Protein 5GJO (pdb70)

InterPro domains:
  IPR000183 Ornithine/DAP/Arg decarboxylase [PR01179] (48-66)
  IPR000183 Ornithine/DAP/Arg decarboxylase [PR01179] (68-80)
  IPR000183 Ornithine/DAP/Arg decarboxylase [PR01179] (170-183)
  IPR000183 Ornithine/DAP/Arg decarboxylase [PR01179] (252-271)
  IPR000183 Ornithine/DAP/Arg decarboxylase [PR01179] (350-363)
  IPR002433 Ornithine decarboxylase [PR01182] (20-44)
  IPR002433 Ornithine decarboxylase [PR01182] (46-73)
  IPR002433 Ornithine decarboxylase [PR01182] (90-114)
  IPR002433 Ornithine decarboxylase [PR01182] (120-142)
  IPR002433 Ornithine decarboxylase [PR01182] (287-300)
  IPR002433 Ornithine decarboxylase [PR01182] (317-327)
  IPR002433 Ornithine decarboxylase [PR01182] (337-350)
  IPR002433 Ornithine decarboxylase [PTHR11482] (19-366)
  IPR009006 Alanine racemase/group IV decarboxylase, C-terminal [G3DSA:2.40.37.10] (259-365)
  IPR009006 Alanine racemase/group IV decarboxylase, C-terminal [SSF50621] (244-376)
  IPR022644 Orn/DAP/Arg decarboxylase 2, N-terminal [PF02784] (27-261)
  IPR022653 Orn/DAP/Arg decarboxylase 2, pyridoxal-phosphate binding site [PS00878] (48-66)
  IPR022657 Orn/DAP/Arg decarboxylase 2, conserved site [PS00879] (204-221)
  IPR029066 PLP-binding barrel [G3DSA:3.20.20.10] (28-258)
  IPR029066 PLP-binding barrel [SSF51419] (19-264)

Structure (mmCIF, N/CA/C/O backbone):
data_5GJO
#
_entry.id   5GJO
#
_cell.length_a   55.917
_cell.length_b   122.859
_cell.length_c   136.853
_cell.angle_alpha   90.000
_cell.angle_beta   90.000
_cell.angle_gamma   90.000
#
_symmetry.space_group_name_H-M   'P 21 21 21'
#
loop_
_entity.id
_entity.type
_entity.pdbx_description
1 polymer 'Lysine/ornithine decarboxylase'
2 non-polymer 'SULFATE ION'
3 non-polymer GLYCEROL
4 non-polymer "PYRIDOXAL-5'-PHOSPHATE"
5 non-polymer 'SODIUM ION'
6 water water
#
loop_
_atom_site.group_PDB
_atom_site.id
_atom_site.type_symbol
_atom_site.label_atom_id
_atom_site.label_alt_id
_atom_site.label_comp_id
_atom_site.label_asym_id
_atom_site.label_entity_id
_atom_site.label_seq_id
_atom_site.pdbx_PDB_ins_code
_atom_site.Cartn_x
_atom_site.Cartn_y
_atom_site.Cartn_z
_atom_site.occupancy
_atom_site.B_iso_or_equiv
_atom_site.auth_seq_id
_atom_site.auth_comp_id
_atom_site.auth_asym_id
_atom_site.auth_atom_id
_atom_site.pdbx_PDB_model_num
ATOM 1 N N . ALA A 1 1 ? -39.629 -29.119 -9.229 1.00 58.71 0 ALA A N 1
ATOM 2 C CA . ALA A 1 1 ? -38.825 -30.299 -9.649 1.00 56.71 0 ALA A CA 1
ATOM 3 C C . ALA A 1 1 ? -37.586 -30.400 -8.761 1.00 50.90 0 ALA A C 1
ATOM 4 O O . ALA A 1 1 ? -37.407 -31.436 -8.122 1.00 58.78 0 ALA A O 1
ATOM 6 N N . MET A 1 2 ? -36.761 -29.337 -8.705 1.00 42.46 1 MET A N 1
ATOM 7 C CA . MET A 1 2 ? -35.483 -29.337 -7.921 1.00 37.91 1 MET A CA 1
ATOM 8 C C . MET A 1 2 ? -35.730 -29.550 -6.379 1.00 31.44 1 MET A C 1
ATOM 9 O O . MET A 1 2 ? -36.706 -29.030 -5.806 1.00 34.83 1 MET A O 1
ATOM 14 N N . LYS A 1 3 ? -34.856 -30.327 -5.738 1.00 31.81 2 LYS A N 1
ATOM 15 C CA . LYS A 1 3 ? -34.899 -30.563 -4.266 1.00 31.16 2 LYS A CA 1
ATOM 16 C C . LYS A 1 3 ? -34.021 -29.528 -3.526 1.00 22.49 2 LYS A C 1
ATOM 17 O O . LYS A 1 3 ? -32.863 -29.405 -3.863 1.00 24.85 2 LYS A O 1
ATOM 23 N N . ASN A 1 4 ? -34.531 -28.875 -2.483 1.00 19.34 3 ASN A N 1
ATOM 24 C CA . ASN A 1 4 ? -33.724 -27.977 -1.697 1.00 16.84 3 ASN A CA 1
ATOM 25 C C . ASN A 1 4 ? -32.690 -28.768 -0.884 1.00 15.96 3 ASN A C 1
ATOM 26 O O . ASN A 1 4 ? -32.949 -29.919 -0.577 1.00 14.10 3 ASN A O 1
ATOM 31 N N . PHE A 1 5 ? -31.522 -28.204 -0.549 1.00 12.98 4 PHE A N 1
ATOM 32 C CA . PHE A 1 5 ? -30.568 -28.956 0.258 1.00 12.65 4 PHE A CA 1
ATOM 33 C C . PHE A 1 5 ? -31.109 -28.973 1.694 1.00 13.33 4 PHE A C 1
ATOM 34 O O . PHE A 1 5 ? -31.536 -27.926 2.278 1.00 12.73 4 PHE A O 1
ATOM 42 N N . ARG A 1 6 ? -31.147 -30.156 2.284 1.00 13.10 5 ARG A N 1
ATOM 43 C CA . ARG A 1 6 ? -31.619 -30.299 3.640 1.00 13.26 5 ARG A CA 1
ATOM 44 C C . ARG A 1 6 ? -30.862 -31.411 4.305 1.00 14.40 5 ARG A C 1
ATOM 45 O O . ARG A 1 6 ? -30.909 -32.583 3.843 1.00 11.37 5 ARG A O 1
ATOM 53 N N . LEU A 1 7 ? -30.287 -31.122 5.440 1.00 12.20 6 LEU A N 1
ATOM 54 C CA . LEU A 1 7 ? -29.659 -32.131 6.222 1.00 13.07 6 LEU A CA 1
ATOM 55 C C . LEU A 1 7 ? -30.694 -33.044 6.867 1.00 13.73 6 LEU A C 1
ATOM 56 O O . LEU A 1 7 ? -31.702 -32.597 7.340 1.00 13.76 6 LEU A O 1
ATOM 61 N N . SER A 1 8 ? -30.384 -34.335 6.963 1.00 13.43 7 SER A N 1
ATOM 62 C CA . SER A 1 8 ? -31.178 -35.237 7.740 1.00 14.64 7 SER A CA 1
ATOM 63 C C . SER A 1 8 ? -30.911 -35.099 9.224 1.00 14.38 7 SER A C 1
ATOM 64 O O . SER A 1 8 ? -29.924 -34.617 9.632 1.00 14.37 7 SER A O 1
ATOM 67 N N . GLU A 1 9 ? -31.808 -35.597 10.048 1.00 14.84 8 GLU A N 1
ATOM 68 C CA . GLU A 1 9 ? -31.613 -35.621 11.495 1.00 15.79 8 GLU A CA 1
ATOM 69 C C . GLU A 1 9 ? -30.305 -36.320 11.869 1.00 15.43 8 GLU A C 1
ATOM 70 O O . GLU A 1 9 ? -29.543 -35.796 12.703 1.00 15.28 8 GLU A O 1
ATOM 76 N N . LYS A 1 10 ? -30.018 -37.435 11.238 1.00 15.33 9 LYS A N 1
ATOM 77 C CA . LYS A 1 10 ? -28.776 -38.151 11.534 1.00 18.04 9 LYS A CA 1
ATOM 78 C C . LYS A 1 10 ? -27.535 -37.345 11.222 1.00 16.52 9 LYS A C 1
ATOM 79 O O . LYS A 1 10 ? -26.590 -37.326 12.002 1.00 15.50 9 LYS A O 1
ATOM 85 N N . GLU A 1 11 ? -27.536 -36.678 10.063 1.00 14.19 10 GLU A N 1
ATOM 86 C CA . GLU A 1 11 ? -26.442 -35.783 9.656 1.00 14.20 10 GLU A CA 1
ATOM 87 C C . GLU A 1 11 ? -26.261 -34.657 10.617 1.00 14.02 10 GLU A C 1
ATOM 88 O O . GLU A 1 11 ? -25.161 -34.244 10.876 1.00 14.17 10 GLU A O 1
ATOM 94 N N . VAL A 1 12 ? -27.367 -34.049 11.015 1.00 14.06 11 VAL A N 1
ATOM 95 C CA . VAL A 1 12 ? -27.321 -32.994 12.042 1.00 13.69 11 VAL A CA 1
ATOM 96 C C . VAL A 1 12 ? -26.594 -33.459 13.280 1.00 14.83 11 VAL A C 1
ATOM 97 O O . VAL A 1 12 ? -25.662 -32.783 13.791 1.00 15.91 11 VAL A O 1
ATOM 101 N N . LYS A 1 13 ? -26.928 -34.652 13.732 1.00 14.71 12 LYS A N 1
ATOM 102 C CA . LYS A 1 13 ? -26.330 -35.206 14.938 1.00 16.10 12 LYS A CA 1
ATOM 103 C C . LYS A 1 13 ? -24.793 -35.420 14.822 1.00 14.28 12 LYS A C 1
ATOM 104 O O . LYS A 1 13 ? -24.026 -35.021 15.698 1.00 13.71 12 LYS A O 1
ATOM 110 N N . THR A 1 14 ? -24.368 -36.048 13.714 1.00 14.62 13 THR A N 1
ATOM 111 C CA . THR A 1 14 ? -22.987 -36.353 13.524 1.00 15.39 13 THR A CA 1
ATOM 112 C C . THR A 1 14 ? -22.184 -35.068 13.255 1.00 17.17 13 THR A C 1
ATOM 113 O O . THR A 1 14 ? -21.090 -34.865 13.822 1.00 16.17 13 THR A O 1
ATOM 117 N N . LEU A 1 15 ? -22.754 -34.170 12.463 1.00 14.46 14 LEU A N 1
ATOM 118 C CA . LEU A 1 15 ? -22.074 -32.899 12.215 1.00 14.76 14 LEU A CA 1
ATOM 119 C C . LEU A 1 15 ? -21.852 -32.156 13.532 1.00 14.57 14 LEU A C 1
ATOM 120 O O . LEU A 1 15 ? -20.770 -31.614 13.801 1.00 15.54 14 LEU A O 1
ATOM 125 N N . ALA A 1 16 ? -22.903 -32.056 14.333 1.00 15.33 15 ALA A N 1
ATOM 126 C CA . ALA A 1 16 ? -22.828 -31.226 15.578 1.00 15.75 15 ALA A CA 1
ATOM 127 C C . ALA A 1 16 ? -22.010 -31.891 16.681 1.00 18.42 15 ALA A C 1
ATOM 128 O O . ALA A 1 16 ? -21.510 -31.200 17.580 1.00 21.59 15 ALA A O 1
ATOM 130 N N . LYS A 1 17 ? -21.840 -33.195 16.618 1.00 18.07 16 LYS A N 1
ATOM 131 C CA . LYS A 1 17 ? -20.913 -33.856 17.522 1.00 22.27 16 LYS A CA 1
ATOM 132 C C . LYS A 1 17 ? -19.478 -33.412 17.254 1.00 21.60 16 LYS A C 1
ATOM 133 O O . LYS A 1 17 ? -18.688 -33.254 18.148 1.00 20.64 16 LYS A O 1
ATOM 139 N N . ARG A 1 18 ? -19.164 -33.341 15.972 1.00 17.97 17 ARG A N 1
ATOM 140 C CA . ARG A 1 18 ? -17.880 -32.902 15.452 1.00 18.78 17 ARG A CA 1
ATOM 141 C C . ARG A 1 18 ? -17.566 -31.410 15.513 1.00 17.93 17 ARG A C 1
ATOM 142 O O . ARG A 1 18 ? -16.462 -31.019 15.795 1.00 16.64 17 ARG A O 1
ATOM 150 N N . ILE A 1 19 ? -18.571 -30.606 15.219 1.00 16.46 18 ILE A N 1
ATOM 151 C CA . ILE A 1 19 ? -18.404 -29.185 15.031 1.00 16.84 18 ILE A CA 1
ATOM 152 C C . ILE A 1 19 ? -19.274 -28.392 16.000 1.00 19.07 18 ILE A C 1
ATOM 153 O O . ILE A 1 19 ? -20.460 -28.559 16.003 1.00 16.51 18 ILE A O 1
ATOM 158 N N . PRO A 1 20 ? -18.694 -27.486 16.776 1.00 18.06 19 PRO A N 1
ATOM 159 C CA . PRO A 1 20 ? -19.542 -26.728 17.685 1.00 18.20 19 PRO A CA 1
ATOM 160 C C . PRO A 1 20 ? -20.530 -25.803 16.998 1.00 15.53 19 PRO A C 1
ATOM 161 O O . PRO A 1 20 ? -20.185 -25.055 16.084 1.00 15.96 19 PRO A O 1
ATOM 165 N N . THR A 1 21 ? -21.747 -25.840 17.472 1.00 14.74 20 THR A N 1
ATOM 166 C CA . THR A 1 21 ? -22.787 -24.972 16.995 1.00 13.85 20 THR A CA 1
ATOM 167 C C . THR A 1 21 ? -22.563 -23.554 17.459 1.00 14.17 20 THR A C 1
ATOM 168 O O . THR A 1 21 ? -21.984 -23.372 18.544 1.00 15.73 20 THR A O 1
ATOM 172 N N . PRO A 1 22 ? -23.119 -22.557 16.776 1.00 14.28 21 PRO A N 1
ATOM 173 C CA . PRO A 1 22 ? -23.847 -22.681 15.530 1.00 13.22 21 PRO A CA 1
ATOM 174 C C . PRO A 1 22 ? -22.877 -22.756 14.347 1.00 13.42 21 PRO A C 1
ATOM 175 O O . PRO A 1 22 ? -21.752 -22.164 14.334 1.00 13.05 21 PRO A O 1
ATOM 179 N N . PHE A 1 23 ? -23.316 -23.387 13.279 1.00 11.97 22 PHE A N 1
ATOM 180 C CA . PHE A 1 23 ? -22.627 -23.333 12.011 1.00 12.08 22 PHE A CA 1
ATOM 181 C C . PHE A 1 23 ? -23.556 -23.476 10.872 1.00 11.34 22 PHE A C 1
ATOM 182 O O . PHE A 1 23 ? -24.635 -24.127 11.022 1.00 10.79 22 PHE A O 1
ATOM 190 N N . LEU A 1 24 ? -23.151 -22.930 9.729 1.00 11.79 23 LEU A N 1
ATOM 191 C CA . LEU A 1 24 ? -23.839 -23.147 8.470 1.00 12.49 23 LEU A CA 1
ATOM 192 C C . LEU A 1 24 ? -23.221 -24.287 7.724 1.00 12.65 23 LEU A C 1
ATOM 193 O O . LEU A 1 24 ? -22.003 -24.497 7.803 1.00 13.22 23 LEU A O 1
ATOM 198 N N . VAL A 1 25 ? -24.005 -24.989 6.931 1.00 10.95 24 VAL A N 1
ATOM 199 C CA . VAL A 1 25 ? -23.506 -26.053 6.074 1.00 11.00 24 VAL A CA 1
ATOM 200 C C . VAL A 1 25 ? -23.963 -25.756 4.633 1.00 10.73 24 VAL A C 1
ATOM 201 O O . VAL A 1 25 ? -25.208 -25.606 4.383 1.00 11.35 24 VAL A O 1
ATOM 205 N N . ALA A 1 26 ? -23.029 -25.547 3.735 1.00 10.56 25 ALA A N 1
ATOM 206 C CA . ALA A 1 26 ? -23.244 -25.245 2.342 1.00 11.07 25 ALA A CA 1
ATOM 207 C C . ALA A 1 26 ? -22.975 -26.399 1.423 1.00 13.09 25 ALA A C 1
ATOM 208 O O . ALA A 1 26 ? -21.854 -27.012 1.487 1.00 12.71 25 ALA A O 1
ATOM 210 N N . SER A 1 27 ? -23.914 -26.653 0.503 1.00 12.34 26 SER A N 1
ATOM 211 C CA . SER A 1 27 ? -23.733 -27.723 -0.498 1.00 13.48 26 SER A CA 1
ATOM 212 C C . SER A 1 27 ? -23.308 -27.136 -1.847 1.00 13.50 26 SER A C 1
ATOM 213 O O . SER A 1 27 ? -24.053 -26.428 -2.508 1.00 12.34 26 SER A O 1
ATOM 216 N N . LEU A 1 28 ? -22.065 -27.391 -2.206 1.00 11.77 27 LEU A N 1
ATOM 217 C CA . LEU A 1 28 ? -21.537 -26.926 -3.506 1.00 14.23 27 LEU A CA 1
ATOM 218 C C . LEU A 1 28 ? -22.319 -27.577 -4.616 1.00 14.50 27 LEU A C 1
ATOM 219 O O . LEU A 1 28 ? -22.558 -26.962 -5.674 1.00 13.65 27 LEU A O 1
ATOM 224 N N . ASP A 1 29 ? -22.665 -28.861 -4.458 1.00 14.42 28 ASP A N 1
ATOM 225 C CA . ASP A 1 29 ? -23.423 -29.546 -5.504 1.00 15.03 28 ASP A CA 1
ATOM 226 C C . ASP A 1 29 ? -24.780 -28.857 -5.743 1.00 13.43 28 ASP A C 1
ATOM 227 O O . ASP A 1 29 ? -25.225 -28.751 -6.894 1.00 13.14 28 ASP A O 1
ATOM 232 N N . LYS A 1 30 ? -25.392 -28.325 -4.676 1.00 12.95 29 LYS A N 1
ATOM 233 C CA . LYS A 1 30 ? -26.700 -27.672 -4.863 1.00 12.90 29 LYS A CA 1
ATOM 234 C C . LYS A 1 30 ? -26.447 -26.290 -5.507 1.00 12.65 29 LYS A C 1
ATOM 235 O O . LYS A 1 30 ? -27.286 -25.898 -6.385 1.00 12.79 29 LYS A O 1
ATOM 241 N N . VAL A 1 31 ? -25.365 -25.600 -5.151 1.00 13.15 30 VAL A N 1
ATOM 242 C CA . VAL A 1 31 ? -25.037 -24.331 -5.877 1.00 12.96 30 VAL A CA 1
ATOM 243 C C . VAL A 1 31 ? -24.872 -24.619 -7.374 1.00 13.85 30 VAL A C 1
ATOM 244 O O . VAL A 1 31 ? -25.415 -23.947 -8.256 1.00 11.59 30 VAL A O 1
ATOM 248 N N . GLU A 1 32 ? -24.136 -25.690 -7.678 1.00 12.70 31 GLU A N 1
ATOM 249 C CA . GLU A 1 32 ? -23.968 -26.050 -9.078 1.00 14.08 31 GLU A CA 1
ATOM 250 C C . GLU A 1 32 ? -25.248 -26.389 -9.776 1.00 12.94 31 GLU A C 1
ATOM 251 O O . GLU A 1 32 ? -25.438 -25.937 -10.936 1.00 14.17 31 GLU A O 1
ATOM 257 N N . GLU A 1 33 ? -26.137 -27.179 -9.129 1.00 13.87 32 GLU A N 1
ATOM 258 C CA . GLU A 1 33 ? -27.405 -27.487 -9.668 1.00 15.32 32 GLU A CA 1
ATOM 259 C C . GLU A 1 33 ? -28.223 -26.216 -9.970 1.00 13.72 32 GLU A C 1
ATOM 260 O O . GLU A 1 33 ? -28.934 -26.121 -11.031 1.00 13.09 32 GLU A O 1
ATOM 266 N N . ASN A 1 34 ? -28.182 -25.277 -9.016 1.00 11.70 33 ASN A N 1
ATOM 267 C CA . ASN A 1 34 ? -28.873 -23.996 -9.253 1.00 12.43 33 ASN A CA 1
ATOM 268 C C . ASN A 1 34 ? -28.294 -23.211 -10.461 1.00 12.24 33 ASN A C 1
ATOM 269 O O . ASN A 1 34 ? -29.068 -22.614 -11.252 1.00 12.98 33 ASN A O 1
ATOM 274 N N . TYR A 1 35 ? -26.980 -23.194 -10.619 1.00 13.10 34 TYR A N 1
ATOM 275 C CA . TYR A 1 35 ? -26.368 -22.528 -11.738 1.00 13.77 34 TYR A CA 1
ATOM 276 C C . TYR A 1 35 ? -26.818 -23.218 -13.019 1.00 14.70 34 TYR A C 1
ATOM 277 O O . TYR A 1 35 ? -27.220 -22.583 -13.985 1.00 12.75 34 TYR A O 1
ATOM 286 N N . GLN A 1 36 ? -26.733 -24.524 -13.062 1.00 14.62 35 GLN A N 1
ATOM 287 C CA . GLN A 1 36 ? -27.129 -25.239 -14.286 1.00 16.62 35 GLN A CA 1
ATOM 288 C C . GLN A 1 36 ? -28.591 -25.104 -14.631 1.00 16.86 35 GLN A C 1
ATOM 289 O O . GLN A 1 36 ? -28.915 -25.035 -15.806 1.00 15.11 35 GLN A O 1
ATOM 295 N N . PHE A 1 37 ? -29.471 -25.099 -13.647 1.00 15.11 36 PHE A N 1
ATOM 296 C CA . PHE A 1 37 ? -30.872 -24.887 -13.884 1.00 15.28 36 PHE A CA 1
ATOM 297 C C . PHE A 1 37 ? -31.089 -23.515 -14.569 1.00 15.21 36 PHE A C 1
ATOM 298 O O . PHE A 1 37 ? -31.893 -23.406 -15.467 1.00 13.84 36 PHE A O 1
ATOM 306 N N . MET A 1 38 ? -30.406 -22.494 -14.100 1.00 15.02 37 MET A N 1
ATOM 307 C CA . MET A 1 38 ? -30.536 -21.139 -14.710 1.00 15.58 37 MET A CA 1
ATOM 308 C C . MET A 1 38 ? -30.001 -21.147 -16.148 1.00 15.69 37 MET A C 1
ATOM 309 O O . MET A 1 38 ? -30.578 -20.559 -17.032 1.00 14.01 37 MET A O 1
ATOM 314 N N . ARG A 1 39 ? -28.888 -21.810 -16.385 1.00 14.96 38 ARG A N 1
ATOM 315 C CA . ARG A 1 39 ? -28.355 -21.995 -17.755 1.00 17.49 38 ARG A CA 1
ATOM 316 C C . ARG A 1 39 ? -29.322 -22.724 -18.671 1.00 17.34 38 ARG A C 1
ATOM 317 O O . ARG A 1 39 ? -29.410 -22.362 -19.852 1.00 18.94 38 ARG A O 1
ATOM 325 N N . ARG A 1 40 ? -29.981 -23.745 -18.157 1.00 15.59 39 ARG A N 1
ATOM 326 C CA . ARG A 1 40 ? -31.001 -24.489 -18.866 1.00 17.30 39 ARG A CA 1
ATOM 327 C C . ARG A 1 40 ? -32.291 -23.728 -19.194 1.00 17.82 39 ARG A C 1
ATOM 328 O O . ARG A 1 40 ? -32.782 -23.822 -20.284 1.00 18.57 39 ARG A O 1
ATOM 336 N N . HIS A 1 41 ? -32.808 -22.964 -18.244 1.00 16.75 40 HIS A N 1
ATOM 337 C CA . HIS A 1 41 ? -34.110 -22.294 -18.403 1.00 17.38 40 HIS A CA 1
ATOM 338 C C . HIS A 1 41 ? -34.004 -20.862 -18.839 1.00 15.35 40 HIS A C 1
ATOM 339 O O . HIS A 1 41 ? -34.965 -20.312 -19.325 1.00 18.46 40 HIS A O 1
ATOM 346 N N . LEU A 1 42 ? -32.837 -20.285 -18.649 1.00 14.05 41 LEU A N 1
ATOM 347 C CA . LEU A 1 42 ? -32.599 -18.922 -19.031 1.00 14.83 41 LEU A CA 1
ATOM 348 C C . LEU A 1 42 ? -31.270 -18.867 -19.781 1.00 13.88 41 LEU A C 1
ATOM 349 O O . LEU A 1 42 ? -30.375 -18.164 -19.400 1.00 13.98 41 LEU A O 1
ATOM 354 N N . PRO A 1 43 ? -31.179 -19.608 -20.887 1.00 15.76 42 PRO A N 1
ATOM 355 C CA . PRO A 1 43 ? -29.905 -19.653 -21.595 1.00 17.23 42 PRO A CA 1
ATOM 356 C C . PRO A 1 43 ? -29.407 -18.326 -22.151 1.00 16.43 42 PRO A C 1
ATOM 357 O O . PRO A 1 43 ? -28.206 -18.085 -22.177 1.00 15.66 42 PRO A O 1
ATOM 361 N N . ARG A 1 44 ? -30.307 -17.451 -22.547 1.00 15.79 43 ARG A N 1
ATOM 362 C CA . ARG A 1 44 ? -29.916 -16.173 -23.132 1.00 15.49 43 ARG A CA 1
ATOM 363 C C . ARG A 1 44 ? -29.149 -15.231 -22.183 1.00 17.62 43 ARG A C 1
ATOM 364 O O . ARG A 1 44 ? -28.434 -14.362 -22.638 1.00 18.99 43 ARG A O 1
ATOM 372 N N . ALA A 1 45 ? -29.347 -15.363 -20.875 1.00 16.75 44 ALA A N 1
ATOM 373 C CA . ALA A 1 45 ? -28.750 -14.406 -19.934 1.00 16.37 44 ALA A CA 1
ATOM 374 C C . ALA A 1 45 ? -27.584 -15.006 -19.275 1.00 15.96 44 ALA A C 1
ATOM 375 O O . ALA A 1 45 ? -27.747 -15.844 -18.348 1.00 16.58 44 ALA A O 1
ATOM 377 N N . GLY A 1 46 ? -26.388 -14.524 -19.664 1.00 15.92 45 GLY A N 1
ATOM 378 C CA . GLY A 1 46 ? -25.149 -14.889 -19.034 1.00 17.91 45 GLY A CA 1
ATOM 379 C C . GLY A 1 46 ? -25.101 -14.413 -17.581 1.00 18.12 45 GLY A C 1
ATOM 380 O O . GLY A 1 46 ? -25.628 -13.387 -17.263 1.00 14.51 45 GLY A O 1
ATOM 381 N N . VAL A 1 47 ? -24.533 -15.234 -16.703 1.00 15.47 46 VAL A N 1
ATOM 382 C CA . VAL A 1 47 ? -24.592 -14.971 -15.251 1.00 15.09 46 VAL A CA 1
ATOM 383 C C . VAL A 1 47 ? -23.418 -14.155 -14.699 1.00 14.80 46 VAL A C 1
ATOM 384 O O . VAL A 1 47 ? -22.224 -14.518 -14.829 1.00 16.37 46 VAL A O 1
ATOM 388 N N . PHE A 1 48 ? -23.718 -13.039 -14.057 1.00 13.77 47 PHE A N 1
ATOM 389 C CA . PHE A 1 48 ? -22.838 -12.311 -13.160 1.00 15.01 47 PHE A CA 1
ATOM 390 C C . PHE A 1 48 ? -23.363 -12.534 -11.727 1.00 14.96 47 PHE A C 1
ATOM 391 O O . PHE A 1 48 ? -24.326 -11.887 -11.288 1.00 16.69 47 PHE A O 1
ATOM 399 N N . TYR A 1 49 ? -22.770 -13.451 -11.005 1.00 14.57 48 TYR A N 1
ATOM 400 C CA . TYR A 1 49 ? -23.263 -13.800 -9.661 1.00 13.04 48 TYR A CA 1
ATOM 401 C C . TYR A 1 49 ? -23.091 -12.652 -8.722 1.00 12.25 48 TYR A C 1
ATOM 402 O O . TYR A 1 49 ? -21.989 -12.105 -8.555 1.00 12.68 48 TYR A O 1
ATOM 411 N N . ALA A 1 50 ? -24.191 -12.264 -8.102 1.00 12.41 49 ALA A N 1
ATOM 412 C CA . ALA A 1 50 ? -24.238 -11.173 -7.122 1.00 12.60 49 ALA A CA 1
ATOM 413 C C . ALA A 1 50 ? -23.793 -11.679 -5.757 1.00 12.86 49 ALA A C 1
ATOM 414 O O . ALA A 1 50 ? -24.525 -12.128 -4.932 1.00 12.40 49 ALA A O 1
ATOM 416 N N . MET A 1 51 ? -22.473 -11.676 -5.582 1.00 11.65 50 MET A N 1
ATOM 417 C CA . MET A 1 51 ? -21.835 -12.243 -4.418 1.00 12.21 50 MET A CA 1
ATOM 418 C C . MET A 1 51 ? -22.173 -11.599 -3.117 1.00 11.36 50 MET A C 1
ATOM 419 O O . MET A 1 51 ? -21.980 -12.237 -2.091 1.00 12.85 50 MET A O 1
ATOM 424 N N . LYS A 1 52 ? -22.850 -10.452 -3.158 1.00 11.64 51 LYS A N 1
ATOM 425 C CA . LYS A 1 52 ? -23.379 -9.805 -1.963 1.00 12.58 51 LYS A CA 1
ATOM 426 C C . LYS A 1 52 ? -24.318 -10.775 -1.207 1.00 12.78 51 LYS A C 1
ATOM 427 O O . LYS A 1 52 ? -24.431 -10.708 -0.011 1.00 11.83 51 LYS A O 1
ATOM 433 N N . ALA A 1 53 ? -25.025 -11.629 -1.923 1.00 12.06 52 ALA A N 1
ATOM 434 C CA . ALA A 1 53 ? -25.884 -12.617 -1.259 1.00 12.20 52 ALA A CA 1
ATOM 435 C C . ALA A 1 53 ? -25.131 -13.645 -0.406 1.00 13.00 52 ALA A C 1
ATOM 436 O O . ALA A 1 53 ? -25.612 -14.066 0.615 1.00 11.79 52 ALA A O 1
ATOM 438 N N . ASN A 1 54 ? -24.023 -14.140 -0.937 1.00 12.73 53 ASN A N 1
ATOM 439 C CA . ASN A 1 54 ? -23.218 -15.124 -0.252 1.00 12.71 53 ASN A CA 1
ATOM 440 C C . ASN A 1 54 ? -21.812 -15.222 -0.817 1.00 11.81 53 ASN A C 1
ATOM 441 O O . ASN A 1 54 ? -21.616 -15.776 -1.856 1.00 13.26 53 ASN A O 1
ATOM 446 N N . PRO A 1 55 ? -20.818 -14.722 -0.100 1.00 12.83 54 PRO A N 1
ATOM 447 C CA . PRO A 1 55 ? -19.458 -14.699 -0.648 1.00 14.03 54 PRO A CA 1
ATOM 448 C C . PRO A 1 55 ? -18.553 -15.839 -0.190 1.00 14.57 54 PRO A C 1
ATOM 449 O O . PRO A 1 55 ? -17.366 -15.658 -0.169 1.00 13.80 54 PRO A O 1
ATOM 453 N N . THR A 1 56 ? -19.115 -16.959 0.225 1.00 12.95 55 THR A N 1
ATOM 454 C CA . THR A 1 56 ? -18.271 -18.026 0.729 1.00 13.67 55 THR A CA 1
ATOM 455 C C . THR A 1 56 ? -17.233 -18.388 -0.332 1.00 13.00 55 THR A C 1
ATOM 456 O O . THR A 1 56 ? -17.563 -18.669 -1.467 1.00 12.13 55 THR A O 1
ATOM 460 N N . PRO A 1 57 ? -15.967 -18.413 0.063 1.00 15.68 56 PRO A N 1
ATOM 461 C CA . PRO A 1 57 ? -14.899 -18.541 -0.970 1.00 16.71 56 PRO A CA 1
ATOM 462 C C . PRO A 1 57 ? -15.023 -19.787 -1.812 1.00 14.83 56 PRO A C 1
ATOM 463 O O . PRO A 1 57 ? -14.795 -19.738 -3.017 1.00 13.37 56 PRO A O 1
ATOM 467 N N . GLU A 1 58 ? -15.364 -20.938 -1.205 1.00 14.35 57 GLU A N 1
ATOM 468 C CA . GLU A 1 58 ? -15.490 -22.129 -2.008 1.00 14.09 57 GLU A CA 1
ATOM 469 C C . GLU A 1 58 ? -16.632 -22.056 -3.004 1.00 15.41 57 GLU A C 1
ATOM 470 O O . GLU A 1 58 ? -16.597 -22.695 -4.082 1.00 15.97 57 GLU A O 1
ATOM 476 N N . ILE A 1 59 ? -17.659 -21.287 -2.655 1.00 15.22 58 ILE A N 1
ATOM 477 C CA . ILE A 1 59 ? -18.787 -21.050 -3.593 1.00 14.64 58 ILE A CA 1
ATOM 478 C C . ILE A 1 59 ? -18.338 -20.230 -4.785 1.00 12.04 58 ILE A C 1
ATOM 479 O O . ILE A 1 59 ? -18.648 -20.583 -5.948 1.00 12.30 58 ILE A O 1
ATOM 484 N N . LEU A 1 60 ? -17.562 -19.193 -4.486 1.00 13.03 59 LEU A N 1
ATOM 485 C CA . LEU A 1 60 ? -17.050 -18.311 -5.528 1.00 13.79 59 LEU A CA 1
ATOM 486 C C . LEU A 1 60 ? -16.117 -19.084 -6.470 1.00 12.88 59 LEU A C 1
ATOM 487 O O . LEU A 1 60 ? -16.225 -18.950 -7.681 1.00 12.32 59 LEU A O 1
ATOM 492 N N . SER A 1 61 ? -15.260 -19.934 -5.905 1.00 14.95 60 SER A N 1
ATOM 493 C CA . SER A 1 61 ? -14.378 -20.711 -6.754 1.00 14.62 60 SER A CA 1
ATOM 494 C C . SER A 1 61 ? -15.134 -21.693 -7.592 1.00 15.57 60 SER A C 1
ATOM 495 O O . SER A 1 61 ? -14.765 -21.939 -8.772 1.00 16.59 60 SER A O 1
ATOM 498 N N . LEU A 1 62 ? -16.133 -22.379 -7.009 1.00 15.68 61 LEU A N 1
ATOM 499 C CA . LEU A 1 62 ? -16.969 -23.236 -7.761 1.00 16.51 61 LEU A CA 1
ATOM 500 C C . LEU A 1 62 ? -17.582 -22.512 -8.999 1.00 15.81 61 LEU A C 1
ATOM 501 O O . LEU A 1 62 ? -17.529 -22.991 -10.199 1.00 15.27 61 LEU A O 1
ATOM 506 N N . LEU A 1 63 ? -18.252 -21.385 -8.714 1.00 15.26 62 LEU A N 1
ATOM 507 C CA . LEU A 1 63 ? -18.862 -20.627 -9.736 1.00 14.81 62 LEU A CA 1
ATOM 508 C C . LEU A 1 63 ? -17.882 -20.126 -10.805 1.00 15.01 62 LEU A C 1
ATOM 509 O O . LEU A 1 63 ? -18.246 -20.227 -11.999 1.00 14.56 62 LEU A O 1
ATOM 514 N N . ALA A 1 64 ? -16.702 -19.628 -10.391 1.00 16.42 63 ALA A N 1
ATOM 515 C CA . ALA A 1 64 ? -15.677 -19.224 -11.354 1.00 16.61 63 ALA A CA 1
ATOM 516 C C . ALA A 1 64 ? -15.343 -20.415 -12.313 1.00 17.47 63 ALA A C 1
ATOM 517 O O . ALA A 1 64 ? -15.279 -20.273 -13.538 1.00 17.37 63 ALA A O 1
ATOM 519 N N . GLY A 1 65 ? -15.243 -21.598 -11.741 1.00 16.92 64 GLY A N 1
ATOM 520 C CA . GLY A 1 65 ? -14.872 -22.781 -12.499 1.00 17.07 64 GLY A CA 1
ATOM 521 C C . GLY A 1 65 ? -15.959 -23.258 -13.378 1.00 19.13 64 GLY A C 1
ATOM 522 O O . GLY A 1 65 ? -15.681 -23.977 -14.366 1.00 21.59 64 GLY A O 1
ATOM 523 N N . LEU A 1 66 ? -17.221 -22.908 -13.109 1.00 16.34 65 LEU A N 1
ATOM 524 C CA . LEU A 1 66 ? -18.273 -23.170 -14.003 1.00 17.97 65 LEU A CA 1
ATOM 525 C C . LEU A 1 66 ? -18.421 -22.121 -15.148 1.00 17.61 65 LEU A C 1
ATOM 526 O O . LEU A 1 66 ? -19.236 -22.305 -15.994 1.00 20.21 65 LEU A O 1
ATOM 531 N N . GLY A 1 67 ? -17.605 -21.103 -15.156 1.00 17.73 66 GLY A N 1
ATOM 532 C CA . GLY A 1 67 ? -17.680 -20.066 -16.152 1.00 19.13 66 GLY A CA 1
ATOM 533 C C . GLY A 1 67 ? -18.492 -18.841 -15.732 1.00 18.39 66 GLY A C 1
ATOM 534 O O . GLY A 1 67 ? -18.751 -17.968 -16.570 1.00 17.94 66 GLY A O 1
ATOM 535 N N . SER A 1 68 ? -18.881 -18.719 -14.466 1.00 15.98 67 SER A N 1
ATOM 536 C CA . SER A 1 68 ? -19.718 -17.572 -14.056 1.00 15.22 67 SER A CA 1
ATOM 537 C C . SER A 1 68 ? -18.893 -16.341 -14.091 1.00 15.69 67 SER A C 1
ATOM 538 O O . SER A 1 68 ? -17.702 -16.375 -13.760 1.00 16.29 67 SER A O 1
ATOM 541 N N . HIS A 1 69 ? -19.538 -15.195 -14.366 1.00 14.21 68 HIS A N 1
ATOM 542 C CA . HIS A 1 69 ? -18.960 -13.928 -14.025 1.00 15.88 68 HIS A CA 1
ATOM 543 C C . HIS A 1 69 ? -19.464 -13.467 -12.637 1.00 13.82 68 HIS A C 1
ATOM 544 O O . HIS A 1 69 ? -20.177 -14.230 -11.925 1.00 12.88 68 HIS A O 1
ATOM 551 N N . PHE A 1 70 ? -19.053 -12.248 -12.242 1.00 13.27 69 PHE A N 1
ATOM 552 C CA . PHE A 1 70 ? -19.397 -11.744 -10.910 1.00 13.95 69 PHE A CA 1
ATOM 553 C C . PHE A 1 70 ? -19.819 -10.288 -10.885 1.00 15.81 69 PHE A C 1
ATOM 554 O O . PHE A 1 70 ? -19.225 -9.488 -11.554 1.00 15.75 69 PHE A O 1
ATOM 562 N N . ASP A 1 71 ? -20.824 -9.992 -10.079 1.00 13.99 70 ASP A N 1
ATOM 563 C CA . ASP A 1 71 ? -21.279 -8.636 -9.807 1.00 14.83 70 ASP A CA 1
ATOM 564 C C . ASP A 1 71 ? -20.727 -8.294 -8.432 1.00 14.19 70 ASP A C 1
ATOM 565 O O . ASP A 1 71 ? -20.984 -8.999 -7.427 1.00 14.00 70 ASP A O 1
ATOM 570 N N . VAL A 1 72 ? -19.945 -7.217 -8.353 1.00 13.83 71 VAL A N 1
ATOM 571 C CA . VAL A 1 72 ? -19.265 -6.772 -7.148 1.00 14.74 71 VAL A CA 1
ATOM 572 C C . VAL A 1 72 ? -19.816 -5.395 -6.740 1.00 15.25 71 VAL A C 1
ATOM 573 O O . VAL A 1 72 ? -20.091 -4.575 -7.627 1.00 15.34 71 VAL A O 1
ATOM 577 N N . ALA A 1 73 ? -19.952 -5.194 -5.446 1.00 15.40 72 ALA A N 1
ATOM 578 C CA . ALA A 1 73 ? -20.554 -3.977 -4.849 1.00 14.90 72 ALA A CA 1
ATOM 579 C C . ALA A 1 73 ? -19.571 -3.055 -4.215 1.00 13.96 72 ALA A C 1
ATOM 580 O O . ALA A 1 73 ? -19.996 -1.973 -3.782 1.00 15.72 72 ALA A O 1
ATOM 582 N N . SER A 1 74 ? -18.317 -3.473 -4.047 1.00 13.63 73 SER A N 1
ATOM 583 C CA . SER A 1 74 ? -17.344 -2.760 -3.204 1.00 15.87 73 SER A CA 1
ATOM 584 C C . SER A 1 74 ? -15.929 -3.274 -3.492 1.00 15.45 73 SER A C 1
ATOM 585 O O . SER A 1 74 ? -15.759 -4.320 -4.092 1.00 12.80 73 SER A O 1
ATOM 588 N N . ALA A 1 75 ? -14.931 -2.460 -3.109 1.00 16.00 74 ALA A N 1
ATOM 589 C CA . ALA A 1 75 ? -13.492 -2.919 -3.097 1.00 16.75 74 ALA A CA 1
ATOM 590 C C . ALA A 1 75 ? -13.286 -4.256 -2.427 1.00 16.31 74 ALA A C 1
ATOM 591 O O . ALA A 1 75 ? -12.540 -5.099 -2.966 1.00 15.93 74 ALA A O 1
ATOM 593 N N . GLY A 1 76 ? -13.995 -4.466 -1.313 1.00 16.44 75 GLY A N 1
ATOM 594 C CA . GLY A 1 76 ? -13.868 -5.707 -0.493 1.00 17.38 75 GLY A CA 1
ATOM 595 C C . GLY A 1 76 ? -14.208 -6.907 -1.329 1.00 17.24 75 GLY A C 1
ATOM 596 O O . GLY A 1 76 ? -13.564 -7.971 -1.216 1.00 14.53 75 GLY A O 1
ATOM 597 N N . GLU A 1 77 ? -15.295 -6.797 -2.074 1.00 16.69 76 GLU A N 1
ATOM 598 C CA . GLU A 1 77 ? -15.749 -7.888 -2.912 1.00 14.60 76 GLU A CA 1
ATOM 599 C C . GLU A 1 77 ? -14.784 -8.187 -4.061 1.00 15.75 76 GLU A C 1
ATOM 600 O O . GLU A 1 77 ? -14.511 -9.318 -4.375 1.00 14.01 76 GLU A O 1
ATOM 606 N N . MET A 1 78 ? -14.290 -7.128 -4.681 1.00 14.83 77 MET A N 1
ATOM 607 C CA . MET A 1 78 ? -13.263 -7.273 -5.715 1.00 16.19 77 MET A CA 1
ATOM 608 C C . MET A 1 78 ? -12.016 -7.937 -5.140 1.00 15.79 77 MET A C 1
ATOM 609 O O . MET A 1 78 ? -11.421 -8.778 -5.832 1.00 16.90 77 MET A O 1
ATOM 614 N N . GLU A 1 79 ? -11.612 -7.526 -3.948 1.00 16.61 78 GLU A N 1
ATOM 615 C CA . GLU A 1 79 ? -10.410 -8.070 -3.332 1.00 18.67 78 GLU A CA 1
ATOM 616 C C . GLU A 1 79 ? -10.571 -9.554 -3.093 1.00 17.51 78 GLU A C 1
ATOM 617 O O . GLU A 1 79 ? -9.677 -10.312 -3.344 1.00 17.04 78 GLU A O 1
ATOM 623 N N . ILE A 1 80 ? -11.742 -9.956 -2.645 1.00 18.46 79 ILE A N 1
ATOM 624 C CA . ILE A 1 80 ? -11.990 -11.414 -2.379 1.00 17.40 79 ILE A CA 1
ATOM 625 C C . ILE A 1 80 ? -11.814 -12.197 -3.628 1.00 16.51 79 ILE A C 1
ATOM 626 O O . ILE A 1 80 ? -11.092 -13.282 -3.648 1.00 18.47 79 ILE A O 1
ATOM 631 N N . LEU A 1 81 ? -12.459 -11.759 -4.711 1.00 14.54 80 LEU A N 1
ATOM 632 C CA . LEU A 1 81 ? -12.356 -12.451 -6.000 1.00 14.19 80 LEU A CA 1
ATOM 633 C C . LEU A 1 81 ? -10.892 -12.477 -6.529 1.00 16.42 80 LEU A C 1
ATOM 634 O O . LEU A 1 81 ? -10.422 -13.492 -7.039 1.00 18.03 80 LEU A O 1
ATOM 639 N N . HIS A 1 82 ? -10.228 -11.329 -6.398 1.00 18.10 81 HIS A N 1
ATOM 640 C CA . HIS A 1 82 ? -8.819 -11.218 -6.844 1.00 20.77 81 HIS A CA 1
ATOM 641 C C . HIS A 1 82 ? -7.964 -12.299 -6.152 1.00 22.06 81 HIS A C 1
ATOM 642 O O . HIS A 1 82 ? -7.248 -13.017 -6.824 1.00 23.56 81 HIS A O 1
ATOM 649 N N . GLU A 1 83 ? -8.095 -12.444 -4.858 1.00 20.62 82 GLU A N 1
ATOM 650 C CA . GLU A 1 83 ? -7.339 -13.452 -4.086 1.00 25.40 82 GLU A CA 1
ATOM 651 C C . GLU A 1 83 ? -7.692 -14.889 -4.483 1.00 24.15 82 GLU A C 1
ATOM 652 O O . GLU A 1 83 ? -6.853 -15.809 -4.390 1.00 24.17 82 GLU A O 1
ATOM 658 N N . LEU A 1 84 ? -8.891 -15.104 -5.028 1.00 20.09 83 LEU A N 1
ATOM 659 C CA . LEU A 1 84 ? -9.277 -16.394 -5.588 1.00 18.58 83 LEU A CA 1
ATOM 660 C C . LEU A 1 84 ? -8.936 -16.578 -7.062 1.00 19.50 83 LEU A C 1
ATOM 661 O O . LEU A 1 84 ? -9.293 -17.597 -7.663 1.00 21.56 83 LEU A O 1
ATOM 666 N N . GLY A 1 85 ? -8.203 -15.628 -7.664 1.00 20.53 84 GLY A N 1
ATOM 667 C CA . GLY A 1 85 ? -7.697 -15.773 -8.999 1.00 21.18 84 GLY A CA 1
ATOM 668 C C . GLY A 1 85 ? -8.622 -15.333 -10.109 1.00 22.60 84 GLY A C 1
ATOM 669 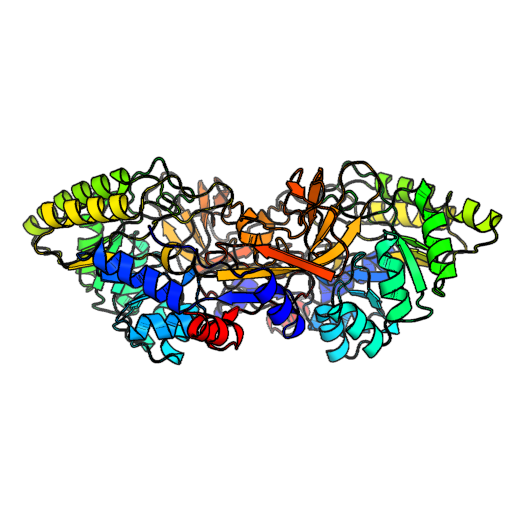O O . GLY A 1 85 ? -8.425 -15.698 -11.277 1.00 21.74 84 GLY A O 1
ATOM 670 N N . VAL A 1 86 ? -9.637 -14.481 -9.787 1.00 18.92 85 VAL A N 1
ATOM 671 C CA . VAL A 1 86 ? -10.589 -14.112 -10.799 1.00 17.86 85 VAL A CA 1
ATOM 672 C C . VAL A 1 86 ? -10.073 -12.799 -11.335 1.00 18.12 85 VAL A C 1
ATOM 673 O O . VAL A 1 86 ? -9.715 -11.918 -10.537 1.00 21.10 85 VAL A O 1
ATOM 677 N N . ASP A 1 87 ? -10.049 -12.709 -12.663 1.00 20.81 86 ASP A N 1
ATOM 678 C CA . ASP A 1 87 ? -9.615 -11.531 -13.406 1.00 21.65 86 ASP A CA 1
ATOM 679 C C . ASP A 1 87 ? -10.695 -10.429 -13.349 1.00 19.90 86 ASP A C 1
ATOM 680 O O . ASP A 1 87 ? -11.883 -10.743 -13.399 1.00 17.21 86 ASP A O 1
ATOM 685 N N . GLY A 1 88 ? -10.277 -9.193 -13.333 1.00 21.28 87 GLY A N 1
ATOM 686 C CA . GLY A 1 88 ? -11.225 -8.056 -13.443 1.00 20.45 87 GLY A CA 1
ATOM 687 C C . GLY A 1 88 ? -12.136 -8.035 -14.612 1.00 19.57 87 GLY A C 1
ATOM 688 O O . GLY A 1 88 ? -13.266 -7.468 -14.558 1.00 18.85 87 GLY A O 1
ATOM 689 N N . SER A 1 89 ? -11.709 -8.629 -15.716 1.00 18.74 88 SER A N 1
ATOM 690 C CA . SER A 1 89 ? -12.542 -8.826 -16.862 1.00 20.51 88 SER A CA 1
ATOM 691 C C . SER A 1 89 ? -13.829 -9.637 -16.636 1.00 18.42 88 SER A C 1
ATOM 692 O O . SER A 1 89 ? -14.730 -9.561 -17.439 1.00 18.38 88 SER A O 1
ATOM 695 N N . GLN A 1 90 ? -13.887 -10.408 -15.548 1.00 16.41 89 GLN A N 1
ATOM 696 C CA . GLN A 1 90 ? -15.059 -11.244 -15.234 1.00 16.66 89 GLN A CA 1
ATOM 697 C C . GLN A 1 90 ? -15.976 -10.481 -14.248 1.00 17.46 89 GLN A C 1
ATOM 698 O O . GLN A 1 90 ? -16.968 -11.081 -13.810 1.00 17.53 89 GLN A O 1
ATOM 704 N N . MET A 1 91 ? -15.703 -9.222 -13.950 1.00 17.31 90 MET A N 1
ATOM 705 C CA . MET A 1 91 ? -16.492 -8.511 -12.964 1.00 16.12 90 MET A CA 1
ATOM 706 C C . MET A 1 91 ? -17.284 -7.349 -13.545 1.00 18.16 90 MET A C 1
ATOM 707 O O . MET A 1 91 ? -16.872 -6.737 -14.497 1.00 18.30 90 MET A O 1
ATOM 712 N N . ILE A 1 92 ? -18.436 -7.088 -12.957 1.00 15.49 91 ILE A N 1
ATOM 713 C CA . ILE A 1 92 ? -19.149 -5.821 -13.134 1.00 14.36 91 ILE A CA 1
ATOM 714 C C . ILE A 1 92 ? -19.244 -5.137 -11.801 1.00 15.22 91 ILE A C 1
ATOM 715 O O . ILE A 1 92 ? -19.639 -5.732 -10.805 1.00 14.43 91 ILE A O 1
ATOM 720 N N . TYR A 1 93 ? -18.799 -3.895 -11.735 1.00 14.84 92 TYR A N 1
ATOM 721 C CA . TYR A 1 93 ? -18.940 -3.122 -10.510 1.00 14.02 92 TYR A CA 1
ATOM 722 C C . TYR A 1 93 ? -20.296 -2.424 -10.631 1.00 16.83 92 TYR A C 1
ATOM 723 O O . TYR A 1 93 ? -20.403 -1.334 -11.161 1.00 15.83 92 TYR A O 1
ATOM 732 N N . ALA A 1 94 ? -21.326 -3.114 -10.159 1.00 15.10 93 ALA A N 1
ATOM 733 C CA . ALA A 1 94 ? -22.714 -2.676 -10.327 1.00 14.60 93 ALA A CA 1
ATOM 734 C C . ALA A 1 94 ? -23.317 -1.949 -9.125 1.00 15.19 93 ALA A C 1
ATOM 735 O O . ALA A 1 94 ? -24.564 -1.897 -8.988 1.00 19.21 93 ALA A O 1
AT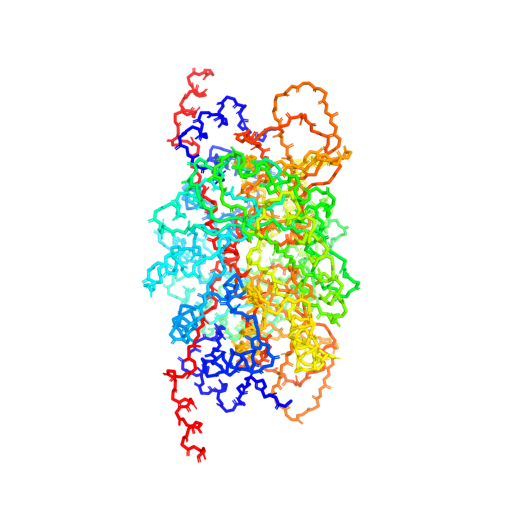OM 737 N N . ASN A 1 95 ? -22.499 -1.389 -8.303 1.00 15.23 94 ASN A N 1
ATOM 738 C CA . ASN A 1 95 ? -22.984 -0.401 -7.340 1.00 14.90 94 ASN A CA 1
ATOM 739 C C . ASN A 1 95 ? -23.069 0.912 -8.105 1.00 15.87 94 ASN A C 1
ATOM 740 O O . ASN A 1 95 ? -22.013 1.418 -8.574 1.00 15.54 94 ASN A O 1
ATOM 745 N N . PRO A 1 96 ? -24.289 1.440 -8.255 1.00 14.74 95 PRO A N 1
ATOM 746 C CA . PRO A 1 96 ? -24.392 2.669 -9.042 1.00 15.39 95 PRO A CA 1
ATOM 747 C C . PRO A 1 96 ? -23.652 3.846 -8.426 1.00 15.78 95 PRO A C 1
ATOM 748 O O . PRO A 1 96 ? -23.416 4.785 -9.192 1.00 17.39 95 PRO A O 1
ATOM 752 N N . VAL A 1 97 ? -23.394 3.874 -7.124 1.00 14.52 96 VAL A N 1
ATOM 753 C CA . VAL A 1 97 ? -22.736 4.974 -6.487 1.00 16.38 96 VAL A CA 1
ATOM 754 C C . VAL A 1 97 ? -21.495 4.484 -5.863 1.00 17.52 96 VAL A C 1
ATOM 755 O O . VAL A 1 97 ? -21.498 3.999 -4.755 1.00 16.50 96 VAL A O 1
ATOM 759 N N . LYS A 1 98 ? -20.376 4.714 -6.529 1.00 17.46 97 LYS A N 1
ATOM 760 C CA . LYS A 1 98 ? -19.104 4.120 -6.088 1.00 19.16 97 LYS A CA 1
ATOM 761 C C . LYS A 1 98 ? -18.311 4.978 -5.132 1.00 23.23 97 LYS A C 1
ATOM 762 O O . LYS A 1 98 ? -18.430 6.190 -5.202 1.00 22.71 97 LYS A O 1
ATOM 768 N N . ASP A 1 99 ? -17.518 4.387 -4.255 1.00 26.26 98 ASP A N 1
ATOM 769 C CA . ASP A 1 99 ? -16.662 5.171 -3.378 1.00 28.21 98 ASP A CA 1
ATOM 770 C C . ASP A 1 99 ? -15.219 5.140 -3.863 1.00 25.90 98 ASP A C 1
ATOM 771 O O . ASP A 1 99 ? -14.902 4.486 -4.824 1.00 26.84 98 ASP A O 1
ATOM 776 N N . ALA A 1 100 ? -14.360 5.898 -3.213 1.00 29.44 99 ALA A N 1
ATOM 777 C CA . ALA A 1 100 ? -12.997 6.039 -3.674 1.00 28.89 99 ALA A CA 1
ATOM 778 C C . ALA A 1 100 ? -12.237 4.722 -3.680 1.00 23.15 99 ALA A C 1
ATOM 779 O O . ALA A 1 100 ? -11.558 4.404 -4.618 1.00 24.37 99 ALA A O 1
ATOM 781 N N . ARG A 1 101 ? -12.385 3.952 -2.625 1.00 25.15 100 ARG A N 1
ATOM 782 C CA . ARG A 1 101 ? -11.693 2.686 -2.534 1.00 24.06 100 ARG A CA 1
ATOM 783 C C . ARG A 1 101 ? -12.150 1.733 -3.604 1.00 22.56 100 ARG A C 1
ATOM 784 O O . ARG A 1 101 ? -11.366 1.022 -4.146 1.00 20.68 100 ARG A O 1
ATOM 792 N N . GLY A 1 102 ? -13.441 1.721 -3.888 1.00 21.19 101 GLY A N 1
ATOM 793 C CA . GLY A 1 102 ? -13.953 0.864 -4.928 1.00 20.36 101 GLY A CA 1
ATOM 794 C C . GLY A 1 102 ? -13.428 1.214 -6.300 1.00 20.36 101 GLY A C 1
ATOM 795 O O . GLY A 1 102 ? -13.028 0.361 -7.030 1.00 19.53 101 GLY A O 1
ATOM 796 N N . LEU A 1 103 ? -13.405 2.492 -6.632 1.00 24.20 102 LEU A N 1
ATOM 797 C CA . LEU A 1 103 ? -12.889 2.904 -7.930 1.00 25.92 102 LEU A CA 1
ATOM 798 C C . LEU A 1 103 ? -11.395 2.586 -8.074 1.00 24.23 102 LEU A C 1
ATOM 799 O O . LEU A 1 103 ? -10.947 2.194 -9.119 1.00 26.23 102 LEU A O 1
ATOM 804 N N . LYS A 1 104 ? -10.646 2.769 -7.010 1.00 25.32 103 LYS A N 1
ATOM 805 C CA . LYS A 1 104 ? -9.242 2.400 -7.021 1.00 27.99 103 LYS A CA 1
ATOM 806 C C . LYS A 1 104 ? -9.021 0.907 -7.202 1.00 25.91 103 LYS A C 1
ATOM 807 O O . LYS A 1 104 ? -8.179 0.501 -7.965 1.00 24.14 103 LYS A O 1
ATOM 813 N N . ALA A 1 105 ? -9.810 0.092 -6.513 1.00 24.45 104 ALA A N 1
ATOM 814 C CA . ALA A 1 105 ? -9.734 -1.364 -6.747 1.00 23.34 104 ALA A CA 1
ATOM 815 C C . ALA A 1 105 ? -10.101 -1.756 -8.152 1.00 21.08 104 ALA A C 1
ATOM 816 O O . ALA A 1 105 ? -9.475 -2.610 -8.791 1.00 22.28 104 ALA A O 1
ATOM 818 N N . ALA A 1 106 ? -11.124 -1.106 -8.697 1.00 21.74 105 ALA A N 1
ATOM 819 C CA . ALA A 1 106 ? -11.521 -1.382 -10.051 1.00 23.04 105 ALA A CA 1
ATOM 820 C C . ALA A 1 106 ? -10.371 -1.102 -11.015 1.00 24.00 105 ALA A C 1
ATOM 821 O O . ALA A 1 106 ? -10.086 -1.939 -11.853 1.00 21.34 105 ALA A O 1
ATOM 823 N N . ALA A 1 107 ? -9.703 0.033 -10.828 1.00 25.87 106 ALA A N 1
ATOM 824 C CA . ALA A 1 107 ? -8.558 0.425 -11.701 1.00 28.30 106 ALA A CA 1
ATOM 825 C C . ALA A 1 107 ? -7.452 -0.618 -11.567 1.00 25.64 106 ALA A C 1
ATOM 826 O O . ALA A 1 107 ? -7.036 -1.193 -12.541 1.00 28.22 106 ALA A O 1
ATOM 828 N N . ASP A 1 108 ? -7.090 -0.898 -10.339 1.00 26.30 107 ASP A N 1
ATOM 829 C CA . ASP A 1 108 ? -6.033 -1.935 -10.056 1.00 28.36 107 ASP A CA 1
ATOM 830 C C . ASP A 1 108 ? -6.298 -3.286 -10.687 1.00 29.26 107 ASP A C 1
ATOM 831 O O . ASP A 1 108 ? -5.387 -3.900 -11.279 1.00 24.97 107 ASP A O 1
ATOM 836 N N . TYR A 1 109 ? -7.558 -3.740 -10.689 1.00 24.52 108 TYR A N 1
ATOM 837 C CA . TYR A 1 109 ? -7.838 -5.057 -11.186 1.00 20.79 108 TYR A CA 1
ATOM 838 C C . TYR A 1 109 ? -8.334 -5.124 -12.565 1.00 19.02 108 TYR A C 1
ATOM 839 O O . TYR A 1 109 ? -8.713 -6.199 -13.069 1.00 21.29 108 TYR A O 1
ATOM 848 N N . ASN A 1 110 ? -8.341 -3.966 -13.256 1.00 23.48 109 ASN A N 1
ATOM 849 C CA . ASN A 1 110 ? -8.780 -3.921 -14.649 1.00 21.10 109 ASN A CA 1
ATOM 850 C C . ASN A 1 110 ? -10.290 -4.281 -14.737 1.00 18.42 109 ASN A C 1
ATOM 851 O O . ASN A 1 110 ? -10.728 -4.945 -15.688 1.00 19.77 109 ASN A O 1
ATOM 856 N N . VAL A 1 111 ? -11.053 -3.854 -13.739 1.00 19.37 110 VAL A N 1
ATOM 857 C CA . VAL A 1 111 ? -12.492 -3.980 -13.802 1.00 19.05 110 VAL A CA 1
ATOM 858 C C . VAL A 1 111 ? -12.927 -2.779 -14.608 1.00 22.32 110 VAL A C 1
ATOM 859 O O . VAL A 1 111 ? -12.673 -1.664 -14.223 1.00 26.16 110 VAL A O 1
ATOM 863 N N . ARG A 1 112 ? -13.549 -3.024 -15.744 1.00 23.63 111 ARG A N 1
ATOM 864 C CA . ARG A 1 112 ? -13.973 -1.938 -16.607 1.00 28.61 111 ARG A CA 1
ATOM 865 C C . ARG A 1 112 ? -15.406 -2.052 -17.121 1.00 29.03 111 ARG A C 1
ATOM 866 O O . ARG A 1 112 ? -15.679 -1.727 -18.258 1.00 25.44 111 ARG A O 1
ATOM 874 N N . ARG A 1 113 ? -16.311 -2.535 -16.275 1.00 22.52 112 ARG A N 1
ATOM 875 C CA . ARG A 1 113 ? -17.745 -2.652 -16.665 1.00 19.10 112 ARG A CA 1
ATOM 876 C C . ARG A 1 113 ? -18.414 -2.120 -15.407 1.00 17.75 112 ARG A C 1
ATOM 877 O O . ARG A 1 113 ? -18.152 -2.668 -14.291 1.00 16.45 112 ARG A O 1
ATOM 885 N N . PHE A 1 114 ? -19.200 -1.069 -15.567 1.00 16.56 113 PHE A N 1
ATOM 886 C CA . PHE A 1 114 ? -19.794 -0.313 -14.478 1.00 17.64 113 PHE A CA 1
ATOM 887 C C . PHE A 1 114 ? -21.269 -0.109 -14.782 1.00 14.40 113 PHE A C 1
ATOM 888 O O . PHE A 1 114 ? -21.644 -0.094 -15.913 1.00 14.28 113 PHE A O 1
ATOM 896 N N . THR A 1 115 ? -22.070 0.040 -13.742 1.00 15.41 114 THR A N 1
ATOM 897 C CA . THR A 1 115 ? -23.427 0.669 -13.854 1.00 14.22 114 THR A CA 1
ATOM 898 C C . THR A 1 115 ? -23.450 2.020 -13.247 1.00 13.65 114 THR A C 1
ATOM 899 O O . THR A 1 115 ? -22.645 2.359 -12.429 1.00 15.67 114 THR A O 1
ATOM 903 N N . PHE A 1 116 ? -24.415 2.818 -13.686 1.00 14.43 115 PHE A N 1
ATOM 904 C CA . PHE A 1 116 ? -24.681 4.110 -13.095 1.00 14.58 115 PHE A CA 1
ATOM 905 C C . PHE A 1 116 ? -26.126 4.559 -13.328 1.00 12.68 115 PHE A C 1
ATOM 906 O O . PHE A 1 116 ? -26.784 4.083 -14.206 1.00 15.12 115 PHE A O 1
ATOM 914 N N . ASP A 1 117 ? -26.597 5.453 -12.478 1.00 13.44 116 ASP A N 1
ATOM 915 C CA . ASP A 1 117 ? -27.941 5.985 -12.605 1.00 15.02 116 ASP A CA 1
ATOM 916 C C . ASP A 1 117 ? -28.046 7.491 -12.391 1.00 16.26 116 ASP A C 1
ATOM 917 O O . ASP A 1 117 ? -29.121 7.996 -12.232 1.00 17.03 116 ASP A O 1
ATOM 922 N N . ASP A 1 118 ? -26.921 8.183 -12.347 1.00 15.87 117 ASP A N 1
ATOM 923 C CA . ASP A 1 118 ? -26.938 9.619 -12.054 1.00 17.37 117 ASP A CA 1
ATOM 924 C C . ASP A 1 118 ? -25.872 10.401 -12.810 1.00 18.24 117 ASP A C 1
ATOM 925 O O . ASP A 1 118 ? -24.804 9.886 -13.042 1.00 17.22 117 ASP A O 1
ATOM 930 N N . PRO A 1 119 ? -26.129 11.663 -13.139 1.00 18.73 118 PRO A N 1
ATOM 931 C CA . PRO A 1 119 ? -25.018 12.390 -13.807 1.00 19.09 118 PRO A CA 1
ATOM 932 C C . PRO A 1 119 ? -23.828 12.621 -12.913 1.00 19.68 118 PRO A C 1
ATOM 933 O O . PRO A 1 119 ? -22.702 12.687 -13.407 1.00 20.91 118 PRO A O 1
ATOM 937 N N . SER A 1 120 ? -24.020 12.646 -11.584 1.00 17.77 119 SER A N 1
ATOM 938 C CA . SER A 1 120 ? -22.916 12.858 -10.676 1.00 20.29 119 SER A CA 1
ATOM 939 C C . SER A 1 120 ? -21.887 11.706 -10.620 1.00 19.84 119 SER A C 1
ATOM 940 O O . SER A 1 120 ? -20.823 11.838 -10.079 1.00 19.83 119 SER A O 1
ATOM 943 N N . GLU A 1 121 ? -22.258 10.559 -11.173 1.00 17.40 120 GLU A N 1
ATOM 944 C CA . GLU A 1 121 ? -21.390 9.378 -11.229 1.00 16.69 120 GLU A CA 1
ATOM 945 C C . GLU A 1 121 ? -20.393 9.376 -12.391 1.00 18.54 120 GLU A C 1
ATOM 946 O O . GLU A 1 121 ? -19.404 8.682 -12.375 1.00 17.94 120 GLU A O 1
ATOM 952 N N . ILE A 1 122 ? -20.698 10.153 -13.416 1.00 19.35 121 ILE A N 1
ATOM 953 C CA . ILE A 1 122 ? -19.982 10.038 -14.690 1.00 19.57 121 ILE A CA 1
ATOM 954 C C . ILE A 1 122 ? -18.536 10.475 -14.510 1.00 20.03 121 ILE A C 1
ATOM 955 O O . ILE A 1 122 ? -17.579 9.747 -14.899 1.00 20.72 121 ILE A O 1
ATOM 960 N N . ASP A 1 123 ? -18.321 11.671 -13.960 1.00 22.83 122 ASP A N 1
ATOM 961 C CA . ASP A 1 123 ? -16.918 12.136 -13.830 1.00 23.87 122 ASP A CA 1
ATOM 962 C C . ASP A 1 123 ? -16.027 11.258 -12.951 1.00 23.79 122 ASP A C 1
ATOM 963 O O . ASP A 1 123 ? -14.853 11.047 -13.284 1.00 23.83 122 ASP A O 1
ATOM 968 N N . LYS A 1 124 ? -16.560 10.724 -11.858 1.00 20.74 123 LYS A N 1
ATOM 969 C CA . LYS A 1 124 ? -15.866 9.765 -10.989 1.00 20.16 123 LYS A CA 1
ATOM 970 C C . LYS A 1 124 ? -15.422 8.554 -11.825 1.00 19.53 123 LYS A C 1
ATOM 971 O O . LYS A 1 124 ? -14.262 8.128 -11.692 1.00 24.72 123 LYS A O 1
ATOM 977 N N . MET A 1 125 ? -16.323 7.980 -12.635 1.00 21.05 124 MET A N 1
ATOM 978 C CA . MET A 1 125 ? -16.032 6.781 -13.420 1.00 20.04 124 MET A CA 1
ATOM 979 C C . MET A 1 125 ? -14.974 7.083 -14.533 1.00 24.08 124 MET A C 1
ATOM 980 O O . MET A 1 125 ? -14.015 6.315 -14.764 1.00 21.35 124 MET A O 1
ATOM 985 N N . ALA A 1 126 ? -15.192 8.190 -15.236 1.00 22.72 125 ALA A N 1
ATOM 986 C CA . ALA A 1 126 ? -14.312 8.588 -16.339 1.00 26.53 125 ALA A CA 1
ATOM 987 C C . ALA A 1 126 ? -12.900 8.867 -15.855 1.00 27.14 125 ALA A C 1
ATOM 988 O O . ALA A 1 126 ? -11.915 8.538 -16.555 1.00 28.88 125 ALA A O 1
ATOM 990 N N . LYS A 1 127 ? -12.767 9.416 -14.653 1.00 23.66 126 LYS A N 1
ATOM 991 C CA . LYS A 1 127 ? -11.502 9.678 -14.083 1.00 29.33 126 LYS A CA 1
ATOM 992 C C . LYS A 1 127 ? -10.791 8.400 -13.633 1.00 30.58 126 LYS A C 1
ATOM 993 O O . LYS A 1 127 ? -9.595 8.312 -13.743 1.00 27.92 126 LYS A O 1
ATOM 999 N N . ALA A 1 128 ? -11.509 7.446 -13.050 1.00 26.01 127 ALA A N 1
ATOM 1000 C CA . ALA A 1 128 ? -10.882 6.285 -12.430 1.00 24.71 127 ALA A CA 1
ATOM 1001 C C . ALA A 1 128 ? -10.542 5.273 -13.464 1.00 24.33 127 ALA A C 1
ATOM 1002 O O . ALA A 1 128 ? -9.500 4.656 -13.360 1.00 26.08 127 ALA A O 1
ATOM 1004 N N . VAL A 1 129 ? -11.419 5.059 -14.432 1.00 22.75 128 VAL A N 1
ATOM 1005 C CA . VAL A 1 129 ? -11.241 4.042 -15.463 1.00 24.18 128 VAL A CA 1
ATOM 1006 C C . VAL A 1 129 ? -11.712 4.581 -16.804 1.00 24.74 128 VAL A C 1
ATOM 1007 O O . VAL A 1 129 ? -12.784 4.231 -17.341 1.00 22.40 128 VAL A O 1
ATOM 1011 N N . PRO A 1 130 ? -10.893 5.454 -17.408 1.00 25.05 129 PRO A N 1
ATOM 1012 C CA . PRO A 1 130 ? -11.315 6.013 -18.699 1.00 23.73 129 PRO A CA 1
ATOM 1013 C C . PRO A 1 130 ? -11.574 4.972 -19.747 1.00 22.34 129 PRO A C 1
ATOM 1014 O O . PRO A 1 130 ? -10.943 3.931 -19.799 1.00 24.50 129 PRO A O 1
ATOM 1018 N N . GLY A 1 131 ? -12.614 5.183 -20.539 1.00 19.60 130 GLY A N 1
ATOM 1019 C CA . GLY A 1 131 ? -12.981 4.269 -21.570 1.00 22.13 130 GLY A CA 1
ATOM 1020 C C . GLY A 1 131 ? -13.780 3.026 -21.092 1.00 19.35 130 GLY A C 1
ATOM 1021 O O . GLY A 1 131 ? -14.106 2.190 -21.883 1.00 21.06 130 GLY A O 1
ATOM 1022 N N . ALA A 1 132 ? -14.124 2.985 -19.815 1.00 23.21 131 ALA A N 1
ATOM 1023 C CA . ALA A 1 132 ? -14.896 1.798 -19.241 1.00 21.51 131 ALA A CA 1
ATOM 1024 C C . ALA A 1 132 ? -16.209 1.629 -19.914 1.00 20.34 131 ALA A C 1
ATOM 1025 O O . ALA A 1 132 ? -16.847 2.648 -20.330 1.00 20.06 131 ALA A O 1
ATOM 1027 N N . ASP A 1 133 ? -16.650 0.394 -20.065 1.00 19.53 132 ASP A N 1
ATOM 1028 C CA . ASP A 1 133 ? -17.977 0.106 -20.488 1.00 18.72 132 ASP A CA 1
ATOM 1029 C C . ASP A 1 133 ? -18.968 0.503 -19.358 1.00 20.14 132 ASP A C 1
ATOM 1030 O O . ASP A 1 133 ? -18.771 0.106 -18.165 1.00 19.71 132 ASP A O 1
ATOM 1035 N N . VAL A 1 134 ? -20.016 1.216 -19.745 1.00 18.80 133 VAL A N 1
ATOM 1036 C CA . VAL A 1 134 ? -21.082 1.583 -18.791 1.00 17.24 133 VAL A CA 1
ATOM 1037 C C . VAL A 1 134 ? -22.451 1.190 -19.273 1.00 16.83 133 VAL A C 1
ATOM 1038 O O . VAL A 1 134 ? -22.793 1.238 -20.469 1.00 16.32 133 VAL A O 1
ATOM 1042 N N . LEU A 1 135 ? -23.269 0.652 -18.335 1.00 15.16 134 LEU A N 1
ATOM 1043 C CA . LEU A 1 135 ? -24.662 0.397 -18.561 1.00 16.44 134 LEU A CA 1
ATOM 1044 C C . LEU A 1 135 ? -25.433 1.351 -17.648 1.00 15.60 134 LEU A C 1
ATOM 1045 O O . LEU A 1 135 ? -25.205 1.438 -16.440 1.00 15.12 134 LEU A O 1
ATOM 1050 N N . VAL A 1 136 ? -26.420 2.030 -18.220 1.00 16.74 135 VAL A N 1
ATOM 1051 C CA . VAL A 1 136 ? -27.199 2.941 -17.453 1.00 14.59 135 VAL A CA 1
ATOM 1052 C C . VAL A 1 136 ? -28.355 2.116 -16.854 1.00 14.50 135 VAL A C 1
ATOM 1053 O O . VAL A 1 136 ? -28.950 1.334 -17.545 1.00 14.11 135 VAL A O 1
ATOM 1057 N N . ARG A 1 137 ? -28.611 2.355 -15.566 1.00 14.37 136 ARG A N 1
ATOM 1058 C CA . ARG A 1 137 ? -29.658 1.586 -14.857 1.00 13.99 136 ARG A CA 1
ATOM 1059 C C . ARG A 1 137 ? -30.911 2.444 -14.862 1.00 11.64 136 ARG A C 1
ATOM 1060 O O . ARG A 1 137 ? -30.871 3.597 -14.326 1.00 12.39 136 ARG A O 1
ATOM 1068 N N . ILE A 1 138 ? -31.964 1.885 -15.378 1.00 13.44 137 ILE A N 1
ATOM 1069 C CA . ILE A 1 138 ? -33.288 2.518 -15.397 1.00 16.41 137 ILE A CA 1
ATOM 1070 C C . ILE A 1 138 ? -34.164 2.023 -14.235 1.00 17.35 137 ILE A C 1
ATOM 1071 O O . ILE A 1 138 ? -34.119 0.847 -13.858 1.00 14.61 137 ILE A O 1
ATOM 1076 N N . ALA A 1 139 ? -34.975 2.936 -13.746 1.00 16.98 138 ALA A N 1
ATOM 1077 C CA . ALA A 1 139 ? -35.980 2.660 -12.756 1.00 18.00 138 ALA A CA 1
ATOM 1078 C C . ALA A 1 139 ? -37.170 1.979 -13.430 1.00 18.45 138 ALA A C 1
ATOM 1079 O O . ALA A 1 139 ? -37.709 2.476 -14.403 1.00 17.90 138 ALA A O 1
ATOM 1081 N N . VAL A 1 140 ? -37.578 0.841 -12.889 1.00 16.34 139 VAL A N 1
ATOM 1082 C CA . VAL A 1 140 ? -38.639 0.026 -13.378 1.00 15.74 139 VAL A CA 1
ATOM 1083 C C . VAL A 1 140 ? -39.678 -0.305 -12.299 1.00 15.56 139 VAL A C 1
ATOM 1084 O O . VAL A 1 140 ? -39.433 -0.111 -11.109 1.00 13.82 139 VAL A O 1
ATOM 1088 N N . ARG A 1 141 ? -40.856 -0.689 -12.750 1.00 15.94 140 ARG A N 1
ATOM 1089 C CA . ARG A 1 141 ? -42.003 -1.013 -11.871 1.00 17.05 140 ARG A CA 1
ATOM 1090 C C . ARG A 1 141 ? -42.002 -2.457 -11.404 1.00 15.08 140 ARG A C 1
ATOM 1091 O O . ARG A 1 141 ? -41.638 -3.343 -12.124 1.00 16.74 140 ARG A O 1
ATOM 1099 N N . ASN A 1 142 ? -42.481 -2.681 -10.191 1.00 14.01 141 ASN A N 1
ATOM 1100 C CA . ASN A 1 142 ? -42.704 -4.024 -9.676 1.00 14.33 141 ASN A CA 1
ATOM 1101 C C . ASN A 1 142 ? -43.594 -3.991 -8.447 1.00 15.84 141 ASN A C 1
ATOM 1102 O O . ASN A 1 142 ? -43.209 -3.421 -7.458 1.00 16.95 141 ASN A O 1
ATOM 1107 N N A ASN A 1 143 ? -44.781 -4.563 -8.691 0.50 16.14 142 ASN A N 1
ATOM 1108 N N B ASN A 1 143 ? -44.792 -4.549 -8.684 0.50 16.70 142 ASN A N 1
ATOM 1109 C CA A ASN A 1 143 ? -45.739 -4.574 -7.598 0.50 16.91 142 ASN A CA 1
ATOM 1110 C CA B ASN A 1 143 ? -45.727 -4.538 -7.564 0.50 17.84 142 ASN A CA 1
ATOM 1111 C C A ASN A 1 143 ? -45.566 -5.749 -6.652 0.50 17.04 142 ASN A C 1
ATOM 1112 C C B ASN A 1 143 ? -45.574 -5.748 -6.649 0.50 17.60 142 ASN A C 1
ATOM 1113 O O A ASN A 1 143 ? -46.300 -5.830 -5.661 0.50 16.93 142 ASN A O 1
ATOM 1114 O O B ASN A 1 143 ? -46.295 -5.826 -5.651 0.50 17.41 142 ASN A O 1
ATOM 1123 N N . LYS A 1 144 ? -44.629 -6.681 -6.963 1.00 15.87 143 LYS A N 1
ATOM 1124 C CA . LYS A 1 144 ? -44.411 -7.821 -6.097 1.00 16.44 143 LYS A CA 1
ATOM 1125 C C . LYS A 1 144 ? -42.946 -8.060 -5.710 1.00 18.45 143 LYS A C 1
ATOM 1126 O O . LYS A 1 144 ? -42.474 -9.159 -5.749 1.00 18.04 143 LYS A O 1
ATOM 1132 N N . ALA A 1 145 ? -42.267 -7.011 -5.277 1.00 16.16 144 ALA A N 1
ATOM 1133 C CA . ALA A 1 145 ? -40.885 -7.145 -4.867 1.00 17.54 144 ALA A CA 1
ATOM 1134 C C . ALA A 1 145 ? -40.814 -6.989 -3.364 1.00 16.69 144 ALA A C 1
ATOM 1135 O O . ALA A 1 145 ? -41.387 -6.089 -2.826 1.00 17.71 144 ALA A O 1
ATOM 1137 N N . LEU A 1 146 ? -40.117 -7.879 -2.687 1.00 15.35 145 LEU A N 1
ATOM 1138 C CA . LEU A 1 146 ? -39.955 -7.726 -1.239 1.00 15.89 145 LEU A CA 1
ATOM 1139 C C . LEU A 1 146 ? -39.104 -6.542 -0.878 1.00 16.77 145 LEU A C 1
ATOM 1140 O O . LEU A 1 146 ? -39.396 -5.881 0.125 1.00 15.81 145 LEU A O 1
ATOM 1145 N N . VAL A 1 147 ? -38.077 -6.296 -1.683 1.00 13.90 146 VAL A N 1
ATOM 1146 C CA . VAL A 1 147 ? -37.116 -5.229 -1.492 1.00 15.93 146 VAL A CA 1
ATOM 1147 C C . VAL A 1 147 ? -37.243 -4.338 -2.724 1.00 15.03 146 VAL A C 1
ATOM 1148 O O . VAL A 1 147 ? -36.933 -4.757 -3.887 1.00 14.14 146 VAL A O 1
ATOM 1152 N N . ASP A 1 148 ? -37.603 -3.087 -2.491 1.00 16.10 147 ASP A N 1
ATOM 1153 C CA . ASP A 1 148 ? -37.704 -2.115 -3.594 1.00 15.48 147 ASP A CA 1
ATOM 1154 C C . ASP A 1 148 ? -36.306 -1.660 -4.007 1.00 15.25 147 ASP A C 1
ATOM 1155 O O . ASP A 1 148 ? -35.554 -1.064 -3.169 1.00 14.26 147 ASP A O 1
ATOM 1160 N N . LEU A 1 149 ? -35.970 -1.862 -5.284 1.00 14.83 148 LEU A N 1
ATOM 1161 C CA . LEU A 1 149 ? -34.658 -1.508 -5.767 1.00 14.40 148 LEU A CA 1
ATOM 1162 C C . LEU A 1 149 ? -34.768 -0.415 -6.831 1.00 15.82 148 LEU A C 1
ATOM 1163 O O . LEU A 1 149 ? -33.915 -0.328 -7.733 1.00 16.53 148 LEU A O 1
ATOM 1168 N N . ASN A 1 150 ? -35.844 0.389 -6.751 1.00 14.68 149 ASN A N 1
ATOM 1169 C CA . ASN A 1 150 ? -36.079 1.389 -7.806 1.00 16.66 149 ASN A CA 1
ATOM 1170 C C . ASN A 1 150 ? -36.443 2.764 -7.303 1.00 14.78 149 ASN A C 1
ATOM 1171 O O . ASN A 1 150 ? -36.879 3.628 -8.112 1.00 16.25 149 ASN A O 1
ATOM 1176 N N . THR A 1 151 ? -36.272 2.993 -6.009 1.00 15.25 150 THR A N 1
ATOM 1177 C CA . THR A 1 151 ? -36.385 4.339 -5.451 1.00 15.60 150 THR A CA 1
ATOM 1178 C C . THR A 1 151 ? -35.019 4.971 -5.216 1.00 17.37 150 THR A C 1
ATOM 1179 O O . THR A 1 151 ? -34.767 6.057 -5.699 1.00 20.14 150 THR A O 1
ATOM 1183 N N . LYS A 1 152 ? -34.180 4.308 -4.404 1.00 15.28 151 LYS A N 1
ATOM 1184 C CA . LYS A 1 152 ? -32.773 4.666 -4.194 1.00 14.75 151 LYS A CA 1
ATOM 1185 C C . LYS A 1 152 ? -31.916 4.551 -5.466 1.00 14.53 151 LYS A C 1
ATOM 1186 O O . LYS A 1 152 ? -30.785 5.164 -5.511 1.00 16.78 151 LYS A O 1
ATOM 1192 N N . PHE A 1 153 ? -32.323 3.670 -6.381 1.00 14.04 152 PHE A N 1
ATOM 1193 C CA . PHE A 1 153 ? -31.572 3.350 -7.619 1.00 15.33 152 PHE A CA 1
ATOM 1194 C C . PHE A 1 153 ? -32.422 3.553 -8.833 1.00 14.96 152 PHE A C 1
ATOM 1195 O O . PHE A 1 153 ? -33.677 3.445 -8.753 1.00 14.96 152 PHE A O 1
ATOM 1203 N N . GLY A 1 154 ? -31.785 3.803 -9.978 1.00 14.65 153 GLY A N 1
ATOM 1204 C CA . GLY A 1 154 ? -32.451 3.717 -11.252 1.00 14.32 153 GLY A CA 1
ATOM 1205 C C . GLY A 1 154 ? -32.767 5.173 -11.697 1.00 17.35 153 GLY A C 1
ATOM 1206 O O . GLY A 1 154 ? -33.287 5.976 -10.900 1.00 18.35 153 GLY A O 1
ATOM 1207 N N . ALA A 1 155 ? -32.381 5.519 -12.906 1.00 15.38 154 ALA A N 1
ATOM 1208 C CA . ALA A 1 155 ? -32.748 6.820 -13.518 1.00 15.72 154 ALA A CA 1
ATOM 1209 C C . ALA A 1 155 ? -34.103 6.752 -14.132 1.00 14.83 154 ALA A C 1
ATOM 1210 O O . ALA A 1 155 ? -34.519 5.718 -14.667 1.00 14.58 154 ALA A O 1
ATOM 1212 N N . PRO A 1 156 ? -34.809 7.888 -14.209 1.00 17.23 155 PRO A N 1
ATOM 1213 C CA . PRO A 1 156 ? -36.013 7.905 -15.027 1.00 18.64 155 PRO A CA 1
ATOM 1214 C C . PRO A 1 156 ? -35.732 7.479 -16.452 1.00 18.22 155 PRO A C 1
ATOM 1215 O O . PRO A 1 156 ? -34.652 7.784 -16.989 1.00 19.17 155 PRO A O 1
ATOM 1219 N N . VAL A 1 157 ? -36.614 6.712 -17.047 1.00 17.70 156 VAL A N 1
ATOM 1220 C CA . VAL A 1 157 ? -36.331 6.147 -18.386 1.00 19.41 156 VAL A CA 1
ATOM 1221 C C . VAL A 1 157 ? -36.098 7.281 -19.398 1.00 20.18 156 VAL A C 1
ATOM 1222 O O . VAL A 1 157 ? -35.318 7.108 -20.273 1.00 19.39 156 VAL A O 1
ATOM 1226 N N . GLU A 1 158 ? -36.737 8.418 -19.214 1.00 20.90 157 GLU A N 1
ATOM 1227 C CA . GLU A 1 158 ? -36.573 9.508 -20.145 1.00 25.00 157 GLU A CA 1
ATOM 1228 C C . GLU A 1 158 ? -35.217 10.242 -20.001 1.00 22.31 157 GLU A C 1
ATOM 1229 O O . GLU A 1 158 ? -34.938 11.121 -20.780 1.00 22.02 157 GLU A O 1
ATOM 1235 N N . GLU A 1 159 ? -34.423 9.907 -18.982 1.00 19.26 158 GLU A N 1
ATOM 1236 C CA . GLU A 1 159 ? -33.084 10.450 -18.852 1.00 19.96 158 GLU A CA 1
ATOM 1237 C C . GLU A 1 159 ? -32.021 9.462 -19.301 1.00 19.92 158 GLU A C 1
ATOM 1238 O O . GLU A 1 159 ? -30.889 9.827 -19.319 1.00 19.49 158 GLU A O 1
ATOM 1244 N N . ALA A 1 160 ? -32.392 8.208 -19.542 1.00 17.03 159 ALA A N 1
ATOM 1245 C CA . ALA A 1 160 ? -31.424 7.126 -19.805 1.00 19.07 159 ALA A CA 1
ATOM 1246 C C . ALA A 1 160 ? -30.492 7.444 -20.954 1.00 17.81 159 ALA A C 1
ATOM 1247 O O . ALA A 1 160 ? -29.289 7.366 -20.795 1.00 18.06 159 ALA A O 1
ATOM 1249 N N . LEU A 1 161 ? -31.036 7.855 -22.099 1.00 18.80 160 LEU A N 1
ATOM 1250 C CA . LEU A 1 161 ? -30.182 8.048 -23.266 1.00 21.59 160 LEU A CA 1
ATOM 1251 C C . LEU A 1 161 ? -29.363 9.312 -23.107 1.00 20.60 160 LEU A C 1
ATOM 1252 O O . LEU A 1 161 ? -28.189 9.347 -23.476 1.00 22.64 160 LEU A O 1
ATOM 1257 N N . ASP A 1 162 ? -29.922 10.336 -22.505 1.00 20.91 161 ASP A N 1
ATOM 1258 C CA . ASP A 1 162 ? -29.111 11.491 -22.111 1.00 19.65 161 ASP A CA 1
ATOM 1259 C C . ASP A 1 162 ? -27.936 11.180 -21.201 1.00 20.36 161 ASP A C 1
ATOM 1260 O O . ASP A 1 162 ? -26.839 11.765 -21.324 1.00 16.89 161 ASP A O 1
ATOM 1265 N N . LEU A 1 163 ? -28.127 10.274 -20.222 1.00 16.99 162 LEU A N 1
ATOM 1266 C CA . LEU A 1 163 ? -27.024 9.843 -19.424 1.00 17.51 162 LEU A CA 1
ATOM 1267 C C . LEU A 1 163 ? -25.937 9.055 -20.209 1.00 17.12 162 LEU A C 1
ATOM 1268 O O . LEU A 1 163 ? -24.738 9.281 -19.959 1.00 18.98 162 LEU A O 1
ATOM 1273 N N . LEU A 1 164 ? -26.355 8.153 -21.080 1.00 18.16 163 LEU A N 1
ATOM 1274 C CA . LEU A 1 164 ? -25.419 7.424 -21.885 1.00 18.12 163 LEU A CA 1
ATOM 1275 C C . LEU A 1 164 ? -24.626 8.419 -22.807 1.00 19.87 163 LEU A C 1
ATOM 1276 O O . LEU A 1 164 ? -23.420 8.297 -22.964 1.00 18.08 163 LEU A O 1
ATOM 1281 N N . LYS A 1 165 ? -25.341 9.378 -23.400 1.00 19.96 164 LYS A N 1
ATOM 1282 C CA . LYS A 1 165 ? -24.683 10.378 -24.268 1.00 23.16 164 LYS A CA 1
ATOM 1283 C C . LYS A 1 165 ? -23.702 11.201 -23.451 1.00 22.02 164 LYS A C 1
ATOM 1284 O O . LYS A 1 165 ? -22.594 11.417 -23.919 1.00 20.21 164 LYS A O 1
ATOM 1290 N N . ALA A 1 166 ? -24.012 11.624 -22.205 1.00 19.18 165 ALA A N 1
ATOM 1291 C CA . ALA A 1 166 ? -23.051 12.340 -21.370 1.00 18.40 165 ALA A CA 1
ATOM 1292 C C . ALA A 1 166 ? -21.845 11.488 -20.994 1.00 18.43 165 ALA A C 1
ATOM 1293 O O . ALA A 1 166 ? -20.680 11.973 -20.814 1.00 20.05 165 ALA A O 1
ATOM 1295 N N . ALA A 1 167 ? -22.102 10.210 -20.702 1.00 18.49 166 ALA A N 1
ATOM 1296 C CA . ALA A 1 167 ? -20.995 9.346 -20.377 1.00 17.87 166 ALA A CA 1
ATOM 1297 C C . ALA A 1 167 ? -20.083 9.214 -21.601 1.00 17.68 166 ALA A C 1
ATOM 1298 O O . ALA A 1 167 ? -18.867 9.254 -21.441 1.00 20.97 166 ALA A O 1
ATOM 1300 N N . GLN A 1 168 ? -20.671 8.962 -22.768 1.00 19.31 167 GLN A N 1
ATOM 1301 C CA . GLN A 1 168 ? -19.926 8.949 -24.065 1.00 20.98 167 GLN A CA 1
ATOM 1302 C C . GLN A 1 168 ? -19.114 10.231 -24.254 1.00 23.18 167 GLN A C 1
ATOM 1303 O O . GLN A 1 168 ? -17.907 10.201 -24.546 1.00 22.88 167 GLN A O 1
ATOM 1309 N N . ASP A 1 169 ? -19.743 11.368 -24.032 1.00 22.36 168 ASP A N 1
ATOM 1310 C CA . ASP A 1 169 ? -18.989 12.642 -24.062 1.00 25.90 168 ASP A CA 1
ATOM 1311 C C . ASP A 1 169 ? -17.798 12.695 -23.124 1.00 27.24 168 ASP A C 1
ATOM 1312 O O . ASP A 1 169 ? -16.798 13.366 -23.440 1.00 25.81 168 ASP A O 1
ATOM 1317 N N . ALA A 1 170 ? -17.879 12.051 -21.952 1.00 22.27 169 ALA A N 1
ATOM 1318 C CA . ALA A 1 170 ? -16.770 11.991 -21.076 1.00 22.83 169 ALA A CA 1
ATOM 1319 C C . ALA A 1 170 ? -15.743 10.857 -21.372 1.00 19.48 169 ALA A C 1
ATOM 1320 O O . ALA A 1 170 ? -14.876 10.617 -20.541 1.00 22.12 169 ALA A O 1
ATOM 1322 N N . GLY A 1 171 ? -15.906 10.140 -22.466 1.00 22.93 170 GLY A N 1
ATOM 1323 C CA . GLY A 1 171 ? -14.940 9.134 -22.933 1.00 21.20 170 GLY A CA 1
ATOM 1324 C C . GLY A 1 171 ? -15.207 7.735 -22.443 1.00 22.36 170 GLY A C 1
ATOM 1325 O O . GLY A 1 171 ? -14.430 6.815 -22.699 1.00 20.26 170 GLY A O 1
ATOM 1326 N N . LEU A 1 172 ? -16.352 7.552 -21.803 1.00 22.54 171 LEU A N 1
ATOM 1327 C CA . LEU A 1 172 ? -16.809 6.183 -21.457 1.00 22.63 171 LEU A CA 1
ATOM 1328 C C . LEU A 1 172 ? -17.443 5.527 -22.616 1.00 22.04 171 LEU A C 1
ATOM 1329 O O . LEU A 1 172 ? -17.917 6.193 -23.543 1.00 19.35 171 LEU A O 1
ATOM 1334 N N . HIS A 1 173 ? -17.542 4.188 -22.603 1.00 17.27 172 HIS A N 1
ATOM 1335 C CA . HIS A 1 173 ? -18.153 3.520 -23.658 1.00 18.00 172 HIS A CA 1
ATOM 1336 C C . HIS A 1 173 ? -19.625 3.252 -23.301 1.00 20.40 172 HIS A C 1
ATOM 1337 O O . HIS A 1 173 ? -19.878 2.483 -22.371 1.00 19.09 172 HIS A O 1
ATOM 1344 N N . ALA A 1 174 ? -20.552 3.861 -24.032 1.00 20.06 173 ALA A N 1
ATOM 1345 C CA . ALA A 1 174 ? -21.986 3.682 -23.813 1.00 20.89 173 ALA A CA 1
ATOM 1346 C C . ALA A 1 174 ? -22.426 2.342 -24.349 1.00 19.14 173 ALA A C 1
ATOM 1347 O O . ALA A 1 174 ? -22.683 2.149 -25.565 1.00 22.33 173 ALA A O 1
ATOM 1349 N N . MET A 1 175 ? -22.486 1.348 -23.435 1.00 18.20 174 MET A N 1
ATOM 1350 C CA . MET A 1 175 ? -22.565 -0.039 -23.836 1.00 17.94 174 MET A CA 1
ATOM 1351 C C . MET A 1 175 ? -23.980 -0.604 -23.810 1.00 19.53 174 MET A C 1
ATOM 1352 O O . MET A 1 175 ? -24.374 -1.511 -24.604 1.00 16.08 174 MET A O 1
ATOM 1357 N N . GLY A 1 176 ? -24.771 -0.089 -22.878 1.00 16.47 175 GLY A N 1
ATOM 1358 C CA . GLY A 1 176 ? -26.131 -0.596 -22.779 1.00 17.85 175 GLY A CA 1
ATOM 1359 C C . GLY A 1 176 ? -26.947 -0.138 -21.575 1.00 16.21 175 GLY A C 1
ATOM 1360 O O . GLY A 1 176 ? -26.671 0.909 -20.960 1.00 16.96 175 GLY A O 1
ATOM 1361 N N . ILE A 1 177 ? -27.935 -0.963 -21.292 1.00 16.84 176 ILE A N 1
ATOM 1362 C CA . ILE A 1 177 ? -28.958 -0.675 -20.293 1.00 16.45 176 ILE A CA 1
ATOM 1363 C C . ILE A 1 177 ? -29.040 -1.869 -19.313 1.00 16.74 176 ILE A C 1
ATOM 1364 O O . ILE A 1 177 ? -28.917 -3.028 -19.714 1.00 16.80 176 ILE A O 1
ATOM 1369 N N . CYS A 1 178 ? -29.270 -1.503 -18.061 1.00 15.57 177 CYS A N 1
ATOM 1370 C CA . CYS A 1 178 ? -29.575 -2.471 -17.004 1.00 15.66 177 CYS A CA 1
ATOM 1371 C C . CYS A 1 178 ? -30.756 -2.037 -16.154 1.00 15.36 177 CYS A C 1
ATOM 1372 O O . CYS A 1 178 ? -31.186 -0.892 -16.131 1.00 13.20 177 CYS A O 1
ATOM 1375 N N . PHE A 1 179 ? -31.265 -3.009 -15.421 1.00 14.46 178 PHE A N 1
ATOM 1376 C CA . PHE A 1 179 ? -32.357 -2.786 -14.517 1.00 13.19 178 PHE A CA 1
ATOM 1377 C C . PHE A 1 179 ? -32.346 -3.913 -13.447 1.00 13.58 178 PHE A C 1
ATOM 1378 O O . PHE A 1 179 ? -31.700 -4.983 -13.638 1.00 12.26 178 PHE A O 1
ATOM 1386 N N . HIS A 1 180 ? -32.981 -3.586 -12.313 1.00 12.15 179 HIS A N 1
ATOM 1387 C CA . HIS A 1 180 ? -33.217 -4.648 -11.281 1.00 13.46 179 HIS A CA 1
ATOM 1388 C C . HIS A 1 180 ? -34.672 -4.429 -10.866 1.00 12.79 179 HIS A C 1
ATOM 1389 O O . HIS A 1 180 ? -35.047 -3.319 -10.451 1.00 14.76 179 HIS A O 1
ATOM 1396 N N . VAL A 1 181 ? -35.441 -5.475 -10.991 1.00 11.38 180 VAL A N 1
ATOM 1397 C CA . VAL A 1 181 ? -36.882 -5.377 -10.705 1.00 12.60 180 VAL A CA 1
ATOM 1398 C C . VAL A 1 181 ? -37.208 -5.284 -9.192 1.00 12.58 180 VAL A C 1
ATOM 1399 O O . VAL A 1 181 ? -38.339 -4.918 -8.788 1.00 12.57 180 VAL A O 1
ATOM 1403 N N . GLY A 1 182 ? -36.208 -5.623 -8.394 1.00 11.19 181 GLY A N 1
ATOM 1404 C CA . GLY A 1 182 ? -36.324 -5.705 -6.951 1.00 11.90 181 GLY A CA 1
ATOM 1405 C C . GLY A 1 182 ? -36.064 -7.120 -6.447 1.00 13.59 181 GLY A C 1
ATOM 1406 O O . GLY A 1 182 ? -36.116 -8.042 -7.204 1.00 13.58 181 GLY A O 1
ATOM 1407 N N . SER A 1 183 ? -35.726 -7.243 -5.170 1.00 12.67 182 SER A N 1
ATOM 1408 C CA . SER A 1 183 ? -35.386 -8.544 -4.603 1.00 14.60 182 SER A CA 1
ATOM 1409 C C . SER A 1 183 ? -36.597 -9.369 -4.180 1.00 15.24 182 SER A C 1
ATOM 1410 O O . SER A 1 183 ? -37.586 -8.838 -3.745 1.00 16.29 182 SER A O 1
ATOM 1413 N N . GLN A 1 184 ? -36.471 -10.683 -4.312 1.00 14.13 183 GLN A N 1
ATOM 1414 C CA . GLN A 1 184 ? -37.561 -11.583 -4.040 1.00 13.24 183 GLN A CA 1
ATOM 1415 C C . GLN A 1 184 ? -38.785 -11.167 -4.829 1.00 13.62 183 GLN A C 1
ATOM 1416 O O . GLN A 1 184 ? -39.766 -10.790 -4.271 1.00 14.72 183 GLN A O 1
ATOM 1422 N N . SER A 1 185 ? -38.653 -11.164 -6.146 1.00 12.60 184 SER A N 1
ATOM 1423 C CA . SER A 1 185 ? -39.743 -10.799 -7.006 1.00 12.99 184 SER A CA 1
ATOM 1424 C C . SER A 1 185 ? -40.637 -12.004 -7.254 1.00 13.08 184 SER A C 1
ATOM 1425 O O . SER A 1 185 ? -40.179 -13.038 -7.675 1.00 15.41 184 SER A O 1
ATOM 1428 N N . LEU A 1 186 ? -41.912 -11.842 -6.967 1.00 14.03 185 LEU A N 1
ATOM 1429 C CA . LEU A 1 186 ? -42.899 -12.855 -7.291 1.00 15.69 185 LEU A CA 1
ATOM 1430 C C . LEU A 1 186 ? -43.596 -12.512 -8.607 1.00 17.23 185 LEU A C 1
ATOM 1431 O O . LEU A 1 186 ? -44.510 -13.175 -8.985 1.00 17.48 185 LEU A O 1
ATOM 1436 N N . SER A 1 187 ? -43.124 -11.471 -9.286 1.00 16.15 186 SER A N 1
ATOM 1437 C CA . SER A 1 187 ? -43.646 -11.059 -10.595 1.00 17.36 186 SER A CA 1
ATOM 1438 C C . SER A 1 187 ? -42.732 -11.445 -11.719 1.00 14.88 186 SER A C 1
ATOM 1439 O O . SER A 1 187 ? -41.553 -11.207 -11.663 1.00 18.96 186 SER A O 1
ATOM 1442 N N . THR A 1 188 ? -43.265 -12.191 -12.678 1.00 15.47 187 THR A N 1
ATOM 1443 C CA . THR A 1 188 ? -42.627 -12.405 -13.991 1.00 15.42 187 THR A CA 1
ATOM 1444 C C . THR A 1 188 ? -42.841 -11.212 -14.931 1.00 15.26 187 THR A C 1
ATOM 1445 O O . THR A 1 188 ? -41.901 -10.751 -15.666 1.00 15.79 187 THR A O 1
ATOM 1449 N N . ALA A 1 189 ? -44.041 -10.647 -14.874 1.00 14.60 188 ALA A N 1
ATOM 1450 C CA . ALA A 1 189 ? -44.394 -9.485 -15.715 1.00 16.55 188 ALA A CA 1
ATOM 1451 C C . ALA A 1 189 ? -43.475 -8.290 -15.571 1.00 15.94 188 ALA A C 1
ATOM 1452 O O . ALA A 1 189 ? -43.253 -7.526 -16.551 1.00 15.63 188 ALA A O 1
ATOM 1454 N N . ALA A 1 190 ? -42.944 -8.085 -14.382 1.00 13.36 189 ALA A N 1
ATOM 1455 C CA . ALA A 1 190 ? -42.048 -6.970 -14.179 1.00 13.18 189 ALA A CA 1
ATOM 1456 C C . ALA A 1 190 ? -40.832 -7.107 -15.090 1.00 15.25 189 ALA A C 1
ATOM 1457 O O . ALA A 1 190 ? -40.375 -6.146 -15.631 1.00 13.74 189 ALA A O 1
ATOM 1459 N N . TYR A 1 191 ? -40.305 -8.320 -15.223 1.00 13.94 190 TYR A N 1
ATOM 1460 C CA . TYR A 1 191 ? -39.206 -8.540 -16.137 1.00 13.68 190 TYR A CA 1
ATOM 1461 C C . TYR A 1 191 ? -39.639 -8.296 -17.585 1.00 13.26 190 TYR A C 1
ATOM 1462 O O . TYR A 1 191 ? -38.948 -7.681 -18.340 1.00 13.72 190 TYR A O 1
ATOM 1471 N N . GLU A 1 192 ? -40.810 -8.788 -17.942 1.00 14.13 191 GLU A N 1
ATOM 1472 C CA . GLU A 1 192 ? -41.297 -8.650 -19.307 1.00 15.33 191 GLU A CA 1
ATOM 1473 C C . GLU A 1 192 ? -41.503 -7.196 -19.706 1.00 14.39 191 GLU A C 1
ATOM 1474 O O . GLU A 1 192 ? -41.170 -6.802 -20.794 1.00 16.81 191 GLU A O 1
ATOM 1480 N N . GLU A 1 193 ? -42.064 -6.427 -18.799 1.00 14.65 192 GLU A N 1
ATOM 1481 C CA . GLU A 1 193 ? -42.265 -4.991 -18.977 1.00 14.70 192 GLU A CA 1
ATOM 1482 C C . GLU A 1 193 ? -40.950 -4.191 -19.119 1.00 16.09 192 GLU A C 1
ATOM 1483 O O . GLU A 1 193 ? -40.820 -3.371 -19.986 1.00 15.00 192 GLU A O 1
ATOM 1489 N N . ALA A 1 194 ? -39.978 -4.478 -18.269 1.00 14.22 193 ALA A N 1
ATOM 1490 C CA . ALA A 1 194 ? -38.669 -3.847 -18.331 1.00 15.68 193 ALA A CA 1
ATOM 1491 C C . ALA A 1 194 ? -37.965 -4.104 -19.635 1.00 14.78 193 ALA A C 1
ATOM 1492 O O . ALA A 1 194 ? -37.312 -3.166 -20.211 1.00 17.26 193 ALA A O 1
ATOM 1494 N N . LEU A 1 195 ? -38.105 -5.319 -20.104 1.00 15.48 194 LEU A N 1
ATOM 1495 C CA . LEU A 1 195 ? -37.605 -5.706 -21.410 1.00 15.04 194 LEU A CA 1
ATOM 1496 C C . LEU A 1 195 ? -38.185 -4.889 -22.580 1.00 18.12 194 LEU A C 1
ATOM 1497 O O . LEU A 1 195 ? -37.427 -4.451 -23.489 1.00 17.67 194 LEU A O 1
ATOM 1502 N N . LEU A 1 196 ? -39.467 -4.607 -22.519 1.00 15.11 195 LEU A N 1
ATOM 1503 C CA . LEU A 1 196 ? -40.139 -3.824 -23.623 1.00 16.81 195 LEU A CA 1
ATOM 1504 C C . LEU A 1 196 ? -39.626 -2.418 -23.552 1.00 16.97 195 LEU A C 1
ATOM 1505 O O . LEU A 1 196 ? -39.381 -1.785 -24.556 1.00 15.28 195 LEU A O 1
ATOM 1510 N N . VAL A 1 197 ? -39.526 -1.880 -22.348 1.00 15.52 196 VAL A N 1
ATOM 1511 C CA . VAL A 1 197 ? -38.989 -0.534 -22.184 1.00 18.02 196 VAL A CA 1
ATOM 1512 C C . VAL A 1 197 ? -37.574 -0.398 -22.724 1.00 20.18 196 VAL A C 1
ATOM 1513 O O . VAL A 1 197 ? -37.223 0.550 -23.482 1.00 16.94 196 VAL A O 1
ATOM 1517 N N . ALA A 1 198 ? -36.744 -1.384 -22.387 1.00 17.57 197 ALA A N 1
ATOM 1518 C CA . ALA A 1 198 ? -35.355 -1.356 -22.848 1.00 17.97 197 ALA A CA 1
ATOM 1519 C C . ALA A 1 198 ? -35.271 -1.457 -24.394 1.00 16.61 197 ALA A C 1
ATOM 1520 O O . ALA A 1 198 ? -34.396 -0.816 -25.002 1.00 16.95 197 ALA A O 1
ATOM 1522 N N . ARG A 1 199 ? -36.161 -2.225 -24.982 1.00 16.55 198 ARG A N 1
ATOM 1523 C CA . ARG A 1 199 ? -36.226 -2.422 -26.440 1.00 18.03 198 ARG A CA 1
ATOM 1524 C C . ARG A 1 199 ? -36.472 -1.085 -27.122 1.00 19.56 198 ARG A C 1
ATOM 1525 O O . ARG A 1 199 ? -35.756 -0.747 -28.047 1.00 20.04 198 ARG A O 1
ATOM 1533 N N . ARG A 1 200 ? -37.407 -0.307 -26.625 1.00 20.11 199 ARG A N 1
ATOM 1534 C CA . ARG A 1 200 ? -37.676 1.035 -27.172 1.00 20.09 199 ARG A CA 1
ATOM 1535 C C . ARG A 1 200 ? -36.452 1.897 -27.016 1.00 18.37 199 ARG A C 1
ATOM 1536 O O . ARG A 1 200 ? -36.028 2.561 -27.986 1.00 17.09 199 ARG A O 1
ATOM 1544 N N . LEU A 1 201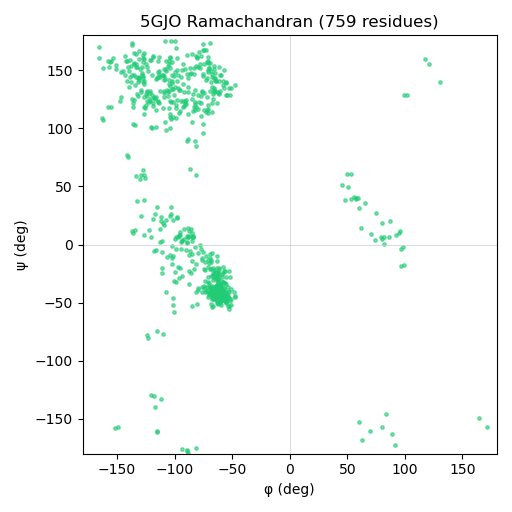 ? -35.851 1.913 -25.846 1.00 17.55 200 LEU A N 1
ATOM 1545 C CA . LEU A 1 201 ? -34.594 2.676 -25.640 1.00 19.01 200 LEU A CA 1
ATOM 1546 C C . LEU A 1 201 ? -33.476 2.279 -26.561 1.00 20.32 200 LEU A C 1
ATOM 1547 O O . LEU A 1 201 ? -32.794 3.139 -27.117 1.00 17.17 200 LEU A O 1
ATOM 1552 N N . PHE A 1 202 ? -33.277 0.972 -26.775 1.00 17.38 201 PHE A N 1
ATOM 1553 C CA . PHE A 1 202 ? -32.211 0.562 -27.684 1.00 18.56 201 PHE A CA 1
ATOM 1554 C C . PHE A 1 202 ? -32.481 1.119 -29.136 1.00 20.22 201 PHE A C 1
ATOM 1555 O O . PHE A 1 202 ? -31.567 1.582 -29.831 1.00 20.75 201 PHE A O 1
ATOM 1563 N N . ASP A 1 203 ? -33.728 1.054 -29.561 1.00 19.38 202 ASP A N 1
ATOM 1564 C CA . ASP A 1 203 ? -34.088 1.536 -30.874 1.00 20.69 202 ASP A CA 1
ATOM 1565 C C . ASP A 1 203 ? -33.843 3.044 -30.999 1.00 22.87 202 ASP A C 1
ATOM 1566 O O . ASP A 1 203 ? -33.271 3.497 -31.965 1.00 20.87 202 ASP A O 1
ATOM 1571 N N . GLU A 1 204 ? -34.241 3.802 -29.991 1.00 21.86 203 GLU A N 1
ATOM 1572 C CA . GLU A 1 204 ? -33.991 5.272 -29.991 1.00 23.96 203 GLU A CA 1
ATOM 1573 C C . GLU A 1 204 ? -32.492 5.584 -29.942 1.00 25.34 203 GLU A C 1
ATOM 1574 O O . GLU A 1 204 ? -31.979 6.499 -30.645 1.00 22.98 203 GLU A O 1
ATOM 1580 N N . ALA A 1 205 ? -31.731 4.853 -29.146 1.00 20.77 204 ALA A N 1
ATOM 1581 C CA . ALA A 1 205 ? -30.275 5.031 -29.141 1.00 20.41 204 ALA A CA 1
ATOM 1582 C C . ALA A 1 205 ? -29.659 4.818 -30.545 1.00 25.39 204 ALA A C 1
ATOM 1583 O O . ALA A 1 205 ? -28.772 5.551 -30.904 1.00 28.10 204 ALA A O 1
ATOM 1585 N N . GLU A 1 206 ? -30.134 3.819 -31.270 1.00 26.50 205 GLU A N 1
ATOM 1586 C CA . GLU A 1 206 ? -29.536 3.443 -32.535 1.00 30.66 205 GLU A CA 1
ATOM 1587 C C . GLU A 1 206 ? -29.634 4.585 -33.519 1.00 36.16 205 GLU A C 1
ATOM 1588 O O . GLU A 1 206 ? -28.724 4.833 -34.290 1.00 31.89 205 GLU A O 1
ATOM 1594 N N . GLU A 1 207 ? -30.764 5.269 -33.472 1.00 35.94 206 GLU A N 1
ATOM 1595 C CA . GLU A 1 207 ? -31.017 6.443 -34.284 1.00 40.31 206 GLU A CA 1
ATOM 1596 C C . GLU A 1 207 ? -30.087 7.570 -33.970 1.00 43.70 206 GLU A C 1
ATOM 1597 O O . GLU A 1 207 ? -29.730 8.313 -34.848 1.00 57.47 206 GLU A O 1
ATOM 1603 N N . MET A 1 208 ? -29.716 7.710 -32.712 1.00 43.57 207 MET A N 1
ATOM 1604 C CA . MET A 1 208 ? -28.812 8.746 -32.268 1.00 40.26 207 MET A CA 1
ATOM 1605 C C . MET A 1 208 ? -27.384 8.351 -32.616 1.00 45.76 207 MET A C 1
ATOM 1606 O O . MET A 1 208 ? -26.450 9.038 -32.269 1.00 45.79 207 MET A O 1
ATOM 1611 N N . GLY A 1 209 ? -27.212 7.195 -33.227 1.00 43.20 208 GLY A N 1
ATOM 1612 C CA . GLY A 1 209 ? -25.893 6.725 -33.576 1.00 45.55 208 GLY A CA 1
ATOM 1613 C C . GLY A 1 209 ? -25.102 6.039 -32.470 1.00 44.44 208 GLY A C 1
ATOM 1614 O O . GLY A 1 209 ? -23.951 5.703 -32.665 1.00 43.40 208 GLY A O 1
ATOM 1615 N N . MET A 1 210 ? -25.736 5.812 -31.324 1.00 37.25 209 MET A N 1
ATOM 1616 C CA . MET A 1 210 ? -25.142 5.109 -30.198 1.00 28.22 209 MET A CA 1
ATOM 1617 C C . MET A 1 210 ? -25.558 3.662 -30.396 1.00 29.17 209 MET A C 1
ATOM 1618 O O . MET A 1 210 ? -26.722 3.388 -30.506 1.00 36.46 209 MET A O 1
ATOM 1623 N N . HIS A 1 211 ? -24.645 2.715 -30.465 1.00 29.03 210 HIS A N 1
ATOM 1624 C CA . HIS A 1 211 ? -25.148 1.392 -30.754 1.00 30.57 210 HIS A CA 1
ATOM 1625 C C . HIS A 1 211 ? -24.972 0.615 -29.480 1.00 26.11 210 HIS A C 1
ATOM 1626 O O . HIS A 1 211 ? -23.841 0.333 -29.073 1.00 25.30 210 HIS A O 1
ATOM 1633 N N . LEU A 1 212 ? -26.095 0.177 -28.923 1.00 23.82 211 LEU A N 1
ATOM 1634 C CA . LEU A 1 212 ? -25.999 -0.495 -27.580 1.00 23.02 211 LEU A CA 1
ATOM 1635 C C . LEU A 1 212 ? -25.966 -1.977 -27.862 1.00 18.35 211 LEU A C 1
ATOM 1636 O O . LEU A 1 212 ? -26.744 -2.471 -28.644 1.00 21.30 211 LEU A O 1
ATOM 1641 N N . THR A 1 213 ? -25.067 -2.624 -27.192 1.00 20.66 212 THR A N 1
ATOM 1642 C CA . THR A 1 213 ? -24.738 -4.026 -27.461 1.00 20.35 212 THR A CA 1
ATOM 1643 C C . THR A 1 213 ? -25.174 -5.018 -26.316 1.00 20.15 212 THR A C 1
ATOM 1644 O O . THR A 1 213 ? -25.261 -6.225 -26.573 1.00 18.56 212 THR A O 1
ATOM 1648 N N . ASP A 1 214 ? -25.296 -4.502 -25.093 1.00 18.82 213 ASP A N 1
ATOM 1649 C CA . ASP A 1 214 ? -25.482 -5.313 -23.883 1.00 17.78 213 ASP A CA 1
ATOM 1650 C C . ASP A 1 214 ? -26.672 -4.893 -23.035 1.00 19.39 213 ASP A C 1
ATOM 1651 O O . ASP A 1 214 ? -26.891 -3.726 -22.833 1.00 17.94 213 ASP A O 1
ATOM 1656 N N . LEU A 1 215 ? -27.389 -5.874 -22.500 1.00 17.19 214 LEU A N 1
ATOM 1657 C CA . LEU A 1 215 ? -28.548 -5.613 -21.671 1.00 15.28 214 LEU A CA 1
ATOM 1658 C C . LEU A 1 215 ? -28.365 -6.515 -20.392 1.00 17.21 214 LEU A C 1
ATOM 1659 O O . LEU A 1 215 ? -28.055 -7.675 -20.522 1.00 16.04 214 LEU A O 1
ATOM 1664 N N . ASP A 1 216 ? -28.462 -5.915 -19.213 1.00 14.65 215 ASP A N 1
ATOM 1665 C CA . ASP A 1 216 ? -28.336 -6.665 -17.935 1.00 15.67 215 ASP A CA 1
ATOM 1666 C C . ASP A 1 216 ? -29.711 -6.530 -17.231 1.00 15.22 215 ASP A C 1
ATOM 1667 O O . ASP A 1 216 ? -30.116 -5.453 -16.837 1.00 15.19 215 ASP A O 1
ATOM 1672 N N . ILE A 1 217 ? -30.381 -7.657 -17.070 1.00 14.53 216 ILE A N 1
ATOM 1673 C CA . ILE A 1 217 ? -31.669 -7.751 -16.488 1.00 14.17 216 ILE A CA 1
ATOM 1674 C C . ILE A 1 217 ? -31.726 -7.842 -14.939 1.00 14.31 216 ILE A C 1
ATOM 1675 O O . ILE A 1 217 ? -32.825 -7.986 -14.416 1.00 13.68 216 ILE A O 1
ATOM 1680 N N . GLY A 1 218 ? -30.587 -7.766 -14.287 1.00 12.69 217 GLY A N 1
ATOM 1681 C CA . GLY A 1 218 ? -30.516 -7.776 -12.821 1.00 12.96 217 GLY A CA 1
ATOM 1682 C C . GLY A 1 218 ? -30.884 -9.122 -12.231 1.00 12.86 217 GLY A C 1
ATOM 1683 O O . GLY A 1 218 ? -30.761 -10.163 -12.916 1.00 13.00 217 GLY A O 1
ATOM 1684 N N . GLY A 1 219 ? -31.242 -9.137 -10.935 1.00 13.22 218 GLY A N 1
ATOM 1685 C CA . GLY A 1 219 ? -31.559 -10.384 -10.260 1.00 13.08 218 GLY A CA 1
ATOM 1686 C C . GLY A 1 219 ? -33.008 -10.456 -9.914 1.00 14.12 218 GLY A C 1
ATOM 1687 O O . GLY A 1 219 ? -33.879 -10.037 -10.702 1.00 14.30 218 GLY A O 1
ATOM 1688 N N . GLY A 1 220 ? -33.279 -10.846 -8.653 1.00 12.30 219 GLY A N 1
ATOM 1689 C CA . GLY A 1 220 ? -34.610 -10.864 -8.077 1.00 12.90 219 GLY A CA 1
ATOM 1690 C C . GLY A 1 220 ? -35.334 -12.188 -8.096 1.00 12.86 219 GLY A C 1
ATOM 1691 O O . GLY A 1 220 ? -36.418 -12.294 -7.569 1.00 13.00 219 GLY A O 1
ATOM 1692 N N . PHE A 1 221 ? -34.714 -13.181 -8.715 1.00 11.23 220 PHE A N 1
ATOM 1693 C CA . PHE A 1 221 ? -35.307 -14.494 -8.730 1.00 11.54 220 PHE A CA 1
ATOM 1694 C C . PHE A 1 221 ? -35.531 -14.940 -7.232 1.00 12.09 220 PHE A C 1
ATOM 1695 O O . PHE A 1 221 ? -34.627 -14.805 -6.433 1.00 11.77 220 PHE A O 1
ATOM 1703 N N . PRO A 1 222 ? -36.708 -15.487 -6.896 1.00 11.67 221 PRO A N 1
ATOM 1704 C CA . PRO A 1 222 ? -37.055 -15.708 -5.509 1.00 11.35 221 PRO A CA 1
ATOM 1705 C C . PRO A 1 222 ? -36.638 -17.037 -4.971 1.00 10.65 221 PRO A C 1
ATOM 1706 O O . PRO A 1 222 ? -36.301 -17.949 -5.698 1.00 11.12 221 PRO A O 1
ATOM 1710 N N . VAL A 1 223 ? -36.627 -17.112 -3.679 1.00 10.96 222 VAL A N 1
ATOM 1711 C CA . VAL A 1 223 ? -36.299 -18.378 -2.936 1.00 13.49 222 VAL A CA 1
ATOM 1712 C C . VAL A 1 223 ? -37.444 -18.638 -1.907 1.00 12.31 222 VAL A C 1
ATOM 1713 O O . VAL A 1 223 ? -38.070 -17.675 -1.396 1.00 13.07 222 VAL A O 1
ATOM 1717 N N . PRO A 1 224 ? -37.674 -19.906 -1.545 1.00 12.40 223 PRO A N 1
ATOM 1718 C CA . PRO A 1 224 ? -38.695 -20.296 -0.585 1.00 12.03 223 PRO A CA 1
ATOM 1719 C C . PRO A 1 224 ? -38.351 -19.751 0.829 1.00 12.49 223 PRO A C 1
ATOM 1720 O O . PRO A 1 224 ? -37.189 -19.722 1.258 1.00 11.17 223 PRO A O 1
ATOM 1724 N N . ASP A 1 225 ? -39.398 -19.353 1.538 1.00 11.74 224 ASP A N 1
ATOM 1725 C CA . ASP A 1 225 ? -39.287 -18.946 2.923 1.00 12.05 224 ASP A CA 1
ATOM 1726 C C . ASP A 1 225 ? -40.087 -19.940 3.801 1.00 12.53 224 ASP A C 1
ATOM 1727 O O . ASP A 1 225 ? -40.317 -21.032 3.377 1.00 13.07 224 ASP A O 1
ATOM 1732 N N . CYS A 1 226 ? -40.435 -19.580 5.028 1.00 14.41 225 CYS A N 1
ATOM 1733 C CA . CYS A 1 226 ? -41.145 -20.538 5.922 1.00 16.63 225 CYS A CA 1
ATOM 1734 C C . CYS A 1 226 ? -42.542 -20.953 5.353 1.00 18.12 225 CYS A C 1
ATOM 1735 O O . CYS A 1 226 ? -43.037 -21.990 5.740 1.00 17.94 225 CYS A O 1
ATOM 1738 N N . LYS A 1 227 ? -43.056 -20.251 4.362 1.00 16.82 226 LYS A N 1
ATOM 1739 C CA . LYS A 1 227 ? -44.271 -20.699 3.613 1.00 19.15 226 LYS A CA 1
ATOM 1740 C C . LYS A 1 227 ? -44.038 -21.203 2.205 1.00 17.17 226 LYS A C 1
ATOM 1741 O O . LYS A 1 227 ? -44.934 -21.153 1.402 1.00 17.92 226 LYS A O 1
ATOM 1747 N N . GLY A 1 228 ? -42.833 -21.620 1.878 1.00 16.27 227 GLY A N 1
ATOM 1748 C CA . GLY A 1 228 ? -42.521 -22.175 0.569 1.00 14.60 227 GLY A CA 1
ATOM 1749 C C . GLY A 1 228 ? -42.325 -21.038 -0.430 1.00 13.51 227 GLY A C 1
ATOM 1750 O O . GLY A 1 228 ? -41.968 -19.867 -0.072 1.00 12.62 227 GLY A O 1
ATOM 1751 N N . LEU A 1 229 ? -42.510 -21.376 -1.687 1.00 13.25 228 LEU A N 1
ATOM 1752 C CA . LEU A 1 229 ? -42.315 -20.388 -2.799 1.00 13.72 228 LEU A CA 1
ATOM 1753 C C . LEU A 1 229 ? -43.500 -20.598 -3.729 1.00 13.86 228 LEU A C 1
ATOM 1754 O O . LEU A 1 229 ? -43.666 -21.718 -4.241 1.00 13.43 228 LEU A O 1
ATOM 1759 N N . ASN A 1 230 ? -44.325 -19.564 -3.905 1.00 12.52 229 ASN A N 1
ATOM 1760 C CA . ASN A 1 230 ? -45.512 -19.661 -4.660 1.00 17.21 229 ASN A CA 1
ATOM 1761 C C . ASN A 1 230 ? -45.345 -19.379 -6.137 1.00 19.82 229 ASN A C 1
ATOM 1762 O O . ASN A 1 230 ? -46.337 -19.260 -6.838 1.00 26.70 229 ASN A O 1
ATOM 1767 N N . VAL A 1 231 ? -44.114 -19.356 -6.616 1.00 18.26 230 VAL A N 1
ATOM 1768 C CA . VAL A 1 231 ? -43.763 -19.152 -8.039 1.00 20.46 230 VAL A CA 1
ATOM 1769 C C . VAL A 1 231 ? -43.159 -20.437 -8.566 1.00 19.71 230 VAL A C 1
ATOM 1770 O O . VAL A 1 231 ? -42.336 -21.021 -7.905 1.00 18.88 230 VAL A O 1
ATOM 1774 N N . ASP A 1 232 ? -43.438 -20.763 -9.812 1.00 20.61 231 ASP A N 1
ATOM 1775 C CA . ASP A 1 232 ? -42.747 -21.839 -10.486 1.00 19.78 231 ASP A CA 1
ATOM 1776 C C . ASP A 1 232 ? -41.522 -21.217 -11.129 1.00 20.86 231 ASP A C 1
ATOM 1777 O O . ASP A 1 232 ? -41.669 -20.460 -12.071 1.00 19.02 231 ASP A O 1
ATOM 1782 N N . LEU A 1 233 ? -40.323 -21.556 -10.655 1.00 20.14 232 LEU A N 1
ATOM 1783 C CA . LEU A 1 233 ? -39.121 -20.883 -11.177 1.00 20.47 232 LEU A CA 1
ATOM 1784 C C . LEU A 1 233 ? -38.799 -21.245 -12.592 1.00 20.13 232 LEU A C 1
ATOM 1785 O O . LEU A 1 233 ? -38.306 -20.398 -13.313 1.00 17.68 232 LEU A O 1
ATOM 1790 N N . ALA A 1 234 ? -39.001 -22.507 -13.010 1.00 17.44 233 ALA A N 1
ATOM 1791 C CA . ALA A 1 234 ? -38.769 -22.825 -14.361 1.00 18.59 233 ALA A CA 1
ATOM 1792 C C . ALA A 1 234 ? -39.647 -21.954 -15.296 1.00 16.45 233 ALA A C 1
ATOM 1793 O O . ALA A 1 234 ? -39.156 -21.428 -16.295 1.00 18.30 233 ALA A O 1
ATOM 1795 N N . ALA A 1 235 ? -40.909 -21.829 -14.976 1.00 16.42 234 ALA A N 1
ATOM 1796 C CA . ALA A 1 235 ? -41.819 -21.056 -15.846 1.00 15.99 234 ALA A CA 1
ATOM 1797 C C . ALA A 1 235 ? -41.424 -19.602 -15.835 1.00 17.17 234 ALA A C 1
ATOM 1798 O O . ALA A 1 235 ? -41.424 -18.948 -16.931 1.00 16.09 234 ALA A O 1
ATOM 1800 N N . MET A 1 236 ? -41.096 -19.078 -14.650 1.00 14.78 235 MET A N 1
ATOM 1801 C CA . MET A 1 236 ? -40.555 -17.690 -14.604 1.00 14.70 235 MET A CA 1
ATOM 1802 C C . MET A 1 236 ? -39.363 -17.503 -15.515 1.00 14.12 235 MET A C 1
ATOM 1803 O O . MET A 1 236 ? -39.325 -16.548 -16.375 1.00 14.31 235 MET A O 1
ATOM 1808 N N . MET A 1 237 ? -38.347 -18.363 -15.373 1.00 13.77 236 MET A N 1
ATOM 1809 C CA . MET A 1 237 ? -37.184 -18.175 -16.130 1.00 15.10 236 MET A CA 1
ATOM 1810 C C . MET A 1 237 ? -37.451 -18.374 -17.663 1.00 15.03 236 MET A C 1
ATOM 1811 O O . MET A 1 237 ? -36.917 -17.580 -18.484 1.00 15.22 236 MET A O 1
ATOM 1816 N N . GLU A 1 238 ? -38.257 -19.354 -18.023 1.00 14.70 237 GLU A N 1
ATOM 1817 C CA . GLU A 1 238 ? -38.540 -19.603 -19.422 1.00 17.59 237 GLU A CA 1
ATOM 1818 C C . GLU A 1 238 ? -39.246 -18.402 -20.057 1.00 16.50 237 GLU A C 1
ATOM 1819 O O . GLU A 1 238 ? -38.992 -18.080 -21.180 1.00 16.03 237 GLU A O 1
ATOM 1825 N N . ALA A 1 239 ? -40.158 -17.787 -19.318 1.00 14.75 238 ALA A N 1
ATOM 1826 C CA . ALA A 1 239 ? -40.938 -16.605 -19.796 1.00 15.99 238 ALA A CA 1
ATOM 1827 C C . ALA A 1 239 ? -40.015 -15.418 -19.964 1.00 15.76 238 ALA A C 1
ATOM 1828 O O . ALA A 1 239 ? -40.118 -14.693 -20.980 1.00 14.98 238 ALA A O 1
ATOM 1830 N N . ILE A 1 240 ? -39.075 -15.238 -19.065 1.00 13.67 239 ILE A N 1
ATOM 1831 C CA . ILE A 1 240 ? -38.051 -14.180 -19.245 1.00 14.86 239 ILE A CA 1
ATOM 1832 C C . ILE A 1 240 ? -37.226 -14.479 -20.508 1.00 16.39 239 ILE A C 1
ATOM 1833 O O . ILE A 1 240 ? -36.969 -13.594 -21.380 1.00 14.96 239 ILE A O 1
ATOM 1838 N N . ASN A 1 241 ? -36.750 -15.733 -20.629 1.00 14.26 240 ASN A N 1
ATOM 1839 C CA . ASN A 1 241 ? -35.917 -16.122 -21.768 1.00 15.21 240 ASN A CA 1
ATOM 1840 C C . ASN A 1 241 ? -36.686 -15.899 -23.090 1.00 16.44 240 ASN A C 1
ATOM 1841 O O . ASN A 1 241 ? -36.078 -15.355 -24.053 1.00 17.49 240 ASN A O 1
ATOM 1846 N N . LYS A 1 242 ? -37.977 -16.232 -23.081 1.00 18.08 241 LYS A N 1
ATOM 1847 C CA . LYS A 1 242 ? -38.843 -16.136 -24.280 1.00 17.92 241 LYS A CA 1
ATOM 1848 C C . LYS A 1 242 ? -38.893 -14.647 -24.707 1.00 16.81 241 LYS A C 1
ATOM 1849 O O . LYS A 1 242 ? -38.774 -14.306 -25.934 1.00 16.06 241 LYS A O 1
ATOM 1855 N N . GLN A 1 243 ? -39.006 -13.759 -23.736 1.00 16.63 242 GLN A N 1
ATOM 1856 C CA . GLN A 1 243 ? -39.125 -12.352 -24.029 1.00 16.28 242 GLN A CA 1
ATOM 1857 C C . GLN A 1 243 ? -37.789 -11.796 -24.476 1.00 17.17 242 GLN A C 1
ATOM 1858 O O . GLN A 1 243 ? -37.705 -10.874 -25.337 1.00 16.41 242 GLN A O 1
ATOM 1864 N N . ILE A 1 244 ? -36.684 -12.337 -23.975 1.00 15.01 243 ILE A N 1
ATOM 1865 C CA . ILE A 1 244 ? -35.395 -11.919 -24.457 1.00 15.84 243 ILE A CA 1
ATOM 1866 C C . ILE A 1 244 ? -35.150 -12.407 -25.899 1.00 17.02 243 ILE A C 1
ATOM 1867 O O . ILE A 1 244 ? -34.625 -11.656 -26.712 1.00 18.58 243 ILE A O 1
ATOM 1872 N N . ASP A 1 245 ? -35.526 -13.641 -26.199 1.00 16.38 244 ASP A N 1
ATOM 1873 C CA . ASP A 1 245 ? -35.395 -14.095 -27.611 1.00 18.83 244 ASP A CA 1
ATOM 1874 C C . ASP A 1 245 ? -36.250 -13.239 -28.578 1.00 18.77 244 ASP A C 1
ATOM 1875 O O . ASP A 1 245 ? -35.828 -12.968 -29.713 1.00 20.80 244 ASP A O 1
ATOM 1880 N N . ARG A 1 246 ? -37.446 -12.889 -28.141 1.00 19.49 245 ARG A N 1
ATOM 1881 C CA . ARG A 1 246 ? -38.415 -12.125 -28.891 1.00 19.14 245 ARG A CA 1
ATOM 1882 C C . ARG A 1 246 ? -37.912 -10.767 -29.208 1.00 18.14 245 ARG A C 1
ATOM 1883 O O . ARG A 1 246 ? -37.989 -10.321 -30.370 1.00 18.39 245 ARG A O 1
ATOM 1891 N N . LEU A 1 247 ? -37.430 -10.063 -28.219 1.00 17.16 246 LEU A N 1
ATOM 1892 C CA . LEU A 1 247 ? -37.009 -8.664 -28.366 1.00 18.79 246 LEU A CA 1
ATOM 1893 C C . LEU A 1 247 ? -35.566 -8.421 -28.602 1.00 18.52 246 LEU A C 1
ATOM 1894 O O . LEU A 1 247 ? -35.210 -7.376 -29.187 1.00 19.16 246 LEU A O 1
ATOM 1899 N N . PHE A 1 248 ? -34.634 -9.303 -28.109 1.00 18.01 247 PHE A N 1
ATOM 1900 C CA . PHE A 1 248 ? -33.211 -9.060 -28.140 1.00 17.29 247 PHE A CA 1
ATOM 1901 C C . PHE A 1 248 ? -32.482 -10.254 -28.751 1.00 19.67 247 PHE A C 1
ATOM 1902 O O . PHE A 1 248 ? -31.532 -10.813 -28.138 1.00 20.64 247 PHE A O 1
ATOM 1910 N N . PRO A 1 249 ? -32.794 -10.604 -30.005 1.00 21.89 248 PRO A N 1
ATOM 1911 C CA . PRO A 1 249 ? -32.106 -11.740 -30.661 1.00 21.87 248 PRO A CA 1
ATOM 1912 C C . PRO A 1 249 ? -30.619 -11.555 -30.868 1.00 23.31 248 PRO A C 1
ATOM 1913 O O . PRO A 1 249 ? -29.842 -12.521 -30.885 1.00 26.68 248 PRO A O 1
ATOM 1917 N N . ASP A 1 250 ? -30.217 -10.311 -31.032 1.00 24.02 249 ASP A N 1
ATOM 1918 C CA . ASP A 1 250 ? -28.835 -9.930 -31.375 1.00 24.57 249 ASP A CA 1
ATOM 1919 C C . ASP A 1 250 ? -28.114 -9.068 -30.377 1.00 23.90 249 ASP A C 1
ATOM 1920 O O . ASP A 1 250 ? -27.124 -8.381 -30.677 1.00 24.71 249 ASP A O 1
ATOM 1925 N N . THR A 1 251 ? -28.551 -9.093 -29.132 1.00 21.92 250 THR A N 1
ATOM 1926 C CA . THR A 1 251 ? -27.903 -8.349 -28.069 1.00 17.96 250 THR A CA 1
ATOM 1927 C C . THR A 1 251 ? -27.288 -9.384 -27.065 1.00 16.36 250 THR A C 1
ATOM 1928 O O . THR A 1 251 ? -27.841 -10.427 -26.970 1.00 19.75 250 THR A O 1
ATOM 1932 N N . ALA A 1 252 ? -26.162 -9.045 -26.472 1.00 17.13 251 ALA A N 1
ATOM 1933 C CA . ALA A 1 252 ? -25.511 -9.803 -25.362 1.00 18.20 251 ALA A CA 1
ATOM 1934 C C . ALA A 1 252 ? -26.282 -9.479 -24.099 1.00 15.28 251 ALA A C 1
ATOM 1935 O O . ALA A 1 252 ? -26.279 -8.341 -23.645 1.00 14.78 251 ALA A O 1
ATOM 1937 N N . VAL A 1 253 ? -27.001 -10.475 -23.606 1.00 15.68 252 VAL A N 1
ATOM 1938 C CA . VAL A 1 253 ? -27.849 -10.313 -22.407 1.00 14.97 252 VAL A CA 1
ATOM 1939 C C . VAL A 1 253 ? -27.296 -11.042 -21.209 1.00 15.15 252 VAL A C 1
ATOM 1940 O O . VAL A 1 253 ? -26.674 -12.113 -21.330 1.00 13.68 252 VAL A O 1
ATOM 1944 N N . TRP A 1 254 ? -27.496 -10.416 -20.052 1.00 15.03 253 TRP A N 1
ATOM 1945 C CA . TRP A 1 254 ? -26.883 -10.851 -18.831 1.00 16.23 253 TRP A CA 1
ATOM 1946 C C . TRP A 1 254 ? -27.829 -10.716 -17.651 1.00 15.53 253 TRP A C 1
ATOM 1947 O O . TRP A 1 254 ? -28.848 -9.999 -17.689 1.00 12.99 253 TRP A O 1
ATOM 1958 N N . THR A 1 255 ? -27.524 -11.494 -16.612 1.00 14.27 254 THR A N 1
ATOM 1959 C CA . THR A 1 255 ? -28.329 -11.438 -15.380 1.00 13.04 254 THR A CA 1
ATOM 1960 C C . THR A 1 255 ? -27.421 -11.408 -14.182 1.00 14.12 254 THR A C 1
ATOM 1961 O O . THR A 1 255 ? -26.315 -11.917 -14.227 1.00 14.33 254 THR A O 1
ATOM 1965 N N . GLU A 1 256 ? -27.915 -10.894 -13.074 1.00 13.50 255 GLU A N 1
ATOM 1966 C CA . GLU A 1 256 ? -27.189 -10.690 -11.844 1.00 13.62 255 GLU A CA 1
ATOM 1967 C C . GLU A 1 256 ? -27.917 -11.376 -10.669 1.00 14.86 255 GLU A C 1
ATOM 1968 O O . GLU A 1 256 ? -28.249 -10.724 -9.670 1.00 13.97 255 GLU A O 1
ATOM 1974 N N . PRO A 1 257 ? -28.161 -12.679 -10.737 1.00 12.64 256 PRO A N 1
ATOM 1975 C CA . PRO A 1 257 ? -28.794 -13.345 -9.601 1.00 13.17 256 PRO A CA 1
ATOM 1976 C C . PRO A 1 257 ? -27.886 -13.347 -8.367 1.00 12.65 256 PRO A C 1
ATOM 1977 O O . PRO A 1 257 ? -26.674 -13.685 -8.456 1.00 12.43 256 PRO A O 1
ATOM 1981 N N . GLY A 1 258 ? -28.447 -12.982 -7.199 1.00 12.25 257 GLY A N 1
ATOM 1982 C CA . GLY A 1 258 ? -27.804 -13.149 -5.909 1.00 11.46 257 GLY A CA 1
ATOM 1983 C C . GLY A 1 258 ? -28.540 -14.252 -5.107 1.00 12.25 257 GLY A C 1
ATOM 1984 O O . GLY A 1 258 ? -28.060 -15.378 -5.012 1.00 13.02 257 GLY A O 1
ATOM 1985 N N . ARG A 1 259 ? -29.703 -13.894 -4.548 1.00 10.95 258 ARG A N 1
ATOM 1986 C CA . ARG A 1 259 ? -30.453 -14.761 -3.608 1.00 11.87 258 ARG A CA 1
ATOM 1987 C C . ARG A 1 259 ? -30.605 -16.188 -4.080 1.00 10.72 258 ARG A C 1
ATOM 1988 O O . ARG A 1 259 ? -30.452 -17.150 -3.316 1.00 10.96 258 ARG A O 1
ATOM 1996 N N . TYR A 1 260 ? -30.939 -16.315 -5.340 1.00 10.72 259 TYR A N 1
ATOM 1997 C CA . TYR A 1 260 ? -31.309 -17.596 -5.910 1.00 10.28 259 TYR A CA 1
ATOM 1998 C C . TYR A 1 260 ? -30.144 -18.606 -5.884 1.00 10.29 259 TYR A C 1
ATOM 1999 O O . TYR A 1 260 ? -30.358 -19.770 -5.706 1.00 12.22 259 TYR A O 1
ATOM 2008 N N . MET A 1 261 ? -28.933 -18.140 -6.145 1.00 10.71 260 MET A N 1
ATOM 2009 C CA . MET A 1 261 ? -27.840 -19.059 -6.434 1.00 11.75 260 MET A CA 1
ATOM 2010 C C . MET A 1 261 ? -27.540 -19.955 -5.223 1.00 12.15 260 MET A C 1
ATOM 2011 O O . MET A 1 261 ? -27.341 -21.149 -5.424 1.00 12.49 260 MET A O 1
ATOM 2016 N N . CYS A 1 262 ? -27.538 -19.401 -4.003 1.00 11.47 261 CYS A N 1
ATOM 2017 C CA . CYS A 1 262 ? -27.181 -20.206 -2.822 1.00 12.36 261 CYS A CA 1
ATOM 2018 C C . CYS A 1 262 ? -28.297 -20.341 -1.816 1.00 12.33 261 CYS A C 1
ATOM 2019 O O . CYS A 1 262 ? -28.103 -21.004 -0.813 1.00 10.64 261 CYS A O 1
ATOM 2022 N N . GLY A 1 263 ? -29.437 -19.645 -2.003 1.00 12.44 262 GLY A N 1
ATOM 2023 C CA . GLY A 1 263 ? -30.426 -19.602 -0.964 1.00 12.47 262 GLY A CA 1
ATOM 2024 C C . GLY A 1 263 ? -30.853 -20.968 -0.503 1.00 10.53 262 GLY A C 1
ATOM 2025 O O . GLY A 1 263 ? -30.928 -21.248 0.721 1.00 9.73 262 GLY A O 1
ATOM 2026 N N . THR A 1 264 ? -31.086 -21.821 -1.473 1.00 10.35 263 THR A N 1
ATOM 2027 C CA . THR A 1 264 ? -31.573 -23.176 -1.204 1.00 10.98 263 THR A CA 1
ATOM 2028 C C . THR A 1 264 ? -30.396 -24.209 -1.047 1.00 11.95 263 THR A C 1
ATOM 2029 O O . THR A 1 264 ? -30.623 -25.402 -1.041 1.00 12.85 263 THR A O 1
ATOM 2033 N N . ALA A 1 265 ? -29.169 -23.741 -0.891 1.00 11.02 264 ALA A N 1
ATOM 2034 C CA . ALA A 1 265 ? -28.009 -24.583 -0.780 1.00 12.38 264 ALA A CA 1
ATOM 2035 C C . ALA A 1 265 ? -27.347 -24.610 0.591 1.00 12.76 264 ALA A C 1
ATOM 2036 O O . ALA A 1 265 ? -26.272 -25.177 0.720 1.00 12.54 264 ALA A O 1
ATOM 2038 N N . VAL A 1 266 ? -27.895 -23.925 1.599 1.00 12.03 265 VAL A N 1
ATOM 2039 C CA . VAL A 1 266 ? -27.261 -23.724 2.885 1.00 11.24 265 VAL A CA 1
ATOM 2040 C C . VAL A 1 266 ? -28.275 -23.985 4.012 1.00 11.92 265 VAL A C 1
ATOM 2041 O O . VAL A 1 266 ? -29.465 -23.572 3.878 1.00 11.33 265 VAL A O 1
ATOM 2045 N N . ASN A 1 267 ? -27.856 -24.674 5.065 1.00 11.95 266 ASN A N 1
ATOM 2046 C CA . ASN A 1 267 ? -28.667 -24.906 6.253 1.00 11.57 266 ASN A CA 1
ATOM 2047 C C . ASN A 1 267 ? -27.890 -24.365 7.455 1.00 11.37 266 ASN A C 1
ATOM 2048 O O . ASN A 1 267 ? -26.700 -24.356 7.443 1.00 11.34 266 ASN A O 1
ATOM 2053 N N . LEU A 1 268 ? -28.604 -23.904 8.467 1.00 10.13 267 LEU A N 1
ATOM 2054 C CA . LEU A 1 268 ? -28.044 -23.573 9.767 1.00 10.68 267 LEU A CA 1
ATOM 2055 C C . LEU A 1 268 ? -28.323 -24.630 10.773 1.00 10.72 267 LEU A C 1
ATOM 2056 O O . LEU A 1 268 ? -29.513 -25.114 10.917 1.00 11.59 267 LEU A O 1
ATOM 2061 N N . VAL A 1 269 ? -27.301 -25.005 11.525 1.00 10.51 268 VAL A N 1
ATOM 2062 C CA . VAL A 1 269 ? -27.445 -25.926 12.679 1.00 10.79 268 VAL A CA 1
ATOM 2063 C C . VAL A 1 269 ? -27.123 -25.156 13.960 1.00 11.72 268 VAL A C 1
ATOM 2064 O O . VAL A 1 269 ? -26.024 -24.568 14.095 1.00 12.41 268 VAL A O 1
ATOM 2068 N N . THR A 1 270 ? -28.077 -25.132 14.845 1.00 11.37 269 THR A N 1
ATOM 2069 C CA . THR A 1 270 ? -27.988 -24.369 16.087 1.00 12.05 269 THR A CA 1
ATOM 2070 C C . THR A 1 270 ? -28.472 -25.203 17.244 1.00 12.91 269 THR A C 1
ATOM 2071 O O . THR A 1 270 ? -29.427 -26.000 17.090 1.00 15.71 269 THR A O 1
ATOM 2075 N N . SER A 1 271 ? -27.868 -25.026 18.411 1.00 13.71 270 SER A N 1
ATOM 2076 C CA . SER A 1 271 ? -28.282 -25.779 19.618 1.00 13.31 270 SER A CA 1
ATOM 2077 C C . SER A 1 271 ? -29.184 -24.953 20.526 1.00 14.87 270 SER A C 1
ATOM 2078 O O . SER A 1 271 ? -28.999 -23.720 20.668 1.00 11.85 270 SER A O 1
ATOM 2081 N N . VAL A 1 272 ? -30.069 -25.677 21.195 1.00 13.10 271 VAL A N 1
ATOM 2082 C CA . VAL A 1 272 ? -30.799 -25.170 22.379 1.00 14.74 271 VAL A CA 1
ATOM 2083 C C . VAL A 1 272 ? -29.802 -25.085 23.553 1.00 13.20 271 VAL A C 1
ATOM 2084 O O . VAL A 1 272 ? -29.211 -26.075 23.990 1.00 13.94 271 VAL A O 1
ATOM 2088 N N . ILE A 1 273 ? -29.572 -23.874 23.997 1.00 13.28 272 ILE A N 1
ATOM 2089 C CA . ILE A 1 273 ? -28.677 -23.617 25.126 1.00 14.36 272 ILE A CA 1
ATOM 2090 C C . ILE A 1 273 ? -29.418 -23.339 26.442 1.00 15.48 272 ILE A C 1
ATOM 2091 O O . ILE A 1 273 ? -28.809 -23.373 27.521 1.00 16.86 272 ILE A O 1
ATOM 2096 N N . GLY A 1 274 ? -30.700 -23.032 26.343 1.00 14.69 273 GLY A N 1
ATOM 2097 C CA . GLY A 1 274 ? -31.530 -22.830 27.534 1.00 16.75 273 GLY A CA 1
ATOM 2098 C C . GLY A 1 274 ? -32.992 -23.055 27.229 1.00 15.06 273 GLY A C 1
ATOM 2099 O O . GLY A 1 274 ? -33.446 -22.908 26.077 1.00 15.46 273 GLY A O 1
ATOM 2100 N N . THR A 1 275 ? -33.734 -23.462 28.262 1.00 15.28 274 THR A N 1
ATOM 2101 C CA . THR A 1 275 ? -35.170 -23.529 28.208 1.00 15.11 274 THR A CA 1
ATOM 2102 C C . THR A 1 275 ? -35.779 -22.623 29.283 1.00 16.04 274 THR A C 1
ATOM 2103 O O . THR A 1 275 ? -35.110 -22.239 30.278 1.00 15.74 274 THR A O 1
ATOM 2107 N N . LYS A 1 276 ? -37.030 -22.247 29.066 1.00 16.77 275 LYS A N 1
ATOM 2108 C CA . LYS A 1 276 ? -37.855 -21.607 30.072 1.00 16.85 275 LYS A CA 1
ATOM 2109 C C . LYS A 1 276 ? -39.203 -22.307 30.014 1.00 19.31 275 LYS A C 1
ATOM 2110 O O . LYS A 1 276 ? -39.973 -22.055 29.131 1.00 21.52 275 LYS A O 1
ATOM 2116 N N . THR A 1 277 ? -39.459 -23.196 30.959 1.00 19.41 276 THR A N 1
ATOM 2117 C CA . THR A 1 277 ? -40.692 -23.980 30.946 1.00 20.66 276 THR A CA 1
ATOM 2118 C C . THR A 1 277 ? -41.831 -23.403 31.778 1.00 24.14 276 THR A C 1
ATOM 2119 O O . THR A 1 277 ? -42.947 -23.941 31.770 1.00 22.28 276 THR A O 1
ATOM 2123 N N . ARG A 1 278 ? -41.592 -22.309 32.498 1.00 19.05 277 ARG A N 1
ATOM 2124 C CA . ARG A 1 278 ? -42.608 -21.801 33.391 1.00 25.22 277 ARG A CA 1
ATOM 2125 C C . ARG A 1 278 ? -43.805 -21.310 32.578 1.00 28.45 277 ARG A C 1
ATOM 2126 O O . ARG A 1 278 ? -43.670 -20.832 31.448 1.00 29.02 277 ARG A O 1
ATOM 2134 N N . GLY A 1 279 ? -45.001 -21.360 33.131 1.00 29.05 278 GLY A N 1
ATOM 2135 C CA . GLY A 1 279 ? -46.112 -20.897 32.270 1.00 35.51 278 GLY A CA 1
ATOM 2136 C C . GLY A 1 279 ? -46.442 -21.649 30.953 1.00 36.57 278 GLY A C 1
ATOM 2137 O O . GLY A 1 279 ? -45.982 -22.782 30.706 1.00 35.15 278 GLY A O 1
ATOM 2138 N N . GLU A 1 280 ? -47.284 -21.040 30.122 1.00 32.52 279 GLU A N 1
ATOM 2139 C CA . GLU A 1 280 ? -47.986 -21.853 29.104 1.00 36.49 279 GLU A CA 1
ATOM 2140 C C . GLU A 1 280 ? -47.214 -22.026 27.801 1.00 30.78 279 GLU A C 1
ATOM 2141 O O . GLU A 1 280 ? -47.320 -23.054 27.162 1.00 29.72 279 GLU A O 1
ATOM 2147 N N . GLN A 1 281 ? -46.463 -21.013 27.419 1.00 27.01 280 GLN A N 1
ATOM 2148 C CA . GLN A 1 281 ? -45.648 -21.100 26.215 1.00 23.50 280 GLN A CA 1
ATOM 2149 C C . GLN A 1 281 ? -44.152 -21.320 26.582 1.00 18.99 280 GLN A C 1
ATOM 2150 O O . GLN A 1 281 ? -43.519 -20.437 27.064 1.00 17.51 280 GLN A O 1
ATOM 2156 N N . PRO A 1 282 ? -43.585 -22.501 26.320 1.00 18.40 281 PRO A N 1
ATOM 2157 C CA . PRO A 1 282 ? -42.182 -22.626 26.609 1.00 18.31 281 PRO A CA 1
ATOM 2158 C C . PRO A 1 282 ? -41.329 -21.732 25.727 1.00 19.28 281 PRO A C 1
ATOM 2159 O O . PRO A 1 282 ? -41.703 -21.468 24.548 1.00 15.48 281 PRO A O 1
ATOM 2163 N N . TRP A 1 283 ? -40.161 -21.353 26.231 1.00 18.41 282 TRP A N 1
ATOM 2164 C CA . TRP A 1 283 ? -39.133 -20.659 25.432 1.00 17.71 282 TRP A CA 1
ATOM 2165 C C . TRP A 1 283 ? -37.931 -21.545 25.296 1.00 15.49 282 TRP A C 1
ATOM 2166 O O . TRP A 1 283 ? -37.505 -22.251 26.234 1.00 15.70 282 TRP A O 1
ATOM 2177 N N . TYR A 1 284 ? -37.320 -21.464 24.138 1.00 14.33 283 TYR A N 1
ATOM 2178 C CA . TYR A 1 284 ? -36.051 -22.060 23.895 1.00 13.12 283 TYR A CA 1
ATOM 2179 C C . TYR A 1 284 ? -35.081 -20.989 23.418 1.00 13.64 283 TYR A C 1
ATOM 2180 O O . TYR A 1 284 ? -35.394 -20.248 22.477 1.00 15.27 283 TYR A O 1
ATOM 2189 N N . ILE A 1 285 ? -33.903 -20.987 24.036 1.00 13.42 284 ILE A N 1
ATOM 2190 C CA . ILE A 1 285 ? -32.827 -20.080 23.676 1.00 14.30 284 ILE A CA 1
ATOM 2191 C C . ILE A 1 285 ? -31.825 -20.825 22.829 1.00 14.25 284 ILE A C 1
ATOM 2192 O O . ILE A 1 285 ? -31.324 -21.876 23.224 1.00 13.47 284 ILE A O 1
ATOM 2197 N N . LEU A 1 286 ? -31.587 -20.299 21.613 1.00 14.03 285 LEU A N 1
ATOM 2198 C CA . LEU A 1 286 ? -30.621 -20.897 20.659 1.00 13.73 285 LEU A CA 1
ATOM 2199 C C . LEU A 1 286 ? -29.271 -20.210 20.684 1.00 12.88 285 LEU A C 1
ATOM 2200 O O . LEU A 1 286 ? -29.212 -19.123 21.154 1.00 12.46 285 LEU A O 1
ATOM 2205 N N . ASP A 1 287 ? -28.211 -20.879 20.194 1.00 12.61 286 ASP A N 1
ATOM 2206 C CA . ASP A 1 287 ? -26.924 -20.299 20.103 1.00 12.43 286 ASP A CA 1
ATOM 2207 C C . ASP A 1 287 ? -26.632 -19.468 18.864 1.00 13.59 286 ASP A C 1
ATOM 2208 O O . ASP A 1 287 ? -25.509 -18.943 18.752 1.00 14.03 286 ASP A O 1
ATOM 2213 N N . GLU A 1 288 ? -27.627 -19.247 18.051 1.00 12.31 287 GLU A N 1
ATOM 2214 C CA . GLU A 1 288 ? -27.609 -18.315 16.956 1.00 11.64 287 GLU A CA 1
ATOM 2215 C C . GLU A 1 288 ? -28.848 -17.451 17.016 1.00 12.33 287 GLU A C 1
ATOM 2216 O O . GLU A 1 288 ? -29.934 -17.944 17.314 1.00 13.40 287 GLU A O 1
ATOM 2222 N N . GLY A 1 289 ? -28.740 -16.188 16.664 1.00 11.30 288 GLY A N 1
ATOM 2223 C CA . GLY A 1 289 ? -29.929 -15.279 16.780 1.00 12.22 288 GLY A CA 1
ATOM 2224 C C . GLY A 1 289 ? -29.921 -14.127 15.761 1.00 13.34 288 GLY A C 1
ATOM 2225 O O . GLY A 1 289 ? -29.241 -14.151 14.688 1.00 12.96 288 GLY A O 1
ATOM 2226 N N . ILE A 1 290 ? -30.667 -13.091 16.117 1.00 12.84 289 ILE A N 1
ATOM 2227 C CA . ILE A 1 290 ? -31.001 -11.989 15.225 1.00 12.62 289 ILE A CA 1
ATOM 2228 C C . ILE A 1 290 ? -29.804 -11.095 14.912 1.00 12.59 289 ILE A C 1
ATOM 2229 O O . ILE A 1 290 ? -29.827 -10.388 13.892 1.00 13.56 289 ILE A O 1
ATOM 2234 N N . TYR A 1 291 ? -28.729 -11.207 15.697 1.00 10.95 290 TYR A N 1
ATOM 2235 C CA . TYR A 1 291 ? -27.494 -10.500 15.382 1.00 12.67 290 TYR A CA 1
ATOM 2236 C C . TYR A 1 291 ? -26.512 -11.352 14.601 1.00 14.49 290 TYR A C 1
ATOM 2237 O O . TYR A 1 291 ? -25.414 -10.895 14.321 1.00 13.85 290 TYR A O 1
ATOM 2246 N N . GLY A 1 292 ? -26.927 -12.578 14.278 1.00 12.53 291 GLY A N 1
ATOM 2247 C CA . GLY A 1 292 ? -26.159 -13.448 13.382 1.00 13.52 291 GLY A CA 1
ATOM 2248 C C . GLY A 1 292 ? -26.933 -13.765 12.143 1.00 13.91 291 GLY A C 1
ATOM 2249 O O . GLY A 1 292 ? -27.386 -12.863 11.472 1.00 12.63 291 GLY A O 1
ATOM 2250 N N . CYS A 1 293 ? -27.013 -15.070 11.781 1.00 14.21 292 CYS A N 1
ATOM 2251 C CA . CYS A 1 293 ? -27.671 -15.507 10.581 1.00 14.74 292 CYS A CA 1
ATOM 2252 C C . CYS A 1 293 ? -29.163 -15.122 10.495 1.00 14.16 292 CYS A C 1
ATOM 2253 O O . CYS A 1 293 ? -29.646 -14.881 9.401 1.00 15.51 292 CYS A O 1
ATOM 2256 N N . PHE A 1 294 ? -29.818 -14.926 11.615 1.00 11.96 293 PHE A N 1
ATOM 2257 C CA . PHE A 1 294 ? -31.217 -14.510 11.592 1.00 11.47 293 PHE A CA 1
ATOM 2258 C C . PHE A 1 294 ? -31.379 -13.022 11.434 1.00 12.42 293 PHE A C 1
ATOM 2259 O O . PHE A 1 294 ? -32.505 -12.519 11.516 1.00 11.67 293 PHE A O 1
ATOM 2267 N N . SER A 1 295 ? -30.284 -12.283 11.184 1.00 12.30 294 SER A N 1
ATOM 2268 C CA . SER A 1 295 ? -30.375 -10.852 10.851 1.00 12.59 294 SER A CA 1
ATOM 2269 C C . SER A 1 295 ? -31.237 -10.528 9.664 1.00 12.85 294 SER A C 1
ATOM 2270 O O . SER A 1 295 ? -31.811 -9.429 9.615 1.00 12.74 294 SER A O 1
ATOM 2273 N N . GLY A 1 296 ? -31.458 -11.492 8.744 1.00 12.39 295 GLY A N 1
ATOM 2274 C CA . GLY A 1 296 ? -32.416 -11.345 7.674 1.00 13.80 295 GLY A CA 1
ATOM 2275 C C . GLY A 1 296 ? -33.862 -11.068 8.133 1.00 13.11 295 GLY A C 1
ATOM 2276 O O . GLY A 1 296 ? -34.635 -10.475 7.398 1.00 12.10 295 GLY A O 1
ATOM 2277 N N . ILE A 1 297 ? -34.203 -11.467 9.358 1.00 13.61 296 ILE A N 1
ATOM 2278 C CA . ILE A 1 297 ? -35.487 -11.066 9.945 1.00 13.06 296 ILE A CA 1
ATOM 2279 C C . ILE A 1 297 ? -35.611 -9.583 9.885 1.00 15.33 296 ILE A C 1
ATOM 2280 O O . ILE A 1 297 ? -36.709 -9.039 9.612 1.00 16.18 296 ILE A O 1
ATOM 2285 N N . MET A 1 298 ? -34.533 -8.906 10.233 1.00 15.28 297 MET A N 1
ATOM 2286 C CA . MET A 1 298 ? -34.516 -7.449 10.379 1.00 19.19 297 MET A CA 1
ATOM 2287 C C . MET A 1 298 ? -34.284 -6.735 9.059 1.00 17.50 297 MET A C 1
ATOM 2288 O O . MET A 1 298 ? -35.030 -5.819 8.657 1.00 19.02 297 MET A O 1
ATOM 2293 N N . TYR A 1 299 ? -33.246 -7.111 8.368 1.00 13.93 298 TYR A N 1
ATOM 2294 C CA . TYR A 1 299 ? -32.867 -6.392 7.162 1.00 14.21 298 TYR A CA 1
ATOM 2295 C C . TYR A 1 299 ? -33.587 -6.865 5.915 1.00 15.61 298 TYR A C 1
ATOM 2296 O O . TYR A 1 299 ? -33.637 -6.120 4.945 1.00 17.48 298 TYR A O 1
ATOM 2305 N N . ASP A 1 300 ? -34.054 -8.085 5.890 1.00 15.50 299 ASP A N 1
ATOM 2306 C CA . ASP A 1 300 ? -34.527 -8.739 4.635 1.00 14.35 299 ASP A CA 1
ATOM 2307 C C . ASP A 1 300 ? -35.981 -9.156 4.827 1.00 15.22 299 ASP A C 1
ATOM 2308 O O . ASP A 1 300 ? -36.494 -9.897 3.997 1.00 14.59 299 ASP A O 1
ATOM 2313 N N . HIS A 1 301 ? -36.637 -8.649 5.908 1.00 15.75 300 HIS A N 1
ATOM 2314 C CA . HIS A 1 301 ? -38.042 -8.878 6.226 1.00 19.83 300 HIS A CA 1
ATOM 2315 C C . HIS A 1 301 ? -38.397 -10.375 6.126 1.00 17.59 300 HIS A C 1
ATOM 2316 O O . HIS A 1 301 ? -39.472 -10.740 5.623 1.00 19.05 300 HIS A O 1
ATOM 2323 N N . TRP A 1 302 ? -37.513 -11.258 6.550 1.00 14.03 301 TRP A N 1
ATOM 2324 C CA . TRP A 1 302 ? -37.607 -12.670 6.185 1.00 13.20 301 TRP A CA 1
ATOM 2325 C C . TRP A 1 302 ? -38.076 -13.612 7.301 1.00 15.03 301 TRP A C 1
ATOM 2326 O O . TRP A 1 302 ? -37.914 -13.297 8.446 1.00 16.22 301 TRP A O 1
ATOM 2337 N N . CYS A 1 303 ? -38.691 -14.741 6.934 1.00 13.64 302 CYS A N 1
ATOM 2338 C CA . CYS A 1 303 ? -39.110 -15.764 7.934 1.00 16.74 302 CYS A CA 1
ATOM 2339 C C . CYS A 1 303 ? -38.510 -17.053 7.477 1.00 15.75 302 CYS A C 1
ATOM 2340 O O . CYS A 1 303 ? -38.853 -17.474 6.369 1.00 15.37 302 CYS A O 1
ATOM 2343 N N . TYR A 1 304 ? -37.542 -17.636 8.204 1.00 15.44 303 TYR A N 1
ATOM 2344 C CA . TYR A 1 304 ? -36.823 -18.817 7.772 1.00 13.36 303 TYR A CA 1
ATOM 2345 C C . TYR A 1 304 ? -37.529 -20.095 8.226 1.00 14.52 303 TYR A C 1
ATOM 2346 O O . TYR A 1 304 ? -38.110 -20.115 9.303 1.00 15.41 303 TYR A O 1
ATOM 2355 N N . PRO A 1 305 ? -37.466 -21.182 7.452 1.00 13.24 304 PRO A N 1
ATOM 2356 C CA . PRO A 1 305 ? -38.088 -22.433 7.871 1.00 14.01 304 PRO A CA 1
ATOM 2357 C C . PRO A 1 305 ? -37.276 -23.116 8.981 1.00 15.02 304 PRO A C 1
ATOM 2358 O O . PRO A 1 305 ? -36.210 -23.611 8.704 1.00 16.57 304 PRO A O 1
ATOM 2362 N N . LEU A 1 306 ? -37.868 -23.232 10.154 1.00 14.06 305 LEU A N 1
ATOM 2363 C CA . LEU A 1 306 ? -37.313 -23.900 11.303 1.00 12.64 305 LEU A CA 1
ATOM 2364 C C . LEU A 1 306 ? -37.815 -25.308 11.401 1.00 14.97 305 LEU A C 1
ATOM 2365 O O . LEU A 1 306 ? -39.019 -25.526 11.318 1.00 14.77 305 LEU A O 1
ATOM 2370 N N . HIS A 1 307 ? -36.922 -26.261 11.630 1.00 14.78 306 HIS A N 1
ATOM 2371 C CA . HIS A 1 307 ? -37.249 -27.663 11.814 1.00 14.51 306 HIS A CA 1
ATOM 2372 C C . HIS A 1 307 ? -36.769 -28.141 13.160 1.00 17.71 306 HIS A C 1
ATOM 2373 O O . HIS A 1 307 ? -35.576 -28.079 13.449 1.00 15.06 306 HIS A O 1
ATOM 2380 N N . CYS A 1 308 ? -37.683 -28.671 13.954 1.00 14.96 307 CYS A N 1
ATOM 2381 C CA . CYS A 1 308 ? -37.349 -29.249 15.276 1.00 16.88 307 CYS A CA 1
ATOM 2382 C C . CYS A 1 308 ? -37.454 -30.741 15.155 1.00 18.63 307 CYS A C 1
ATOM 2383 O O . CYS A 1 308 ? -38.268 -31.261 14.422 1.00 23.52 307 CYS A O 1
ATOM 2386 N N . PHE A 1 309 ? -36.696 -31.466 15.889 1.00 20.94 308 PHE A N 1
ATOM 2387 C CA . PHE A 1 309 ? -36.790 -32.940 15.777 1.00 21.91 308 PHE A CA 1
ATOM 2388 C C . PHE A 1 309 ? -37.498 -33.492 17.082 1.00 25.19 308 PHE A C 1
ATOM 2389 O O . PHE A 1 309 ? -37.374 -32.916 18.178 1.00 30.66 308 PHE A O 1
ATOM 2397 N N . GLY A 1 310 ? -38.196 -34.614 16.988 1.00 36.62 309 GLY A N 1
ATOM 2398 C CA . GLY A 1 310 ? -38.913 -35.221 18.139 1.00 35.33 309 GLY A CA 1
ATOM 2399 C C . GLY A 1 310 ? -40.325 -35.547 17.730 1.00 39.93 309 GLY A C 1
ATOM 2400 O O . GLY A 1 310 ? -40.956 -34.735 17.033 1.00 38.09 309 GLY A O 1
ATOM 2401 N N . LYS A 1 311 ? -40.857 -36.712 18.166 1.00 41.36 310 LYS A N 1
ATOM 2402 C CA . LYS A 1 311 ? -42.160 -37.262 17.630 1.00 43.75 310 LYS A CA 1
ATOM 2403 C C . LYS A 1 311 ? -43.418 -37.084 18.536 1.00 43.37 310 LYS A C 1
ATOM 2404 O O . LYS A 1 311 ? -44.536 -37.542 18.116 1.00 37.05 310 LYS A O 1
ATOM 2410 N N . GLY A 1 312 ? -43.204 -36.476 19.727 1.00 33.45 311 GLY A N 1
ATOM 2411 C CA . GLY A 1 312 ? -44.236 -36.222 20.736 1.00 30.54 311 GLY A CA 1
ATOM 2412 C C . GLY A 1 312 ? -45.073 -34.985 20.474 1.00 28.16 311 GLY A C 1
ATOM 2413 O O . GLY A 1 312 ? -44.931 -34.317 19.445 1.00 26.63 311 GLY A O 1
ATOM 2414 N N . ASN A 1 313 ? -45.960 -34.640 21.401 1.00 23.99 312 ASN A N 1
ATOM 2415 C CA . ASN A 1 313 ? -46.923 -33.606 21.145 1.00 24.32 312 ASN A CA 1
ATOM 2416 C C . ASN A 1 313 ? -46.166 -32.263 21.086 1.00 21.96 312 ASN A C 1
ATOM 2417 O O . ASN A 1 313 ? -45.197 -32.109 21.769 1.00 22.01 312 ASN A O 1
ATOM 2422 N N . LYS A 1 314 ? -46.728 -31.348 20.326 1.00 23.83 313 LYS A N 1
ATOM 2423 C CA . LYS A 1 314 ? -46.179 -30.046 20.063 1.00 21.80 313 LYS A CA 1
ATOM 2424 C C . LYS A 1 314 ? -47.067 -29.060 20.687 1.00 23.72 313 LYS A C 1
ATOM 2425 O O . LYS A 1 314 ? -48.294 -29.299 20.847 1.00 24.05 313 LYS A O 1
ATOM 2431 N N . LYS A 1 315 ? -46.493 -27.960 21.103 1.00 19.97 314 LYS A N 1
ATOM 2432 C CA . LYS A 1 315 ? -47.284 -26.841 21.551 1.00 20.65 314 LYS A CA 1
ATOM 2433 C C . LYS A 1 315 ? -46.648 -25.497 21.145 1.00 20.56 314 LYS A C 1
ATOM 2434 O O . LYS A 1 315 ? -45.401 -25.462 20.878 1.00 17.14 314 LYS A O 1
ATOM 2440 N N . PRO A 1 316 ? -47.441 -24.424 21.175 1.00 19.90 315 PRO A N 1
ATOM 2441 C CA . PRO A 1 316 ? -46.869 -23.159 20.759 1.00 20.25 315 PRO A CA 1
ATOM 2442 C C . PRO A 1 316 ? -45.748 -22.756 21.639 1.00 18.91 315 PRO A C 1
ATOM 2443 O O . PRO A 1 316 ? -45.875 -22.778 22.919 1.00 17.71 315 PRO A O 1
ATOM 2447 N N . SER A 1 317 ? -44.627 -22.383 20.977 1.00 16.61 316 SER A N 1
ATOM 2448 C CA . SER A 1 317 ? -43.349 -22.098 21.655 1.00 15.35 316 SER A CA 1
ATOM 2449 C C . SER A 1 317 ? -42.665 -20.863 21.087 1.00 14.88 316 SER A C 1
ATOM 2450 O O . SER A 1 317 ? -42.853 -20.518 19.937 1.00 18.00 316 SER A O 1
ATOM 2453 N N . THR A 1 318 ? -41.839 -20.209 21.924 1.00 13.62 317 THR A N 1
ATOM 2454 C CA . THR A 1 318 ? -41.045 -19.095 21.500 1.00 13.06 317 THR A CA 1
ATOM 2455 C C . THR A 1 318 ? -39.556 -19.479 21.418 1.00 12.58 317 THR A C 1
ATOM 2456 O O . THR A 1 318 ? -39.096 -20.216 22.281 1.00 13.84 317 THR A O 1
ATOM 2460 N N . PHE A 1 319 ? -38.841 -18.951 20.414 1.00 12.34 318 PHE A N 1
ATOM 2461 C CA . PHE A 1 319 ? -37.417 -19.197 20.240 1.00 12.80 318 PHE A CA 1
ATOM 2462 C C . PHE A 1 319 ? -36.753 -17.860 20.269 1.00 12.88 318 PHE A C 1
ATOM 2463 O O . PHE A 1 319 ? -37.185 -16.944 19.522 1.00 14.68 318 PHE A O 1
ATOM 2471 N N . GLY A 1 320 ? -35.680 -17.751 21.049 1.00 12.54 319 GLY A N 1
ATOM 2472 C CA . GLY A 1 320 ? -34.894 -16.501 21.100 1.00 12.62 319 GLY A CA 1
ATOM 2473 C C . GLY A 1 320 ? -33.450 -16.865 20.846 1.00 12.94 319 GLY A C 1
ATOM 2474 O O . GLY A 1 320 ? -33.046 -18.030 20.961 1.00 12.02 319 GLY A O 1
ATOM 2475 N N . GLY A 1 321 ? -32.702 -15.823 20.517 1.00 12.04 320 GLY A N 1
ATOM 2476 C CA . GLY A 1 321 ? -31.279 -15.954 20.308 1.00 12.72 320 GLY A CA 1
ATOM 2477 C C . GLY A 1 321 ? -30.498 -15.760 21.598 1.00 13.26 320 GLY A C 1
ATOM 2478 O O . GLY A 1 321 ? -31.053 -15.570 22.665 1.00 12.68 320 GLY A O 1
ATOM 2479 N N . PRO A 1 322 ? -29.163 -15.799 21.495 1.00 12.83 321 PRO A N 1
ATOM 2480 C CA . PRO A 1 322 ? -28.304 -15.868 22.666 1.00 13.73 321 PRO A CA 1
ATOM 2481 C C . PRO A 1 322 ? -27.866 -14.521 23.233 1.00 14.32 321 PRO A C 1
ATOM 2482 O O . PRO A 1 322 ? -27.143 -14.489 24.232 1.00 15.92 321 PRO A O 1
ATOM 2486 N N . SER A 1 323 ? -28.213 -13.443 22.591 1.00 13.05 322 SER A N 1
ATOM 2487 C CA . SER A 1 323 ? -27.793 -12.116 23.062 1.00 14.52 322 SER A CA 1
ATOM 2488 C C . SER A 1 323 ? -28.587 -11.647 24.270 1.00 14.38 322 SER A C 1
ATOM 2489 O O . SER A 1 323 ? -29.593 -12.260 24.693 1.00 15.78 322 SER A O 1
ATOM 2492 N N . CYS A 1 324 ? -28.066 -10.594 24.879 1.00 15.09 323 CYS A N 1
ATOM 2493 C CA . CYS A 1 324 ? -28.688 -9.943 26.026 1.00 15.43 323 CYS A CA 1
ATOM 2494 C C . CYS A 1 324 ? -29.723 -8.899 25.652 1.00 17.01 323 CYS A C 1
ATOM 2495 O O . CYS A 1 324 ? -30.071 -8.086 26.508 1.00 18.73 323 CYS A O 1
ATOM 2498 N N . ASP A 1 325 ? -30.164 -8.865 24.402 1.00 13.12 324 ASP A N 1
ATOM 2499 C CA . ASP A 1 325 ? -31.071 -7.835 23.886 1.00 13.91 324 ASP A CA 1
ATOM 2500 C C . ASP A 1 325 ? -32.479 -8.426 23.747 1.00 15.04 324 ASP A C 1
ATOM 2501 O O . ASP A 1 325 ? -32.689 -9.539 23.229 1.00 14.29 324 ASP A O 1
ATOM 2506 N N . GLY A 1 326 ? -33.462 -7.637 24.138 1.00 14.91 325 GLY A N 1
ATOM 2507 C CA . GLY A 1 326 ? -34.859 -8.004 24.049 1.00 16.03 325 GLY A CA 1
ATOM 2508 C C . GLY A 1 326 ? -35.380 -8.226 22.636 1.00 15.49 325 GLY A C 1
ATOM 2509 O O . GLY A 1 326 ? -36.352 -8.909 22.426 1.00 16.33 325 GLY A O 1
ATOM 2510 N N . ILE A 1 327 ? -34.761 -7.568 21.680 1.00 12.92 326 ILE A N 1
ATOM 2511 C CA . ILE A 1 327 ? -35.136 -7.720 20.303 1.00 14.22 326 ILE A CA 1
ATOM 2512 C C . ILE A 1 327 ? -34.797 -9.109 19.734 1.00 13.94 326 ILE A C 1
ATOM 2513 O O . ILE A 1 327 ? -35.237 -9.448 18.684 1.00 15.63 326 ILE A O 1
ATOM 2518 N N . ASP A 1 328 ? -33.963 -9.865 20.429 1.00 12.59 327 ASP A N 1
ATOM 2519 C CA . ASP A 1 328 ? -33.466 -11.124 19.896 1.00 12.52 327 ASP A CA 1
ATOM 2520 C C . ASP A 1 328 ? -34.482 -12.259 20.100 1.00 12.44 327 ASP A C 1
ATOM 2521 O O . ASP A 1 328 ? -34.210 -13.265 20.720 1.00 12.37 327 ASP A O 1
ATOM 2526 N N . VAL A 1 329 ? -35.658 -12.078 19.529 1.00 12.77 328 VAL A N 1
ATOM 2527 C CA . VAL A 1 329 ? -36.693 -13.099 19.562 1.00 13.23 328 VAL A CA 1
ATOM 2528 C C . VAL A 1 329 ? -36.973 -13.491 18.123 1.00 13.80 328 VAL A C 1
ATOM 2529 O O . VAL A 1 329 ? -37.244 -12.637 17.303 1.00 13.80 328 VAL A O 1
ATOM 2533 N N . LEU A 1 330 ? -36.906 -14.785 17.840 1.00 12.13 329 LEU A N 1
ATOM 2534 C CA . LEU A 1 330 ? -36.851 -15.241 16.458 1.00 11.97 329 LEU A CA 1
ATOM 2535 C C . LEU A 1 330 ? -38.252 -15.743 15.993 1.00 14.49 329 LEU A C 1
ATOM 2536 O O . LEU A 1 330 ? -38.657 -15.481 14.844 1.00 14.79 329 LEU A O 1
ATOM 2541 N N . TYR A 1 331 ? -38.894 -16.545 16.825 1.00 14.04 330 TYR A N 1
ATOM 2542 C CA . TYR A 1 331 ? -40.236 -17.113 16.518 1.00 14.71 330 TYR A CA 1
ATOM 2543 C C . TYR A 1 331 ? -41.075 -17.059 17.781 1.00 14.93 330 TYR A C 1
ATOM 2544 O O . TYR A 1 331 ? -40.563 -17.320 18.870 1.00 13.94 330 TYR A O 1
ATOM 2553 N N . ARG A 1 332 ? -42.386 -16.791 17.584 1.00 15.96 331 ARG A N 1
ATOM 2554 C CA . ARG A 1 332 ? -43.397 -16.841 18.665 1.00 17.32 331 ARG A CA 1
ATOM 2555 C C . ARG A 1 332 ? -44.565 -17.726 18.211 1.00 18.03 331 ARG A C 1
ATOM 2556 O O . ARG A 1 332 ? -44.843 -17.854 16.994 1.00 18.91 331 ARG A O 1
ATOM 2564 N N . ASP A 1 333 ? -45.148 -18.440 19.156 1.00 18.29 332 ASP A N 1
ATOM 2565 C CA . ASP A 1 333 ? -46.330 -19.321 18.870 1.00 19.73 332 ASP A CA 1
ATOM 2566 C C . ASP A 1 333 ? -46.021 -20.331 17.811 1.00 20.03 332 ASP A C 1
ATOM 2567 O O . ASP A 1 333 ? -46.827 -20.665 16.984 1.00 21.19 332 ASP A O 1
ATOM 2572 N N . PHE A 1 334 ? -44.807 -20.872 17.868 1.00 17.86 333 PHE A N 1
ATOM 2573 C CA . PHE A 1 334 ? -44.311 -21.826 16.877 1.00 16.59 333 PHE A CA 1
ATOM 2574 C C . PHE A 1 334 ? -44.578 -23.214 17.416 1.00 16.87 333 PHE A C 1
ATOM 2575 O O . PHE A 1 334 ? -44.173 -23.530 18.522 1.00 15.33 333 PHE A O 1
ATOM 2583 N N . MET A 1 335 ? -45.295 -24.065 16.671 1.00 18.72 334 MET A N 1
ATOM 2584 C CA . MET A 1 335 ? -45.598 -25.408 17.166 1.00 18.97 334 MET A CA 1
ATOM 2585 C C . MET A 1 335 ? -44.334 -26.300 17.188 1.00 18.47 334 MET A C 1
ATOM 2586 O O . MET A 1 335 ? -43.773 -26.596 16.121 1.00 19.29 334 MET A O 1
ATOM 2591 N N . ALA A 1 336 ? -43.907 -26.659 18.381 1.00 15.28 335 ALA A N 1
ATOM 2592 C CA . ALA A 1 336 ? -42.694 -27.347 18.620 1.00 17.16 335 ALA A CA 1
ATOM 2593 C C . ALA A 1 336 ? -42.874 -28.451 19.645 1.00 17.99 335 ALA A C 1
ATOM 2594 O O . ALA A 1 336 ? -43.663 -28.303 20.629 1.00 17.65 335 ALA A O 1
ATOM 2596 N N . PRO A 1 337 ? -42.115 -29.567 19.448 1.00 18.45 336 PRO A N 1
ATOM 2597 C CA . PRO A 1 337 ? -42.060 -30.551 20.490 1.00 19.71 336 PRO A CA 1
ATOM 2598 C C . PRO A 1 337 ? -41.333 -30.083 21.693 1.00 18.71 336 PRO A C 1
ATOM 2599 O O . PRO A 1 337 ? -40.783 -28.941 21.691 1.00 18.67 336 PRO A O 1
ATOM 2603 N N . GLU A 1 338 ? -41.363 -30.897 22.746 1.00 17.80 337 GLU A N 1
ATOM 2604 C CA . GLU A 1 338 ? -40.661 -30.554 23.947 1.00 20.49 337 GLU A CA 1
ATOM 2605 C C . GLU A 1 338 ? -39.175 -30.722 23.689 1.00 21.42 337 GLU A C 1
ATOM 2606 O O . GLU A 1 338 ? -38.724 -31.813 23.329 1.00 24.25 337 GLU A O 1
ATOM 2612 N N . LEU A 1 339 ? -38.420 -29.634 23.699 1.00 16.18 338 LEU A N 1
ATOM 2613 C CA . LEU A 1 339 ? -36.975 -29.670 23.506 1.00 16.03 338 LEU A CA 1
ATOM 2614 C C . LEU A 1 339 ? -36.184 -29.515 24.832 1.00 16.79 338 LEU A C 1
ATOM 2615 O O . LEU A 1 339 ? -36.713 -28.964 25.809 1.00 18.15 338 LEU A O 1
ATOM 2620 N N . LYS A 1 340 ? -34.953 -29.986 24.827 1.00 18.53 339 LYS A N 1
ATOM 2621 C CA . LYS A 1 340 ? -34.082 -29.926 26.001 1.00 21.18 339 LYS A CA 1
ATOM 2622 C C . LYS A 1 340 ? -32.784 -29.286 25.595 1.00 19.30 339 LYS A C 1
ATOM 2623 O O . LYS A 1 340 ? -32.398 -29.314 24.405 1.00 17.42 339 LYS A O 1
ATOM 2629 N N . ILE A 1 341 ? -32.094 -28.730 26.583 1.00 17.25 340 ILE A N 1
ATOM 2630 C CA . ILE A 1 341 ? -30.776 -28.160 26.378 1.00 17.17 340 ILE A CA 1
ATOM 2631 C C . ILE A 1 341 ? -29.894 -29.205 25.705 1.00 19.21 340 ILE A C 1
ATOM 2632 O O . ILE A 1 341 ? -29.919 -30.410 26.098 1.00 16.43 340 ILE A O 1
ATOM 2637 N N . GLY A 1 342 ? -29.152 -28.772 24.665 1.00 17.19 341 GLY A N 1
ATOM 2638 C CA . GLY A 1 342 ? -28.312 -29.703 23.910 1.00 17.03 341 GLY A CA 1
ATOM 2639 C C . GLY A 1 342 ? -28.947 -30.253 22.628 1.00 15.29 341 GLY A C 1
ATOM 2640 O O . GLY A 1 342 ? -28.197 -30.741 21.739 1.00 17.05 341 GLY A O 1
ATOM 2641 N N . ASP A 1 343 ? -30.296 -30.168 22.479 1.00 16.16 342 ASP A N 1
ATOM 2642 C CA . ASP A 1 343 ? -30.983 -30.549 21.233 1.00 15.26 342 ASP A CA 1
ATOM 2643 C C . ASP A 1 343 ? -30.535 -29.574 20.131 1.00 16.14 342 ASP A C 1
ATOM 2644 O O . ASP A 1 343 ? -30.261 -28.377 20.411 1.00 14.48 342 ASP A O 1
ATOM 2649 N N . LYS A 1 344 ? -30.384 -30.091 18.922 1.00 13.18 343 LYS A N 1
ATOM 2650 C CA . LYS A 1 344 ? -30.078 -29.257 17.780 1.00 15.73 343 LYS A CA 1
ATOM 2651 C C . LYS A 1 344 ? -31.344 -29.051 16.981 1.00 15.81 343 LYS A C 1
ATOM 2652 O O . LYS A 1 344 ? -32.135 -29.945 16.849 1.00 16.04 343 LYS A O 1
ATOM 2658 N N . VAL A 1 345 ? -31.516 -27.843 16.486 1.00 12.81 344 VAL A N 1
ATOM 2659 C CA . VAL A 1 345 ? -32.533 -27.542 15.513 1.00 14.27 344 VAL A CA 1
ATOM 2660 C C . VAL A 1 345 ? -31.882 -27.169 14.199 1.00 13.30 344 VAL A C 1
ATOM 2661 O O . VAL A 1 345 ? -30.661 -26.802 14.138 1.00 13.76 344 VAL A O 1
ATOM 2665 N N . LEU A 1 346 ? -32.709 -27.257 13.165 1.00 12.92 345 LEU A N 1
ATOM 2666 C CA . LEU A 1 346 ? -32.231 -27.032 11.792 1.00 12.01 345 LEU A CA 1
ATOM 2667 C C . LEU A 1 346 ? -32.997 -25.962 11.080 1.00 11.52 345 LEU A C 1
ATOM 2668 O O . LEU A 1 346 ? -34.218 -26.000 11.065 1.00 12.35 345 LEU A O 1
ATOM 2673 N N . VAL A 1 347 ? -32.289 -25.007 10.447 1.00 12.26 346 VAL A N 1
ATOM 2674 C CA . VAL A 1 347 ? -32.946 -24.014 9.657 1.00 10.89 346 VAL A CA 1
ATOM 2675 C C . VAL A 1 347 ? -32.500 -24.158 8.192 1.00 11.60 346 VAL A C 1
ATOM 2676 O O . VAL A 1 347 ? -31.265 -24.159 7.885 1.00 11.86 346 VAL A O 1
ATOM 2680 N N . THR A 1 348 ? -33.467 -24.303 7.298 1.00 10.30 347 THR A N 1
ATOM 2681 C CA . THR A 1 348 ? -33.201 -24.611 5.854 1.00 10.64 347 THR A CA 1
ATOM 2682 C C . THR A 1 348 ? -33.283 -23.315 5.040 1.00 11.13 347 THR A C 1
ATOM 2683 O O . THR A 1 348 ? -33.750 -22.303 5.585 1.00 11.70 347 THR A O 1
ATOM 2687 N N . GLU A 1 349 ? -32.869 -23.344 3.774 1.00 10.20 348 GLU A N 1
ATOM 2688 C CA . GLU A 1 349 ? -32.971 -22.187 2.887 1.00 11.14 348 GLU A CA 1
ATOM 2689 C C . GLU A 1 349 ? -32.380 -20.925 3.557 1.00 12.07 348 GLU A C 1
ATOM 2690 O O . GLU A 1 349 ? -33.009 -19.835 3.517 1.00 11.04 348 GLU A O 1
ATOM 2696 N N . MET A 1 350 ? -31.177 -21.092 4.079 1.00 11.24 349 MET A N 1
ATOM 2697 C CA . MET A 1 350 ? -30.475 -20.063 4.812 1.00 13.73 349 MET A CA 1
ATOM 2698 C C . MET A 1 350 ? -29.253 -19.476 4.102 1.00 11.92 349 MET A C 1
ATOM 2699 O O . MET A 1 350 ? -28.420 -18.890 4.712 1.00 14.14 349 MET A O 1
ATOM 2704 N N . GLY A 1 351 ? -29.181 -19.662 2.799 1.00 11.44 350 GLY A N 1
ATOM 2705 C CA . GLY A 1 351 ? -28.022 -19.348 2.069 1.00 11.30 350 GLY A CA 1
ATOM 2706 C C . GLY A 1 351 ? -27.817 -17.900 1.671 1.00 12.14 350 GLY A C 1
ATOM 2707 O O . GLY A 1 351 ? -26.669 -17.545 1.262 1.00 16.01 350 GLY A O 1
ATOM 2708 N N . SER A 1 352 ? -28.850 -17.078 1.719 1.00 11.42 351 SER A N 1
ATOM 2709 C CA . SER A 1 352 ? -28.745 -15.736 1.129 1.00 11.45 351 SER A CA 1
ATOM 2710 C C . SER A 1 352 ? -29.174 -14.591 2.025 1.00 10.54 351 SER A C 1
ATOM 2711 O O . SER A 1 352 ? -30.215 -14.662 2.652 1.00 11.68 351 SER A O 1
ATOM 2714 N N . TYR A 1 353 ? -28.323 -13.557 2.108 1.00 10.26 352 TYR A N 1
ATOM 2715 C CA . TYR A 1 353 ? -28.641 -12.400 2.968 1.00 10.92 352 TYR A CA 1
ATOM 2716 C C . TYR A 1 353 ? -28.864 -12.784 4.455 1.00 12.77 352 TYR A C 1
ATOM 2717 O O . TYR A 1 353 ? -29.773 -12.314 5.116 1.00 13.22 352 TYR A O 1
ATOM 2726 N N . THR A 1 354 ? -28.022 -13.697 4.898 1.00 11.71 353 THR A N 1
ATOM 2727 C CA . THR A 1 354 ? -28.069 -14.211 6.271 1.00 12.30 353 THR A CA 1
ATOM 2728 C C . THR A 1 354 ? -26.693 -13.962 6.877 1.00 13.33 353 THR A C 1
ATOM 2729 O O . THR A 1 354 ? -26.522 -12.963 7.643 1.00 12.10 353 THR A O 1
ATOM 2733 N N . SER A 1 355 ? -25.725 -14.806 6.575 1.00 12.94 354 SER A N 1
ATOM 2734 C CA . SER A 1 355 ? -24.400 -14.685 7.144 1.00 13.96 354 SER A CA 1
ATOM 2735 C C . SER A 1 355 ? -23.736 -13.352 6.756 1.00 14.11 354 SER A C 1
ATOM 2736 O O . SER A 1 355 ? -22.894 -12.794 7.548 1.00 13.30 354 SER A O 1
ATOM 2739 N N . VAL A 1 356 ? -24.113 -12.787 5.607 1.00 13.69 355 VAL A N 1
ATOM 2740 C CA . VAL A 1 356 ? -23.521 -11.521 5.189 1.00 14.23 355 VAL A CA 1
ATOM 2741 C C . VAL A 1 356 ? -23.912 -10.368 6.026 1.00 14.13 355 VAL A C 1
ATOM 2742 O O . VAL A 1 356 ? -23.226 -9.354 5.972 1.00 13.25 355 VAL A O 1
ATOM 2746 N N . SER A 1 357 ? -25.033 -10.436 6.766 1.00 13.00 356 SER A N 1
ATOM 2747 C CA . SER A 1 357 ? -25.389 -9.349 7.698 1.00 12.40 356 SER A CA 1
ATOM 2748 C C . SER A 1 357 ? -25.244 -9.764 9.155 1.00 11.89 356 SER A C 1
ATOM 2749 O O . SER A 1 357 ? -25.731 -9.110 10.071 1.00 12.17 356 SER A O 1
ATOM 2752 N N . ALA A 1 358 ? -24.530 -10.854 9.412 1.00 11.18 357 ALA A N 1
ATOM 2753 C CA . ALA A 1 358 ? -24.191 -11.249 10.796 1.00 11.75 357 ALA A CA 1
ATOM 2754 C C . ALA A 1 358 ? -23.157 -10.273 11.390 1.00 12.53 357 ALA A C 1
ATOM 2755 O O . ALA A 1 358 ? -22.391 -9.667 10.679 1.00 12.63 357 ALA A O 1
ATOM 2757 N N . THR A 1 359 ? -23.122 -10.245 12.688 1.00 13.17 358 THR A N 1
ATOM 2758 C CA . THR A 1 359 ? -22.275 -9.312 13.477 1.00 15.70 358 THR A CA 1
ATOM 2759 C C . THR A 1 359 ? -21.617 -10.056 14.629 1.00 15.78 358 THR A C 1
ATOM 2760 O O . THR A 1 359 ? -21.986 -11.215 15.023 1.00 14.80 358 THR A O 1
ATOM 2764 N N . ARG A 1 360 ? -20.705 -9.347 15.274 1.00 14.95 359 ARG A N 1
ATOM 2765 C CA . ARG A 1 360 ? -20.099 -9.817 16.497 1.00 13.91 359 ARG A CA 1
ATOM 2766 C C . ARG A 1 360 ? -20.684 -9.122 17.732 1.00 14.22 359 ARG A C 1
ATOM 2767 O O . ARG A 1 360 ? -20.009 -8.981 18.737 1.00 13.14 359 ARG A O 1
ATOM 2775 N N . PHE A 1 361 ? -21.933 -8.664 17.614 1.00 12.60 360 PHE A N 1
ATOM 2776 C CA . PHE A 1 361 ? -22.641 -8.106 18.759 1.00 13.21 360 PHE A CA 1
ATOM 2777 C C . PHE A 1 361 ? -22.519 -8.978 19.968 1.00 13.48 360 PHE A C 1
ATOM 2778 O O . PHE A 1 361 ? -22.527 -10.205 19.856 1.00 12.46 360 PHE A O 1
ATOM 2786 N N . ASN A 1 362 ? -22.294 -8.372 21.152 1.00 12.34 361 ASN A N 1
ATOM 2787 C CA . ASN A 1 362 ? -22.075 -9.132 22.388 1.00 12.98 361 ASN A CA 1
ATOM 2788 C C . ASN A 1 362 ? -20.824 -10.051 22.388 1.00 13.97 361 ASN A C 1
ATOM 2789 O O . ASN A 1 362 ? -20.663 -10.855 23.320 1.00 14.84 361 ASN A O 1
ATOM 2794 N N . GLY A 1 363 ? -19.939 -9.849 21.412 1.00 14.36 362 GLY A N 1
ATOM 2795 C CA . GLY A 1 363 ? -18.740 -10.586 21.233 1.00 14.75 362 GLY A CA 1
ATOM 2796 C C . GLY A 1 363 ? -18.896 -11.987 20.698 1.00 15.17 362 GLY A C 1
ATOM 2797 O O . GLY A 1 363 ? -17.917 -12.744 20.632 1.00 15.68 362 GLY A O 1
ATOM 2798 N N . PHE A 1 364 ? -20.092 -12.428 20.362 1.00 14.20 363 PHE A N 1
ATOM 2799 C CA . PHE A 1 364 ? -20.187 -13.721 19.727 1.00 14.78 363 PHE A CA 1
ATOM 2800 C C . PHE A 1 364 ? -19.381 -13.859 18.451 1.00 15.33 363 PHE A C 1
ATOM 2801 O O . PHE A 1 364 ? -19.156 -12.862 17.736 1.00 14.12 363 PHE A O 1
ATOM 2809 N N . TYR A 1 365 ? -18.914 -15.086 18.159 1.00 14.56 364 TYR A N 1
ATOM 2810 C CA . TYR A 1 365 ? -18.231 -15.305 16.889 1.00 17.35 364 TYR A CA 1
ATOM 2811 C C . TYR A 1 365 ? -19.191 -15.348 15.722 1.00 17.67 364 TYR A C 1
ATOM 2812 O O . TYR A 1 365 ? -20.392 -15.736 15.910 1.00 20.03 364 TYR A O 1
ATOM 2821 N N . LEU A 1 366 ? -18.691 -15.039 14.532 1.00 15.58 365 LEU A N 1
ATOM 2822 C CA . LEU A 1 366 ? -19.486 -15.292 13.301 1.00 16.59 365 LEU A CA 1
ATOM 2823 C C . LEU A 1 366 ? -19.655 -16.815 13.109 1.00 15.57 365 LEU A C 1
ATOM 2824 O O . LEU A 1 366 ? -18.689 -17.587 13.132 1.00 17.44 365 LEU A O 1
ATOM 2829 N N . ALA A 1 367 ? -20.840 -17.310 12.892 1.00 13.73 366 ALA A N 1
ATOM 2830 C CA . ALA A 1 367 ? -20.993 -18.740 12.577 1.00 13.57 366 ALA A CA 1
ATOM 2831 C C . ALA A 1 367 ? -20.267 -19.046 11.281 1.00 13.18 366 ALA A C 1
ATOM 2832 O O . ALA A 1 367 ? -20.452 -18.322 10.301 1.00 13.07 366 ALA A O 1
ATOM 2834 N N . PRO A 1 368 ? -19.426 -20.118 11.288 1.00 13.32 367 PRO A N 1
ATOM 2835 C CA . PRO A 1 368 ? -18.684 -20.422 10.060 1.00 13.94 367 PRO A CA 1
ATOM 2836 C C . PRO A 1 368 ? -19.536 -21.186 9.051 1.00 13.40 367 PRO A C 1
ATOM 2837 O O . PRO A 1 368 ? -20.554 -21.764 9.435 1.00 13.97 367 PRO A O 1
ATOM 2841 N N . THR A 1 369 ? -19.109 -21.178 7.786 1.00 13.61 368 THR A N 1
ATOM 2842 C CA . THR A 1 369 ? -19.769 -21.919 6.715 1.00 13.40 368 THR A CA 1
ATOM 2843 C C . THR A 1 369 ? -18.923 -23.141 6.431 1.00 15.85 368 THR A C 1
ATOM 2844 O O . THR A 1 369 ? -17.772 -23.016 5.973 1.00 15.61 368 THR A O 1
ATOM 2848 N N . ILE A 1 370 ? -19.472 -24.287 6.760 1.00 12.08 369 ILE A N 1
ATOM 2849 C CA . ILE A 1 370 ? -18.855 -25.617 6.597 1.00 15.18 369 ILE A CA 1
ATOM 2850 C C . ILE A 1 370 ? -19.225 -26.110 5.191 1.00 13.59 369 ILE A C 1
ATOM 2851 O O . ILE A 1 370 ? -20.388 -25.971 4.765 1.00 13.33 369 ILE A O 1
ATOM 2856 N N . ILE A 1 371 ? -18.239 -26.582 4.444 1.00 11.27 370 ILE A N 1
ATOM 2857 C CA . ILE A 1 371 ? -18.459 -27.101 3.111 1.00 11.95 370 ILE A CA 1
ATOM 2858 C C . ILE A 1 371 ? -18.886 -28.569 3.216 1.00 12.66 370 ILE A C 1
ATOM 2859 O O . ILE A 1 371 ? -18.106 -29.421 3.619 1.00 12.87 370 ILE A O 1
ATOM 2864 N N . PHE A 1 372 ? -20.100 -28.855 2.814 1.00 11.90 371 PHE A N 1
ATOM 2865 C CA . PHE A 1 372 ? -20.690 -30.174 2.993 1.00 12.44 371 PHE A CA 1
ATOM 2866 C C . PHE A 1 372 ? -19.910 -31.274 2.249 1.00 13.31 371 PHE A C 1
ATOM 2867 O O . PHE A 1 372 ? -19.630 -32.349 2.776 1.00 12.18 371 PHE A O 1
ATOM 2875 N N . GLU A 1 373 ? -19.408 -30.940 1.089 1.00 12.07 372 GLU A N 1
ATOM 2876 C CA . GLU A 1 373 ? -18.713 -31.938 0.212 1.00 14.93 372 GLU A CA 1
ATOM 2877 C C . GLU A 1 373 ? -17.325 -32.301 0.786 1.00 15.18 372 GLU A C 1
ATOM 2878 O O . GLU A 1 373 ? -16.726 -33.305 0.330 1.00 15.95 372 GLU A O 1
ATOM 2884 N N . ASP A 1 374 ? -16.866 -31.575 1.786 1.00 15.92 373 ASP A N 1
ATOM 2885 C CA . ASP A 1 374 ? -15.626 -31.924 2.459 1.00 16.66 373 ASP A CA 1
ATOM 2886 C C . ASP A 1 374 ? -15.854 -32.796 3.702 1.00 16.63 373 ASP A C 1
ATOM 2887 O O . ASP A 1 374 ? -14.933 -33.080 4.421 1.00 17.43 373 ASP A O 1
ATOM 2892 N N . GLN A 1 375 ? -17.100 -33.166 3.946 1.00 13.53 374 GLN A N 1
ATOM 2893 C CA . GLN A 1 375 ? -17.467 -33.861 5.202 1.00 14.58 374 GLN A CA 1
ATOM 2894 C C . GLN A 1 375 ? -17.806 -35.294 4.893 1.00 12.88 374 GLN A C 1
ATOM 2895 O O . GLN A 1 375 ? -18.243 -35.584 3.864 1.00 13.00 374 GLN A O 1
ATOM 2901 N N . PRO A 1 376 ? -17.589 -36.189 5.860 1.00 14.02 375 PRO A N 1
ATOM 2902 C CA . PRO A 1 376 ? -17.891 -37.576 5.613 1.00 12.84 375 PRO A CA 1
ATOM 2903 C C . PRO A 1 376 ? -19.351 -37.822 5.398 1.00 13.35 375 PRO A C 1
ATOM 2904 O O . PRO A 1 376 ? -19.710 -38.769 4.735 1.00 12.10 375 PRO A O 1
ATOM 2908 N N . GLU A 1 377 ? -20.220 -36.991 5.912 1.00 12.44 376 GLU A N 1
ATOM 2909 C CA . GLU A 1 377 ? -21.660 -37.161 5.639 1.00 13.12 376 GLU A CA 1
ATOM 2910 C C . GLU A 1 377 ? -22.016 -37.082 4.154 1.00 12.95 376 GLU A C 1
ATOM 2911 O O . GLU A 1 377 ? -22.928 -37.769 3.699 1.00 13.50 376 GLU A O 1
ATOM 2917 N N . TYR A 1 378 ? -21.335 -36.247 3.379 1.00 11.52 377 TYR A N 1
ATOM 2918 C CA . TYR A 1 378 ? -21.532 -36.185 1.926 1.00 12.12 377 TYR A CA 1
ATOM 2919 C C . TYR A 1 378 ? -21.106 -37.437 1.274 1.00 13.87 377 TYR A C 1
ATOM 2920 O O . TYR A 1 378 ? -21.833 -38.025 0.443 1.00 13.17 377 TYR A O 1
ATOM 2929 N N . ALA A 1 379 ? -19.920 -37.888 1.679 1.00 14.18 378 ALA A N 1
ATOM 2930 C CA . ALA A 1 379 ? -19.413 -39.127 1.144 1.00 13.88 378 ALA A CA 1
ATOM 2931 C C . ALA A 1 379 ? -20.412 -40.274 1.443 1.00 14.43 378 ALA A C 1
ATOM 2932 O O . ALA A 1 379 ? -20.640 -41.222 0.593 1.00 15.62 378 ALA A O 1
ATOM 2934 N N . ALA A 1 380 ? -20.990 -40.260 2.628 1.00 14.04 379 ALA A N 1
ATOM 2935 C CA . ALA A 1 380 ? -21.966 -41.263 3.003 1.00 16.67 379 ALA A CA 1
ATOM 2936 C C . ALA A 1 380 ? -23.195 -41.200 2.086 1.00 18.53 379 ALA A C 1
ATOM 2937 O O . ALA A 1 380 ? -23.786 -42.207 1.766 1.00 19.16 379 ALA A O 1
ATOM 2939 N N . ARG A 1 381 ? -23.593 -39.997 1.698 1.00 15.91 380 ARG A N 1
ATOM 2940 C CA . ARG A 1 381 ? -24.662 -39.872 0.727 1.00 17.28 380 ARG A CA 1
ATOM 2941 C C . ARG A 1 381 ? -24.276 -40.507 -0.610 1.00 19.70 380 ARG A C 1
ATOM 2942 O O . ARG A 1 381 ? -25.096 -41.117 -1.247 1.00 20.97 380 ARG A O 1
ATOM 2950 N N . LEU A 1 382 ? -23.040 -40.318 -1.046 1.00 17.85 381 LEU A N 1
ATOM 2951 C CA . LEU A 1 382 ? -22.615 -40.862 -2.329 1.00 20.67 381 LEU A CA 1
ATOM 2952 C C . LEU A 1 382 ? -22.646 -42.362 -2.322 1.00 23.14 381 LEU A C 1
ATOM 2953 O O . LEU A 1 382 ? -23.014 -42.975 -3.295 1.00 25.97 381 LEU A O 1
ATOM 2958 N N . THR A 1 383 ? -22.181 -42.942 -1.236 1.00 23.79 382 THR A N 1
ATOM 2959 C CA . THR A 1 383 ? -22.194 -44.386 -1.128 1.00 31.10 382 THR A CA 1
ATOM 2960 C C . THR A 1 383 ? -23.603 -44.974 -1.015 1.00 37.14 382 THR A C 1
ATOM 2961 O O . THR A 1 383 ? -23.873 -46.030 -1.531 1.00 39.40 382 THR A O 1
ATOM 2965 N N . GLU A 1 384 ? -24.488 -44.285 -0.315 1.00 37.38 383 GLU A N 1
ATOM 2966 C CA . GLU A 1 384 ? -25.879 -44.689 -0.234 1.00 45.80 383 GLU A CA 1
ATOM 2967 C C . GLU A 1 384 ? -26.556 -44.701 -1.632 1.00 48.33 383 GLU A C 1
ATOM 2968 O O . GLU A 1 384 ? -27.255 -45.668 -1.924 1.00 55.87 383 GLU A O 1
ATOM 2974 N N . ASP A 1 385 ? -26.353 -43.671 -2.478 1.00 50.99 384 ASP A N 1
ATOM 2975 C CA . ASP A 1 385 ? -26.655 -43.784 -3.942 1.00 62.83 384 ASP A CA 1
ATOM 2976 C C . ASP A 1 385 ? -25.869 -44.994 -4.498 1.00 67.13 384 ASP A C 1
ATOM 2977 O O . ASP A 1 385 ? -26.335 -45.712 -5.376 1.00 72.76 384 ASP A O 1
ATOM 2982 N N . MET B 1 2 ? -20.677 17.220 31.845 1.00 68.58 1 MET B N 1
ATOM 2983 C CA . MET B 1 2 ? -21.210 18.527 31.386 1.00 70.45 1 MET B CA 1
ATOM 2984 C C . MET B 1 2 ? -21.576 18.533 29.875 1.00 66.73 1 MET B C 1
ATOM 2985 O O . MET B 1 2 ? -22.735 18.769 29.552 1.00 70.28 1 MET B O 1
ATOM 2990 N N . LYS B 1 3 ? -20.638 18.272 28.957 1.00 53.35 2 LYS B N 1
ATOM 2991 C CA . LYS B 1 3 ? -20.968 18.368 27.517 1.00 49.15 2 LYS B CA 1
ATOM 2992 C C . LYS B 1 3 ? -20.456 17.219 26.613 1.00 35.88 2 LYS B C 1
ATOM 2993 O O . LYS B 1 3 ? -19.453 16.551 26.889 1.00 35.08 2 LYS B O 1
ATOM 2999 N N . ASN B 1 4 ? -21.154 17.063 25.512 1.00 29.53 3 ASN B N 1
ATOM 3000 C CA . ASN B 1 4 ? -20.894 15.935 24.583 1.00 26.90 3 ASN B CA 1
ATOM 3001 C C . ASN B 1 4 ? -19.539 16.118 23.902 1.00 24.62 3 ASN B C 1
ATOM 3002 O O . ASN B 1 4 ? -19.146 17.235 23.625 1.00 26.66 3 ASN B O 1
ATOM 3007 N N . PHE B 1 5 ? -18.846 15.042 23.558 1.00 24.47 4 PHE B N 1
ATOM 3008 C CA . PHE B 1 5 ? -17.696 15.151 22.685 1.00 22.92 4 PHE B CA 1
ATOM 3009 C C . PHE B 1 5 ? -18.193 15.451 21.270 1.00 24.42 4 PHE B C 1
ATOM 3010 O O . PHE B 1 5 ? -19.023 14.721 20.727 1.00 21.75 4 PHE B O 1
ATOM 3018 N N . ARG B 1 6 ? -17.678 16.514 20.635 1.00 21.81 5 ARG B N 1
ATOM 3019 C CA . ARG B 1 6 ? -18.087 16.956 19.310 1.00 24.23 5 ARG B CA 1
ATOM 3020 C C . ARG B 1 6 ? -16.909 17.563 18.622 1.00 26.41 5 ARG B C 1
ATOM 3021 O O . ARG B 1 6 ? -16.281 18.509 19.157 1.00 24.28 5 ARG B O 1
ATOM 3029 N N . LEU B 1 7 ? -16.568 17.042 17.457 1.00 27.37 6 LEU B N 1
ATOM 3030 C CA . LEU B 1 7 ? -15.528 17.604 16.613 1.00 26.71 6 LEU B CA 1
ATOM 3031 C C . LEU B 1 7 ? -15.989 18.871 15.964 1.00 25.09 6 LEU B C 1
ATOM 3032 O O . LEU B 1 7 ? -17.122 18.976 15.566 1.00 23.43 6 LEU B O 1
ATOM 3037 N N . SER B 1 8 ? -15.091 19.880 15.845 1.00 24.14 7 SER B N 1
ATOM 3038 C CA . SER B 1 8 ? -15.432 21.060 15.121 1.00 26.31 7 SER B CA 1
ATOM 3039 C C . SER B 1 8 ? -15.306 20.768 13.630 1.00 25.13 7 SER B C 1
ATOM 3040 O O . SER B 1 8 ? -14.636 19.818 13.206 1.00 26.89 7 SER B O 1
ATOM 3043 N N . GLU B 1 9 ? -15.855 21.641 12.823 1.00 23.81 8 GLU B N 1
ATOM 3044 C CA . GLU B 1 9 ? -15.733 21.480 11.347 1.00 29.09 8 GLU B CA 1
ATOM 3045 C C . GLU B 1 9 ? -14.271 21.470 10.932 1.00 30.00 8 GLU B C 1
ATOM 3046 O O . GLU B 1 9 ? -13.857 20.670 10.079 1.00 26.77 8 GLU B O 1
ATOM 3052 N N . LYS B 1 10 ? -13.440 22.312 11.570 1.00 32.43 9 LYS B N 1
ATOM 3053 C CA . LYS B 1 10 ? -12.005 22.321 11.234 1.00 33.65 9 LYS B CA 1
ATOM 3054 C C . LYS B 1 10 ? -11.344 20.985 11.467 1.00 28.44 9 LYS B C 1
ATOM 3055 O O . LYS B 1 10 ? -10.555 20.525 10.639 1.00 29.45 9 LYS B O 1
ATOM 3061 N N . GLU B 1 11 ? -11.670 20.407 12.620 1.00 27.19 10 GLU B N 1
ATOM 3062 C CA . GLU B 1 11 ? -11.149 19.120 13.030 1.00 28.30 10 GLU B CA 1
ATOM 3063 C C . GLU B 1 11 ? -11.607 18.033 12.086 1.00 29.34 10 GLU B C 1
ATOM 3064 O O . GLU B 1 11 ? -10.806 17.229 11.653 1.00 26.93 10 GLU B O 1
ATOM 3070 N N . VAL B 1 12 ? -12.886 18.055 11.715 1.00 29.34 11 VAL B N 1
ATOM 3071 C CA . VAL B 1 12 ? -13.397 17.112 10.726 1.00 27.05 11 VAL B CA 1
ATOM 3072 C C . VAL B 1 12 ? -12.545 17.197 9.463 1.00 30.02 11 VAL B C 1
ATOM 3073 O O . VAL B 1 12 ? -12.095 16.167 8.950 1.00 31.68 11 VAL B O 1
ATOM 3077 N N . LYS B 1 13 ? -12.306 18.411 8.969 1.00 30.65 12 LYS B N 1
ATOM 3078 C CA . LYS B 1 13 ? -11.568 18.576 7.717 1.00 33.86 12 LYS B CA 1
ATOM 3079 C C . LYS B 1 13 ? -10.161 18.082 7.828 1.00 27.08 12 LYS B C 1
ATOM 3080 O O . LYS B 1 13 ? -9.716 17.402 6.955 1.00 31.73 12 LYS B O 1
ATOM 3086 N N . THR B 1 14 ? -9.470 18.356 8.924 1.00 31.35 13 THR B N 1
ATOM 3087 C CA . THR B 1 14 ? -8.057 17.949 9.043 1.00 31.85 13 THR B CA 1
ATOM 3088 C C . THR B 1 14 ? -7.928 16.462 9.280 1.00 28.76 13 THR B C 1
ATOM 3089 O O . THR B 1 14 ? -7.064 15.820 8.709 1.00 28.16 13 THR B O 1
ATOM 3093 N N . LEU B 1 15 ? -8.837 15.884 10.060 1.00 28.30 14 LEU B N 1
ATOM 3094 C CA . LEU B 1 15 ? -8.887 14.406 10.218 1.00 25.98 14 LEU B CA 1
ATOM 3095 C C . LEU B 1 15 ? -9.102 13.734 8.896 1.00 25.74 14 LEU B C 1
ATOM 3096 O O . LEU B 1 15 ? -8.400 12.774 8.551 1.00 28.26 14 LEU B O 1
ATOM 3101 N N . ALA B 1 16 ? -10.071 14.223 8.148 1.00 26.58 15 ALA B N 1
ATOM 3102 C CA . ALA B 1 16 ? -10.484 13.563 6.931 1.00 28.93 15 ALA B CA 1
ATOM 3103 C C . ALA B 1 16 ? -9.469 13.670 5.788 1.00 32.94 15 ALA B C 1
ATOM 3104 O O . ALA B 1 16 ? -9.470 12.822 4.931 1.00 29.08 15 ALA B O 1
ATOM 3106 N N . LYS B 1 17 ? -8.655 14.743 5.762 1.00 37.73 16 LYS B N 1
ATOM 3107 C CA . LYS B 1 17 ? -7.441 14.839 4.851 1.00 36.79 16 LYS B CA 1
ATOM 3108 C C . LYS B 1 17 ? -6.470 13.691 5.061 1.00 31.99 16 LYS B C 1
ATOM 3109 O O . LYS B 1 17 ? -5.912 13.157 4.155 1.00 34.36 16 LYS B O 1
ATOM 3115 N N . ARG B 1 18 ? -6.327 13.287 6.299 1.00 31.94 17 ARG B N 1
ATOM 3116 C CA . ARG B 1 18 ? -5.415 12.208 6.744 1.00 34.96 17 ARG B CA 1
ATOM 3117 C C . ARG B 1 18 ? -6.007 10.779 6.859 1.00 36.47 17 ARG B C 1
ATOM 3118 O O . ARG B 1 18 ? -5.272 9.804 6.766 1.00 34.09 17 ARG B O 1
ATOM 3126 N N . ILE B 1 19 ? -7.313 10.634 7.106 1.00 33.27 18 ILE B N 1
ATOM 3127 C CA . ILE B 1 19 ? -7.890 9.273 7.361 1.00 32.66 18 ILE B CA 1
ATOM 3128 C C . ILE B 1 19 ? -9.054 9.086 6.390 1.00 26.89 18 ILE B C 1
ATOM 3129 O O . ILE B 1 19 ? -9.931 9.895 6.397 1.00 27.16 18 ILE B O 1
ATOM 3134 N N . PRO B 1 20 ? -9.088 8.007 5.607 1.00 26.59 19 PRO B N 1
ATOM 3135 C CA . PRO B 1 20 ? -10.221 7.838 4.717 1.00 28.41 19 PRO B CA 1
ATOM 3136 C C . PRO B 1 20 ? -11.548 7.568 5.470 1.00 22.76 19 PRO B C 1
ATOM 3137 O O . PRO B 1 20 ? -11.568 6.769 6.417 1.00 22.33 19 PRO B O 1
ATOM 3141 N N . THR B 1 21 ? -12.601 8.252 5.035 1.00 21.41 20 THR B N 1
ATOM 3142 C CA . THR B 1 21 ? -13.949 8.018 5.532 1.00 20.26 20 THR B CA 1
ATOM 3143 C C . THR B 1 21 ? -14.457 6.684 5.024 1.00 21.18 20 THR B C 1
ATOM 3144 O O . THR B 1 21 ? -13.958 6.107 4.009 1.00 22.10 20 THR B O 1
ATOM 3148 N N . PRO B 1 22 ? -15.404 6.111 5.748 1.00 19.99 21 PRO B N 1
ATOM 3149 C CA . PRO B 1 22 ? -15.853 6.543 7.059 1.00 17.76 21 PRO B CA 1
ATOM 3150 C C . PRO B 1 22 ? -14.969 6.137 8.226 1.00 17.92 21 PRO B C 1
ATOM 3151 O O . PRO B 1 22 ? -14.361 5.094 8.192 1.00 16.85 21 PRO B O 1
ATOM 3155 N N . PHE B 1 23 ? -14.991 6.927 9.294 1.00 18.12 22 PHE B N 1
ATOM 3156 C CA . PHE B 1 23 ? -14.277 6.558 10.505 1.00 18.24 22 PHE B CA 1
ATOM 3157 C C . PHE B 1 23 ? -14.944 7.130 11.699 1.00 17.05 22 PHE B C 1
ATOM 3158 O O . PHE B 1 23 ? -15.566 8.177 11.600 1.00 18.10 22 PHE B O 1
ATOM 3166 N N . LEU B 1 24 ? -14.819 6.445 12.856 1.00 17.89 23 LEU B N 1
ATOM 3167 C CA . LEU B 1 24 ? -15.296 6.940 14.144 1.00 17.69 23 LEU B CA 1
ATOM 3168 C C . LEU B 1 24 ? -14.112 7.555 14.880 1.00 18.89 23 LEU B C 1
ATOM 3169 O O . LEU B 1 24 ? -12.948 7.103 14.755 1.00 21.82 23 LEU B O 1
ATOM 3174 N N . VAL B 1 25 ? -14.408 8.539 15.699 1.00 19.27 24 VAL B N 1
ATOM 3175 C CA . VAL B 1 25 ? -13.426 9.129 16.573 1.00 18.19 24 VAL B CA 1
ATOM 3176 C C . VAL B 1 25 ? -13.920 9.111 18.002 1.00 18.08 24 VAL B C 1
ATOM 3177 O O . VAL B 1 25 ? -15.006 9.659 18.302 1.00 18.38 24 VAL B O 1
ATOM 3181 N N . ALA B 1 26 ? -13.186 8.401 18.848 1.00 17.35 25 ALA B N 1
ATOM 3182 C CA . ALA B 1 26 ? -13.472 8.287 20.249 1.00 18.43 25 ALA B CA 1
ATOM 3183 C C . ALA B 1 26 ? -12.626 9.194 21.105 1.00 21.22 25 ALA B C 1
ATOM 3184 O O . ALA B 1 26 ? -11.391 9.178 20.966 1.00 19.62 25 ALA B O 1
ATOM 3186 N N . SER B 1 27 ? -13.252 9.865 22.064 1.00 21.55 26 SER B N 1
ATOM 3187 C CA . SER B 1 27 ? -12.507 10.611 23.120 1.00 22.05 26 SER B CA 1
ATOM 3188 C C . SER B 1 27 ? -12.372 9.858 24.443 1.00 20.39 26 SER B C 1
ATOM 3189 O O . SER B 1 27 ? -13.326 9.617 25.162 1.00 21.91 26 SER B O 1
ATOM 3192 N N . LEU B 1 28 ? -11.173 9.417 24.743 1.00 18.81 27 LEU B N 1
ATOM 3193 C CA . LEU B 1 28 ? -10.921 8.787 26.006 1.00 21.13 27 LEU B CA 1
ATOM 3194 C C . LEU B 1 28 ? -11.216 9.748 27.155 1.00 22.66 27 LEU B C 1
ATOM 3195 O O . LEU B 1 28 ? -11.684 9.327 28.201 1.00 20.77 27 LEU B O 1
ATOM 3200 N N . ASP B 1 29 ? -10.910 11.040 26.961 1.00 20.66 28 ASP B N 1
ATOM 3201 C CA . ASP B 1 29 ? -11.107 11.968 28.054 1.00 24.89 28 ASP B CA 1
ATOM 3202 C C . ASP B 1 29 ? -12.576 12.056 28.400 1.00 22.49 28 ASP B C 1
ATOM 3203 O O . ASP B 1 29 ? -12.906 12.190 29.586 1.00 21.65 28 ASP B O 1
ATOM 3208 N N . LYS B 1 30 ? -13.439 11.967 27.380 1.00 20.87 29 LYS B N 1
ATOM 3209 C CA . LYS B 1 30 ? -14.920 11.975 27.584 1.00 20.62 29 LYS B CA 1
ATOM 3210 C C . LYS B 1 30 ? -15.397 10.716 28.252 1.00 21.24 29 LYS B C 1
ATOM 3211 O O . LYS B 1 30 ? -16.233 10.781 29.137 1.00 19.87 29 LYS B O 1
ATOM 3217 N N . VAL B 1 31 ? -14.893 9.571 27.859 1.00 17.01 30 VAL B N 1
ATOM 3218 C CA . VAL B 1 31 ? -15.194 8.354 28.629 1.00 18.67 30 VAL B CA 1
ATOM 3219 C C . VAL B 1 31 ? -14.836 8.484 30.089 1.00 17.94 30 VAL B C 1
ATOM 3220 O O . VAL B 1 31 ? -15.624 8.182 30.960 1.00 17.16 30 VAL B O 1
ATOM 3224 N N . GLU B 1 32 ? -13.624 8.937 30.365 1.00 18.76 31 GLU B N 1
ATOM 3225 C CA . GLU B 1 32 ? -13.212 9.117 31.727 1.00 22.09 31 GLU B CA 1
ATOM 3226 C C . GLU B 1 32 ? -14.152 10.108 32.481 1.00 19.20 31 GLU B C 1
ATOM 3227 O O . GLU B 1 32 ? -14.471 9.843 33.616 1.00 19.24 31 GLU B O 1
ATOM 3233 N N . GLU B 1 33 ? -14.544 11.205 31.843 1.00 21.44 32 GLU B N 1
ATOM 3234 C CA . GLU B 1 33 ? -15.394 12.193 32.453 1.00 25.77 32 GLU B CA 1
ATOM 3235 C C . GLU B 1 33 ? -16.765 11.524 32.771 1.00 24.83 32 GLU B C 1
ATOM 3236 O O . GLU B 1 33 ? -17.394 11.762 33.819 1.00 21.13 32 GLU B O 1
ATOM 3242 N N . ASN B 1 34 ? -17.226 10.692 31.852 1.00 20.27 33 ASN B N 1
ATOM 3243 C CA . ASN B 1 34 ? -18.501 9.925 32.092 1.00 19.86 33 ASN B CA 1
ATOM 3244 C C . ASN B 1 34 ? -18.362 8.982 33.229 1.00 17.61 33 ASN B C 1
ATOM 3245 O O . ASN B 1 34 ? -19.308 8.875 34.009 1.00 18.75 33 ASN B O 1
ATOM 3250 N N . TYR B 1 35 ? -17.210 8.299 33.401 1.00 17.12 34 TYR B N 1
ATOM 3251 C CA . TYR B 1 35 ? -17.043 7.346 34.461 1.00 16.87 34 TYR B CA 1
ATOM 3252 C C . TYR B 1 35 ? -17.025 8.134 35.798 1.00 18.69 34 TYR B C 1
ATOM 3253 O O . TYR B 1 35 ? -17.643 7.727 36.770 1.00 20.98 34 TYR B O 1
ATOM 3262 N N . GLN B 1 36 ? -16.327 9.266 35.811 1.00 19.98 35 GLN B N 1
ATOM 3263 C CA . GLN B 1 36 ? -16.140 10.041 37.050 1.00 22.39 35 GLN B CA 1
ATOM 3264 C C . GLN B 1 36 ? -17.469 10.672 37.501 1.00 19.56 35 GLN B C 1
ATOM 3265 O O . GLN B 1 36 ? -17.778 10.675 38.700 1.00 22.40 35 GLN B O 1
ATOM 3271 N N . PHE B 1 37 ? -18.263 11.088 36.533 1.00 23.04 36 PHE B N 1
ATOM 3272 C CA . PHE B 1 37 ? -19.581 11.637 36.790 1.00 22.27 36 PHE B CA 1
ATOM 3273 C C . PHE B 1 37 ? -20.453 10.597 37.466 1.00 21.82 36 PHE B C 1
ATOM 3274 O O . PHE B 1 37 ? -21.146 10.894 38.390 1.00 19.99 36 PHE B O 1
ATOM 3282 N N . MET B 1 38 ? -20.395 9.361 37.000 1.00 19.74 37 MET B N 1
ATOM 3283 C CA . MET B 1 38 ? -21.122 8.294 37.660 1.00 22.14 37 MET B CA 1
ATOM 3284 C C . MET B 1 38 ? -20.630 8.008 39.086 1.00 21.49 37 MET B C 1
ATOM 3285 O O . MET B 1 38 ? -21.404 7.744 39.963 1.00 20.27 37 MET B O 1
ATOM 3290 N N . ARG B 1 39 ? -19.319 8.038 39.270 1.00 18.94 38 ARG B N 1
ATOM 3291 C CA . ARG B 1 39 ? -18.729 7.834 40.566 1.00 20.96 38 ARG B CA 1
ATOM 3292 C C . ARG B 1 39 ? -19.166 8.942 41.516 1.00 20.06 38 ARG B C 1
ATOM 3293 O O . ARG B 1 39 ? -19.336 8.716 42.681 1.00 23.23 38 ARG B O 1
ATOM 3301 N N . ARG B 1 40 ? -19.237 10.152 41.001 1.00 21.23 39 ARG B N 1
ATOM 3302 C CA . ARG B 1 40 ? -19.686 11.299 41.769 1.00 24.33 39 ARG B CA 1
ATOM 3303 C C . ARG B 1 40 ? -21.163 11.271 42.177 1.00 24.31 39 ARG B C 1
ATOM 3304 O O . ARG B 1 40 ? -21.493 11.468 43.328 1.00 20.66 39 ARG B O 1
ATOM 3312 N N . HIS B 1 41 ? -22.039 10.959 41.234 1.00 19.91 40 HIS B N 1
ATOM 3313 C CA . HIS B 1 41 ? -23.462 11.048 41.495 1.00 19.93 40 HIS B CA 1
ATOM 3314 C C . HIS B 1 41 ? -24.122 9.739 41.917 1.00 23.77 40 HIS B C 1
ATOM 3315 O O . HIS B 1 41 ? -25.176 9.729 42.501 1.00 20.56 40 HIS B O 1
ATOM 3322 N N . LEU B 1 42 ? -23.462 8.640 41.609 1.00 20.16 41 LEU B N 1
ATOM 3323 C CA . LEU B 1 42 ? -23.911 7.347 42.050 1.00 20.22 41 LEU B CA 1
ATOM 3324 C C . LEU B 1 42 ? -22.805 6.623 42.754 1.00 20.86 41 LEU B C 1
ATOM 3325 O O . LEU B 1 42 ? -22.408 5.467 42.451 1.00 17.46 41 LEU B O 1
ATOM 3330 N N . PRO B 1 43 ? -22.295 7.239 43.865 1.00 20.10 42 PRO B N 1
ATOM 3331 C CA . PRO B 1 43 ? -21.145 6.593 44.521 1.00 20.62 42 PRO B CA 1
ATOM 3332 C C . PRO B 1 43 ? -21.372 5.219 45.124 1.00 19.77 42 PRO B C 1
ATOM 3333 O O . PRO B 1 43 ? -20.420 4.432 45.205 1.00 21.19 42 PRO B O 1
ATOM 3337 N N . ARG B 1 44 ? -22.596 4.854 45.500 1.00 19.51 43 ARG B N 1
ATOM 3338 C CA . ARG B 1 44 ? -22.842 3.539 46.128 1.00 19.85 43 ARG B CA 1
ATOM 3339 C C . ARG B 1 44 ? -22.841 2.352 45.158 1.00 19.69 43 ARG B C 1
ATOM 3340 O O . ARG B 1 44 ? -22.766 1.221 45.609 1.00 23.57 43 ARG B O 1
ATOM 3348 N N . ALA B 1 45 ? -22.889 2.628 43.865 1.00 21.49 44 ALA B N 1
ATOM 3349 C CA . ALA B 1 45 ? -22.893 1.504 42.884 1.00 21.17 44 ALA B CA 1
ATOM 3350 C C . ALA B 1 45 ? -21.575 1.382 42.118 1.00 18.06 44 ALA B C 1
ATOM 3351 O O . ALA B 1 45 ? -21.269 2.170 41.242 1.00 21.49 44 ALA B O 1
ATOM 3353 N N . GLY B 1 46 ? -20.787 0.379 42.487 1.00 17.92 45 GLY B N 1
ATOM 3354 C CA . GLY B 1 46 ? -19.525 0.064 41.815 1.00 20.62 45 GLY B CA 1
ATOM 3355 C C . GLY B 1 46 ? -19.874 -0.356 40.337 1.00 19.03 45 GLY B C 1
ATOM 3356 O O . GLY B 1 46 ? -20.919 -0.994 40.127 1.00 17.91 45 GLY B O 1
ATOM 3357 N N . VAL B 1 47 ? -19.054 0.078 39.405 1.00 22.02 46 VAL B N 1
ATOM 3358 C CA . VAL B 1 47 ? -19.300 -0.082 37.939 1.00 19.01 46 VAL B CA 1
ATOM 3359 C C . VAL B 1 47 ? -18.744 -1.354 37.359 1.00 20.67 46 VAL B C 1
ATOM 3360 O O . VAL B 1 47 ? -17.514 -1.598 37.477 1.00 23.09 46 VAL B O 1
ATOM 3364 N N . PHE B 1 48 ? -19.621 -2.170 36.781 1.00 17.83 47 PHE B N 1
ATOM 3365 C CA . PHE B 1 48 ? -19.256 -3.232 35.849 1.00 19.03 47 PHE B CA 1
ATOM 3366 C C . PHE B 1 48 ? -19.635 -2.707 34.453 1.00 17.87 47 PHE B C 1
ATOM 3367 O O . PHE B 1 48 ? -20.821 -2.721 34.144 1.00 20.75 47 PHE B O 1
ATOM 3375 N N . TYR B 1 49 ? -18.702 -2.215 33.676 1.00 14.70 48 TYR B N 1
ATOM 3376 C CA . TYR B 1 49 ? -18.937 -1.648 32.364 1.00 15.36 48 TYR B CA 1
ATOM 3377 C C . TYR B 1 49 ? -19.490 -2.743 31.413 1.00 15.52 48 TYR B C 1
ATOM 3378 O O . TYR B 1 49 ? -18.872 -3.800 31.264 1.00 14.37 48 TYR B O 1
ATOM 3387 N N . ALA B 1 50 ? -20.681 -2.490 30.867 1.00 16.38 49 ALA B N 1
ATOM 3388 C CA . ALA B 1 50 ? -21.304 -3.441 29.896 1.00 15.03 49 ALA B CA 1
ATOM 3389 C C . ALA B 1 50 ? -20.676 -3.161 28.506 1.00 14.11 49 ALA B C 1
ATOM 3390 O O . ALA B 1 50 ? -21.204 -2.422 27.701 1.00 14.07 49 ALA B O 1
ATOM 3392 N N . MET B 1 51 ? -19.564 -3.863 28.258 1.00 14.00 50 MET B N 1
ATOM 3393 C CA . MET B 1 51 ? -18.746 -3.641 27.096 1.00 15.30 50 MET B CA 1
ATOM 3394 C C . MET B 1 51 ? -19.416 -4.030 25.772 1.00 15.21 50 MET B C 1
ATOM 3395 O O . MET B 1 51 ? -18.986 -3.556 24.733 1.00 13.89 50 MET B O 1
ATOM 3400 N N . LYS B 1 52 ? -20.584 -4.655 25.856 1.00 15.22 51 LYS B N 1
ATOM 3401 C CA . LYS B 1 52 ? -21.413 -4.951 24.692 1.00 16.71 51 LYS B CA 1
ATOM 3402 C C . LYS B 1 52 ? -21.740 -3.644 23.960 1.00 15.06 51 LYS B C 1
ATOM 3403 O O . LYS B 1 52 ? -21.935 -3.644 22.780 1.00 15.25 51 LYS B O 1
ATOM 3409 N N . ALA B 1 53 ? -21.867 -2.552 24.692 1.00 13.26 52 ALA B N 1
ATOM 3410 C CA . ALA B 1 53 ? -22.124 -1.244 24.090 1.00 14.35 52 ALA B CA 1
ATOM 3411 C C . ALA B 1 53 ? -21.020 -0.701 23.182 1.00 13.49 52 ALA B C 1
ATOM 3412 O O . ALA B 1 53 ? -21.288 -0.073 22.194 1.00 13.55 52 ALA B O 1
ATOM 3414 N N . ASN B 1 54 ? -19.788 -0.851 23.639 1.00 15.11 53 ASN B N 1
ATOM 3415 C CA . ASN B 1 54 ? -18.617 -0.416 22.908 1.00 15.61 53 ASN B CA 1
ATOM 3416 C C . ASN B 1 54 ? -17.357 -1.066 23.466 1.00 15.85 53 ASN B C 1
ATOM 3417 O O . ASN B 1 54 ? -16.891 -0.712 24.529 1.00 15.80 53 ASN B O 1
ATOM 3422 N N . PRO B 1 55 ? -16.770 -1.984 22.725 1.00 15.35 54 PRO B N 1
ATOM 3423 C CA . PRO B 1 55 ? -15.623 -2.719 23.258 1.00 15.65 54 PRO B CA 1
ATOM 3424 C C . PRO B 1 55 ? -14.270 -2.219 22.747 1.00 16.77 54 PRO B C 1
ATOM 3425 O O . PRO B 1 55 ? -13.334 -2.979 22.750 1.00 16.59 54 PRO B O 1
ATOM 3429 N N . THR B 1 56 ? -14.191 -0.990 22.259 1.00 17.25 55 THR B N 1
ATOM 3430 C CA . THR B 1 56 ? -12.937 -0.503 21.706 1.00 19.17 55 THR B CA 1
ATOM 3431 C C . THR B 1 56 ? -11.798 -0.726 22.711 1.00 18.85 55 THR B C 1
ATOM 3432 O O . THR B 1 56 ? -11.909 -0.331 23.842 1.00 18.88 55 THR B O 1
ATOM 3436 N N . PRO B 1 57 ? -10.697 -1.350 22.288 1.00 19.39 56 PRO B N 1
ATOM 3437 C CA . PRO B 1 57 ? -9.699 -1.768 23.280 1.00 21.06 56 PRO B CA 1
ATOM 3438 C C . PRO B 1 57 ? -9.114 -0.594 24.138 1.00 18.74 56 PRO B C 1
ATOM 3439 O O . PRO B 1 57 ? -8.943 -0.795 25.329 1.00 20.78 56 PRO B O 1
ATOM 3443 N N . GLU B 1 58 ? -8.859 0.547 23.552 1.00 22.68 57 GLU B N 1
ATOM 3444 C CA . GLU B 1 58 ? -8.289 1.660 24.341 1.00 22.36 57 GLU B CA 1
ATOM 3445 C C . GLU B 1 58 ? -9.265 2.164 25.397 1.00 26.00 57 GLU B C 1
ATOM 3446 O O . GLU B 1 58 ? -8.846 2.638 26.500 1.00 19.49 57 GLU B O 1
ATOM 3452 N N . ILE B 1 59 ? -10.570 2.005 25.113 1.00 23.21 58 ILE B N 1
ATOM 3453 C CA . ILE B 1 59 ? -11.570 2.358 26.075 1.00 20.23 58 ILE B CA 1
ATOM 3454 C C . ILE B 1 59 ? -11.566 1.381 27.216 1.00 19.15 58 ILE B C 1
ATOM 3455 O O . ILE B 1 59 ? -11.614 1.770 28.388 1.00 20.32 58 ILE B O 1
ATOM 3460 N N . LEU B 1 60 ? -11.496 0.086 26.933 1.00 16.96 59 LEU B N 1
ATOM 3461 C CA . LEU B 1 60 ? -11.508 -0.888 27.936 1.00 17.86 59 LEU B CA 1
ATOM 3462 C C . LEU B 1 60 ? -10.284 -0.732 28.866 1.00 20.69 59 LEU B C 1
ATOM 3463 O O . LEU B 1 60 ? -10.374 -0.912 30.111 1.00 19.31 59 LEU B O 1
ATOM 3468 N N . SER B 1 61 ? -9.137 -0.482 28.238 1.00 22.38 60 SER B N 1
ATOM 3469 C CA . SER B 1 61 ? -7.890 -0.354 28.992 1.00 23.06 60 SER B CA 1
ATOM 3470 C C . SER B 1 61 ? -7.975 0.899 29.892 1.00 20.54 60 SER B C 1
ATOM 3471 O O . SER B 1 61 ? -7.617 0.809 31.039 1.00 23.56 60 SER B O 1
ATOM 3474 N N . LEU B 1 62 ? -8.488 1.987 29.374 1.00 20.53 61 LEU B N 1
ATOM 3475 C CA . LEU B 1 62 ? -8.767 3.185 30.194 1.00 21.19 61 LEU B CA 1
ATOM 3476 C C . LEU B 1 62 ? -9.608 2.872 31.394 1.00 22.57 61 LEU B C 1
ATOM 3477 O O . LEU B 1 62 ? -9.254 3.155 32.538 1.00 23.59 61 LEU B O 1
ATOM 3482 N N . LEU B 1 63 ? -10.757 2.214 31.169 1.00 20.80 62 LEU B N 1
ATOM 3483 C CA . LEU B 1 63 ? -11.656 1.823 32.225 1.00 20.51 62 LEU B CA 1
ATOM 3484 C C . LEU B 1 63 ? -11.059 0.890 33.207 1.00 20.97 62 LEU B C 1
ATOM 3485 O O . LEU B 1 63 ? -11.240 1.072 34.452 1.00 24.16 62 LEU B O 1
ATOM 3490 N N . ALA B 1 64 ? -10.250 -0.038 32.746 1.00 21.93 63 ALA B N 1
ATOM 3491 C CA . ALA B 1 64 ? -9.620 -0.941 33.661 1.00 22.38 63 ALA B CA 1
ATOM 3492 C C . ALA B 1 64 ? -8.624 -0.113 34.518 1.00 22.72 63 ALA B C 1
ATOM 3493 O O . ALA B 1 64 ? -8.479 -0.390 35.657 1.00 26.35 63 ALA B O 1
ATOM 3495 N N . GLY B 1 65 ? -7.954 0.837 33.919 1.00 29.53 64 GLY B N 1
ATOM 3496 C CA . GLY B 1 65 ? -6.974 1.644 34.650 1.00 32.44 64 GLY B CA 1
ATOM 3497 C C . GLY B 1 65 ? -7.659 2.524 35.708 1.00 33.69 64 GLY B C 1
ATOM 3498 O O . GLY B 1 65 ? -7.042 2.859 36.700 1.00 33.70 64 GLY B O 1
ATOM 3499 N N . LEU B 1 66 ? -8.934 2.894 35.485 1.00 29.20 65 LEU B N 1
ATOM 3500 C CA . LEU B 1 66 ? -9.728 3.655 36.401 1.00 24.99 65 LEU B CA 1
ATOM 3501 C C . LEU B 1 66 ? -10.323 2.839 37.537 1.00 25.50 65 LEU B C 1
ATOM 3502 O O . LEU B 1 66 ? -10.856 3.392 38.468 1.00 24.73 65 LEU B O 1
ATOM 3507 N N . GLY B 1 67 ? -10.198 1.517 37.505 1.00 21.50 66 GLY B N 1
ATOM 3508 C CA . GLY B 1 67 ? -10.733 0.658 38.499 1.00 22.83 66 GLY B CA 1
ATOM 3509 C C . GLY B 1 67 ? -12.133 0.038 38.173 1.00 19.76 66 GLY B C 1
ATOM 3510 O O . GLY B 1 67 ? -12.745 -0.591 39.003 1.00 20.02 66 GLY B O 1
ATOM 3511 N N . SER B 1 68 ? -12.563 0.185 36.928 1.00 22.91 67 SER B N 1
ATOM 3512 C CA . SER B 1 68 ? -13.867 -0.411 36.484 1.00 19.27 67 SER B CA 1
ATOM 3513 C C . SER B 1 68 ? -13.810 -1.885 36.480 1.00 18.56 67 SER B C 1
ATOM 3514 O O . SER B 1 68 ? -12.798 -2.467 36.181 1.00 19.23 67 SER B O 1
ATOM 3517 N N . HIS B 1 69 ? -14.916 -2.518 36.838 1.00 18.83 68 HIS B N 1
ATOM 3518 C CA . HIS B 1 69 ? -15.133 -3.888 36.512 1.00 17.30 68 HIS B CA 1
ATOM 3519 C C . HIS B 1 69 ? -15.839 -3.969 35.107 1.00 16.51 68 HIS B C 1
ATOM 3520 O O . HIS B 1 69 ? -15.955 -2.941 34.422 1.00 15.89 68 HIS B O 1
ATOM 3527 N N . PHE B 1 70 ? -16.150 -5.208 34.699 1.00 16.53 69 PHE B N 1
ATOM 3528 C CA . PHE B 1 70 ? -16.716 -5.495 33.348 1.00 16.69 69 PHE B CA 1
ATOM 3529 C C . PHE B 1 70 ? -17.809 -6.536 33.393 1.00 16.02 69 PHE B C 1
ATOM 3530 O O . PHE B 1 70 ? -17.715 -7.598 34.004 1.00 16.07 69 PHE B O 1
ATOM 3538 N N . ASP B 1 71 ? -18.882 -6.231 32.670 1.00 15.69 70 ASP B N 1
ATOM 3539 C CA . ASP B 1 71 ? -19.965 -7.168 32.451 1.00 14.81 70 ASP B CA 1
ATOM 3540 C C . ASP B 1 71 ? -19.688 -7.755 31.065 1.00 13.70 70 ASP B C 1
ATOM 3541 O O . ASP B 1 71 ? -19.560 -7.017 30.078 1.00 15.60 70 ASP B O 1
ATOM 3546 N N . VAL B 1 72 ? -19.519 -9.057 31.061 1.00 15.10 71 VAL B N 1
ATOM 3547 C CA . VAL B 1 72 ? -19.236 -9.805 29.845 1.00 15.17 71 VAL B CA 1
ATOM 3548 C C . VAL B 1 72 ? -20.466 -10.676 29.440 1.00 14.67 71 VAL B C 1
ATOM 3549 O O . VAL B 1 72 ? -21.060 -11.330 30.271 1.00 15.77 71 VAL B O 1
ATOM 3553 N N . ALA B 1 73 ? -20.711 -10.744 28.120 1.00 15.51 72 ALA B N 1
ATOM 3554 C CA . ALA B 1 73 ? -21.915 -11.421 27.541 1.00 13.55 72 ALA B CA 1
ATOM 3555 C C . ALA B 1 73 ? -21.538 -12.692 26.798 1.00 13.74 72 ALA B C 1
ATOM 3556 O O . ALA B 1 73 ? -22.425 -13.485 26.519 1.00 13.98 72 ALA B O 1
ATOM 3558 N N . SER B 1 74 ? -20.235 -12.982 26.629 1.00 13.84 73 SER B N 1
ATOM 3559 C CA . SER B 1 74 ? -19.796 -14.150 25.891 1.00 15.71 73 SER B CA 1
ATOM 3560 C C . SER B 1 74 ? -18.310 -14.460 26.115 1.00 16.78 73 SER B C 1
ATOM 3561 O O . SER B 1 74 ? -17.580 -13.626 26.579 1.00 14.87 73 SER B O 1
ATOM 3564 N N . ALA B 1 75 ? -17.894 -15.609 25.642 1.00 14.31 74 ALA B N 1
ATOM 3565 C CA . ALA B 1 75 ? -16.469 -15.956 25.541 1.00 15.85 74 ALA B CA 1
ATOM 3566 C C . ALA B 1 75 ? -15.653 -14.881 24.845 1.00 16.10 74 ALA B C 1
ATOM 3567 O O . ALA B 1 75 ? -14.537 -14.585 25.268 1.00 16.98 74 ALA B O 1
ATOM 3569 N N . GLY B 1 76 ? -16.127 -14.378 23.701 1.00 15.84 75 GLY B N 1
ATOM 3570 C CA . GLY B 1 76 ? -15.435 -13.411 22.923 1.00 14.88 75 GLY B CA 1
ATOM 3571 C C . GLY B 1 76 ? -15.080 -12.155 23.721 1.00 16.74 75 GLY B C 1
ATOM 3572 O O . GLY B 1 76 ? -14.019 -11.575 23.533 1.00 15.42 75 GLY B O 1
ATOM 3573 N N . GLU B 1 77 ? -16.043 -11.673 24.482 1.00 16.15 76 GLU B N 1
ATOM 3574 C CA . GLU B 1 77 ? -15.831 -10.497 25.347 1.00 16.66 76 GLU B CA 1
ATOM 3575 C C . GLU B 1 77 ? -14.797 -10.802 26.450 1.00 15.67 76 GLU B C 1
ATOM 3576 O O . GLU B 1 77 ? -13.887 -9.971 26.696 1.00 15.94 76 GLU B O 1
ATOM 3582 N N . MET B 1 78 ? -14.883 -11.965 27.049 1.00 15.90 77 MET B N 1
ATOM 3583 C CA . MET B 1 78 ? -13.880 -12.396 28.041 1.00 16.92 77 MET B CA 1
ATOM 3584 C C . MET B 1 78 ? -12.488 -12.461 27.426 1.00 19.24 77 MET B C 1
ATOM 3585 O O . MET B 1 78 ? -11.485 -12.044 28.041 1.00 16.84 77 MET B O 1
ATOM 3590 N N . GLU B 1 79 ? -12.435 -12.955 26.179 1.00 18.67 78 GLU B N 1
ATOM 3591 C CA . GLU B 1 79 ? -11.143 -13.035 25.485 1.00 21.27 78 GLU B CA 1
ATOM 3592 C C . GLU B 1 79 ? -10.545 -11.683 25.207 1.00 19.91 78 GLU B C 1
ATOM 3593 O O . GLU B 1 79 ? -9.336 -11.495 25.360 1.00 21.11 78 GLU B O 1
ATOM 3599 N N . ILE B 1 80 ? -11.367 -10.723 24.782 1.00 18.84 79 ILE B N 1
ATOM 3600 C CA . ILE B 1 80 ? -10.889 -9.397 24.502 1.00 20.44 79 ILE B CA 1
ATOM 3601 C C . ILE B 1 80 ? -10.260 -8.814 25.796 1.00 19.12 79 ILE B C 1
ATOM 3602 O O . ILE B 1 80 ? -9.147 -8.225 25.752 1.00 19.15 79 ILE B O 1
ATOM 3607 N N . LEU B 1 81 ? -10.977 -9.011 26.922 1.00 18.69 80 LEU B N 1
ATOM 3608 C CA . LEU B 1 81 ? -10.473 -8.432 28.203 1.00 18.83 80 LEU B CA 1
ATOM 3609 C C . LEU B 1 81 ? -9.192 -9.181 28.624 1.00 19.53 80 LEU B C 1
ATOM 3610 O O . LEU B 1 81 ? -8.208 -8.535 29.053 1.00 17.71 80 LEU B O 1
ATOM 3615 N N . HIS B 1 82 ? -9.208 -10.485 28.475 1.00 18.04 81 HIS B N 1
ATOM 3616 C CA . HIS B 1 82 ? -8.042 -11.285 28.842 1.00 20.07 81 HIS B CA 1
ATOM 3617 C C . HIS B 1 82 ? -6.746 -10.811 28.162 1.00 23.61 81 HIS B C 1
ATOM 3618 O O . HIS B 1 82 ? -5.709 -10.630 28.847 1.00 24.66 81 HIS B O 1
ATOM 3625 N N . GLU B 1 83 ? -6.831 -10.520 26.865 1.00 25.54 82 GLU B N 1
ATOM 3626 C CA . GLU B 1 83 ? -5.716 -10.050 26.059 1.00 27.77 82 GLU B CA 1
ATOM 3627 C C . GLU B 1 83 ? -5.260 -8.718 26.479 1.00 25.84 82 GLU B C 1
ATOM 3628 O O . GLU B 1 83 ? -4.098 -8.384 26.266 1.00 22.53 82 GLU B O 1
ATOM 3634 N N . LEU B 1 84 ? -6.137 -7.922 27.072 1.00 20.79 83 LEU B N 1
ATOM 3635 C CA . LEU B 1 84 ? -5.754 -6.654 27.632 1.00 22.03 83 LEU B CA 1
ATOM 3636 C C . LEU B 1 84 ? -5.258 -6.713 29.082 1.00 22.21 83 LEU B C 1
ATOM 3637 O O . LEU B 1 84 ? -5.031 -5.657 29.695 1.00 26.07 83 LEU B O 1
ATOM 3642 N N . GLY B 1 85 ? -5.091 -7.906 29.597 1.00 21.48 84 GLY B N 1
ATOM 3643 C CA . GLY B 1 85 ? -4.557 -8.161 30.926 1.00 22.00 84 GLY B CA 1
ATOM 3644 C C . GLY B 1 85 ? -5.550 -7.987 32.061 1.00 21.64 84 GLY B C 1
ATOM 3645 O O . GLY B 1 85 ? -5.171 -7.878 33.226 1.00 21.21 84 GLY B O 1
ATOM 3646 N N . VAL B 1 86 ? -6.859 -7.995 31.731 1.00 20.05 85 VAL B N 1
ATOM 3647 C CA . VAL B 1 86 ? -7.859 -8.011 32.776 1.00 19.50 85 VAL B CA 1
ATOM 3648 C C . VAL B 1 86 ? -8.073 -9.359 33.355 1.00 18.53 85 VAL B C 1
ATOM 3649 O O . VAL B 1 86 ? -8.446 -10.302 32.671 1.00 22.12 85 VAL B O 1
ATOM 3653 N N . ASP B 1 87 ? -8.004 -9.443 34.700 1.00 18.83 86 ASP B N 1
ATOM 3654 C CA . ASP B 1 87 ? -8.242 -10.637 35.421 1.00 19.00 86 ASP B CA 1
ATOM 3655 C C . ASP B 1 87 ? -9.706 -10.972 35.506 1.00 20.46 86 ASP B C 1
ATOM 3656 O O . ASP B 1 87 ? -10.548 -10.085 35.552 1.00 18.50 86 ASP B O 1
ATOM 3661 N N . GLY B 1 88 ? -9.996 -12.246 35.479 1.00 19.10 87 GLY B N 1
ATOM 3662 C CA . GLY B 1 88 ? -11.397 -12.800 35.591 1.00 21.85 87 GLY B CA 1
ATOM 3663 C C . GLY B 1 88 ? -12.124 -12.394 36.900 1.00 22.98 87 GLY B C 1
ATOM 3664 O O . GLY B 1 88 ? -13.358 -12.293 36.940 1.00 18.30 87 GLY B O 1
ATOM 3665 N N . SER B 1 89 ? -11.354 -12.147 37.984 1.00 20.41 88 SER B N 1
ATOM 3666 C CA . SER B 1 89 ? -11.949 -11.522 39.179 1.00 19.76 88 SER B CA 1
ATOM 3667 C C . SER B 1 89 ? -12.703 -10.220 38.926 1.00 15.94 88 SER B C 1
ATOM 3668 O O . SER B 1 89 ? -13.490 -9.804 39.783 1.00 16.23 88 SER B O 1
ATOM 3671 N N . GLN B 1 90 ? -12.386 -9.523 37.829 1.00 15.32 89 GLN B N 1
ATOM 3672 C CA . GLN B 1 90 ? -12.933 -8.246 37.459 1.00 17.21 89 GLN B CA 1
ATOM 3673 C C . GLN B 1 90 ? -14.223 -8.302 36.605 1.00 18.92 89 GLN B C 1
ATOM 3674 O O . GLN B 1 90 ? -14.732 -7.263 36.233 1.00 19.11 89 GLN B O 1
ATOM 3680 N N . MET B 1 91 ? -14.718 -9.510 36.349 1.00 18.28 90 MET B N 1
ATOM 3681 C CA . MET B 1 91 ? -15.799 -9.744 35.397 1.00 18.30 90 MET B CA 1
ATOM 3682 C C . MET B 1 91 ? -17.003 -10.374 36.041 1.00 16.36 90 MET B C 1
ATOM 3683 O O . MET B 1 91 ? -16.918 -11.205 36.972 1.00 18.69 90 MET B O 1
ATOM 3688 N N . ILE B 1 92 ? -18.165 -9.987 35.520 1.00 16.31 91 ILE B N 1
ATOM 3689 C CA . ILE B 1 92 ? -19.370 -10.717 35.787 1.00 15.50 91 ILE B CA 1
ATOM 3690 C C . ILE B 1 92 ? -19.853 -11.286 34.441 1.00 15.10 91 ILE B C 1
ATOM 3691 O O . ILE B 1 92 ? -19.949 -10.534 33.480 1.00 14.79 91 ILE B O 1
ATOM 3696 N N . TYR B 1 93 ? -20.102 -12.579 34.368 1.00 14.01 92 TYR B N 1
ATOM 3697 C CA . TYR B 1 93 ? -20.648 -13.176 33.158 1.00 14.99 92 TYR B CA 1
ATOM 3698 C C . TYR B 1 93 ? -22.158 -13.048 33.352 1.00 15.53 92 TYR B C 1
ATOM 3699 O O . TYR B 1 93 ? -22.777 -13.895 33.930 1.00 16.43 92 TYR B O 1
ATOM 3708 N N . ALA B 1 94 ? -22.721 -11.952 32.876 1.00 14.56 93 ALA B N 1
ATOM 3709 C CA . ALA B 1 94 ? -24.103 -11.605 33.137 1.00 16.71 93 ALA B CA 1
ATOM 3710 C C . ALA B 1 94 ? -25.059 -11.834 31.979 1.00 16.80 93 ALA B C 1
ATOM 3711 O O . ALA B 1 94 ? -26.113 -11.182 31.880 1.00 19.35 93 ALA B O 1
ATOM 3713 N N . ASN B 1 95 ? -24.694 -12.736 31.107 1.00 17.00 94 ASN B N 1
ATOM 3714 C CA . ASN B 1 95 ? -25.661 -13.289 30.187 1.00 14.79 94 ASN B CA 1
ATOM 3715 C C . ASN B 1 95 ? -26.399 -14.356 30.918 1.00 13.30 94 ASN B C 1
ATOM 3716 O O . ASN B 1 95 ? -25.817 -15.317 31.313 1.00 15.30 94 ASN B O 1
ATOM 3721 N N . PRO B 1 96 ? -27.747 -14.233 31.099 1.00 13.91 95 PRO B N 1
ATOM 3722 C CA . PRO B 1 96 ? -28.434 -15.236 31.902 1.00 14.14 95 PRO B CA 1
ATOM 3723 C C . PRO B 1 96 ? -28.450 -16.615 31.305 1.00 14.84 95 PRO B C 1
ATOM 3724 O O . PRO B 1 96 ? -28.642 -17.576 32.040 1.00 13.83 95 PRO B O 1
ATOM 3728 N N . VAL B 1 97 ? -28.277 -16.716 29.995 1.00 14.36 96 VAL B N 1
ATOM 3729 C CA . VAL B 1 97 ? -28.286 -17.991 29.330 1.00 14.68 96 VAL B CA 1
ATOM 3730 C C . VAL B 1 97 ? -26.962 -18.217 28.610 1.00 15.66 96 VAL B C 1
ATOM 3731 O O .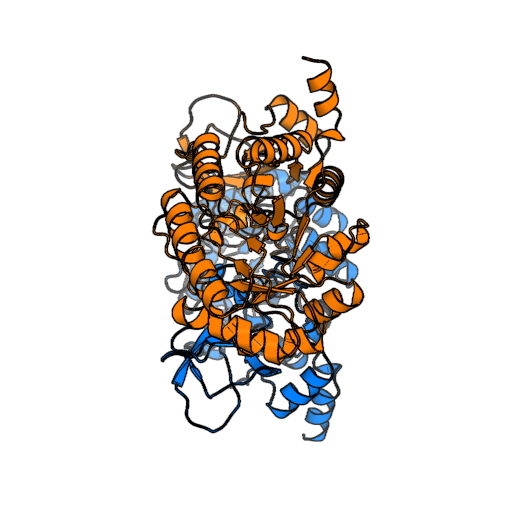 VAL B 1 97 ? -26.723 -17.640 27.569 1.00 16.89 96 VAL B O 1
ATOM 3735 N N . LYS B 1 98 ? -26.082 -19.015 29.209 1.00 15.73 97 LYS B N 1
ATOM 3736 C CA . LYS B 1 98 ? -24.718 -19.141 28.780 1.00 15.40 97 LYS B CA 1
ATOM 3737 C C . LYS B 1 98 ? -24.517 -20.274 27.805 1.00 18.68 97 LYS B C 1
ATOM 3738 O O . LYS B 1 98 ? -25.242 -21.225 27.825 1.00 19.26 97 LYS B O 1
ATOM 3744 N N . ASP B 1 99 ? -23.483 -20.175 26.981 1.00 21.47 98 ASP B N 1
ATOM 3745 C CA . ASP B 1 99 ? -23.144 -21.293 26.083 1.00 22.39 98 ASP B CA 1
ATOM 3746 C C . ASP B 1 99 ? -21.870 -22.025 26.500 1.00 20.96 98 ASP B C 1
ATOM 3747 O O . ASP B 1 99 ? -21.163 -21.643 27.420 1.00 18.93 98 ASP B O 1
ATOM 3752 N N . ALA B 1 100 ? -21.575 -23.098 25.793 1.00 20.27 99 ALA B N 1
ATOM 3753 C CA . ALA B 1 100 ? -20.471 -23.940 26.174 1.00 23.11 99 ALA B CA 1
ATOM 3754 C C . ALA B 1 100 ? -19.153 -23.191 26.140 1.00 18.84 99 ALA B C 1
ATOM 3755 O O . ALA B 1 100 ? -18.372 -23.288 27.053 1.00 21.31 99 ALA B O 1
ATOM 3757 N N . ARG B 1 101 ? -18.924 -22.426 25.087 1.00 18.77 100 ARG B N 1
ATOM 3758 C CA . ARG B 1 101 ? -17.697 -21.669 24.970 1.00 17.93 100 ARG B CA 1
ATOM 3759 C C . ARG B 1 101 ? -17.582 -20.601 26.045 1.00 18.39 100 ARG B C 1
ATOM 3760 O O . ARG B 1 101 ? -16.544 -20.420 26.613 1.00 17.21 100 ARG B O 1
ATOM 3768 N N . GLY B 1 102 ? -18.670 -19.905 26.314 1.00 16.81 101 GLY B N 1
ATOM 3769 C CA . GLY B 1 102 ? -18.622 -18.895 27.385 1.00 18.06 101 GLY B CA 1
ATOM 3770 C C . GLY B 1 102 ? -18.302 -19.527 28.760 1.00 18.78 101 GLY B C 1
ATOM 3771 O O . GLY B 1 102 ? -17.502 -19.045 29.500 1.00 19.37 101 GLY B O 1
ATOM 3772 N N . LEU B 1 103 ? -18.905 -20.672 29.065 1.00 18.21 102 LEU B N 1
ATOM 3773 C CA . LEU B 1 103 ? -18.680 -21.307 30.360 1.00 18.95 102 LEU B CA 1
ATOM 3774 C C . LEU B 1 103 ? -17.250 -21.846 30.423 1.00 20.13 102 LEU B C 1
ATOM 3775 O O . LEU B 1 103 ? -16.636 -21.859 31.487 1.00 19.24 102 LEU B O 1
ATOM 3780 N N . LYS B 1 104 ? -16.724 -22.290 29.284 1.00 19.61 103 LYS B N 1
ATOM 3781 C CA . LYS B 1 104 ? -15.340 -22.753 29.264 1.00 21.58 103 LYS B CA 1
ATOM 3782 C C . LYS B 1 104 ? -14.380 -21.594 29.451 1.00 22.33 103 LYS B C 1
ATOM 3783 O O . LYS B 1 104 ? -13.369 -21.740 30.151 1.00 24.10 103 LYS B O 1
ATOM 3789 N N . ALA B 1 105 ? -14.668 -20.468 28.823 1.00 20.16 104 ALA B N 1
ATOM 3790 C CA . ALA B 1 105 ? -13.843 -19.316 29.033 1.00 20.52 104 ALA B CA 1
ATOM 3791 C C . ALA B 1 105 ? -13.879 -18.784 30.472 1.00 21.33 104 ALA B C 1
ATOM 3792 O O . ALA B 1 105 ? -12.868 -18.374 31.019 1.00 19.53 104 ALA B O 1
ATOM 3794 N N . ALA B 1 106 ? -15.060 -18.799 31.057 1.00 19.37 105 ALA B N 1
ATOM 3795 C CA . ALA B 1 106 ? -15.206 -18.401 32.450 1.00 17.31 105 ALA B CA 1
ATOM 3796 C C . ALA B 1 106 ? -14.352 -19.322 33.355 1.00 19.68 105 ALA B C 1
ATOM 3797 O O . ALA B 1 106 ? -13.719 -18.850 34.263 1.00 22.11 105 ALA B O 1
ATOM 3799 N N . ALA B 1 107 ? -14.406 -20.612 33.114 1.00 21.09 106 ALA B N 1
ATOM 3800 C CA . ALA B 1 107 ? -13.587 -21.579 33.861 1.00 22.90 106 ALA B CA 1
ATOM 3801 C C . ALA B 1 107 ? -12.068 -21.354 33.710 1.00 22.99 106 ALA B C 1
ATOM 3802 O O . ALA B 1 107 ? -11.375 -21.203 34.726 1.00 24.55 106 ALA B O 1
ATOM 3804 N N . ASP B 1 108 ? -11.625 -21.114 32.481 1.00 22.67 107 ASP B N 1
ATOM 3805 C CA . ASP B 1 108 ? -10.239 -20.922 32.116 1.00 22.53 107 ASP B CA 1
ATOM 3806 C C . ASP B 1 108 ? -9.736 -19.663 32.694 1.00 23.23 107 ASP B C 1
ATOM 3807 O O . ASP B 1 108 ? -8.598 -19.611 33.119 1.00 22.55 107 ASP B O 1
ATOM 3812 N N . TYR B 1 109 ? -10.584 -18.640 32.759 1.00 21.01 108 TYR B N 1
ATOM 3813 C CA . TYR B 1 109 ? -10.146 -17.371 33.214 1.00 22.03 108 TYR B CA 1
ATOM 3814 C C . TYR B 1 109 ? -10.491 -17.063 34.673 1.00 21.19 108 TYR B C 1
ATOM 3815 O O . TYR B 1 109 ? -10.236 -15.978 35.100 1.00 22.96 108 TYR B O 1
ATOM 3824 N N . ASN B 1 110 ? -11.061 -18.005 35.388 1.00 22.46 109 ASN B N 1
ATOM 3825 C CA . ASN B 1 110 ? -11.466 -17.758 36.750 1.00 24.95 109 ASN B CA 1
ATOM 3826 C C . ASN B 1 110 ? -12.487 -16.628 36.904 1.00 24.46 109 ASN B C 1
ATOM 3827 O O . ASN B 1 110 ? -12.404 -15.842 37.813 1.00 22.89 109 ASN B O 1
ATOM 3832 N N . VAL B 1 111 ? -13.443 -16.568 35.997 1.00 22.38 110 VAL B N 1
ATOM 3833 C CA . VAL B 1 111 ? -14.600 -15.724 36.192 1.00 21.92 110 VAL B CA 1
ATOM 3834 C C . VAL B 1 111 ? -15.549 -16.514 37.077 1.00 23.01 110 VAL B C 1
ATOM 3835 O O . VAL B 1 111 ? -15.922 -17.604 36.736 1.00 25.04 110 VAL B O 1
ATOM 3839 N N . ARG B 1 112 ? -15.900 -15.975 38.232 1.00 21.64 111 ARG B N 1
ATOM 3840 C CA . ARG B 1 112 ? -16.772 -16.709 39.142 1.00 23.29 111 ARG B CA 1
ATOM 3841 C C . ARG B 1 112 ? -18.002 -15.971 39.676 1.00 21.08 111 ARG B C 1
ATOM 3842 O O . ARG B 1 112 ? -18.498 -16.292 40.734 1.00 22.00 111 ARG B O 1
ATOM 3850 N N . ARG B 1 113 ? -18.449 -14.972 38.933 1.00 17.59 112 ARG B N 1
ATOM 3851 C CA . ARG B 1 113 ? -19.656 -14.250 39.247 1.00 17.78 112 ARG B CA 1
ATOM 3852 C C . ARG B 1 113 ? -20.547 -14.359 38.012 1.00 17.53 112 ARG B C 1
ATOM 3853 O O . ARG B 1 113 ? -20.155 -13.956 36.967 1.00 17.35 112 ARG B O 1
ATOM 3861 N N . PHE B 1 114 ? -21.751 -14.880 38.213 1.00 17.87 113 PHE B N 1
ATOM 3862 C CA . PHE B 1 114 ? -22.732 -15.159 37.175 1.00 17.59 113 PHE B CA 1
ATOM 3863 C C . PHE B 1 114 ? -24.102 -14.582 37.537 1.00 17.58 113 PHE B C 1
ATOM 3864 O O . PHE B 1 114 ? -24.434 -14.487 38.697 1.00 15.62 113 PHE B O 1
ATOM 3872 N N . THR B 1 115 ? -24.892 -14.227 36.533 1.00 15.67 114 THR B N 1
ATOM 3873 C CA . THR B 1 115 ? -26.359 -14.109 36.734 1.00 14.66 114 THR B CA 1
ATOM 3874 C C . THR B 1 115 ? -27.086 -15.296 36.136 1.00 14.44 114 THR B C 1
ATOM 3875 O O . THR B 1 115 ? -26.590 -15.976 35.236 1.00 14.47 114 THR B O 1
ATOM 3879 N N . PHE B 1 116 ? -28.316 -15.473 36.581 1.00 15.72 115 PHE B N 1
ATOM 3880 C CA . PHE B 1 116 ? -29.204 -16.459 36.006 1.00 16.08 115 PHE B CA 1
ATOM 3881 C C . PHE B 1 116 ? -30.661 -16.091 36.254 1.00 15.65 115 PHE B C 1
ATOM 3882 O O . PHE B 1 116 ? -30.944 -15.332 37.125 1.00 14.77 115 PHE B O 1
ATOM 3890 N N . ASP B 1 117 ? -31.546 -16.613 35.425 1.00 14.67 116 ASP B N 1
ATOM 3891 C CA . ASP B 1 117 ? -32.973 -16.373 35.590 1.00 14.87 116 ASP B CA 1
ATOM 3892 C C . ASP B 1 117 ? -33.860 -17.608 35.410 1.00 15.49 116 ASP B C 1
ATOM 3893 O O . ASP B 1 117 ? -35.051 -17.498 35.350 1.00 16.72 116 ASP B O 1
ATOM 3898 N N . ASP B 1 118 ? -33.257 -18.783 35.332 1.00 14.34 117 ASP B N 1
ATOM 3899 C CA . ASP B 1 118 ? -34.035 -19.990 35.090 1.00 13.66 117 ASP B CA 1
ATOM 3900 C C . ASP B 1 118 ? -33.444 -21.205 35.782 1.00 14.08 117 ASP B C 1
ATOM 3901 O O . ASP B 1 118 ? -32.256 -21.309 35.904 1.00 15.31 117 ASP B O 1
ATOM 3906 N N . PRO B 1 119 ? -34.270 -22.148 36.189 1.00 16.14 118 PRO B N 1
ATOM 3907 C CA . PRO B 1 119 ? -33.664 -23.316 36.802 1.00 18.25 118 PRO B CA 1
ATOM 3908 C C . PRO B 1 119 ? -32.785 -24.148 35.855 1.00 18.15 118 PRO B C 1
ATOM 3909 O O . PRO B 1 119 ? -31.851 -24.846 36.320 1.00 18.99 118 PRO B O 1
ATOM 3913 N N . SER B 1 120 ? -33.038 -24.040 34.532 1.00 17.74 119 SER B N 1
ATOM 3914 C CA . SER B 1 120 ? -32.210 -24.795 33.556 1.00 18.80 119 SER B CA 1
ATOM 3915 C C . SER B 1 120 ? -30.800 -24.259 33.471 1.00 18.75 119 SER B C 1
ATOM 3916 O O . SER B 1 120 ? -29.949 -24.897 32.928 1.00 17.59 119 SER B O 1
ATOM 3919 N N . GLU B 1 121 ? -30.526 -23.101 34.042 1.00 17.13 120 GLU B N 1
ATOM 3920 C CA . GLU B 1 121 ? -29.158 -22.616 34.002 1.00 17.35 120 GLU B CA 1
ATOM 3921 C C . GLU B 1 121 ? -28.209 -23.139 35.125 1.00 17.51 120 GLU B C 1
ATOM 3922 O O . GLU B 1 121 ? -26.994 -22.960 35.050 1.00 15.74 120 GLU B O 1
ATOM 3928 N N . ILE B 1 122 ? -28.810 -23.720 36.148 1.00 18.02 121 ILE B N 1
ATOM 3929 C CA . ILE B 1 122 ? -28.083 -23.996 37.403 1.00 19.22 121 ILE B CA 1
ATOM 3930 C C . ILE B 1 122 ? -27.008 -25.058 37.194 1.00 17.76 121 ILE B C 1
ATOM 3931 O O . ILE B 1 122 ? -25.822 -24.854 37.521 1.00 18.64 121 ILE B O 1
ATOM 3936 N N . ASP B 1 123 ? -27.412 -26.185 36.653 1.00 21.37 122 ASP B N 1
ATOM 3937 C CA . ASP B 1 123 ? -26.419 -27.273 36.412 1.00 21.84 122 ASP B CA 1
ATOM 3938 C C . ASP B 1 123 ? -25.320 -26.891 35.518 1.00 21.75 122 ASP B C 1
ATOM 3939 O O . ASP B 1 123 ? -24.214 -27.247 35.799 1.00 22.81 122 ASP B O 1
ATOM 3944 N N . LYS B 1 124 ? -25.551 -26.077 34.461 1.00 21.60 123 LYS B N 1
ATOM 3945 C CA . LYS B 1 124 ? -24.479 -25.626 33.602 1.00 21.07 123 LYS B CA 1
ATOM 3946 C C . LYS B 1 124 ? -23.446 -24.864 34.361 1.00 20.08 123 LYS B C 1
ATOM 3947 O O . LYS B 1 124 ? -22.250 -25.051 34.163 1.00 19.69 123 LYS B O 1
ATOM 3953 N N . MET B 1 125 ? -23.913 -23.909 35.166 1.00 19.10 124 MET B N 1
ATOM 3954 C CA . MET B 1 125 ? -23.006 -23.095 35.957 1.00 18.14 124 MET B CA 1
ATOM 3955 C C . MET B 1 125 ? -22.211 -23.948 36.990 1.00 19.35 124 MET B C 1
ATOM 3956 O O . MET B 1 125 ? -21.001 -23.759 37.115 1.00 20.68 124 MET B O 1
ATOM 3961 N N . ALA B 1 126 ? -22.916 -24.811 37.710 1.00 19.62 125 ALA B N 1
ATOM 3962 C CA . ALA B 1 126 ? -22.300 -25.598 38.814 1.00 22.41 125 ALA B CA 1
ATOM 3963 C C . ALA B 1 126 ? -21.246 -26.583 38.237 1.00 23.77 125 ALA B C 1
ATOM 3964 O O . ALA B 1 126 ? -20.182 -26.766 38.814 1.00 25.09 125 ALA B O 1
ATOM 3966 N N . LYS B 1 127 ? -21.532 -27.189 37.074 1.00 25.39 126 LYS B N 1
ATOM 3967 C CA . LYS B 1 127 ? -20.502 -27.985 36.386 1.00 23.74 126 LYS B CA 1
ATOM 3968 C C . LYS B 1 127 ? -19.297 -27.202 35.946 1.00 25.52 126 LYS B C 1
ATOM 3969 O O . LYS B 1 127 ? -18.157 -27.668 36.110 1.00 27.11 126 LYS B O 1
ATOM 3975 N N . ALA B 1 128 ? -19.484 -26.013 35.391 1.00 22.60 127 ALA B N 1
ATOM 3976 C CA . ALA B 1 128 ? -18.387 -25.298 34.829 1.00 23.12 127 ALA B CA 1
ATOM 3977 C C . ALA B 1 128 ? -17.507 -24.670 35.863 1.00 23.59 127 ALA B C 1
ATOM 3978 O O . ALA B 1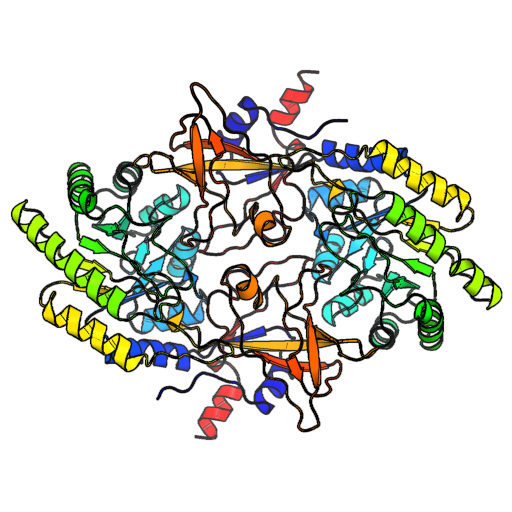 128 ? -16.285 -24.625 35.681 1.00 24.31 127 ALA B O 1
ATOM 3980 N N . VAL B 1 129 ? -18.111 -24.095 36.908 1.00 22.81 128 VAL B N 1
ATOM 3981 C CA . VAL B 1 129 ? -17.372 -23.353 37.893 1.00 24.33 128 VAL B CA 1
ATOM 3982 C C . VAL B 1 129 ? -17.978 -23.650 39.231 1.00 23.61 128 VAL B C 1
ATOM 3983 O O . VAL B 1 129 ? -18.778 -22.846 39.812 1.00 22.25 128 VAL B O 1
ATOM 3987 N N . PRO B 1 130 ? -17.658 -24.839 39.752 1.00 23.39 129 PRO B N 1
ATOM 3988 C CA . PRO B 1 130 ? -18.202 -25.221 41.043 1.00 22.88 129 PRO B CA 1
ATOM 3989 C C . PRO B 1 130 ? -17.992 -24.138 42.112 1.00 21.61 129 PRO B C 1
ATOM 3990 O O . PRO B 1 130 ? -16.956 -23.516 42.175 1.00 23.66 129 PRO B O 1
ATOM 3994 N N . GLY B 1 131 ? -19.019 -23.862 42.866 1.00 23.21 130 GLY B N 1
ATOM 3995 C CA . GLY B 1 131 ? -18.928 -22.817 43.907 1.00 23.56 130 GLY B CA 1
ATOM 3996 C C . GLY B 1 131 ? -19.039 -21.373 43.466 1.00 22.67 130 GLY B C 1
ATOM 3997 O O . GLY B 1 131 ? -18.871 -20.482 44.288 1.00 22.26 130 GLY B O 1
ATOM 3998 N N . ALA B 1 132 ? -19.342 -21.113 42.189 1.00 20.60 131 ALA B N 1
ATOM 3999 C CA . ALA B 1 132 ? -19.370 -19.712 41.698 1.00 20.60 131 ALA B CA 1
ATOM 4000 C C . ALA B 1 132 ? -20.438 -18.935 42.465 1.00 18.62 131 ALA B C 1
ATOM 4001 O O . ALA B 1 132 ? -21.402 -19.503 42.953 1.00 19.60 131 ALA B O 1
ATOM 4003 N N . ASP B 1 133 ? -20.198 -17.649 42.559 1.00 18.39 132 ASP B N 1
ATOM 4004 C CA . ASP B 1 133 ? -21.152 -16.713 43.064 1.00 17.94 132 ASP B CA 1
ATOM 4005 C C . ASP B 1 133 ? -22.240 -16.428 42.027 1.00 16.53 132 ASP B C 1
ATOM 4006 O O . ASP B 1 133 ? -21.935 -16.010 40.915 1.00 15.28 132 ASP B O 1
ATOM 4011 N N . VAL B 1 134 ? -23.471 -16.495 42.429 1.00 18.40 133 VAL B N 1
ATOM 4012 C CA . VAL B 1 134 ? -24.580 -16.210 41.513 1.00 17.29 133 VAL B CA 1
ATOM 4013 C C . VAL B 1 134 ? -25.516 -15.162 42.075 1.00 18.61 133 VAL B C 1
ATOM 4014 O O . VAL B 1 134 ? -25.837 -15.151 43.297 1.00 16.23 133 VAL B O 1
ATOM 4018 N N . LEU B 1 135 ? -25.962 -14.293 41.182 1.00 17.07 134 LEU B N 1
ATOM 4019 C CA . LEU B 1 135 ? -27.110 -13.410 41.403 1.00 16.64 134 LEU B CA 1
ATOM 4020 C C . LEU B 1 135 ? -28.270 -13.818 40.575 1.00 16.36 134 LEU B C 1
ATOM 4021 O O . LEU B 1 135 ? -28.152 -13.940 39.355 1.00 16.93 134 LEU B O 1
ATOM 4026 N N . VAL B 1 136 ? -29.424 -13.950 41.180 1.00 15.80 135 VAL B N 1
ATOM 4027 C CA . VAL B 1 136 ? -30.652 -14.292 40.445 1.00 15.90 135 VAL B CA 1
ATOM 4028 C C . VAL B 1 136 ? -31.221 -12.984 39.880 1.00 15.71 135 VAL B C 1
ATOM 4029 O O . VAL B 1 136 ? -31.341 -11.979 40.565 1.00 15.12 135 VAL B O 1
ATOM 4033 N N . ARG B 1 137 ? -31.519 -12.981 38.607 1.00 14.79 136 ARG B N 1
ATOM 4034 C CA . ARG B 1 137 ? -32.088 -11.837 37.949 1.00 13.48 136 ARG B CA 1
ATOM 4035 C C . ARG B 1 137 ? -33.612 -11.907 38.008 1.00 13.51 136 ARG B C 1
ATOM 4036 O O . ARG B 1 137 ? -34.199 -12.872 37.546 1.00 14.61 136 ARG B O 1
ATOM 4044 N N . ILE B 1 138 ? -34.258 -10.866 38.539 1.00 13.86 137 ILE B N 1
ATOM 4045 C CA . ILE B 1 138 ? -35.712 -10.771 38.600 1.00 13.70 137 ILE B CA 1
ATOM 4046 C C . ILE B 1 138 ? -36.231 -9.843 37.517 1.00 14.93 137 ILE B C 1
ATOM 4047 O O . ILE B 1 138 ? -35.582 -8.868 37.113 1.00 14.26 137 ILE B O 1
ATOM 4052 N N . ALA B 1 139 ? -37.393 -10.189 37.008 1.00 14.91 138 ALA B N 1
ATOM 4053 C CA . ALA B 1 139 ? -38.132 -9.367 36.033 1.00 14.95 138 ALA B CA 1
ATOM 4054 C C . ALA B 1 139 ? -38.792 -8.186 36.772 1.00 16.52 138 ALA B C 1
ATOM 4055 O O . ALA B 1 139 ? -39.410 -8.368 37.794 1.00 17.16 138 ALA B O 1
ATOM 4057 N N . VAL B 1 140 ? -38.608 -7.001 36.219 1.00 14.74 139 VAL B N 1
ATOM 4058 C CA . VAL B 1 140 ? -39.184 -5.789 36.747 1.00 16.04 139 VAL B CA 1
ATOM 4059 C C . VAL B 1 140 ? -39.880 -4.990 35.652 1.00 19.79 139 VAL B C 1
ATOM 4060 O O . VAL B 1 140 ? -39.627 -5.208 34.492 1.00 16.33 139 VAL B O 1
ATOM 4064 N N . ARG B 1 141 ? -40.784 -4.093 36.056 1.00 20.39 140 ARG B N 1
ATOM 4065 C CA . ARG B 1 141 ? -41.537 -3.234 35.145 1.00 20.73 140 ARG B CA 1
ATOM 4066 C C . ARG B 1 141 ? -40.862 -1.921 34.801 1.00 18.73 140 ARG B C 1
ATOM 4067 O O . ARG B 1 141 ? -40.225 -1.321 35.616 1.00 17.85 140 ARG B O 1
ATOM 4075 N N . ASN B 1 142 ? -41.018 -1.501 33.565 1.00 14.96 141 ASN B N 1
ATOM 4076 C CA . ASN B 1 142 ? -40.650 -0.168 33.161 1.00 16.83 141 ASN B CA 1
ATOM 4077 C C . ASN B 1 142 ? -41.462 0.231 31.946 1.00 20.29 141 ASN B C 1
ATOM 4078 O O . ASN B 1 142 ? -41.343 -0.382 30.924 1.00 20.54 141 ASN B O 1
ATOM 4083 N N . ASN B 1 143 ? -42.266 1.275 32.050 1.00 23.92 142 ASN B N 1
ATOM 4084 C CA . ASN B 1 143 ? -43.037 1.718 30.885 1.00 27.61 142 ASN B CA 1
ATOM 4085 C C . ASN B 1 143 ? -42.391 2.843 30.098 1.00 23.70 142 ASN B C 1
ATOM 4086 O O . ASN B 1 143 ? -43.014 3.420 29.244 1.00 21.71 142 ASN B O 1
ATOM 4091 N N . LYS B 1 144 ? -41.155 3.165 30.445 1.00 19.65 143 LYS B N 1
ATOM 4092 C CA . LYS B 1 144 ? -40.355 4.137 29.728 1.00 19.57 143 LYS B CA 1
ATOM 4093 C C . LYS B 1 144 ? -38.990 3.598 29.302 1.00 19.83 143 LYS B C 1
ATOM 4094 O O . LYS B 1 144 ? -38.005 4.286 29.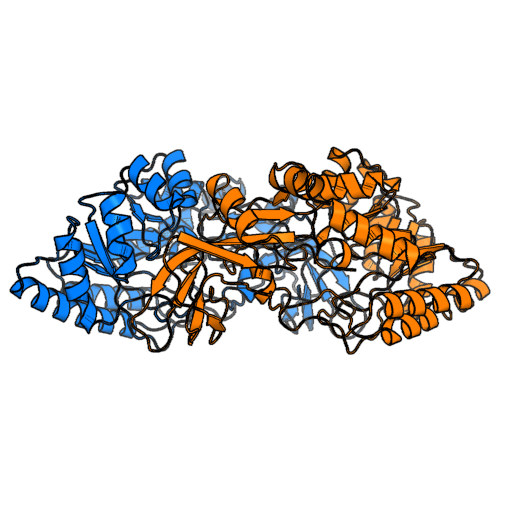372 1.00 20.58 143 LYS B O 1
ATOM 4100 N N . ALA B 1 145 ? -38.952 2.346 28.885 1.00 19.22 144 ALA B N 1
ATOM 4101 C CA . ALA B 1 145 ? -37.730 1.776 28.343 1.00 19.24 144 ALA B CA 1
ATOM 4102 C C . ALA B 1 145 ? -37.836 1.607 26.830 1.00 19.09 144 ALA B C 1
ATOM 4103 O O . ALA B 1 145 ? -38.809 1.111 26.320 1.00 18.87 144 ALA B O 1
ATOM 4105 N N . LEU B 1 146 ? -36.810 2.043 26.131 1.00 16.89 145 LEU B N 1
ATOM 4106 C CA . LEU B 1 146 ? -36.703 1.796 24.677 1.00 18.03 145 LEU B CA 1
ATOM 4107 C C . LEU B 1 146 ? -36.607 0.311 24.324 1.00 19.03 145 LEU B C 1
ATOM 4108 O O . LEU B 1 146 ? -37.260 -0.162 23.368 1.00 18.12 145 LEU B O 1
ATOM 4113 N N . VAL B 1 147 ? -35.771 -0.380 25.078 1.00 16.48 146 VAL B N 1
ATOM 4114 C CA . VAL B 1 147 ? -35.550 -1.794 24.911 1.00 15.40 146 VAL B CA 1
ATOM 4115 C C . VAL B 1 147 ? -36.041 -2.549 26.138 1.00 16.14 146 VAL B C 1
ATOM 4116 O O . VAL B 1 147 ? -35.573 -2.312 27.230 1.00 15.86 146 VAL B O 1
ATOM 4120 N N . ASP B 1 148 ? -36.945 -3.495 25.910 1.00 16.03 147 ASP B N 1
ATOM 4121 C CA . ASP B 1 148 ? -37.526 -4.313 26.962 1.00 17.64 147 ASP B CA 1
ATOM 4122 C C . ASP B 1 148 ? -36.552 -5.406 27.338 1.00 17.85 147 ASP B C 1
ATOM 4123 O O . ASP B 1 148 ? -36.228 -6.258 26.546 1.00 16.92 147 ASP B O 1
ATOM 4128 N N . LEU B 1 149 ? -36.105 -5.361 28.579 1.00 14.95 148 LEU B N 1
ATOM 4129 C CA . LEU B 1 149 ? -35.168 -6.344 29.079 1.00 15.81 148 LEU B CA 1
ATOM 4130 C C . LEU B 1 149 ? -35.790 -7.250 30.130 1.00 14.72 148 LEU B C 1
ATOM 4131 O O . LEU B 1 149 ? -35.090 -7.822 30.904 1.00 15.21 148 LEU B O 1
ATOM 4136 N N . ASN B 1 150 ? -37.121 -7.317 30.147 1.00 14.62 149 ASN B N 1
ATOM 4137 C CA . ASN B 1 150 ? -37.821 -8.077 31.159 1.00 14.04 149 ASN B CA 1
ATOM 4138 C C . ASN B 1 150 ? -38.824 -9.118 30.677 1.00 15.92 149 ASN B C 1
ATOM 4139 O O . ASN B 1 150 ? -39.548 -9.669 31.469 1.00 16.54 149 ASN B O 1
ATOM 4144 N N . THR B 1 151 ? -38.859 -9.367 29.373 1.00 15.87 150 THR B N 1
ATOM 4145 C CA . THR B 1 151 ? -39.665 -10.453 28.841 1.00 15.58 150 THR B CA 1
ATOM 4146 C C . THR B 1 151 ? -38.816 -11.681 28.504 1.00 15.34 150 THR B C 1
ATOM 4147 O O . THR B 1 151 ? -39.062 -12.770 28.986 1.00 16.43 150 THR B O 1
ATOM 4151 N N . LYS B 1 152 ? -37.771 -11.454 27.728 1.00 14.38 151 LYS B N 1
ATOM 4152 C CA . LYS B 1 152 ? -36.778 -12.503 27.461 1.00 14.47 151 LYS B CA 1
ATOM 4153 C C . LYS B 1 152 ? -35.943 -12.881 28.639 1.00 14.87 151 LYS B C 1
ATOM 4154 O O . LYS B 1 152 ? -35.342 -13.964 28.629 1.00 13.16 151 LYS B O 1
ATOM 4160 N N . PHE B 1 153 ? -35.853 -12.000 29.631 1.00 14.52 152 PHE B N 1
ATOM 4161 C CA . PHE B 1 153 ? -34.938 -12.137 30.720 1.00 13.75 152 PHE B CA 1
ATOM 4162 C C . PHE B 1 153 ? -35.688 -11.872 32.041 1.00 15.57 152 PHE B C 1
ATOM 4163 O O . PHE B 1 153 ? -36.686 -11.180 32.053 1.00 16.64 152 PHE B O 1
ATOM 4171 N N . GLY B 1 154 ? -35.199 -12.466 33.116 1.00 14.36 153 GLY B N 1
ATOM 4172 C CA . GLY B 1 154 ? -35.758 -12.195 34.421 1.00 14.91 153 GLY B CA 1
ATOM 4173 C C . GLY B 1 154 ? -36.721 -13.234 34.918 1.00 14.36 153 GLY B C 1
ATOM 4174 O O . GLY B 1 154 ? -37.665 -13.615 34.204 1.00 15.16 153 GLY B O 1
ATOM 4175 N N . ALA B 1 155 ? -36.510 -13.728 36.146 1.00 14.70 154 ALA B N 1
ATOM 4176 C CA . ALA B 1 155 ? -37.440 -14.690 36.724 1.00 15.53 154 ALA B CA 1
ATOM 4177 C C . ALA B 1 155 ? -38.594 -13.954 37.424 1.00 15.96 154 ALA B C 1
ATOM 4178 O O . ALA B 1 155 ? -38.397 -12.813 37.942 1.00 15.14 154 ALA B O 1
ATOM 4180 N N . PRO B 1 156 ? -39.740 -14.571 37.492 1.00 17.46 155 PRO B N 1
ATOM 4181 C CA . PRO B 1 156 ? -40.783 -13.986 38.390 1.00 19.00 155 PRO B CA 1
ATOM 4182 C C . PRO B 1 156 ? -40.286 -13.818 39.829 1.00 19.49 155 PRO B C 1
ATOM 4183 O O . PRO B 1 156 ? -39.497 -14.627 40.335 1.00 17.68 155 PRO B O 1
ATOM 4187 N N . VAL B 1 157 ? -40.623 -12.698 40.460 1.00 18.80 156 VAL B N 1
ATOM 4188 C CA . VAL B 1 157 ? -40.139 -12.431 41.821 1.00 20.70 156 VAL B CA 1
ATOM 4189 C C . VAL B 1 157 ? -40.448 -13.551 42.782 1.00 20.13 156 VAL B C 1
ATOM 4190 O O . VAL B 1 157 ? -39.616 -13.890 43.597 1.00 19.43 156 VAL B O 1
ATOM 4194 N N . GLU B 1 158 ? -41.623 -14.185 42.625 1.00 19.93 157 GLU B N 1
ATOM 4195 C CA . GLU B 1 158 ? -42.039 -15.273 43.504 1.00 24.96 157 GLU B CA 1
ATOM 4196 C C . GLU B 1 158 ? -41.205 -16.556 43.313 1.00 24.55 157 GLU B C 1
ATOM 4197 O O . GLU B 1 158 ? -41.307 -17.504 44.116 1.00 22.65 157 GLU B O 1
ATOM 4203 N N . GLU B 1 159 ? -40.368 -16.552 42.294 1.00 22.04 158 GLU B N 1
ATOM 4204 C CA . GLU B 1 159 ? -39.498 -17.667 42.046 1.00 21.67 158 GLU B CA 1
ATOM 4205 C C . GLU B 1 159 ? -38.062 -17.386 42.500 1.00 18.85 158 GLU B C 1
ATOM 4206 O O . GLU B 1 159 ? -37.255 -18.276 42.569 1.00 19.66 158 GLU B O 1
ATOM 4212 N N . ALA B 1 160 ? -37.755 -16.139 42.825 1.00 17.22 159 ALA B N 1
ATOM 4213 C CA . ALA B 1 160 ? -36.362 -15.779 43.003 1.00 17.95 159 ALA B CA 1
ATOM 4214 C C . ALA B 1 160 ? -35.619 -16.548 44.095 1.00 19.13 159 ALA B C 1
ATOM 4215 O O . ALA B 1 160 ? -34.472 -17.065 43.912 1.00 19.56 159 ALA B O 1
ATOM 4217 N N . LEU B 1 161 ? -36.196 -16.559 45.288 1.00 20.45 160 LEU B N 1
ATOM 4218 C CA . LEU B 1 161 ? -35.510 -17.174 46.394 1.00 19.76 160 LEU B CA 1
ATOM 4219 C C . LEU B 1 161 ? -35.453 -18.680 46.224 1.00 19.14 160 LEU B C 1
ATOM 4220 O O . LEU B 1 161 ? -34.414 -19.289 46.549 1.00 21.94 160 LEU B O 1
ATOM 4225 N N . ASP B 1 162 ? -36.488 -19.257 45.670 1.00 18.53 161 ASP B N 1
ATOM 4226 C CA . ASP B 1 162 ? -36.430 -20.705 45.260 1.00 20.90 161 ASP B CA 1
ATOM 4227 C C . ASP B 1 162 ? -35.244 -20.985 44.337 1.00 20.67 161 ASP B C 1
ATOM 4228 O O . ASP B 1 162 ? -34.519 -21.994 44.528 1.00 20.48 161 ASP B O 1
ATOM 4233 N N . LEU B 1 163 ? -35.010 -20.088 43.367 1.00 19.20 162 LEU B N 1
ATOM 4234 C CA . LEU B 1 163 ? -33.906 -20.250 42.469 1.00 19.82 162 LEU B CA 1
ATOM 4235 C C . LEU B 1 163 ? -32.538 -20.180 43.178 1.00 19.09 162 LEU B C 1
ATOM 4236 O O . LEU B 1 163 ? -31.652 -20.972 42.885 1.00 18.55 162 LEU B O 1
ATOM 4241 N N . LEU B 1 164 ? -32.380 -19.242 44.110 1.00 18.68 163 LEU B N 1
ATOM 4242 C CA . LEU B 1 164 ? -31.165 -19.145 44.918 1.00 19.89 163 LEU B CA 1
ATOM 4243 C C . LEU B 1 164 ? -30.913 -20.393 45.770 1.00 20.93 163 LEU B C 1
ATOM 4244 O O . LEU B 1 164 ? -29.783 -20.907 45.778 1.00 19.69 163 LEU B O 1
ATOM 4249 N N . LYS 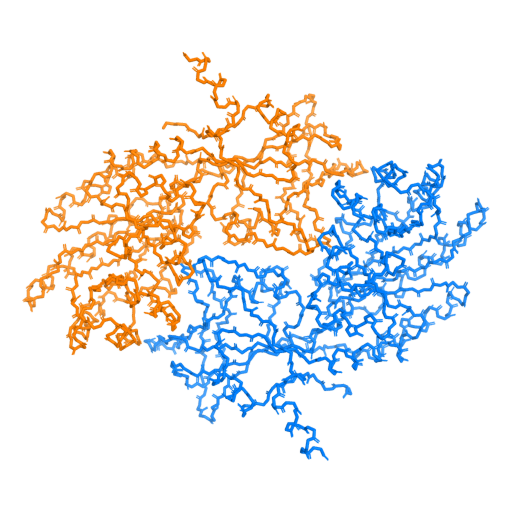B 1 165 ? -31.995 -20.954 46.285 1.00 22.60 164 LYS B N 1
ATOM 4250 C CA . LYS B 1 165 ? -31.890 -22.145 47.131 1.00 25.32 164 LYS B CA 1
ATOM 4251 C C . LYS B 1 165 ? -31.507 -23.350 46.257 1.00 23.77 164 LYS B C 1
ATOM 4252 O O . LYS B 1 165 ? -30.749 -24.217 46.688 1.00 24.11 164 LYS B O 1
ATOM 4258 N N . ALA B 1 166 ? -32.068 -23.446 45.049 1.00 22.92 165 ALA B N 1
ATOM 4259 C CA . ALA B 1 166 ? -31.664 -24.516 44.172 1.00 20.70 165 ALA B CA 1
ATOM 4260 C C . ALA B 1 166 ? -30.251 -24.398 43.708 1.00 21.53 165 ALA B C 1
ATOM 4261 O O . ALA B 1 166 ? -29.569 -25.379 43.555 1.00 21.78 165 ALA B O 1
ATOM 4263 N N . ALA B 1 167 ? -29.759 -23.177 43.578 1.00 20.57 166 ALA B N 1
ATOM 4264 C CA . ALA B 1 167 ? -28.412 -22.921 43.200 1.00 20.58 166 ALA B CA 1
ATOM 4265 C C . ALA B 1 167 ? -27.498 -23.398 44.345 1.00 22.88 166 ALA B C 1
ATOM 4266 O O . ALA B 1 167 ? -26.510 -24.131 44.134 1.00 20.62 166 ALA B O 1
ATOM 4268 N N . GLN B 1 168 ? -27.924 -23.103 45.564 1.00 20.86 167 GLN B N 1
ATOM 4269 C CA . GLN B 1 168 ? -27.201 -23.517 46.754 1.00 24.33 167 GLN B CA 1
ATOM 4270 C C . GLN B 1 168 ? -27.090 -25.033 46.823 1.00 22.45 167 GLN B C 1
ATOM 4271 O O . GLN B 1 168 ? -26.062 -25.561 47.171 1.00 23.36 167 GLN B O 1
ATOM 4277 N N . ASP B 1 169 ? -28.166 -25.712 46.481 1.00 22.21 168 ASP B N 1
ATOM 4278 C CA . ASP B 1 169 ? -28.225 -27.163 46.494 1.00 27.67 168 ASP B CA 1
ATOM 4279 C C . ASP B 1 169 ? -27.228 -27.777 45.506 1.00 29.47 168 ASP B C 1
ATOM 4280 O O . ASP B 1 169 ? -26.780 -28.898 45.669 1.00 27.34 168 ASP B O 1
ATOM 4285 N N . ALA B 1 170 ? -26.948 -27.050 44.437 1.00 24.96 169 ALA B N 1
ATOM 4286 C CA . ALA B 1 170 ? -26.029 -27.509 43.420 1.00 26.26 169 ALA B CA 1
ATOM 4287 C C . ALA B 1 170 ? -24.605 -27.094 43.760 1.00 24.52 169 ALA B C 1
ATOM 4288 O O . ALA B 1 170 ? -23.714 -27.260 42.977 1.00 27.17 169 ALA B O 1
ATOM 4290 N N . GLY B 1 171 ? -24.430 -26.526 44.942 1.00 24.01 170 GLY B N 1
ATOM 4291 C CA . GLY B 1 171 ? -23.133 -26.106 45.410 1.00 22.54 170 GLY B CA 1
ATOM 4292 C C . GLY B 1 171 ? -22.633 -24.730 45.016 1.00 23.98 170 GLY B C 1
ATOM 4293 O O . GLY B 1 171 ? -21.509 -24.403 45.288 1.00 25.64 170 GLY B O 1
ATOM 4294 N N . LEU B 1 172 ? -23.466 -23.934 44.364 1.00 21.18 171 LEU B N 1
ATOM 4295 C CA . LEU B 1 172 ? -23.120 -22.558 44.017 1.00 21.12 171 LEU B CA 1
ATOM 4296 C C . LEU B 1 172 ? -23.361 -21.671 45.250 1.00 21.10 171 LEU B C 1
ATOM 4297 O O . LEU B 1 172 ? -24.067 -22.051 46.145 1.00 20.90 171 LEU B O 1
ATOM 4302 N N . HIS B 1 173 ? -22.774 -20.491 45.251 1.00 21.25 172 HIS B N 1
ATOM 4303 C CA . HIS B 1 173 ? -22.925 -19.585 46.381 1.00 21.61 172 HIS B CA 1
ATOM 4304 C C . HIS B 1 173 ? -23.993 -18.551 46.046 1.00 20.85 172 HIS B C 1
ATOM 4305 O O . HIS B 1 173 ? -23.819 -17.740 45.138 1.00 20.66 172 HIS B O 1
ATOM 4312 N N . ALA B 1 174 ? -25.068 -18.546 46.800 1.00 20.27 173 ALA B N 1
ATOM 4313 C CA . ALA B 1 174 ? -26.161 -17.582 46.593 1.00 21.10 173 ALA B CA 1
ATOM 4314 C C . ALA B 1 174 ? -25.785 -16.212 47.107 1.00 24.32 173 ALA B C 1
ATOM 4315 O O . ALA B 1 174 ? -25.713 -15.970 48.305 1.00 27.07 173 ALA B O 1
ATOM 4317 N N . MET B 1 175 ? -25.452 -15.314 46.217 1.00 21.71 174 MET B N 1
ATOM 4318 C CA . MET B 1 175 ? -24.836 -14.067 46.602 1.00 23.44 174 MET B CA 1
ATOM 4319 C C . MET B 1 175 ? -25.810 -12.915 46.625 1.00 25.51 174 MET B C 1
ATOM 4320 O O . MET B 1 175 ? -25.642 -11.970 47.385 1.00 22.92 174 MET B O 1
ATOM 4325 N N . GLY B 1 176 ? -26.816 -12.946 45.776 1.00 21.38 175 GLY B N 1
ATOM 4326 C CA . GLY B 1 176 ? -27.806 -11.844 45.805 1.00 19.47 175 GLY B CA 1
ATOM 4327 C C . GLY B 1 176 ? -28.673 -11.787 44.558 1.00 18.56 175 GLY B C 1
ATOM 4328 O O . GLY B 1 176 ? -29.018 -12.805 43.990 1.00 16.40 175 GLY B O 1
ATOM 4329 N N . ILE B 1 177 ? -29.088 -10.587 44.195 1.00 17.10 176 ILE B N 1
ATOM 4330 C CA . ILE B 1 177 ? -30.197 -10.366 43.280 1.00 17.51 176 ILE B CA 1
ATOM 4331 C C . ILE B 1 177 ? -29.750 -9.329 42.290 1.00 17.96 176 ILE B C 1
ATOM 4332 O O . ILE B 1 177 ? -29.009 -8.416 42.631 1.00 16.78 176 ILE B O 1
ATOM 4337 N N . CYS B 1 178 ? -30.185 -9.464 41.030 1.00 16.42 177 CYS B N 1
ATOM 4338 C CA . CYS B 1 178 ? -29.929 -8.379 40.069 1.00 14.01 177 CYS B CA 1
ATOM 4339 C C . CYS B 1 178 ? -31.195 -8.093 39.241 1.00 14.55 177 CYS B C 1
ATOM 4340 O O . CYS B 1 178 ? -32.156 -8.864 39.251 1.00 13.00 177 CYS B O 1
ATOM 4343 N N . PHE B 1 179 ? -31.190 -6.951 38.584 1.00 14.70 178 PHE B N 1
ATOM 4344 C CA . PHE B 1 179 ? -32.252 -6.564 37.694 1.00 15.67 178 PHE B CA 1
ATOM 4345 C C . PHE B 1 179 ? -31.719 -5.628 36.661 1.00 14.59 178 PHE B C 1
ATOM 4346 O O . PHE B 1 179 ? -30.641 -5.062 36.818 1.00 14.15 178 PHE B O 1
ATOM 4354 N N . HIS B 1 180 ? -32.433 -5.489 35.548 1.00 15.07 179 HIS B N 1
ATOM 4355 C CA . HIS B 1 180 ? -32.141 -4.416 34.559 1.00 14.47 179 HIS B CA 1
ATOM 4356 C C . HIS B 1 180 ? -33.526 -3.861 34.170 1.00 16.83 179 HIS B C 1
ATOM 4357 O O . HIS B 1 180 ? -34.395 -4.662 33.698 1.00 14.20 179 HIS B O 1
ATOM 4364 N N . VAL B 1 181 ? -33.714 -2.546 34.304 1.00 14.30 180 VAL B N 1
ATOM 4365 C CA . VAL B 1 181 ? -35.004 -1.938 34.047 1.00 15.01 180 VAL B CA 1
ATOM 4366 C C . VAL B 1 181 ? -35.299 -1.808 32.574 1.00 16.43 180 VAL B C 1
ATOM 4367 O O . VAL B 1 181 ? -36.420 -1.494 32.236 1.00 14.68 180 VAL B O 1
ATOM 4371 N N . GLY B 1 182 ? -34.284 -2.021 31.696 1.00 14.56 181 GLY B N 1
ATOM 4372 C CA . GLY B 1 182 ? -34.416 -1.720 30.266 1.00 14.48 181 GLY B CA 1
ATOM 4373 C C . GLY B 1 182 ? -33.418 -0.748 29.791 1.00 13.99 181 GLY B C 1
ATOM 4374 O O . GLY B 1 182 ? -32.968 0.118 30.539 1.00 16.60 181 GLY B O 1
ATOM 4375 N N . SER B 1 183 ? -33.114 -0.777 28.516 1.00 13.37 182 SER B N 1
ATOM 4376 C CA . SER B 1 183 ? -32.158 0.192 27.919 1.00 14.14 182 SER B CA 1
ATOM 4377 C C . SER B 1 183 ? -32.850 1.459 27.526 1.00 14.44 182 SER B C 1
ATOM 4378 O O . SER B 1 183 ? -34.056 1.438 27.166 1.00 14.43 182 SER B O 1
ATOM 4381 N N . GLN B 1 184 ? -32.103 2.589 27.626 1.00 15.07 183 GLN B N 1
ATOM 4382 C CA . GLN B 1 184 ? -32.629 3.910 27.442 1.00 14.86 183 GLN B CA 1
ATOM 4383 C C . GLN B 1 184 ? -33.906 4.142 28.275 1.00 15.86 183 GLN B C 1
ATOM 4384 O O . GLN B 1 184 ? -34.993 4.457 27.763 1.00 17.77 183 GLN B O 1
ATOM 4390 N N . SER B 1 185 ? -33.740 4.010 29.597 1.00 16.23 184 SER B N 1
ATOM 4391 C CA . SER B 1 185 ? -34.805 4.206 30.515 1.00 16.47 184 SER B CA 1
ATOM 4392 C C . SER B 1 185 ? -34.968 5.700 30.686 1.00 16.48 184 SER B C 1
ATOM 4393 O O . SER B 1 185 ? -34.070 6.366 31.123 1.00 18.22 184 SER B O 1
ATOM 4396 N N . LEU B 1 186 ? -36.140 6.180 30.408 1.00 18.29 185 LEU B N 1
ATOM 4397 C CA . LEU B 1 186 ? -36.458 7.573 30.770 1.00 17.20 185 LEU B CA 1
ATOM 4398 C C . LEU B 1 186 ? -37.149 7.694 32.140 1.00 20.34 185 LEU B C 1
ATOM 4399 O O . LEU B 1 186 ? -37.563 8.794 32.549 1.00 22.42 185 LEU B O 1
ATOM 4404 N N . SER B 1 187 ? -37.304 6.582 32.826 1.00 18.68 186 SER B N 1
ATOM 4405 C CA . SER B 1 187 ? -37.918 6.564 34.167 1.00 21.14 186 SER B CA 1
ATOM 4406 C C . SER B 1 187 ? -36.852 6.340 35.246 1.00 20.22 186 SER B C 1
ATOM 4407 O O . SER B 1 187 ? -36.060 5.414 35.186 1.00 18.47 186 SER B O 1
ATOM 4410 N N . THR B 1 188 ? -36.824 7.218 36.254 1.00 16.82 187 THR B N 1
ATOM 4411 C CA . THR B 1 188 ? -36.141 6.970 37.509 1.00 15.31 187 THR B CA 1
ATOM 4412 C C . THR B 1 188 ? -36.990 6.079 38.442 1.00 14.39 187 THR B C 1
ATOM 4413 O O . THR B 1 188 ? -36.466 5.286 39.205 1.00 15.34 187 THR B O 1
ATOM 4417 N N . ALA B 1 189 ? -38.321 6.276 38.453 1.00 16.87 188 ALA B N 1
ATOM 4418 C CA . ALA B 1 189 ? -39.230 5.449 39.266 1.00 18.27 188 ALA B CA 1
ATOM 4419 C C . ALA B 1 189 ? -39.019 3.975 39.069 1.00 16.38 188 ALA B C 1
ATOM 4420 O O . ALA B 1 189 ? -39.091 3.184 40.004 1.00 15.84 188 ALA B O 1
ATOM 4422 N N . ALA B 1 190 ? -38.732 3.560 37.801 1.00 16.40 189 ALA B N 1
ATOM 4423 C CA . ALA B 1 190 ? -38.555 2.114 37.552 1.00 16.23 189 ALA B CA 1
ATOM 4424 C C . ALA B 1 190 ? -37.452 1.527 38.411 1.00 15.19 189 ALA B C 1
ATOM 4425 O O . ALA B 1 190 ? -37.599 0.428 38.961 1.00 15.26 189 ALA B O 1
ATOM 4427 N N . TYR B 1 191 ? -36.369 2.297 38.577 1.00 15.69 190 TYR B N 1
ATOM 4428 C CA . TYR B 1 191 ? -35.248 1.935 39.409 1.00 14.67 190 TYR B CA 1
ATOM 4429 C C . TYR B 1 191 ? -35.648 1.863 40.901 1.00 15.64 190 TYR B C 1
ATOM 4430 O O . TYR B 1 191 ? -35.372 0.903 41.577 1.00 14.30 190 TYR B O 1
ATOM 4439 N N . GLU B 1 192 ? -36.368 2.886 41.378 1.00 17.67 191 GLU B N 1
ATOM 4440 C CA . GLU B 1 192 ? -36.773 2.976 42.805 1.00 16.74 191 GLU B CA 1
ATOM 4441 C C . GLU B 1 192 ? -37.708 1.899 43.166 1.00 17.50 191 GLU B C 1
ATOM 4442 O O . GLU B 1 192 ? -37.516 1.256 44.213 1.00 15.52 191 GLU B O 1
ATOM 4448 N N . GLU B 1 193 ? -38.653 1.600 42.270 1.00 16.69 192 GLU B N 1
ATOM 4449 C CA . GLU B 1 193 ? -39.576 0.485 42.511 1.00 16.26 192 GLU B CA 1
ATOM 4450 C C . GLU B 1 193 ? -38.898 -0.855 42.493 1.00 17.19 192 GLU B C 1
ATOM 4451 O O . GLU B 1 193 ? -39.205 -1.744 43.320 1.00 15.91 192 GLU B O 1
ATOM 4457 N N . ALA B 1 194 ? -37.971 -1.017 41.535 1.00 15.16 193 ALA B N 1
ATOM 4458 C CA . ALA B 1 194 ? -37.153 -2.270 41.514 1.00 15.83 193 ALA B CA 1
ATOM 4459 C C . ALA B 1 194 ? -36.314 -2.494 42.814 1.00 16.27 193 ALA B C 1
ATOM 4460 O O . ALA B 1 194 ? -36.206 -3.606 43.372 1.00 16.53 193 ALA B O 1
ATOM 4462 N N . LEU B 1 195 ? -35.650 -1.417 43.266 1.00 16.70 194 LEU B N 1
ATOM 4463 C CA . LEU B 1 195 ? -34.944 -1.433 44.568 1.00 17.11 194 LEU B CA 1
ATOM 4464 C C . LEU B 1 195 ? -35.832 -1.876 45.728 1.00 17.20 194 LEU B C 1
ATOM 4465 O O . LEU B 1 195 ? -35.435 -2.685 46.602 1.00 18.22 194 LEU B O 1
ATOM 4470 N N . LEU B 1 196 ? -37.096 -1.395 45.716 1.00 17.06 195 LEU B N 1
ATOM 4471 C CA . LEU B 1 196 ? -38.058 -1.821 46.728 1.00 16.14 195 LEU B CA 1
ATOM 4472 C C . LEU B 1 196 ? -38.404 -3.270 46.683 1.00 16.95 195 LEU B C 1
ATOM 4473 O O . LEU B 1 196 ? -38.406 -3.950 47.708 1.00 16.22 195 LEU B O 1
ATOM 4478 N N . VAL B 1 197 ? -38.594 -3.798 45.472 1.00 16.65 196 VAL B N 1
ATOM 4479 C CA . VAL B 1 197 ? -38.854 -5.218 45.321 1.00 18.09 196 VAL B CA 1
ATOM 4480 C C . VAL B 1 197 ? -37.666 -6.005 45.790 1.00 14.96 196 VAL B C 1
ATOM 4481 O O . VAL B 1 197 ? -37.798 -7.006 46.547 1.00 16.83 196 VAL B O 1
ATOM 4485 N N . ALA B 1 198 ? -36.481 -5.578 45.403 1.00 16.77 197 ALA B N 1
ATOM 4486 C CA . ALA B 1 198 ? -35.282 -6.285 45.812 1.00 16.72 197 ALA B CA 1
ATOM 4487 C C . ALA B 1 198 ? -35.145 -6.250 47.342 1.00 20.63 197 ALA B C 1
ATOM 4488 O O . ALA B 1 198 ? -34.813 -7.232 47.953 1.00 18.81 197 ALA B O 1
ATOM 4490 N N . ARG B 1 199 ? -35.448 -5.115 47.954 1.00 18.47 198 ARG B N 1
ATOM 4491 C CA . ARG B 1 199 ? -35.357 -5.007 49.402 1.00 19.96 198 ARG B CA 1
ATOM 4492 C C . ARG B 1 199 ? -36.310 -5.953 50.092 1.00 18.49 198 ARG B C 1
ATOM 4493 O O . ARG B 1 199 ? -35.946 -6.620 51.020 1.00 23.90 198 ARG B O 1
ATOM 4501 N N A ARG B 1 200 ? -37.540 -6.126 49.629 0.50 19.56 199 ARG B N 1
ATOM 4502 N N B ARG B 1 200 ? -37.539 -6.119 49.633 0.50 19.74 199 ARG B N 1
ATOM 4503 C CA A ARG B 1 200 ? -38.452 -7.117 50.200 0.50 20.09 199 ARG B CA 1
ATOM 4504 C CA B ARG B 1 200 ? -38.459 -7.106 50.192 0.50 20.34 199 ARG B CA 1
ATOM 4505 C C A ARG B 1 200 ? -37.888 -8.529 50.103 0.50 22.35 199 ARG B C 1
ATOM 4506 C C B ARG B 1 200 ? -37.868 -8.514 50.110 0.50 22.56 199 ARG B C 1
ATOM 4507 O O A ARG B 1 200 ? -38.035 -9.358 51.023 0.50 21.11 199 ARG B O 1
ATOM 4508 O O B ARG B 1 200 ? -37.950 -9.318 51.058 0.50 21.46 199 ARG B O 1
ATOM 4523 N N . LEU B 1 201 ? -37.257 -8.827 48.963 1.00 21.45 200 LEU B N 1
ATOM 4524 C CA . LEU B 1 201 ? -36.647 -10.158 48.789 1.00 20.83 200 LEU B CA 1
ATOM 4525 C C . LEU B 1 201 ? -35.432 -10.360 49.713 1.00 18.70 200 LEU B C 1
ATOM 4526 O O . LEU B 1 201 ? -35.222 -11.469 50.220 1.00 21.37 200 LEU B O 1
ATOM 4531 N N . PHE B 1 202 ? -34.636 -9.347 49.915 1.00 19.05 201 PHE B N 1
ATOM 4532 C CA . PHE B 1 202 ? -33.495 -9.458 50.813 1.00 20.59 201 PHE B CA 1
ATOM 4533 C C . PHE B 1 202 ? -34.004 -9.694 52.272 1.00 25.30 201 PHE B C 1
ATOM 4534 O O . PHE B 1 202 ? -33.404 -10.499 53.016 1.00 25.64 201 PHE B O 1
ATOM 4542 N N . ASP B 1 203 ? -35.109 -9.012 52.622 1.00 28.83 202 ASP B N 1
ATOM 4543 C CA . ASP B 1 203 ? -35.781 -9.169 53.952 1.00 29.75 202 ASP B CA 1
ATOM 4544 C C . ASP B 1 203 ? -36.242 -10.620 54.095 1.00 32.82 202 ASP B C 1
ATOM 4545 O O . ASP B 1 203 ? -35.985 -11.252 55.105 1.00 29.52 202 ASP B O 1
ATOM 4550 N N . GLU B 1 204 ? -36.921 -11.135 53.086 1.00 27.54 203 GLU B N 1
ATOM 4551 C CA . GLU B 1 204 ? -37.411 -12.502 53.131 1.00 29.48 203 GLU B CA 1
ATOM 4552 C C . GLU B 1 204 ? -36.298 -13.522 53.177 1.00 27.87 203 GLU B C 1
ATOM 4553 O O . GLU B 1 204 ? -36.419 -14.542 53.815 1.00 28.98 203 GLU B O 1
ATOM 4559 N N . ALA B 1 205 ? -35.241 -13.262 52.439 1.00 25.69 204 ALA B N 1
ATOM 4560 C CA . ALA B 1 205 ? -34.112 -14.200 52.396 1.00 29.32 204 ALA B CA 1
ATOM 4561 C C . ALA B 1 205 ? -33.428 -14.245 53.768 1.00 32.49 204 ALA B C 1
ATOM 4562 O O . ALA B 1 205 ? -33.003 -15.328 54.209 1.00 32.05 204 ALA B O 1
ATOM 4564 N N . GLU B 1 206 ? -33.257 -13.075 54.379 1.00 33.20 205 GLU B N 1
ATOM 4565 C CA . GLU B 1 206 ? -32.754 -12.961 55.791 1.00 39.93 205 GLU B CA 1
ATOM 4566 C C . GLU B 1 206 ? -33.533 -13.832 56.767 1.00 37.51 205 GLU B C 1
ATOM 4567 O O . GLU B 1 206 ? -32.924 -14.661 57.437 1.00 38.83 205 GLU B O 1
ATOM 4573 N N . GLU B 1 207 ? -34.863 -13.724 56.767 1.00 39.84 206 GLU B N 1
ATOM 4574 C CA . GLU B 1 207 ? -35.743 -14.540 57.593 1.00 40.12 206 GLU B CA 1
ATOM 4575 C C . GLU B 1 207 ? -35.583 -16.035 57.352 1.00 44.71 206 GLU B C 1
ATOM 4576 O O . GLU B 1 207 ? -35.765 -16.817 58.288 1.00 46.07 206 GLU B O 1
ATOM 4582 N N . MET B 1 208 ? -35.258 -16.446 56.126 1.00 39.44 207 MET B N 1
ATOM 4583 C CA . MET B 1 208 ? -34.930 -17.852 55.800 1.00 41.46 207 MET B CA 1
ATOM 4584 C C . MET B 1 208 ? -33.544 -18.296 56.206 1.00 36.12 207 MET B C 1
ATOM 4585 O O . MET B 1 208 ? -33.127 -19.421 55.916 1.00 39.29 207 MET B O 1
ATOM 4590 N N . GLY B 1 209 ? -32.762 -17.384 56.724 1.00 35.01 208 GLY B N 1
ATOM 4591 C CA . GLY B 1 209 ? -31.380 -17.680 56.978 1.00 37.97 208 GLY B CA 1
ATOM 4592 C C . GLY B 1 209 ? -30.514 -17.726 55.755 1.00 39.48 208 GLY B C 1
ATOM 4593 O O . GLY B 1 209 ? -29.538 -18.410 55.762 1.00 36.33 208 GLY B O 1
ATOM 4594 N N . MET B 1 210 ? -30.866 -17.000 54.691 1.00 37.57 209 MET B N 1
ATOM 4595 C CA . MET B 1 210 ? -30.060 -16.963 53.481 1.00 38.34 209 MET B CA 1
ATOM 4596 C C . MET B 1 210 ? -29.636 -15.517 53.441 1.00 38.29 209 MET B C 1
ATOM 4597 O O . MET B 1 210 ? -30.413 -14.616 53.103 1.00 48.09 209 MET B O 1
ATOM 4602 N N . HIS B 1 211 ? -28.422 -15.244 53.848 1.00 34.12 210 HIS B N 1
ATOM 4603 C CA . HIS B 1 211 ? -28.022 -13.881 53.906 1.00 35.46 210 HIS B CA 1
ATOM 4604 C C . HIS B 1 211 ? -27.365 -13.491 52.572 1.00 27.62 210 HIS B C 1
ATOM 4605 O O . HIS B 1 211 ? -26.343 -14.026 52.242 1.00 29.34 210 HIS B O 1
ATOM 4612 N N . LEU B 1 212 ? -27.930 -12.517 51.879 1.00 27.64 211 LEU B N 1
ATOM 4613 C CA . LEU B 1 212 ? -27.481 -12.098 50.543 1.00 23.79 211 LEU B CA 1
ATOM 4614 C C . LEU B 1 212 ? -26.711 -10.859 50.757 1.00 26.35 211 LEU B C 1
ATOM 4615 O O . LEU B 1 212 ? -27.112 -10.000 51.613 1.00 27.92 211 LEU B O 1
ATOM 4620 N N . THR B 1 213 ? -25.602 -10.736 50.053 1.00 22.34 212 THR B N 1
ATOM 4621 C CA . THR B 1 213 ? -24.605 -9.688 50.265 1.00 21.66 212 THR B CA 1
ATOM 4622 C C . THR B 1 213 ? -24.494 -8.642 49.167 1.00 22.37 212 THR B C 1
ATOM 4623 O O . THR B 1 213 ?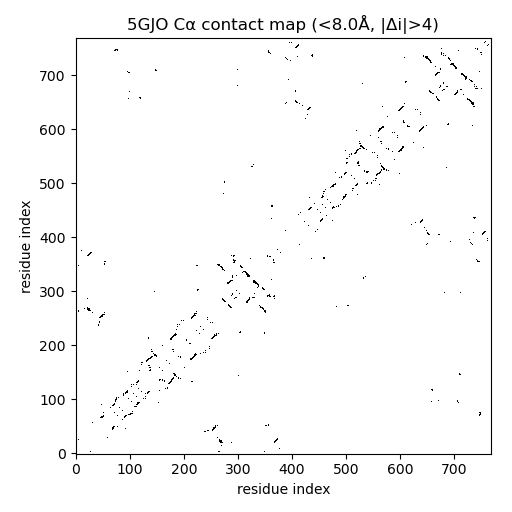 -23.902 -7.572 49.394 1.00 21.81 212 THR B O 1
ATOM 4627 N N . ASP B 1 214 ? -24.974 -8.980 47.963 1.00 22.97 213 ASP B N 1
ATOM 4628 C CA . ASP B 1 214 ? -24.728 -8.155 46.778 1.00 22.70 213 ASP B CA 1
ATOM 4629 C C . ASP B 1 214 ? -26.052 -7.911 46.011 1.00 18.64 213 ASP B C 1
ATOM 4630 O O . ASP B 1 214 ? -26.947 -8.740 45.961 1.00 20.24 213 ASP B O 1
ATOM 4635 N N . LEU B 1 215 ? -26.144 -6.705 45.471 1.00 18.53 214 LEU B N 1
ATOM 4636 C CA . LEU B 1 215 ? -27.234 -6.271 44.649 1.00 18.12 214 LEU B CA 1
ATOM 4637 C C . LEU B 1 215 ? -26.658 -5.599 43.398 1.00 15.99 214 LEU B C 1
ATOM 4638 O O . LEU B 1 215 ? -25.773 -4.725 43.427 1.00 16.92 214 LEU B O 1
ATOM 4643 N N . ASP B 1 216 ? -27.132 -6.012 42.237 1.00 16.47 215 ASP B N 1
ATOM 4644 C CA . ASP B 1 216 ? -26.707 -5.361 40.960 1.00 15.68 215 ASP B CA 1
ATOM 4645 C C . ASP B 1 216 ? -27.950 -4.761 40.278 1.00 17.92 215 ASP B C 1
ATOM 4646 O O . ASP B 1 216 ? -28.861 -5.516 39.948 1.00 16.89 215 ASP B O 1
ATOM 4651 N N . ILE B 1 217 ? -27.934 -3.457 40.042 1.00 14.71 216 ILE B N 1
ATOM 4652 C CA . ILE B 1 217 ? -29.086 -2.731 39.605 1.00 16.29 216 ILE B CA 1
ATOM 4653 C C . ILE B 1 217 ? -29.115 -2.584 38.102 1.00 14.05 216 ILE B C 1
ATOM 4654 O O . ILE B 1 217 ? -29.968 -1.856 37.599 1.00 13.73 216 ILE B O 1
ATOM 4659 N N . GLY B 1 218 ? -28.208 -3.268 37.374 1.00 13.69 217 GLY B N 1
ATOM 4660 C CA . GLY B 1 218 ? -28.099 -3.100 35.899 1.00 13.90 217 GLY B CA 1
ATOM 4661 C C . GLY B 1 218 ? -27.773 -1.736 35.341 1.00 15.62 217 GLY B C 1
ATOM 4662 O O . GLY B 1 218 ? -27.098 -0.965 35.963 1.00 14.56 217 GLY B O 1
ATOM 4663 N N . GLY B 1 219 ? -28.213 -1.481 34.109 1.00 13.89 218 GLY B N 1
ATOM 4664 C CA . GLY B 1 219 ? -27.907 -0.324 33.318 1.00 14.94 218 GLY B CA 1
ATOM 4665 C C . GLY B 1 219 ? -29.087 0.485 32.999 1.00 14.86 218 GLY B C 1
ATOM 4666 O O . GLY B 1 219 ? -29.894 0.693 33.892 1.00 15.61 218 GLY B O 1
ATOM 4667 N N . GLY B 1 220 ? -29.168 0.992 31.764 1.00 14.40 219 GLY B N 1
ATOM 4668 C CA . GLY B 1 220 ? -30.312 1.728 31.315 1.00 14.02 219 GLY B CA 1
ATOM 4669 C C . GLY B 1 220 ? -30.226 3.227 31.351 1.00 13.87 219 GLY B C 1
ATOM 4670 O O . GLY B 1 220 ? -31.095 3.908 30.828 1.00 13.90 219 GLY B O 1
ATOM 4671 N N . PHE B 1 221 ? -29.112 3.747 31.831 1.00 15.98 220 PHE B N 1
ATOM 4672 C CA . PHE B 1 221 ? -28.982 5.221 31.874 1.00 16.01 220 PHE B CA 1
ATOM 4673 C C . PHE B 1 221 ? -28.983 5.720 30.439 1.00 15.68 220 PHE B C 1
ATOM 4674 O O . PHE B 1 221 ? -28.290 5.144 29.575 1.00 17.09 220 PHE B O 1
ATOM 4682 N N . PRO B 1 222 ? -29.791 6.751 30.143 1.00 14.74 221 PRO B N 1
ATOM 4683 C CA . PRO B 1 222 ? -29.972 7.164 28.773 1.00 14.99 221 PRO B CA 1
ATOM 4684 C C . PRO B 1 222 ? -28.940 8.112 28.221 1.00 15.94 221 PRO B C 1
ATOM 4685 O O . PRO B 1 222 ? -28.139 8.720 28.994 1.00 18.94 221 PRO B O 1
ATOM 4689 N N . VAL B 1 223 ? -28.946 8.208 26.904 1.00 16.62 222 VAL B N 1
ATOM 4690 C CA . VAL B 1 223 ? -28.060 9.024 26.109 1.00 18.11 222 VAL B CA 1
ATOM 4691 C C . VAL B 1 223 ? -28.902 9.876 25.164 1.00 17.45 222 VAL B C 1
ATOM 4692 O O . VAL B 1 223 ? -29.970 9.456 24.679 1.00 17.73 222 VAL B O 1
ATOM 4696 N N . PRO B 1 224 ? -28.455 11.076 24.848 1.00 17.94 223 PRO B N 1
ATOM 4697 C CA . PRO B 1 224 ? -29.211 11.923 23.921 1.00 18.02 223 PRO B CA 1
ATOM 4698 C C . PRO B 1 224 ? -29.243 11.371 22.498 1.00 19.66 223 PRO B C 1
ATOM 4699 O O . PRO B 1 224 ? -28.295 10.770 22.056 1.00 19.05 223 PRO B O 1
ATOM 4703 N N . ASP B 1 225 ? -30.348 11.602 21.816 1.00 18.29 224 ASP B N 1
ATOM 4704 C CA . ASP B 1 225 ? -30.512 11.256 20.427 1.00 19.42 224 ASP B CA 1
ATOM 4705 C C . ASP B 1 225 ? -30.685 12.528 19.590 1.00 20.69 224 ASP B C 1
ATOM 4706 O O . ASP B 1 225 ? -30.281 13.586 20.012 1.00 20.86 224 ASP B O 1
ATOM 4711 N N . CYS B 1 226 ? -31.227 12.407 18.392 1.00 20.95 225 CYS B N 1
ATOM 4712 C CA . CYS B 1 226 ? -31.369 13.562 17.523 1.00 23.23 225 CYS B CA 1
ATOM 4713 C C . CYS B 1 226 ? -32.274 14.646 18.109 1.00 27.78 225 CYS B C 1
ATOM 4714 O O . CYS B 1 226 ? -32.187 15.789 17.710 1.00 31.20 225 CYS B O 1
ATOM 4717 N N . LYS B 1 227 ? -33.174 14.265 19.004 1.00 28.60 226 LYS B N 1
ATOM 4718 C CA . LYS B 1 227 ? -33.994 15.250 19.753 1.00 35.49 226 LYS B CA 1
ATOM 4719 C C . LYS B 1 227 ? -33.424 15.630 21.157 1.00 34.17 226 LYS B C 1
ATOM 4720 O O . LYS B 1 227 ? -34.087 16.309 21.926 1.00 31.52 226 LYS B O 1
ATOM 4726 N N . GLY B 1 228 ? -32.208 15.245 21.480 1.00 27.98 227 GLY B N 1
ATOM 4727 C CA . GLY B 1 228 ? -31.621 15.559 22.766 1.00 29.79 227 GLY B CA 1
ATOM 4728 C C . GLY B 1 228 ? -32.042 14.577 23.832 1.00 26.16 227 GLY B C 1
ATOM 4729 O O . GLY B 1 228 ? -32.149 13.360 23.611 1.00 20.42 227 GLY B O 1
ATOM 4730 N N . LEU B 1 229 ? -32.187 15.078 25.056 1.00 24.43 228 LEU B N 1
ATOM 4731 C CA . LEU B 1 229 ? -32.470 14.189 26.207 1.00 24.73 228 LEU B CA 1
ATOM 4732 C C . LEU B 1 229 ? -33.111 15.038 27.304 1.00 24.71 228 LEU B C 1
ATOM 4733 O O . LEU B 1 229 ? -32.476 15.972 27.728 1.00 27.61 228 LEU B O 1
ATOM 4738 N N . ASN B 1 230 ? -34.332 14.733 27.692 1.00 27.72 229 ASN B N 1
ATOM 4739 C CA . ASN B 1 230 ? -35.048 15.497 28.754 1.00 34.51 229 ASN B CA 1
ATOM 4740 C C . ASN B 1 230 ? -34.745 15.064 30.184 1.00 32.21 229 ASN B C 1
ATOM 4741 O O . ASN B 1 230 ? -35.183 15.698 31.138 1.00 46.30 229 ASN B O 1
ATOM 4746 N N . VAL B 1 231 ? -34.027 13.977 30.353 1.00 29.98 230 VAL B N 1
ATOM 4747 C CA . VAL B 1 231 ? -33.649 13.464 31.640 1.00 23.97 230 VAL B CA 1
ATOM 4748 C C . VAL B 1 231 ? -32.412 14.229 32.097 1.00 27.55 230 VAL B C 1
ATOM 4749 O O . VAL B 1 231 ? -31.468 14.396 31.343 1.00 25.85 230 VAL B O 1
ATOM 4753 N N . ASP B 1 232 ? -32.460 14.664 33.354 1.00 28.17 231 ASP B N 1
ATOM 4754 C CA . ASP B 1 232 ? -31.341 15.185 34.102 1.00 26.22 231 ASP B CA 1
ATOM 4755 C C . ASP B 1 232 ? -30.580 13.999 34.727 1.00 23.90 231 ASP B C 1
ATOM 4756 O O . ASP B 1 232 ? -31.072 13.354 35.659 1.00 24.92 231 ASP B O 1
ATOM 4761 N N . LEU B 1 233 ? -29.415 13.661 34.158 1.00 23.31 232 LEU B N 1
ATOM 4762 C CA . LEU B 1 233 ? -28.654 12.441 34.552 1.00 21.98 232 LEU B CA 1
ATOM 4763 C C . LEU B 1 233 ? -28.135 12.524 35.955 1.00 21.70 232 LEU B C 1
ATOM 4764 O O . LEU B 1 233 ? -28.174 11.571 36.724 1.00 20.48 232 LEU B O 1
ATOM 4769 N N . ALA B 1 234 ? -27.666 13.712 36.321 1.00 24.32 233 ALA B N 1
ATOM 4770 C CA . ALA B 1 234 ? -27.280 13.946 37.729 1.00 25.74 233 ALA B CA 1
ATOM 4771 C C . ALA B 1 234 ? -28.406 13.641 38.685 1.00 22.10 233 ALA B C 1
ATOM 4772 O O . ALA B 1 234 ? -28.217 12.915 39.676 1.00 22.64 233 ALA B O 1
ATOM 4774 N N . ALA B 1 235 ? -29.588 14.166 38.387 1.00 23.13 234 ALA B N 1
ATOM 4775 C CA . ALA B 1 235 ? -30.724 13.961 39.257 1.00 23.11 234 ALA B CA 1
ATOM 4776 C C . ALA B 1 235 ? -31.229 12.511 39.307 1.00 22.37 234 ALA B C 1
ATOM 4777 O O . ALA B 1 235 ? -31.606 11.998 40.367 1.00 22.26 234 ALA B O 1
ATOM 4779 N N . MET B 1 236 ? -31.192 11.837 38.154 1.00 21.28 235 MET B N 1
ATOM 4780 C CA . MET B 1 236 ? -31.544 10.403 38.112 1.00 20.85 235 MET B CA 1
ATOM 4781 C C . MET B 1 236 ? -30.582 9.618 38.969 1.00 16.43 235 MET B C 1
ATOM 4782 O O . MET B 1 236 ? -31.013 8.775 39.751 1.00 17.44 235 MET B O 1
ATOM 4787 N N . MET B 1 237 ? -29.290 9.849 38.786 1.00 18.90 236 MET B N 1
ATOM 4788 C CA . MET B 1 237 ? -28.295 9.082 39.534 1.00 19.32 236 MET B CA 1
ATOM 4789 C C . MET B 1 237 ? -28.357 9.371 41.064 1.00 20.52 236 MET B C 1
ATOM 4790 O O . MET B 1 237 ? -28.337 8.461 41.857 1.00 17.59 236 MET B O 1
ATOM 4795 N N . GLU B 1 238 ? -28.555 10.648 41.422 1.00 21.63 237 GLU B N 1
ATOM 4796 C CA . GLU B 1 238 ? -28.694 10.974 42.851 1.00 24.67 237 GLU B CA 1
ATOM 4797 C C . GLU B 1 238 ? -29.906 10.334 43.502 1.00 20.69 237 GLU B C 1
ATOM 4798 O O . GLU B 1 238 ? -29.842 9.884 44.665 1.00 22.09 237 GLU B O 1
ATOM 4804 N N . ALA B 1 239 ? -31.004 10.248 42.742 1.00 22.15 238 ALA B N 1
ATOM 4805 C CA . ALA B 1 239 ? -32.236 9.668 43.254 1.00 20.17 238 ALA B CA 1
ATOM 4806 C C . ALA B 1 239 ? -32.010 8.185 43.497 1.00 20.89 238 ALA B C 1
ATOM 4807 O O . ALA B 1 239 ? -32.367 7.662 44.545 1.00 19.85 238 ALA B O 1
ATOM 4809 N N . ILE B 1 240 ? -31.371 7.509 42.531 1.00 19.15 239 ILE B N 1
ATOM 4810 C CA . ILE B 1 240 ? -31.082 6.102 42.726 1.00 17.69 239 ILE B CA 1
ATOM 4811 C C . ILE B 1 240 ? -30.162 5.884 43.941 1.00 15.45 239 ILE B C 1
ATOM 4812 O O . ILE B 1 240 ? -30.364 4.961 44.762 1.00 19.40 239 ILE B O 1
ATOM 4817 N N . ASN B 1 241 ? -29.124 6.703 44.017 1.00 17.54 240 ASN B N 1
ATOM 4818 C CA . ASN B 1 241 ? -28.112 6.554 45.071 1.00 17.65 240 ASN B CA 1
ATOM 4819 C C . ASN B 1 241 ? -28.738 6.735 46.447 1.00 17.28 240 ASN B C 1
ATOM 4820 O O . ASN B 1 241 ? -28.446 6.001 47.407 1.00 19.64 240 ASN B O 1
ATOM 4825 N N . LYS B 1 242 ? -29.627 7.734 46.547 1.00 20.78 241 LYS B N 1
ATOM 4826 C CA . LYS B 1 242 ? -30.351 8.012 47.809 1.00 22.91 241 LYS B CA 1
ATOM 4827 C C . LYS B 1 242 ? -31.198 6.855 48.266 1.00 20.76 241 LYS B C 1
ATOM 4828 O O . LYS B 1 242 ? -31.212 6.495 49.442 1.00 19.91 241 LYS B O 1
ATOM 4834 N N . GLN B 1 243 ? -31.825 6.142 47.318 1.00 22.36 242 GLN B N 1
ATOM 4835 C CA . GLN B 1 243 ? -32.624 4.985 47.635 1.00 21.50 242 GLN B CA 1
ATOM 4836 C C . GLN B 1 243 ? -31.720 3.841 48.016 1.00 19.34 242 GLN B C 1
ATOM 4837 O O . GLN B 1 243 ? -32.059 3.046 48.875 1.00 21.29 242 GLN B O 1
ATOM 4843 N N . ILE B 1 244 ? -30.563 3.741 47.357 1.00 20.99 243 ILE B N 1
ATOM 4844 C CA . ILE B 1 244 ? -29.591 2.681 47.762 1.00 19.49 243 ILE B CA 1
ATOM 4845 C C . ILE B 1 244 ? -29.125 2.897 49.244 1.00 19.21 243 ILE B C 1
ATOM 4846 O O . ILE B 1 244 ? -29.049 1.963 50.022 1.00 21.11 243 ILE B O 1
ATOM 4851 N N . ASP B 1 245 ? -28.761 4.144 49.547 1.00 21.24 244 ASP B N 1
ATOM 4852 C CA . ASP B 1 245 ? -28.424 4.521 50.951 1.00 25.81 244 ASP B CA 1
ATOM 4853 C C . ASP B 1 245 ? -29.555 4.201 51.942 1.00 23.24 244 ASP B C 1
ATOM 4854 O O . ASP B 1 245 ? -29.273 3.599 53.047 1.00 23.65 244 ASP B O 1
ATOM 4859 N N . ARG B 1 246 ? -30.798 4.538 51.597 1.00 23.21 245 ARG B N 1
ATOM 4860 C CA . ARG B 1 246 ? -31.945 4.207 52.440 1.00 23.00 245 ARG B CA 1
ATOM 4861 C C . ARG B 1 246 ? -32.269 2.738 52.638 1.00 24.30 245 ARG B C 1
ATOM 4862 O O . ARG B 1 246 ? -32.531 2.325 53.735 1.00 21.73 245 ARG B O 1
ATOM 4870 N N . LEU B 1 247 ? -32.273 1.957 51.558 1.00 19.89 246 LEU B N 1
ATOM 4871 C CA . LEU B 1 247 ? -32.708 0.587 51.629 1.00 20.45 246 LEU B CA 1
ATOM 4872 C C . LEU B 1 247 ? -31.581 -0.424 51.713 1.00 18.41 246 LEU B C 1
ATOM 4873 O O . LEU B 1 247 ? -31.836 -1.502 52.194 1.00 18.95 246 LEU B O 1
ATOM 4878 N N . PHE B 1 248 ? -30.396 -0.083 51.249 1.00 19.56 247 PHE B N 1
ATOM 4879 C CA . PHE B 1 248 ? -29.264 -1.066 51.205 1.00 21.06 247 PHE B CA 1
ATOM 4880 C C . PHE B 1 248 ? -28.002 -0.514 51.818 1.00 22.82 247 PHE B C 1
ATOM 4881 O O . PHE B 1 248 ? -26.948 -0.402 51.160 1.00 24.16 247 PHE B O 1
ATOM 4889 N N . PRO B 1 249 ? -28.104 -0.078 53.111 1.00 24.34 248 PRO B N 1
ATOM 4890 C CA . PRO B 1 249 ? -26.950 0.468 53.725 1.00 24.08 248 PRO B CA 1
ATOM 4891 C C . PRO B 1 249 ? -25.860 -0.576 53.980 1.00 22.76 248 PRO B C 1
ATOM 4892 O O . PRO B 1 249 ? -24.733 -0.192 54.074 1.00 25.65 248 PRO B O 1
ATOM 4896 N N . ASP B 1 250 ? -26.195 -1.830 54.156 1.00 23.24 249 ASP B N 1
ATOM 4897 C CA . ASP B 1 250 ? -25.211 -2.857 54.544 1.00 27.66 249 ASP B CA 1
ATOM 4898 C C . ASP B 1 250 ? -25.048 -3.915 53.410 1.00 27.81 249 ASP B C 1
ATOM 4899 O O . ASP B 1 250 ? -24.855 -5.115 53.707 1.00 27.72 249 ASP B O 1
ATOM 4904 N N . THR B 1 251 ? -25.192 -3.496 52.164 1.00 24.33 250 THR B N 1
ATOM 4905 C CA . THR B 1 251 ? -25.160 -4.427 50.988 1.00 22.77 250 THR B CA 1
ATOM 4906 C C . THR B 1 251 ? -24.230 -3.847 49.984 1.00 22.20 250 THR B C 1
ATOM 4907 O O . THR B 1 251 ? -24.166 -2.665 49.797 1.00 20.26 250 THR B O 1
ATOM 4911 N N . ALA B 1 252 ? -23.454 -4.685 49.304 1.00 21.85 251 ALA B N 1
ATOM 4912 C CA . ALA B 1 252 ? -22.578 -4.187 48.291 1.00 21.82 251 ALA B CA 1
ATOM 4913 C C . ALA B 1 252 ? -23.395 -4.026 47.042 1.00 21.62 251 ALA B C 1
ATOM 4914 O O . ALA B 1 252 ? -23.986 -5.013 46.603 1.00 20.21 251 ALA B O 1
ATOM 4916 N N . VAL B 1 253 ? -23.435 -2.831 46.495 1.00 17.75 252 VAL B N 1
ATOM 4917 C CA . VAL B 1 253 ? -24.281 -2.525 45.319 1.00 19.88 252 VAL B CA 1
ATOM 4918 C C . VAL B 1 253 ? -23.469 -2.171 44.120 1.00 19.10 252 VAL B C 1
ATOM 4919 O O . VAL B 1 253 ? -22.398 -1.492 44.200 1.00 18.65 252 VAL B O 1
ATOM 4923 N N . TRP B 1 254 ? -23.956 -2.611 42.968 1.00 16.91 253 TRP B N 1
ATOM 4924 C CA . TRP B 1 254 ? -23.259 -2.492 41.700 1.00 16.75 253 TRP B CA 1
ATOM 4925 C C . TRP B 1 254 ? -24.182 -2.093 40.554 1.00 15.94 253 TRP B C 1
ATOM 4926 O O . TRP B 1 254 ? -25.355 -2.284 40.630 1.00 17.39 253 TRP B O 1
ATOM 4937 N N . THR B 1 255 ? -23.619 -1.542 39.498 1.00 16.96 254 THR B N 1
ATOM 4938 C CA . THR B 1 255 ? -24.388 -1.131 38.346 1.00 17.67 254 THR B CA 1
ATOM 4939 C C . THR B 1 255 ? -23.685 -1.634 37.073 1.00 18.07 254 THR B C 1
ATOM 4940 O O . THR B 1 255 ? -22.466 -1.908 37.127 1.00 15.42 254 THR B O 1
ATOM 4944 N N . GLU B 1 256 ? -24.420 -1.817 35.973 1.00 17.06 255 GLU B N 1
ATOM 4945 C CA . GLU B 1 256 ? -23.822 -2.333 34.749 1.00 16.09 255 GLU B CA 1
ATOM 4946 C C . GLU B 1 256 ? -24.164 -1.363 33.564 1.00 16.36 255 GLU B C 1
ATOM 4947 O O . GLU B 1 256 ? -24.902 -1.735 32.670 1.00 17.40 255 GLU B O 1
ATOM 4953 N N . PRO B 1 257 ? -23.689 -0.102 33.582 1.00 16.13 256 PRO B N 1
ATOM 4954 C CA . PRO B 1 257 ? -23.981 0.795 32.489 1.00 16.62 256 PRO B CA 1
ATOM 4955 C C . PRO B 1 257 ? -23.264 0.339 31.242 1.00 16.11 256 PRO B C 1
ATOM 4956 O O . PRO B 1 257 ? -22.062 -0.081 31.300 1.00 18.74 256 PRO B O 1
ATOM 4960 N N . GLY B 1 258 ? -23.968 0.442 30.136 1.00 15.06 257 GLY B N 1
ATOM 4961 C CA . GLY B 1 258 ? -23.368 0.299 28.834 1.00 13.63 257 GLY B CA 1
ATOM 4962 C C . GLY B 1 258 ? -23.432 1.567 28.023 1.00 16.02 257 GLY B C 1
ATOM 4963 O O . GLY B 1 258 ? -22.439 2.276 27.870 1.00 16.39 257 GLY B O 1
ATOM 4964 N N . ARG B 1 259 ? -24.644 1.855 27.518 1.00 14.09 258 ARG B N 1
ATOM 4965 C CA . ARG B 1 259 ? -24.868 2.935 26.619 1.00 14.28 258 ARG B CA 1
ATOM 4966 C C . ARG B 1 259 ? -24.220 4.268 27.082 1.00 14.10 258 ARG B C 1
ATOM 4967 O O . ARG B 1 259 ? -23.670 5.033 26.293 1.00 14.03 258 ARG B O 1
ATOM 4975 N N . TYR B 1 260 ? -24.403 4.550 28.350 1.00 15.15 259 TYR B N 1
ATOM 4976 C CA . TYR B 1 260 ? -24.032 5.891 28.939 1.00 15.34 259 TYR B CA 1
ATOM 4977 C C . TYR B 1 260 ? -22.511 6.142 28.858 1.00 16.00 259 TYR B C 1
ATOM 4978 O O . TYR B 1 260 ? -22.070 7.260 28.715 1.00 19.96 259 TYR B O 1
ATOM 4987 N N . MET B 1 261 ? -21.748 5.083 29.059 1.00 17.20 260 MET B N 1
ATOM 4988 C CA . MET B 1 261 ? -20.298 5.247 29.258 1.00 17.69 260 MET B CA 1
ATOM 4989 C C . MET B 1 261 ? -19.633 5.866 28.059 1.00 20.08 260 MET B C 1
ATOM 4990 O O . MET B 1 261 ? -18.876 6.828 28.225 1.00 20.72 260 MET B O 1
ATOM 4995 N N . CYS B 1 262 ? -19.946 5.404 26.834 1.00 16.49 261 CYS B N 1
ATOM 4996 C CA . CYS B 1 262 ? -19.310 5.919 25.639 1.00 18.23 261 CYS B CA 1
ATOM 4997 C C . CYS B 1 262 ? -20.194 6.626 24.656 1.00 17.79 261 CYS B C 1
ATOM 4998 O O . CYS B 1 262 ? -19.720 7.139 23.625 1.00 18.25 261 CYS B O 1
ATOM 5001 N N . GLY B 1 263 ? -21.508 6.650 24.890 1.00 16.51 262 GLY B N 1
ATOM 5002 C CA . GLY B 1 263 ? -22.424 7.098 23.822 1.00 17.05 262 GLY B CA 1
ATOM 5003 C C . GLY B 1 263 ? -22.087 8.519 23.357 1.00 16.86 262 GLY B C 1
ATOM 5004 O O . GLY B 1 263 ? -22.091 8.814 22.189 1.00 17.98 262 GLY B O 1
ATOM 5005 N N . THR B 1 264 ? -21.835 9.373 24.358 1.00 17.16 263 THR B N 1
ATOM 5006 C CA . THR B 1 264 ? -21.501 10.794 24.172 1.00 18.93 263 THR B CA 1
ATOM 5007 C C . THR B 1 264 ? -20.010 11.047 23.913 1.00 19.60 263 THR B C 1
ATOM 5008 O O . THR B 1 264 ? -19.611 12.203 23.837 1.00 20.99 263 THR B O 1
ATOM 5012 N N . ALA B 1 265 ? -19.202 9.994 23.686 1.00 19.43 264 ALA B N 1
ATOM 5013 C CA . ALA B 1 265 ? -17.743 10.110 23.539 1.00 19.83 264 ALA B CA 1
ATOM 5014 C C . ALA B 1 265 ? -17.209 9.801 22.132 1.00 21.57 264 ALA B C 1
ATOM 5015 O O . ALA B 1 265 ? -15.968 9.796 21.904 1.00 23.77 264 ALA B O 1
ATOM 5017 N N . VAL B 1 266 ? -18.126 9.506 21.196 1.00 19.20 265 VAL B N 1
ATOM 5018 C CA . VAL B 1 266 ? -17.792 9.118 19.854 1.00 18.85 265 VAL B CA 1
ATOM 5019 C C . VAL B 1 266 ? -18.568 9.867 18.817 1.00 18.40 265 VAL B C 1
ATOM 5020 O O . VAL B 1 266 ? -19.802 10.109 18.932 1.00 17.63 265 VAL B O 1
ATOM 5024 N N . ASN B 1 267 ? -17.872 10.224 17.753 1.00 18.17 266 ASN B N 1
ATOM 5025 C CA . ASN B 1 267 ? -18.470 10.807 16.576 1.00 17.68 266 ASN B CA 1
ATOM 5026 C C . ASN B 1 267 ? -18.076 9.948 15.382 1.00 15.87 266 ASN B C 1
ATOM 5027 O O . ASN B 1 267 ? -17.042 9.318 15.368 1.00 15.89 266 ASN B O 1
ATOM 5032 N N . LEU B 1 268 ? -18.940 9.976 14.387 1.00 16.97 267 LEU B N 1
ATOM 5033 C CA . LEU B 1 268 ? -18.697 9.439 13.005 1.00 17.71 267 LEU B CA 1
ATOM 5034 C C . LEU B 1 268 ? -18.472 10.540 11.990 1.00 16.49 267 LEU B C 1
ATOM 5035 O O . LEU B 1 268 ? -19.245 11.492 11.911 1.00 19.36 267 LEU B O 1
ATOM 5040 N N . VAL B 1 269 ? -17.402 10.386 11.206 1.00 19.13 268 VAL B N 1
ATOM 5041 C CA . VAL B 1 269 ? -17.162 11.215 10.040 1.00 19.14 268 VAL B CA 1
ATOM 5042 C C . VAL B 1 269 ? -17.354 10.406 8.739 1.00 17.23 268 VAL B C 1
ATOM 5043 O O . VAL B 1 269 ? -16.845 9.296 8.612 1.00 17.57 268 VAL B O 1
ATOM 5047 N N . THR B 1 270 ? -18.176 10.916 7.849 1.00 16.81 269 THR B N 1
ATOM 5048 C CA . THR B 1 270 ? -18.557 10.220 6.651 1.00 19.37 269 THR B CA 1
ATOM 5049 C C . THR B 1 270 ? -18.671 11.247 5.497 1.00 19.56 269 THR B C 1
ATOM 5050 O O . THR B 1 270 ? -19.096 12.411 5.653 1.00 23.13 269 THR B O 1
ATOM 5054 N N . SER B 1 271 ? -18.314 10.794 4.322 1.00 18.77 270 SER B N 1
ATOM 5055 C CA . SER B 1 271 ? -18.292 11.651 3.083 1.00 19.88 270 SER B CA 1
ATOM 5056 C C . SER B 1 271 ? -19.489 11.429 2.233 1.00 21.44 270 SER B C 1
ATOM 5057 O O . SER B 1 271 ? -19.943 10.259 2.083 1.00 17.85 270 SER B O 1
ATOM 5060 N N . VAL B 1 272 ? -19.950 12.517 1.595 1.00 17.68 271 VAL B N 1
ATOM 5061 C CA . VAL B 1 272 ? -20.896 12.405 0.534 1.00 18.48 271 VAL B CA 1
ATOM 5062 C C . VAL B 1 272 ? -20.144 11.789 -0.665 1.00 21.79 271 VAL B C 1
ATOM 5063 O O . VAL B 1 272 ? -19.116 12.354 -1.100 1.00 19.54 271 VAL B O 1
ATOM 5067 N N . ILE B 1 273 ? -20.584 10.613 -1.163 1.00 17.78 272 ILE B N 1
ATOM 5068 C CA . ILE B 1 273 ? -20.024 10.011 -2.346 1.00 19.68 272 ILE B CA 1
ATOM 5069 C C . ILE B 1 273 ? -20.876 10.135 -3.578 1.00 18.68 272 ILE B C 1
ATOM 5070 O O . ILE B 1 273 ? -20.458 9.821 -4.712 1.00 19.77 272 ILE B O 1
ATOM 5075 N N . GLY B 1 274 ? -22.117 10.596 -3.450 1.00 18.27 273 GLY B N 1
ATOM 5076 C CA . GLY B 1 274 ? -22.917 10.740 -4.619 1.00 18.97 273 GLY B CA 1
ATOM 5077 C C . GLY B 1 274 ? -24.085 11.674 -4.298 1.00 18.44 273 GLY B C 1
ATOM 5078 O O . GLY B 1 274 ? -24.465 11.848 -3.100 1.00 17.64 273 GLY B O 1
ATOM 5079 N N . THR B 1 275 ? -24.568 12.372 -5.322 1.00 19.96 274 THR B N 1
ATOM 5080 C CA . THR B 1 275 ? -25.756 13.183 -5.195 1.00 18.98 274 THR B CA 1
ATOM 5081 C C . THR B 1 275 ? -26.792 12.701 -6.187 1.00 17.97 274 THR B C 1
ATOM 5082 O O . THR B 1 275 ? -26.484 12.045 -7.204 1.00 18.58 274 THR B O 1
ATOM 5086 N N . LYS B 1 276 ? -28.037 13.030 -5.896 1.00 19.26 275 LYS B N 1
ATOM 5087 C CA . LYS B 1 276 ? -29.140 12.897 -6.845 1.00 20.09 275 LYS B CA 1
ATOM 5088 C C . LYS B 1 276 ? -29.999 14.188 -6.752 1.00 23.49 275 LYS B C 1
ATOM 5089 O O . LYS B 1 276 ? -30.688 14.409 -5.724 1.00 23.47 275 LYS B O 1
ATOM 5095 N N . THR B 1 277 ? -29.852 15.075 -7.731 1.00 23.58 276 THR B N 1
ATOM 5096 C CA . THR B 1 277 ? -30.491 16.379 -7.676 1.00 24.57 276 THR B CA 1
ATOM 5097 C C . THR B 1 277 ? -31.747 16.495 -8.449 1.00 24.25 276 THR B C 1
ATOM 5098 O O . THR B 1 277 ? -32.423 17.522 -8.363 1.00 25.38 276 THR B O 1
ATOM 5102 N N . ARG B 1 278 ? -32.124 15.460 -9.174 1.00 22.08 277 ARG B N 1
ATOM 5103 C CA . ARG B 1 278 ? -33.274 15.545 -10.067 1.00 25.79 277 ARG B CA 1
ATOM 5104 C C . ARG B 1 278 ? -34.598 15.841 -9.356 1.00 28.62 277 ARG B C 1
ATOM 5105 O O . ARG B 1 278 ? -35.480 16.456 -9.909 1.00 33.24 277 ARG B O 1
ATOM 5113 N N . GLY B 1 279 ? -34.742 15.351 -8.144 1.00 29.88 278 GLY B N 1
ATOM 5114 C CA . GLY B 1 279 ? -35.978 15.517 -7.423 1.00 42.81 278 GLY B CA 1
ATOM 5115 C C . GLY B 1 279 ? -36.240 16.924 -6.919 1.00 44.99 278 GLY B C 1
ATOM 5116 O O . GLY B 1 279 ? -35.376 17.770 -6.910 1.00 49.94 278 GLY B O 1
ATOM 5117 N N . GLU B 1 280 ? -37.463 17.162 -6.493 1.00 45.81 279 GLU B N 1
ATOM 5118 C CA . GLU B 1 280 ? -37.758 18.301 -5.652 1.00 45.98 279 GLU B CA 1
ATOM 5119 C C . GLU B 1 280 ? -36.902 18.116 -4.401 1.00 38.76 279 GLU B C 1
ATOM 5120 O O . GLU B 1 280 ? -36.410 19.071 -3.854 1.00 33.08 279 GLU B O 1
ATOM 5126 N N . GLN B 1 281 ? -36.734 16.875 -3.960 1.00 28.99 280 GLN B N 1
ATOM 5127 C CA . GLN B 1 281 ? -35.895 16.594 -2.812 1.00 27.05 280 GLN B CA 1
ATOM 5128 C C . GLN B 1 281 ? -34.525 15.964 -3.202 1.00 26.08 280 GLN B C 1
ATOM 5129 O O . GLN B 1 281 ? -34.491 14.875 -3.725 1.00 23.66 280 GLN B O 1
ATOM 5135 N N . PRO B 1 282 ? -33.411 16.638 -2.917 1.00 22.98 281 PRO B N 1
ATOM 5136 C CA . PRO B 1 282 ? -32.112 16.064 -3.272 1.00 22.02 281 PRO B CA 1
ATOM 5137 C C . PRO B 1 282 ? -31.789 14.874 -2.391 1.00 22.65 281 PRO B C 1
ATOM 5138 O O . PRO B 1 282 ? -32.211 14.828 -1.195 1.00 19.76 281 PRO B O 1
ATOM 5142 N N . TRP B 1 283 ? -31.062 13.908 -2.965 1.00 20.43 282 TRP B N 1
ATOM 5143 C CA . TRP B 1 283 ? -30.547 12.811 -2.157 1.00 19.31 282 TRP B CA 1
ATOM 5144 C C . TRP B 1 283 ? -29.027 12.980 -2.064 1.00 18.36 282 TRP B C 1
ATOM 5145 O O . TRP B 1 283 ? -28.361 13.401 -3.042 1.00 17.63 282 TRP B O 1
ATOM 5156 N N . TYR B 1 284 ? -28.467 12.598 -0.911 1.00 16.37 283 TYR B N 1
ATOM 5157 C CA . TYR B 1 284 ? -27.017 12.448 -0.735 1.00 16.28 283 TYR B CA 1
ATOM 5158 C C . TYR B 1 284 ? -26.715 11.002 -0.313 1.00 17.35 283 TYR B C 1
ATOM 5159 O O . TYR B 1 284 ? -27.304 10.532 0.599 1.00 18.06 283 TYR B O 1
ATOM 5168 N N . ILE B 1 285 ? -25.782 10.363 -0.971 1.00 17.54 284 ILE B N 1
ATOM 5169 C CA . ILE B 1 285 ? -25.304 9.040 -0.586 1.00 16.82 284 ILE B CA 1
ATOM 5170 C C . ILE B 1 285 ? -23.989 9.176 0.171 1.00 17.56 284 ILE B C 1
ATOM 5171 O O . ILE B 1 285 ? -23.055 9.876 -0.242 1.00 19.22 284 ILE B O 1
ATOM 5176 N N . LEU B 1 286 ? -23.963 8.539 1.334 1.00 16.04 285 LEU B N 1
ATOM 5177 C CA . LEU B 1 286 ? -22.873 8.601 2.287 1.00 15.38 285 LEU B CA 1
ATOM 5178 C C . LEU B 1 286 ? -22.080 7.307 2.234 1.00 18.07 285 LEU B C 1
ATOM 5179 O O . LEU B 1 286 ? -22.602 6.303 1.807 1.00 16.64 285 LEU B O 1
ATOM 5184 N N . ASP B 1 287 ? -20.834 7.353 2.685 1.00 16.36 286 ASP B N 1
ATOM 5185 C CA . ASP B 1 287 ? -19.994 6.164 2.650 1.00 17.76 286 ASP B CA 1
ATOM 5186 C C . ASP B 1 287 ? -20.102 5.279 3.889 1.00 17.86 286 ASP B C 1
ATOM 5187 O O . ASP B 1 287 ? -19.336 4.351 4.041 1.00 17.92 286 ASP B O 1
ATOM 5192 N N . GLU B 1 288 ? -21.032 5.627 4.769 1.00 16.11 287 GLU B N 1
ATOM 5193 C CA . GLU B 1 288 ? -21.479 4.767 5.868 1.00 16.28 287 GLU B CA 1
ATOM 5194 C C . GLU B 1 288 ? -23.013 4.702 5.893 1.00 16.74 287 GLU B C 1
ATOM 5195 O O . GLU B 1 288 ? -23.670 5.681 5.628 1.00 16.27 287 GLU B O 1
ATOM 5201 N N . GLY B 1 289 ? -23.560 3.538 6.226 1.00 15.10 288 GLY B N 1
ATOM 5202 C CA . GLY B 1 289 ? -24.984 3.368 6.183 1.00 15.00 288 GLY B CA 1
ATOM 5203 C C . GLY B 1 289 ? -25.521 2.396 7.190 1.00 13.46 288 GLY B C 1
ATOM 5204 O O . GLY B 1 289 ? -24.886 2.144 8.246 1.00 12.79 288 GLY B O 1
ATOM 5205 N N . ILE B 1 290 ? -26.707 1.878 6.864 1.00 14.33 289 ILE B N 1
ATOM 5206 C CA . ILE B 1 290 ? -27.504 1.137 7.807 1.00 14.51 289 ILE B CA 1
ATOM 5207 C C . ILE B 1 290 ? -26.911 -0.234 8.130 1.00 13.24 289 ILE B C 1
ATOM 5208 O O . ILE B 1 290 ? -27.277 -0.894 9.153 1.00 14.73 289 ILE B O 1
ATOM 5213 N N . TYR B 1 291 ? -26.043 -0.702 7.260 1.00 14.09 290 TYR B N 1
ATOM 5214 C CA . TYR B 1 291 ? -25.291 -1.980 7.500 1.00 13.00 290 TYR B CA 1
ATOM 5215 C C . TYR B 1 291 ? -23.948 -1.804 8.260 1.00 15.84 290 TYR B C 1
ATOM 5216 O O . TYR B 1 291 ? -23.264 -2.779 8.595 1.00 14.13 290 TYR B O 1
ATOM 5225 N N . GLY B 1 292 ? -23.655 -0.549 8.631 1.00 15.89 291 GLY B N 1
ATOM 5226 C CA . GLY B 1 292 ? -22.506 -0.199 9.446 1.00 14.93 291 GLY B CA 1
ATOM 5227 C C . GLY B 1 292 ? -22.964 0.484 10.704 1.00 15.39 291 GLY B C 1
ATOM 5228 O O . GLY B 1 292 ? -23.820 -0.013 11.382 1.00 14.83 291 GLY B O 1
ATOM 5229 N N . CYS B 1 293 ? -22.398 1.649 11.045 1.00 14.91 292 CYS B N 1
ATOM 5230 C CA . CYS B 1 293 ? -22.642 2.280 12.317 1.00 16.37 292 CYS B CA 1
ATOM 5231 C C . CYS B 1 293 ? -24.102 2.767 12.472 1.00 14.83 292 CYS B C 1
ATOM 5232 O O . CYS B 1 293 ? -24.582 2.882 13.617 1.00 17.14 292 CYS B O 1
ATOM 5235 N N . PHE B 1 294 ? -24.822 2.939 11.378 1.00 14.54 293 PHE B N 1
ATOM 5236 C CA . PHE B 1 294 ? -26.287 3.339 11.433 1.00 13.14 293 PHE B CA 1
ATOM 5237 C C . PHE B 1 294 ? -27.171 2.133 11.622 1.00 15.41 293 PHE B C 1
ATOM 5238 O O . PHE B 1 294 ? -28.375 2.250 11.620 1.00 13.88 293 PHE B O 1
ATOM 5246 N N . SER B 1 295 ? -26.574 0.963 11.849 1.00 14.25 294 SER B N 1
ATOM 5247 C CA . SER B 1 295 ? -27.351 -0.200 12.197 1.00 14.91 294 SER B CA 1
ATOM 5248 C C . SER B 1 295 ? -28.227 -0.051 13.431 1.00 15.64 294 SER B C 1
ATOM 5249 O O . SER B 1 295 ? -29.247 -0.731 13.548 1.00 15.45 294 SER B O 1
ATOM 5252 N N . GLY B 1 296 ? -27.878 0.884 14.313 1.00 14.72 295 GLY B N 1
ATOM 5253 C CA . GLY B 1 296 ? -28.743 1.224 15.414 1.00 16.27 295 GLY B CA 1
ATOM 5254 C C . GLY B 1 296 ? -30.115 1.782 15.052 1.00 15.40 295 GLY B C 1
ATOM 5255 O O . GLY B 1 296 ? -31.031 1.629 15.845 1.00 16.43 295 GLY B O 1
ATOM 5256 N N . ILE B 1 297 ? -30.286 2.295 13.823 1.00 14.65 296 ILE B N 1
ATOM 5257 C CA . ILE B 1 297 ? -31.559 2.658 13.345 1.00 15.06 296 ILE B CA 1
ATOM 5258 C C . ILE B 1 297 ? -32.471 1.426 13.392 1.00 16.09 296 ILE B C 1
ATOM 5259 O O . ILE B 1 297 ? -33.672 1.534 13.704 1.00 18.30 296 ILE B O 1
ATOM 5264 N N . MET B 1 298 ? -31.930 0.311 12.951 1.00 16.12 297 MET B N 1
ATOM 5265 C CA . MET B 1 298 ? -32.665 -0.927 12.887 1.00 16.37 297 MET B CA 1
ATOM 5266 C C . MET B 1 298 ? -32.791 -1.720 14.187 1.00 16.41 297 MET B C 1
ATOM 5267 O O . MET B 1 298 ? -33.864 -2.082 14.569 1.00 18.41 297 MET B O 1
ATOM 5272 N N . TYR B 1 299 ? -31.674 -1.961 14.855 1.00 13.94 298 TYR B N 1
ATOM 5273 C CA . TYR B 1 299 ? -31.656 -2.791 16.047 1.00 14.20 298 TYR B CA 1
ATOM 5274 C C . TYR B 1 299 ? -31.947 -2.026 17.375 1.00 15.63 298 TYR B C 1
ATOM 5275 O O . TYR B 1 299 ? -32.325 -2.620 18.333 1.00 18.25 298 TYR B O 1
ATOM 5284 N N . ASP B 1 300 ? -31.723 -0.733 17.362 1.00 14.15 299 ASP B N 1
ATOM 5285 C CA . ASP B 1 300 ? -31.781 0.023 18.600 1.00 14.84 299 ASP B CA 1
ATOM 5286 C C . ASP B 1 300 ? -32.857 1.131 18.513 1.00 17.93 299 ASP B C 1
ATOM 5287 O O . ASP B 1 300 ? -32.853 2.038 19.375 1.00 17.64 299 ASP B O 1
ATOM 5292 N N . HIS B 1 301 ? -33.653 1.160 17.413 1.00 18.75 300 HIS B N 1
ATOM 5293 C CA . HIS B 1 301 ? -34.758 2.102 17.263 1.00 22.74 300 HIS B CA 1
ATOM 5294 C C . HIS B 1 301 ? -34.304 3.538 17.303 1.00 20.92 300 HIS B C 1
ATOM 5295 O O . HIS B 1 301 ? -35.067 4.390 17.747 1.00 19.97 300 HIS B O 1
ATOM 5302 N N . TRP B 1 302 ? -33.089 3.820 16.831 1.00 15.89 301 TRP B N 1
ATOM 5303 C CA . TRP B 1 302 ? -32.438 5.091 17.160 1.00 15.20 301 TRP B CA 1
ATOM 5304 C C . TRP B 1 302 ? -32.427 6.079 16.024 1.00 17.70 301 TRP B C 1
ATOM 5305 O O . TRP B 1 302 ? -32.478 5.725 14.845 1.00 19.32 301 TRP B O 1
ATOM 5316 N N . CYS B 1 303 ? -32.343 7.350 16.398 1.00 18.15 302 CYS B N 1
ATOM 5317 C CA . CYS B 1 303 ? -32.131 8.451 15.470 1.00 19.40 302 CYS B CA 1
ATOM 5318 C C . CYS B 1 303 ? -30.913 9.217 15.946 1.00 19.09 302 CYS B C 1
ATOM 5319 O O . CYS B 1 303 ? -30.901 9.724 17.047 1.00 20.91 302 CYS B O 1
ATOM 5322 N N . TYR B 1 304 ? -29.885 9.309 15.106 1.00 19.68 303 TYR B N 1
ATOM 5323 C CA . TYR B 1 304 ? -28.612 9.979 15.443 1.00 19.93 303 TYR B CA 1
ATOM 5324 C C . TYR B 1 304 ? -28.544 11.439 14.998 1.00 18.76 303 TYR B C 1
ATOM 5325 O O . TYR B 1 304 ? -29.068 11.783 13.973 1.00 19.07 303 TYR B O 1
ATOM 5334 N N . PRO B 1 305 ? -27.897 12.289 15.789 1.00 18.79 304 PRO B N 1
ATOM 5335 C CA . PRO B 1 305 ? -27.784 13.694 15.393 1.00 21.07 304 PRO B CA 1
ATOM 5336 C C . PRO B 1 305 ? -26.863 13.907 14.255 1.00 17.56 304 PRO B C 1
ATOM 5337 O O . PRO B 1 305 ? -25.727 13.663 14.430 1.00 19.13 304 PRO B O 1
ATOM 5341 N N . LEU B 1 306 ? -27.327 14.385 13.113 1.00 19.64 305 LEU B N 1
ATOM 5342 C CA . LEU B 1 306 ? -26.492 14.543 11.925 1.00 19.72 305 LEU B CA 1
ATOM 5343 C C . LEU B 1 306 ? -26.173 16.038 11.811 1.00 20.92 305 LEU B C 1
ATOM 5344 O O . LEU B 1 306 ? -27.095 16.859 11.943 1.00 23.69 305 LEU B O 1
ATOM 5349 N N . HIS B 1 307 ? -24.928 16.368 11.514 1.00 20.16 306 HIS B N 1
ATOM 5350 C CA . HIS B 1 307 ? -24.539 17.734 11.262 1.00 22.98 306 HIS B CA 1
ATOM 5351 C C . HIS B 1 307 ? -23.914 17.861 9.881 1.00 24.13 306 HIS B C 1
ATOM 5352 O O . HIS B 1 307 ? -22.924 17.239 9.598 1.00 22.63 306 HIS B O 1
ATOM 5359 N N . CYS B 1 308 ? -24.500 18.716 9.061 1.00 24.84 307 CYS B N 1
ATOM 5360 C CA . CYS B 1 308 ? -23.962 19.033 7.757 1.00 27.39 307 CYS B CA 1
ATOM 5361 C C . CYS B 1 308 ? -23.323 20.396 7.899 1.00 34.74 307 CYS B C 1
ATOM 5362 O O . CYS B 1 308 ? -23.643 21.125 8.809 1.00 42.33 307 CYS B O 1
ATOM 5365 N N . PHE B 1 309 ? -22.437 20.754 7.009 1.00 38.93 308 PHE B N 1
ATOM 5366 C CA . PHE B 1 309 ? -21.686 21.971 7.227 1.00 39.78 308 PHE B CA 1
ATOM 5367 C C . PHE B 1 309 ? -21.808 22.862 6.017 1.00 42.40 308 PHE B C 1
ATOM 5368 O O . PHE B 1 309 ? -22.212 22.438 4.962 1.00 44.07 308 PHE B O 1
ATOM 5376 N N . GLY B 1 310 ? -21.450 24.111 6.191 1.00 51.77 309 GLY B N 1
ATOM 5377 C CA . GLY B 1 310 ? -21.513 25.039 5.098 1.00 56.35 309 GLY B CA 1
ATOM 5378 C C . GLY B 1 310 ? -22.856 25.674 5.041 1.00 54.77 309 GLY B C 1
ATOM 5379 O O . GLY B 1 310 ? -23.613 25.673 5.979 1.00 59.19 309 GLY B O 1
ATOM 5380 N N . LYS B 1 311 ? -23.135 26.261 3.909 1.00 63.31 310 LYS B N 1
ATOM 5381 C CA . LYS B 1 311 ? -23.839 27.496 3.873 1.00 62.68 310 LYS B CA 1
ATOM 5382 C C . LYS B 1 311 ? -24.988 27.555 2.928 1.00 54.64 310 LYS B C 1
ATOM 5383 O O . LYS B 1 311 ? -25.160 26.701 2.078 1.00 47.14 310 LYS B O 1
ATOM 5389 N N . GLY B 1 312 ? -25.778 28.595 3.115 1.00 48.66 311 GLY B N 1
ATOM 5390 C CA . GLY B 1 312 ? -26.842 28.899 2.205 1.00 43.87 311 GLY B CA 1
ATOM 5391 C C . GLY B 1 312 ? -28.131 28.269 2.608 1.00 37.84 311 GLY B C 1
ATOM 5392 O O . GLY B 1 312 ? -28.264 27.750 3.692 1.00 36.99 311 GLY B O 1
ATOM 5393 N N . ASN B 1 313 ? -29.102 28.378 1.731 1.00 35.13 312 ASN B N 1
ATOM 5394 C CA . ASN B 1 313 ? -30.449 27.922 2.043 1.00 37.46 312 ASN B CA 1
ATOM 5395 C C . ASN B 1 313 ? -30.374 26.380 2.231 1.00 34.48 312 ASN B C 1
ATOM 5396 O O . ASN B 1 313 ? -29.592 25.720 1.563 1.00 32.42 312 ASN B O 1
ATOM 5401 N N . LYS B 1 314 ? -31.218 25.885 3.114 1.00 35.82 313 LYS B N 1
ATOM 5402 C CA . LYS B 1 314 ? -31.404 24.438 3.355 1.00 32.53 313 LYS B CA 1
ATOM 5403 C C . LYS B 1 314 ? -32.710 24.046 2.693 1.00 33.95 313 LYS B C 1
ATOM 5404 O O . LYS B 1 314 ? -33.633 24.881 2.547 1.00 36.85 313 LYS B O 1
ATOM 5410 N N . LYS B 1 315 ? -32.834 22.791 2.265 1.00 26.10 314 LYS B N 1
ATOM 5411 C CA . LYS B 1 315 ? -34.112 22.259 1.841 1.00 27.66 314 LYS B CA 1
ATOM 5412 C C . LYS B 1 315 ? -34.186 20.785 2.309 1.00 28.43 314 LYS B C 1
ATOM 5413 O O . LYS B 1 315 ? -33.115 20.179 2.609 1.00 24.43 314 LYS B O 1
ATOM 5419 N N . PRO B 1 316 ? -35.412 20.272 2.424 1.00 26.32 315 PRO B N 1
ATOM 5420 C CA . PRO B 1 316 ? -35.583 18.900 2.903 1.00 24.73 315 PRO B CA 1
ATOM 5421 C C . PRO B 1 316 ? -34.857 17.950 1.914 1.00 21.89 315 PRO B C 1
ATOM 5422 O O . PRO B 1 316 ? -35.031 18.053 0.683 1.00 21.26 315 PRO B O 1
ATOM 5426 N N . SER B 1 317 ? -34.064 17.050 2.487 1.00 22.54 316 SER B N 1
ATOM 5427 C CA . SER B 1 317 ? -33.164 16.228 1.707 1.00 20.74 316 SER B CA 1
ATOM 5428 C C . SER B 1 317 ? -33.163 14.826 2.285 1.00 18.94 316 SER B C 1
ATOM 5429 O O . SER B 1 317 ? -33.408 14.686 3.471 1.00 16.83 316 SER B O 1
ATOM 5432 N N . THR B 1 318 ? -32.875 13.839 1.425 1.00 18.68 317 THR B N 1
ATOM 5433 C CA . THR B 1 318 ? -32.758 12.437 1.859 1.00 16.53 317 THR B CA 1
ATOM 5434 C C . THR B 1 318 ? -31.288 12.019 1.904 1.00 18.02 317 THR B C 1
ATOM 5435 O O . THR B 1 318 ? -30.497 12.414 1.030 1.00 17.35 317 THR B O 1
ATOM 5439 N N . PHE B 1 319 ? -30.888 11.213 2.912 1.00 15.64 318 PHE B N 1
ATOM 5440 C CA . PHE B 1 319 ? -29.524 10.686 2.974 1.00 16.71 318 PHE B CA 1
ATOM 5441 C C . PHE B 1 319 ? -29.629 9.187 2.944 1.00 17.81 318 PHE B C 1
ATOM 5442 O O . PHE B 1 319 ? -30.403 8.671 3.739 1.00 17.78 318 PHE B O 1
ATOM 5450 N N . GLY B 1 320 ? -28.877 8.562 2.044 1.00 16.32 319 GLY B N 1
ATOM 5451 C CA . GLY B 1 320 ? -28.808 7.091 1.954 1.00 16.02 319 GLY B CA 1
ATOM 5452 C C . GLY B 1 320 ? -27.378 6.619 2.201 1.00 17.92 319 GLY B C 1
ATOM 5453 O O . GLY B 1 320 ? -26.403 7.385 2.148 1.00 15.82 319 GLY B O 1
ATOM 5454 N N . GLY B 1 321 ? -27.236 5.332 2.526 1.00 14.57 320 GLY B N 1
ATOM 5455 C CA . GLY B 1 321 ? -25.934 4.704 2.642 1.00 14.09 320 GLY B CA 1
ATOM 5456 C C . GLY B 1 321 ? -25.443 4.141 1.358 1.00 13.10 320 GLY B C 1
ATOM 5457 O O . GLY B 1 321 ? -26.070 4.298 0.290 1.00 14.84 320 GLY B O 1
ATOM 5458 N N . PRO B 1 322 ? -24.228 3.534 1.410 1.00 12.69 321 PRO B N 1
ATOM 5459 C CA . PRO B 1 322 ? -23.489 3.142 0.240 1.00 13.44 321 PRO B CA 1
ATOM 5460 C C . PRO B 1 322 ? -23.854 1.747 -0.305 1.00 14.55 321 PRO B C 1
ATOM 5461 O O . PRO B 1 322 ? -23.409 1.362 -1.370 1.00 14.57 321 PRO B O 1
ATOM 5465 N N . SER B 1 323 ? -24.704 1.023 0.394 1.00 16.27 322 SER B N 1
ATOM 5466 C CA . SER B 1 323 ? -25.093 -0.301 -0.073 1.00 15.23 322 SER B CA 1
ATOM 5467 C C . SER B 1 323 ? -26.072 -0.321 -1.267 1.00 17.56 322 SER B C 1
ATOM 5468 O O . SER B 1 323 ? -26.652 0.667 -1.640 1.00 15.55 322 SER B O 1
ATOM 5471 N N . CYS B 1 324 ? -26.217 -1.495 -1.855 1.00 14.86 323 CYS B N 1
ATOM 5472 C CA . CYS B 1 324 ? -27.088 -1.712 -2.989 1.00 17.03 323 CYS B CA 1
ATOM 5473 C C . CYS B 1 324 ? -28.514 -2.047 -2.574 1.00 16.38 323 CYS B C 1
ATOM 5474 O O . CYS B 1 324 ? -29.299 -2.485 -3.374 1.00 16.43 323 CYS B O 1
ATOM 5477 N N . ASP B 1 325 ? -28.800 -1.857 -1.299 1.00 14.50 324 ASP B N 1
ATOM 5478 C CA . ASP B 1 325 ? -30.067 -2.222 -0.712 1.00 15.10 324 ASP B CA 1
ATOM 5479 C C . ASP B 1 325 ? -30.995 -1.022 -0.528 1.00 16.74 324 ASP B C 1
ATOM 5480 O O . ASP B 1 325 ? -30.601 -0.000 -0.016 1.00 16.76 324 ASP B O 1
ATOM 5485 N N . GLY B 1 326 ? -32.244 -1.203 -0.921 1.00 16.78 325 GLY B N 1
ATOM 5486 C CA . GLY B 1 326 ? -33.252 -0.178 -0.825 1.00 16.56 325 GLY B CA 1
ATOM 5487 C C . GLY B 1 326 ? -33.520 0.242 0.608 1.00 16.61 325 GLY B C 1
ATOM 5488 O O . GLY B 1 326 ? -34.013 1.313 0.843 1.00 16.88 325 GLY B O 1
ATOM 5489 N N . ILE B 1 327 ? -33.239 -0.639 1.559 1.00 14.63 326 ILE B N 1
ATOM 5490 C CA . ILE B 1 327 ? -33.431 -0.342 2.977 1.00 14.31 326 ILE B CA 1
ATOM 5491 C C . ILE B 1 327 ? -32.433 0.671 3.561 1.00 15.30 326 ILE B C 1
ATOM 5492 O O . ILE B 1 327 ? -32.621 1.159 4.635 1.00 14.15 326 ILE B O 1
ATOM 5497 N N . ASP B 1 328 ? -31.367 0.945 2.827 1.00 15.16 327 ASP B N 1
ATOM 5498 C CA . ASP B 1 328 ? -30.252 1.733 3.284 1.00 13.04 327 ASP B CA 1
ATOM 5499 C C . ASP B 1 328 ? -30.566 3.221 3.027 1.00 14.86 327 ASP B C 1
ATOM 5500 O O . ASP B 1 328 ? -29.849 3.935 2.308 1.00 14.82 327 ASP B O 1
ATOM 5505 N N . VAL B 1 329 ? -31.593 3.675 3.743 1.00 15.87 328 VAL B N 1
ATOM 5506 C CA . VAL B 1 329 ? -32.010 5.088 3.740 1.00 16.27 328 VAL B CA 1
ATOM 5507 C C . VAL B 1 329 ? -31.974 5.535 5.187 1.00 17.17 328 VAL B C 1
ATOM 5508 O O . VAL B 1 329 ? -32.534 4.906 6.057 1.00 15.16 328 VAL B O 1
ATOM 5512 N N . LEU B 1 330 ? -31.288 6.643 5.461 1.00 15.19 329 LEU B N 1
ATOM 5513 C CA . LEU B 1 330 ? -30.954 6.956 6.793 1.00 14.68 329 LEU B CA 1
ATOM 5514 C C . LEU B 1 330 ? -31.767 8.119 7.356 1.00 16.49 329 LEU B C 1
ATOM 5515 O O . LEU B 1 330 ? -32.212 8.092 8.525 1.00 15.90 329 LEU B O 1
ATOM 5520 N N . TYR B 1 331 ? -31.971 9.127 6.541 1.00 16.48 330 TYR B N 1
ATOM 5521 C CA . TYR B 1 331 ? -32.788 10.316 6.906 1.00 17.54 330 TYR B CA 1
ATOM 5522 C C . TYR B 1 331 ? -33.584 10.745 5.700 1.00 16.78 330 TYR B C 1
ATOM 5523 O O . TYR B 1 331 ? -33.126 10.665 4.530 1.00 16.67 330 TYR B O 1
ATOM 5532 N N . ARG B 1 332 ? -34.846 11.150 5.956 1.00 19.14 331 ARG B N 1
ATOM 5533 C CA . ARG B 1 332 ? -35.745 11.658 4.950 1.00 19.70 331 ARG B CA 1
ATOM 5534 C C . ARG B 1 332 ? -36.316 13.025 5.418 1.00 21.61 331 ARG B C 1
ATOM 5535 O O . ARG B 1 332 ? -36.486 13.236 6.603 1.00 20.98 331 ARG B O 1
ATOM 5543 N N . ASP B 1 333 ? -36.530 13.927 4.457 1.00 21.65 332 ASP B N 1
ATOM 5544 C CA . ASP B 1 333 ? -37.041 15.295 4.745 1.00 25.55 332 ASP B CA 1
ATOM 5545 C C . ASP B 1 333 ? -36.217 16.003 5.767 1.00 24.87 332 ASP B C 1
ATOM 5546 O O . ASP B 1 333 ? -36.748 16.716 6.606 1.00 29.10 332 ASP B O 1
ATOM 5551 N N . PHE B 1 334 ? -34.895 15.821 5.696 1.00 22.32 333 PHE B N 1
ATOM 5552 C CA . PHE B 1 334 ? -33.929 16.412 6.567 1.00 20.45 333 PHE B CA 1
ATOM 5553 C C . PHE B 1 334 ? -33.438 17.736 5.998 1.00 21.38 333 PHE B C 1
ATOM 5554 O O . PHE B 1 334 ? -32.909 17.803 4.909 1.00 22.49 333 PHE B O 1
ATOM 5562 N N . MET B 1 335 ? -33.627 18.818 6.755 1.00 25.04 334 MET B N 1
ATOM 5563 C CA . MET B 1 335 ? -33.251 20.133 6.304 1.00 25.40 334 MET B CA 1
ATOM 5564 C C . MET B 1 335 ? -31.726 20.204 6.221 1.00 24.36 334 MET B C 1
ATOM 5565 O O . MET B 1 335 ? -31.052 20.114 7.243 1.00 27.51 334 MET B O 1
ATOM 5570 N N . ALA B 1 336 ? -31.209 20.342 5.008 1.00 21.69 335 ALA B N 1
ATOM 5571 C CA . ALA B 1 336 ? -29.771 20.345 4.740 1.00 27.41 335 ALA B CA 1
ATOM 5572 C C . ALA B 1 336 ? -29.408 21.403 3.688 1.00 25.21 335 ALA B C 1
ATOM 5573 O O . ALA B 1 336 ? -30.167 21.637 2.779 1.00 24.93 335 ALA B O 1
ATOM 5575 N N . PRO B 1 337 ? -28.205 21.955 3.789 1.00 25.82 336 PRO B N 1
ATOM 5576 C CA . PRO B 1 337 ? -27.717 22.892 2.763 1.00 27.20 336 PRO B CA 1
ATOM 5577 C C . PRO B 1 337 ? -27.337 22.085 1.548 1.00 31.84 336 PRO B C 1
ATOM 5578 O O . PRO B 1 337 ? -27.360 20.824 1.614 1.00 27.76 336 PRO B O 1
ATOM 5582 N N . GLU B 1 338 ? -27.021 22.767 0.450 1.00 26.50 337 GLU B N 1
ATOM 5583 C CA . GLU B 1 338 ? -26.584 22.094 -0.753 1.00 29.31 337 GLU B CA 1
ATOM 5584 C C . GLU B 1 338 ? -25.234 21.462 -0.503 1.00 30.83 337 GLU B C 1
ATOM 5585 O O . GLU B 1 338 ? -24.319 22.134 -0.116 1.00 31.71 337 GLU B O 1
ATOM 5591 N N . LEU B 1 339 ? -25.108 20.133 -0.667 1.00 24.40 338 LEU B N 1
ATOM 5592 C CA . LEU B 1 339 ? -23.882 19.458 -0.484 1.00 23.37 338 LEU B CA 1
ATOM 5593 C C . LEU B 1 339 ? -23.434 18.894 -1.799 1.00 21.69 338 LEU B C 1
ATOM 5594 O O . LEU B 1 339 ? -24.218 18.729 -2.701 1.00 22.38 338 LEU B O 1
ATOM 5599 N N . LYS B 1 340 ? -22.142 18.650 -1.872 1.00 23.98 339 LYS B N 1
ATOM 5600 C CA . LYS B 1 340 ? -21.468 18.089 -3.025 1.00 25.07 339 LYS B CA 1
ATOM 5601 C C . LYS B 1 340 ? -20.645 16.881 -2.673 1.00 21.54 339 LYS B C 1
ATOM 5602 O O . LYS B 1 340 ? -20.183 16.739 -1.526 1.00 21.00 339 LYS B O 1
ATOM 5608 N N . ILE B 1 341 ? -20.354 16.093 -3.709 1.00 20.76 340 ILE B N 1
ATOM 5609 C CA . ILE B 1 341 ? -19.452 14.955 -3.562 1.00 23.32 340 ILE B CA 1
ATOM 5610 C C . ILE B 1 341 ? -18.121 15.411 -2.963 1.00 25.21 340 ILE B C 1
ATOM 5611 O O . ILE B 1 341 ? -17.516 16.442 -3.378 1.00 23.41 340 ILE B O 1
ATOM 5616 N N . GLY B 1 342 ? -17.709 14.706 -1.901 1.00 22.50 341 GLY B N 1
ATOM 5617 C CA . GLY B 1 342 ? -16.525 15.031 -1.132 1.00 22.74 341 GLY B CA 1
ATOM 5618 C C . GLY B 1 342 ? -16.696 15.792 0.156 1.00 20.23 341 GLY B C 1
ATOM 5619 O O . GLY B 1 342 ? -15.798 15.751 0.968 1.00 21.85 341 GLY B O 1
ATOM 5620 N N . ASP B 1 343 ? -17.853 16.441 0.346 1.00 21.21 342 ASP B N 1
ATOM 5621 C CA . ASP B 1 343 ? -18.203 17.109 1.548 1.00 22.53 342 ASP B CA 1
ATOM 5622 C C . ASP B 1 343 ? -18.302 16.068 2.677 1.00 23.94 342 ASP B C 1
ATOM 5623 O O . ASP B 1 343 ? -18.687 14.918 2.433 1.00 22.66 342 ASP B O 1
ATOM 5628 N N . LYS B 1 344 ? -17.825 16.440 3.845 1.00 21.30 343 LYS B N 1
ATOM 5629 C CA . LYS B 1 344 ? -17.882 15.579 5.024 1.00 24.19 343 LYS B CA 1
ATOM 5630 C C . LYS B 1 344 ? -19.055 15.962 5.879 1.00 23.21 343 LYS B C 1
ATOM 5631 O O . LYS B 1 344 ? -19.356 17.175 6.057 1.00 23.96 343 LYS B O 1
ATOM 5637 N N . VAL B 1 345 ? -19.731 14.966 6.446 1.00 20.76 344 VAL B N 1
ATOM 5638 C CA . VAL B 1 345 ? -20.708 15.237 7.461 1.00 17.65 344 VAL B CA 1
ATOM 5639 C C . VAL B 1 345 ? -20.301 14.560 8.780 1.00 18.61 344 VAL B C 1
ATOM 5640 O O . VAL B 1 345 ? -19.431 13.644 8.801 1.00 19.78 344 VAL B O 1
ATOM 5644 N N . LEU B 1 346 ? -20.912 15.023 9.864 1.00 18.01 345 LEU B N 1
ATOM 5645 C CA . LEU B 1 346 ? -20.562 14.615 11.184 1.00 17.44 345 LEU B CA 1
ATOM 5646 C C . LEU B 1 346 ? -21.822 14.063 11.929 1.00 19.08 345 LEU B C 1
ATOM 5647 O O . LEU B 1 346 ? -22.863 14.724 11.990 1.00 19.89 345 LEU B O 1
ATOM 5652 N N . VAL B 1 347 ? -21.705 12.864 12.537 1.00 19.34 346 VAL B N 1
ATOM 5653 C CA . VAL B 1 347 ? -22.763 12.313 13.363 1.00 18.06 346 VAL B CA 1
ATOM 5654 C C . VAL B 1 347 ? -22.236 12.248 14.770 1.00 16.14 346 VAL B C 1
ATOM 5655 O O . VAL B 1 347 ? -21.180 11.669 15.022 1.00 19.07 346 VAL B O 1
ATOM 5659 N N . THR B 1 348 ? -22.901 12.894 15.719 1.00 15.65 347 THR B N 1
ATOM 5660 C CA . THR B 1 348 ? -22.463 12.892 17.105 1.00 17.93 347 THR B CA 1
ATOM 5661 C C . THR B 1 348 ? -23.226 11.892 17.967 1.00 18.78 347 THR B C 1
ATOM 5662 O O . THR B 1 348 ? -24.181 11.301 17.475 1.00 18.78 347 THR B O 1
ATOM 5666 N N . GLU B 1 349 ? -22.826 11.741 19.237 1.00 18.43 348 GLU B N 1
ATOM 5667 C CA . GLU B 1 349 ? -23.419 10.779 20.168 1.00 18.42 348 GLU B CA 1
ATOM 5668 C C . GLU B 1 349 ? -23.598 9.417 19.469 1.00 19.99 348 GLU B C 1
ATOM 5669 O O . GLU B 1 349 ? -24.689 8.830 19.552 1.00 17.29 348 GLU B O 1
ATOM 5675 N N . MET B 1 350 ? -22.532 8.937 18.855 1.00 18.79 349 MET B N 1
ATOM 5676 C CA . MET B 1 350 ? -22.559 7.677 18.136 1.00 19.81 349 MET B CA 1
ATOM 5677 C C . MET B 1 350 ? -21.753 6.536 18.738 1.00 19.57 349 MET B C 1
ATOM 5678 O O . MET B 1 350 ? -21.357 5.636 18.047 1.00 20.46 349 MET B O 1
ATOM 5683 N N . GLY B 1 351 ? -21.510 6.591 20.028 1.00 15.99 350 GLY B N 1
ATOM 5684 C CA . GLY B 1 351 ? -20.636 5.629 20.655 1.00 16.46 350 GLY B CA 1
ATOM 5685 C C . GLY B 1 351 ? -21.175 4.325 21.160 1.00 15.95 350 GLY B C 1
ATOM 5686 O O . GLY B 1 351 ? -20.389 3.464 21.563 1.00 18.21 350 GLY B O 1
ATOM 5687 N N . SER B 1 352 ? -22.508 4.157 21.180 1.00 15.03 351 SER B N 1
ATOM 5688 C CA . SER B 1 352 ? -23.045 2.954 21.828 1.00 15.56 351 SER B CA 1
ATOM 5689 C C . SER B 1 352 ? -24.016 2.228 20.921 1.00 14.24 351 SER B C 1
ATOM 5690 O O . SER B 1 352 ? -24.894 2.813 20.356 1.00 14.99 351 SER B O 1
ATOM 5693 N N . TYR B 1 353 ? -23.840 0.929 20.834 1.00 14.47 352 TYR B N 1
ATOM 5694 C CA . TYR B 1 353 ? -24.752 0.085 20.029 1.00 15.58 352 TYR B CA 1
ATOM 5695 C C . TYR B 1 353 ? -24.832 0.567 18.576 1.00 15.66 352 TYR B C 1
ATOM 5696 O O . TYR B 1 353 ? -25.937 0.757 17.980 1.00 17.64 352 TYR B O 1
ATOM 5705 N N . THR B 1 354 ? -23.671 0.927 18.080 1.00 13.87 353 THR B N 1
ATOM 5706 C CA . THR B 1 354 ? -23.550 1.391 16.694 1.00 14.60 353 THR B CA 1
ATOM 5707 C C . THR B 1 354 ? -22.502 0.499 15.985 1.00 16.18 353 THR B C 1
ATOM 5708 O O . THR B 1 354 ? -22.860 -0.488 15.246 1.00 14.84 353 THR B O 1
ATOM 5712 N N . SER B 1 355 ? -21.212 0.748 16.241 1.00 15.88 354 SER B N 1
ATOM 5713 C CA . SER B 1 355 ? -20.176 -0.038 15.563 1.00 16.28 354 SER B CA 1
ATOM 5714 C C . SER B 1 355 ? -20.288 -1.530 15.934 1.00 16.00 354 SER B C 1
ATOM 5715 O O . SER B 1 355 ? -19.905 -2.448 15.167 1.00 16.19 354 SER B O 1
ATOM 5718 N N . VAL B 1 356 ? -20.772 -1.796 17.111 1.00 15.09 355 VAL B N 1
ATOM 5719 C CA . VAL B 1 356 ? -20.969 -3.185 17.549 1.00 16.26 355 VAL B CA 1
ATOM 5720 C C . VAL B 1 356 ? -21.936 -4.011 16.740 1.00 15.77 355 VAL B C 1
ATOM 5721 O O . VAL B 1 356 ? -21.844 -5.265 16.833 1.00 15.46 355 VAL B O 1
ATOM 5725 N N . SER B 1 357 ? -22.845 -3.384 16.018 1.00 14.53 356 SER B N 1
ATOM 5726 C CA . SER B 1 357 ? -23.804 -4.139 15.153 1.00 14.80 356 SER B CA 1
ATOM 5727 C C . SER B 1 357 ? -23.503 -3.832 13.677 1.00 14.71 356 SER B C 1
ATOM 5728 O O . SER B 1 357 ? -24.267 -4.165 12.778 1.00 14.81 356 SER B O 1
ATOM 5731 N N . ALA B 1 358 ? -22.338 -3.223 13.391 1.00 13.42 357 ALA B N 1
ATOM 5732 C CA . ALA B 1 358 ? -21.888 -3.014 11.996 1.00 13.35 357 ALA B CA 1
ATOM 5733 C C . ALA B 1 358 ? -21.522 -4.373 11.376 1.00 12.91 357 ALA B C 1
ATOM 5734 O O . ALA B 1 358 ? -21.150 -5.348 12.077 1.00 13.26 357 ALA B O 1
ATOM 5736 N N . THR B 1 359 ? -21.568 -4.446 10.059 1.00 13.97 358 THR B N 1
ATOM 5737 C CA . THR B 1 359 ? -21.321 -5.670 9.318 1.00 14.48 358 THR B CA 1
ATOM 5738 C C . THR B 1 359 ? -20.444 -5.393 8.119 1.00 15.03 358 THR B C 1
ATOM 5739 O O . THR B 1 359 ? -20.276 -4.236 7.718 1.00 15.87 358 THR B O 1
ATOM 5743 N N . ARG B 1 360 ? -20.041 -6.448 7.435 1.00 13.64 359 ARG B N 1
ATOM 5744 C CA . ARG B 1 360 ? -19.342 -6.341 6.168 1.00 14.69 359 ARG B CA 1
ATOM 5745 C C . ARG B 1 360 ? -20.252 -6.653 4.972 1.00 14.02 359 ARG B C 1
ATOM 5746 O O . ARG B 1 360 ? -19.820 -7.181 3.977 1.00 12.96 359 ARG B O 1
ATOM 5754 N N . PHE B 1 361 ? -21.527 -6.315 5.115 1.00 12.50 360 PHE B N 1
ATOM 5755 C CA . PHE B 1 361 ? -22.500 -6.514 4.050 1.00 13.18 360 PHE B CA 1
ATOM 5756 C C . PHE B 1 361 ? -22.017 -5.747 2.815 1.00 13.46 360 PHE B C 1
ATOM 5757 O O . PHE B 1 361 ? -21.499 -4.666 2.918 1.00 13.17 360 PHE B O 1
ATOM 5765 N N . ASN B 1 362 ? -22.131 -6.386 1.663 1.00 12.37 361 ASN B N 1
ATOM 5766 C CA . ASN B 1 362 ? -21.721 -5.830 0.393 1.00 12.41 361 ASN B CA 1
ATOM 5767 C C . ASN B 1 362 ? -20.194 -5.741 0.314 1.00 12.34 361 ASN B C 1
ATOM 5768 O O . ASN B 1 362 ? -19.664 -5.152 -0.592 1.00 13.56 361 ASN B O 1
ATOM 5773 N N . GLY B 1 363 ? -19.515 -6.328 1.280 1.00 11.60 362 GLY B N 1
ATOM 5774 C CA . GLY B 1 363 ? -18.069 -6.349 1.297 1.00 12.52 362 GLY B CA 1
ATOM 5775 C C . GLY B 1 363 ? -17.376 -5.105 1.846 1.00 14.49 362 GLY B C 1
ATOM 5776 O O . GLY B 1 363 ? -16.183 -5.042 1.905 1.00 17.10 362 GLY B O 1
ATOM 5777 N N . PHE B 1 364 ? -18.147 -4.122 2.268 1.00 16.18 363 PHE B N 1
ATOM 5778 C CA . PHE B 1 364 ? -17.593 -2.884 2.899 1.00 18.25 363 PHE B CA 1
ATOM 5779 C C . PHE B 1 364 ? -16.803 -3.216 4.142 1.00 18.09 363 PHE B C 1
ATOM 5780 O O . PHE B 1 364 ? -17.029 -4.236 4.842 1.00 14.88 363 PHE B O 1
ATOM 5788 N N . TYR B 1 365 ? -15.758 -2.443 4.382 1.00 16.10 364 TYR B N 1
ATOM 5789 C CA . TYR B 1 365 ? -14.963 -2.620 5.605 1.00 19.96 364 TYR B CA 1
ATOM 5790 C C . TYR B 1 365 ? -15.681 -2.008 6.787 1.00 18.34 364 TYR B C 1
ATOM 5791 O O . TYR B 1 365 ? -16.455 -1.126 6.613 1.00 19.54 364 TYR B O 1
ATOM 5800 N N . LEU B 1 366 ? -15.434 -2.535 7.959 1.00 17.65 365 LEU B N 1
ATOM 5801 C CA . LEU B 1 366 ? -15.929 -1.941 9.165 1.00 18.52 365 LEU B CA 1
ATOM 5802 C C . LEU B 1 366 ? -15.240 -0.563 9.346 1.00 20.37 365 LEU B C 1
ATOM 5803 O O . LEU B 1 366 ? -14.027 -0.453 9.236 1.00 18.42 365 LEU B O 1
ATOM 5808 N N . ALA B 1 367 ? -15.998 0.482 9.625 1.00 17.41 366 ALA B N 1
ATOM 5809 C CA . ALA B 1 367 ? -15.342 1.785 9.968 1.00 18.98 366 ALA B CA 1
ATOM 5810 C C . ALA B 1 367 ? -14.492 1.650 11.230 1.00 17.68 366 ALA B C 1
ATOM 5811 O O . ALA B 1 367 ? -14.947 1.152 12.275 1.00 18.34 366 ALA B O 1
ATOM 5813 N N . PRO B 1 368 ? -13.202 2.102 11.168 1.00 19.45 367 PRO B N 1
ATOM 5814 C CA . PRO B 1 368 ? -12.338 1.974 12.301 1.00 19.82 367 PRO B CA 1
ATOM 5815 C C . PRO B 1 368 ? -12.651 3.061 13.370 1.00 19.13 367 PRO B C 1
ATOM 5816 O O . PRO B 1 368 ? -13.203 4.094 13.034 1.00 19.66 367 PRO B O 1
ATOM 5820 N N . THR B 1 369 ? -12.322 2.790 14.618 1.00 20.53 368 THR B N 1
ATOM 5821 C CA . THR B 1 369 ? -12.379 3.759 15.726 1.00 21.90 368 THR B CA 1
ATOM 5822 C C . THR B 1 369 ? -10.982 4.382 15.945 1.00 24.19 368 THR B C 1
ATOM 5823 O O . THR B 1 369 ? -10.113 3.735 16.329 1.00 22.09 368 THR B O 1
ATOM 5827 N N . ILE B 1 370 ? -10.866 5.663 15.673 1.00 22.20 369 ILE B N 1
ATOM 5828 C CA . ILE B 1 370 ? -9.619 6.428 15.802 1.00 22.57 369 ILE B CA 1
ATOM 5829 C C . ILE B 1 370 ? -9.666 7.004 17.198 1.00 24.53 369 ILE B C 1
ATOM 5830 O O . ILE B 1 370 ? -10.708 7.524 17.586 1.00 21.74 369 ILE B O 1
ATOM 5835 N N . ILE B 1 371 ? -8.548 6.991 17.906 1.00 21.75 370 ILE B N 1
ATOM 5836 C CA . ILE B 1 371 ? -8.491 7.560 19.233 1.00 22.33 370 ILE B CA 1
ATOM 5837 C C . ILE B 1 371 ? -8.045 9.017 19.159 1.00 24.83 370 ILE B C 1
ATOM 5838 O O . ILE B 1 371 ? -6.955 9.314 18.757 1.00 23.00 370 ILE B O 1
ATOM 5843 N N . PHE B 1 372 ? -8.912 9.906 19.598 1.00 23.64 371 PHE B N 1
ATOM 5844 C CA . PHE B 1 372 ? -8.716 11.338 19.450 1.00 26.86 371 PHE B CA 1
ATOM 5845 C C . PHE B 1 372 ? -7.460 11.823 20.161 1.00 28.49 371 PHE B C 1
ATOM 5846 O O . PHE B 1 372 ? -6.772 12.673 19.667 1.00 30.01 371 PHE B O 1
ATOM 5854 N N . GLU B 1 373 ? -7.197 11.259 21.323 1.00 25.27 372 GLU B N 1
ATOM 5855 C CA . GLU B 1 373 ? -6.079 11.646 22.160 1.00 29.15 372 GLU B CA 1
ATOM 5856 C C . GLU B 1 373 ? -4.734 11.376 21.489 1.00 35.16 372 GLU B C 1
ATOM 5857 O O . GLU B 1 373 ? -3.720 11.916 21.892 1.00 34.70 372 GLU B O 1
ATOM 5863 N N . ASP B 1 374 ? -4.734 10.499 20.501 1.00 32.62 373 ASP B N 1
ATOM 5864 C CA . ASP B 1 374 ? -3.534 10.138 19.774 1.00 32.13 373 ASP B CA 1
ATOM 5865 C C . ASP B 1 374 ? -3.319 11.000 18.523 1.00 31.20 373 ASP B C 1
ATOM 5866 O O . ASP B 1 374 ? -2.401 10.759 17.774 1.00 34.62 373 ASP B O 1
ATOM 5871 N N . GLN B 1 375 ? -4.163 12.003 18.324 1.00 26.24 374 GLN B N 1
ATOM 5872 C CA . GLN B 1 375 ? -4.175 12.815 17.115 1.00 29.33 374 GLN B CA 1
ATOM 5873 C C . GLN B 1 375 ? -3.693 14.245 17.366 1.00 32.29 374 GLN B C 1
ATOM 5874 O O . GLN B 1 375 ? -3.972 14.801 18.412 1.00 33.88 374 GLN B O 1
ATOM 5880 N N . PRO B 1 376 ? -3.003 14.856 16.399 1.00 36.39 375 PRO B N 1
ATOM 5881 C CA . PRO B 1 376 ? -2.601 16.282 16.578 1.00 36.60 375 PRO B CA 1
ATOM 5882 C C . PRO B 1 376 ? -3.736 17.192 16.958 1.00 37.58 375 PRO B C 1
ATOM 5883 O O . PRO B 1 376 ? -3.519 18.160 17.682 1.00 32.43 375 PRO B O 1
ATOM 5887 N N . GLU B 1 377 ? -4.969 16.855 16.551 1.00 32.75 376 GLU B N 1
ATOM 5888 C CA . GLU B 1 377 ? -6.086 17.741 16.826 1.00 31.69 376 GLU B CA 1
ATOM 5889 C C . GLU B 1 377 ? -6.337 17.907 18.320 1.00 30.07 376 GLU B C 1
ATOM 5890 O O . GLU B 1 377 ? -6.819 18.980 18.768 1.00 30.28 376 GLU B O 1
ATOM 5896 N N . TYR B 1 378 ? -6.049 16.852 19.076 1.00 28.74 377 TYR B N 1
ATOM 5897 C CA . TYR B 1 378 ? -6.170 16.862 20.485 1.00 30.01 377 TYR B CA 1
ATOM 5898 C C . TYR B 1 378 ? -5.112 17.791 21.104 1.00 31.33 377 TYR B C 1
ATOM 5899 O O . TYR B 1 378 ? -5.424 18.582 21.971 1.00 31.86 377 TYR B O 1
ATOM 5908 N N . ALA B 1 379 ? -3.876 17.587 20.719 1.00 35.17 378 ALA B N 1
ATOM 5909 C CA . ALA B 1 379 ? -2.771 18.460 21.215 1.00 39.98 378 ALA B CA 1
ATOM 5910 C C . ALA B 1 379 ? -3.123 19.912 20.952 1.00 37.22 378 ALA B C 1
ATOM 5911 O O . ALA B 1 379 ? -3.047 20.734 21.860 1.00 43.80 378 ALA B O 1
ATOM 5913 N N . ALA B 1 380 ? -3.600 20.202 19.743 1.00 36.06 379 ALA B N 1
ATOM 5914 C CA . ALA B 1 380 ? -4.049 21.540 19.410 1.00 34.69 379 ALA B CA 1
ATOM 5915 C C . ALA B 1 380 ? -5.130 22.042 20.311 1.00 41.03 379 ALA B C 1
ATOM 5916 O O . ALA B 1 380 ? -5.110 23.221 20.656 1.00 38.81 379 ALA B O 1
ATOM 5918 N N . ARG B 1 381 ? -6.079 21.201 20.751 1.00 37.75 380 ARG B N 1
ATOM 5919 C CA . ARG B 1 381 ? -7.087 21.710 21.730 1.00 36.98 380 ARG B CA 1
ATOM 5920 C C . ARG B 1 381 ? -6.416 22.055 23.071 1.00 40.48 380 ARG B C 1
ATOM 5921 O O . ARG B 1 381 ? -6.864 22.995 23.737 1.00 41.76 380 ARG B O 1
ATOM 5929 N N . LEU B 1 382 ? -5.421 21.275 23.476 1.00 40.13 381 LEU B N 1
ATOM 5930 C CA . LEU B 1 382 ? -4.734 21.518 24.741 1.00 47.74 381 LEU B CA 1
ATOM 5931 C C . LEU B 1 382 ? -3.874 22.770 24.663 1.00 52.60 381 LEU B C 1
ATOM 5932 O O . LEU B 1 382 ? -3.661 23.434 25.654 1.00 56.27 381 LEU B O 1
ATOM 5937 N N . THR B 1 383 ? -3.336 23.056 23.488 1.00 58.97 382 THR B N 1
ATOM 5938 C CA . THR B 1 383 ? -2.600 24.290 23.286 1.00 61.56 382 THR B CA 1
ATOM 5939 C C . THR B 1 383 ? -3.502 25.510 23.427 1.00 65.12 382 THR B C 1
ATOM 5940 O O . THR B 1 383 ? -3.177 26.454 24.115 1.00 75.80 382 THR B O 1
ATOM 5944 N N . GLU B 1 384 ? -4.682 25.444 22.840 1.00 62.50 383 GLU B N 1
ATOM 5945 C CA . GLU B 1 384 ? -5.754 26.355 23.163 1.00 66.92 383 GLU B CA 1
ATOM 5946 C C . GLU B 1 384 ? -6.105 25.851 24.541 1.00 71.45 383 GLU B C 1
ATOM 5947 O O . GLU B 1 384 ? -5.674 24.779 24.862 1.00 79.47 383 GLU B O 1
ATOM 5953 N N . ASP B 1 385 ? -6.798 26.634 25.362 1.00 78.88 384 ASP B N 1
ATOM 5954 C CA . ASP B 1 385 ? -7.137 26.318 26.774 1.00 77.60 384 ASP B CA 1
ATOM 5955 C C . ASP B 1 385 ? -6.248 27.099 27.742 1.00 67.49 384 ASP B C 1
ATOM 5956 O O . ASP B 1 385 ? -5.051 26.849 27.838 1.00 62.70 384 ASP B O 1
#

Organism: Selenomonas ruminantium (NCBI:txid971)

Nearest PDB structures (foldseek):
  5gjo-assembly1_B  TM=1.002E+00  e=1.052E-82  Selenomonas ruminantium
  5gjp-assembly1_A-2  TM=9.953E-01  e=1.879E-78  Selenomonas ruminantium
  5gjm-assembly1_A  TM=9.852E-01  e=1.877E-75  Selenomonas ruminantium
  5gjn-assembly1_A-2  TM=9.793E-01  e=2.801E-74  Selenomonas ruminantium
  2nva-assembly2_C  TM=9.371E-01  e=2.461E-38  Paramecium bursaria Chlorella virus 1

Secondary structure (DSSP, 8-state):
-PPPP---HHHHHHHHHHSPSSEEEE-HHHHHHHHHHHHHH-TTEEEEEEGGG---HHHHHHHHHTT-EEEE-SHHHHHHHHHTT--GGGEEE--SS--HHHHHHHHHHT--EEEE-SGGGHHHHHHHSTT-EEEEEBP---SSEEE--SSSS-B-GGGHHHHHHHHHHTT-EEEEEE----EEE--SHHHHHHHHHHHHHHHHHHHTT----EEE--------BTTB--S-HHHHHHHHHHHHHHH-TTSEEEE---HHHHHTTEEEEEEEEEEE-SSSS-EEEESS-TTTGGGHHHHS-----EE---SS--EEEEEE-SSS-TT-EEEEEEEE----TT-EEEE-S--SSSGGG---GGGPPPPPEEEGGGSHHHHHHHHH-/-------HHHHHHHHHHSPSSEEEE-HHHHHHHHHHHHHH-TTEEEEEEGGG---HHHHHHHHHHT-EEEE-SHHHHHHHHHTT--GGGEEE--SS--HHHHHHHHHHT--EEEE-SGGGHHHHHHHSTT-EEEEEBP---TTEEE--SSSS-B-HHHHHHHHHHHHHTT-EEEEEE----EEE--SHHHHHHHHHHHHHHHHHHHTT----EEE--------BTTB--S-HHHHHHHHHHHHHHH-TTSEEEE---HHHHGGGEEEEEEEEEEE-SSSS-EEEESS-TTTGGGHHHHS---PPEE----S-EEEEEEE-SSS-TT-EEEEEEEEE---TT-EEEE-S--SSSGGG---GGGPPPPPEEEGGGSHHHHHHHH--

Radius of gyration: 27.76 Å; Cα contacts (8 Å, |Δi|>4): 1833; chains: 2; bounding box: 45×74×92 Å

Solvent-accessible surface area: 28931 Å² total; per-residue (Å²): 157,61,176,58,12,120,0,53,105,152,20,4,126,38,0,14,148,109,25,85,18,12,0,2,0,0,7,32,67,13,0,67,71,0,12,70,14,0,82,140,29,0,64,56,0,16,5,5,0,5,0,22,1,4,38,13,69,77,0,0,53,35,0,38,71,49,49,4,42,1,3,0,0,3,5,2,3,0,61,55,0,80,142,64,68,13,83,2,71,59,2,0,2,9,4,0,12,1,20,84,87,0,13,138,8,0,43,88,46,106,0,106,29,0,3,0,1,5,72,30,1,9,109,39,0,17,181,31,20,104,29,0,14,0,0,0,19,0,32,20,176,33,155,122,29,69,13,77,13,24,94,8,5,11,0,40,39,141,40,0,11,96,6,0,87,42,0,72,116,41,49,6,82,3,26,0,0,6,2,32,2,0,13,17,0,63,15,37,63,6,0,56,61,0,0,84,36,0,64,108,4,8,71,70,0,91,158,99,66,3,112,8,50,8,0,0,1,2,0,8,2,0,4,16,43,50,187,38,46,129,26,92,26,30,55,5,0,83,30,0,16,157,15,0,75,163,25,0,83,139,16,44,6,51,0,16,1,5,10,7,0,0,0,13,0,2,0,0,0,0,7,1,15,1,15,15,99,76,71,168,51,15,38,6,1,0,14,10,4,3,14,11,0,0,0,0,47,33,5,9,103,17,52,4,16,13,42,23,42,48,219,52,147,104,110,61,0,5,0,0,0,10,3,16,18,16,40,1,14,17,23,158,96,52,100,1,4,131,6,122,70,38,50,59,0,0,0,3,16,0,1,6,31,2,33,18,2,10,7,108,7,2,7,39,80,97,12,69,37,30,12,2,37,110,29,84,13,41,49,57,82,95,117,152,149,230,166,44,12,105,6,54,63,169,22,0,106,59,0,14,178,110,24,88,19,10,0,2,0,0,7,32,56,16,0,61,92,8,12,70,36,0,85,149,32,0,66,63,0,19,4,4,0,6,0,22,1,4,38,12,68,77,0,1,53,36,0,37,72,50,49,3,42,0,3,0,0,2,5,1,4,0,63,54,0,82,143,67,69,13,85,3,73,61,3,0,2,9,3,0,11,1,22,85,89,0,15,130,9,0,40,82,48,107,0,107,34,0,3,0,2,4,69,29,2,9,107,36,0,16,182,28,20,106,30,0,17,0,0,0,18,0,34,17,213,34,143,116,30,70,12,77,14,26,92,7,5,12,0,43,32,144,40,0,11,84,5,0,82,40,0,81,127,40,48,7,91,3,22,0,0,6,3,30,1,0,14,17,0,86,12,34,48,7,0,47,102,2,0,93,47,0,57,110,4,10,65,58,0,92,148,103,68,10,108,5,52,10,0,1,0,2,0,7,2,0,5,20,43,41,176,34,47,162,31,92,37,28,53,4,0,90,32,0,17,122,36,0,73,157,32,0,81,132,14,44,6,51,0,18,0,5,10,10,0,0,1,15,0,2,0,0,0,0,10,1,14,0,13,15,97,98,40,170,45,15,39,6,1,0,13,10,3,4,14,10,1,0,0,0,47,35,5,9,101,18,51,4,14,15,51,28,47,57,182,60,144,117,110,61,0,6,0,0,0,10,2,18,16,18,38,1,13,17,21,159,97,52,95,1,4,128,4,124,70,36,53,59,0,6,0,0,4,1,1,7,32,2,35,18,1,11,8,109,7,2,7,38,81,96,13,68,40,31,11,2,35,109,31,83,14,45,56,62,80,102,119,130,161

CATH classification: 2.40.37.10 (+1 more: 3.20.20.10)

B-factor: mean 23.02, std 10.85, range [9.73, 96.82]

Sequence (769 aa):
AMKNFRLSEKEVKTLAKRIPTPFLVASLDKVEENYQFMRRHLPRAGVFYAMKANPTPEILSLLAGLGSHFDVASAGEMEILHELGVDGSQMIYANPVKDARGLKAAADYNVRRFTFDDPSEIDKMAKAVPGADVLVRIAVRNNNKALVDLNTKFGAPVEEALDLLKAAQDAGLHAMGICFHVGSQSLSTAAYEEALLVARRLFDEAEEMGMHLTDLDIGGGFPVPDCKGLNVDLAAMMEAINKQIDRLFPDTAVWTEPGRYMCGTAVNLVTSVIGTKTRGEQPWYILDEGIYGCFSGIMYDHWCYPLHCFGKGNKKPSTFGGPSCDGIDVLYRDFMAPELKIGDKVLVTEMGSYTSVSATRFNGFYLAPTIIFEDQPEYAARLTEDMKNFRLSEKEVKTLAKRIPTPFLVASLDKVEENYQFMRRHLPRAGVFYAMKANPTPEILSLLAGLGSHFDVASAGEMEILHELGVDGSQMIYANPVKDARGLKAAADYNVRRFTFDDPSEIDKMAKAVPGADVLVRIAVRNNKALVDLNTKFGAPVEEALDLLKAAQDAGLHAMGICFHVGSQSLSTAAYEEALLVARRRLFDEAEEMGMHLTDLDIGGGFPVPDCKGLNVDLAAMMEAINKQIDRLFPDTAVWTEPGRYMCGTAVNLVTSVIGTKTRGEQPWYILDEGIYGCFSGIMYDHWCYPLHCFGKGNKKPSTFGGPSCDGIDVLYRDFMAPELKIGDKVLVTEMGSYTSVSATRFNGFYLAPTIIFEDQPEYAARLTED

Foldseek 3Di:
DDDFDDDDPVRLVVVCVVDPDWFKAFELVLLVVLVVLLCVLQVQAAAAAACLFPVDLVNLLSCVVVVHAHEAAALVSLVSVVVSPDALVSYENENQDYDPSRLQSSLVRVNQEYEHADLVSLVVNCVSPAQGEYAYEAAFEAPFALFRPRPVDHHHLVCRLVSLVVSVVSRYQSAYYEYENHAQGQDLVRLLVVLVSRLVVQVVCVVVVRHHAEYEHEEHQHAQAQNGRPHDRSVSSNSSNVSCCVRPVRHRHHYHHYLSSGLSGMKIKWFFADWDDPDDAIETEIADWCLAQVVCVPVVVGHWHKAFDDDDFWWWYWYFYDDPDPVRTRDGGDTYDDDDGGGMIMTGSSRTPGRSNHDCVVNDDHHYYHHNCVDVVVVVVVVVD/DAFDDDDPVRLVVVCVPDPDWAKAFELVLLVVLVVLLCVQQVQAAEAAACLFPVDPVNLLSCVVVVHAHEAAFLVSLVSVVVSVDALCRYEPENQAYDPNRLQSCLVRVNQEYEHADLVCQVVNCVSPNAGEYAYEAAFEAPQALFHPRPVDHHHLVCRVVSLVVSVVSRYQHAAYEYEHHAQGPDLVRLLVVLVSRLVVCVVCVVVVRHHAEYEHEEHQHDQAQVGHPDDSSVSSNVNNVSCCVRPVRHRYHYHYYLSSGLSGMKIKWFFADWDDPDPAIETEIADWCLAQVVCVPPVVGHWHKFFDDDDFWWQYWYFYDDPDPVRTRDGGDTGDDDDGGGMMMTGSRRTPGRSNHDCVVNDDHHYYHYPCVDVVVVVVVVVD